Protein 3SAL (pdb70)

Organism: Influenza A virus (strain A/Duck/Alberta/60/1976 H12N5) (NCBI:txid385582)

B-factor: mean 17.44, std 9.56, range [6.61, 67.09]

Solvent-accessible surface area: 29224 Å² total; per-residue (Å²): 149,147,56,17,86,14,47,42,60,13,4,113,8,34,3,3,30,61,76,18,51,9,50,1,2,125,83,0,52,225,29,93,1,21,15,4,55,12,1,0,0,2,14,1,24,124,67,28,21,8,0,0,1,1,43,48,5,48,8,35,54,144,123,5,63,73,104,62,125,96,87,2,92,133,20,9,0,26,0,0,58,44,27,25,11,4,21,34,168,104,29,88,116,16,0,73,0,14,3,0,0,0,5,22,1,10,76,107,28,1,2,0,1,0,22,36,62,61,96,65,0,99,0,35,0,30,26,35,58,128,96,44,36,83,14,146,3,58,108,82,71,46,0,30,4,1,13,0,5,8,4,4,7,88,0,30,4,4,1,4,0,5,0,2,47,53,65,46,53,6,1,2,28,0,0,13,1,65,81,1,90,42,61,15,81,76,82,3,79,18,152,40,1,0,0,14,31,2,0,3,0,5,9,116,22,92,1,7,0,0,0,17,1,12,49,58,2,4,3,3,0,14,0,24,2,34,58,4,0,43,66,112,43,12,7,5,10,1,0,6,0,2,1,3,23,10,21,107,36,111,87,4,105,10,19,46,98,97,27,36,28,29,98,76,4,53,75,113,0,4,1,1,0,0,0,59,20,42,80,22,0,2,1,1,20,1,40,16,49,86,36,44,8,0,4,12,0,0,21,0,74,38,0,31,91,110,67,2,97,64,63,71,55,128,15,65,2,0,36,72,179,36,75,1,1,23,1,0,0,4,15,31,3,47,76,77,39,119,65,148,29,0,10,0,0,0,0,0,0,0,21,29,2,72,104,90,35,181,103,1,47,0,24,1,2,0,2,0,0,1,10,3,48,82,72,125,42,112,34,179,26,52,52,5,22,10,146,33,51,8,107,52,26,181,151,148,56,15,89,17,48,41,60,13,4,113,10,37,4,3,31,63,76,19,52,9,50,1,1,127,82,1,52,224,29,95,2,22,14,3,55,10,1,0,0,2,15,2,28,116,66,21,23,7,0,0,1,1,34,48,6,47,8,36,54,144,120,6,57,72,102,54,138,97,80,2,101,135,21,8,0,25,0,0,53,47,26,25,11,5,21,34,171,106,28,92,116,15,0,76,0,13,2,0,0,0,5,19,1,8,84,96,36,1,2,0,1,0,22,35,61,59,96,65,0,101,0,33,0,30,16,36,52,123,98,43,37,79,13,145,3,59,123,85,45,23,0,28,4,1,12,0,6,7,5,5,7,80,0,29,4,5,1,5,0,5,0,2,15,29,13,24,57,7,1,2,22,0,3,36,1,66,82,1,88,44,78,64,81,80,80,3,80,18,156,40,1,0,0,13,29,2,0,3,0,6,10,117,22,95,1,7,0,0,0,17,1,11,48,58,3,5,3,3,0,14,0,23,3,42,93,92,0,77,62,112,43,11,7,6,9,1,0,6,0,2,1,3,24,9,20,105,38,99,73,4,105,11,21,47,100,92,28,38,26,28,98,78,5,50,26,110,0,4,1,1,0,0,0,60,20,42,80,22,0,3,0,2,21,1,40,18,73,80,38,41,9,0,4,13,0,0,23,0,74,39,0,30,90,111,64,2,101,62,60,70,57,128,14,67,2,0,48,70,186,38,74,1,1,22,1,0,0,5,18,32,5,36,85,79,43,104,77,146,25,0,12,0,0,0,0,0,0,0,19,28,2,80,104,88,32,193,104,1,47,0,26,1,2,0,3,0,0,1,11,6,55,89,71,124,41,112,34,176,26,52,50,4,22,10,147,33,51,8,110,46,26,174

InterPro domains:
  IPR001860 Glycoside hydrolase, family 34 [MF_04071] (1-470)
  IPR001860 Glycoside hydrolase, family 34 [PF00064] (68-464)
  IPR033654 Sialidase, Influenza viruses A/B [cd15483] (80-468)
  IPR036278 Sialidase superfamily [SSF50939] (80-469)

Structure (mmCIF, N/CA/C/O backbone):
data_3SAL
#
_entry.id   3SAL
#
_cell.length_a   111.513
_cell.length_b   111.513
_cell.length_c   66.465
_cell.angle_alpha   90.00
_cell.angle_beta   90.00
_cell.angle_gamma   90.00
#
_symmetry.space_group_name_H-M   'P 4'
#
loop_
_entity.id
_entity.type
_entity.pdbx_description
1 polymer Neuraminidase
2 branched 2-acetamido-2-deoxy-beta-D-glucopyranose-(1-4)-2-acetamido-2-deoxy-beta-D-glucopyranose
3 branched beta-D-mannopyranose-(1-4)-2-acetamido-2-deoxy-beta-D-glucopyranose-(1-4)-2-acetamido-2-deoxy-beta-D-glucopyranose
4 non-polymer 'CALCIUM ION'
5 non-polymer GLYCEROL
6 water water
#
loop_
_atom_site.group_PDB
_atom_site.id
_atom_site.type_symbol
_atom_site.label_atom_id
_atom_site.label_alt_id
_atom_site.label_comp_id
_atom_site.label_asym_id
_atom_site.label_entity_id
_atom_site.label_seq_id
_atom_site.pdbx_PDB_ins_code
_atom_site.Cartn_x
_atom_site.Cartn_y
_atom_site.Cartn_z
_atom_site.occupancy
_atom_site.B_iso_or_equiv
_atom_site.auth_seq_id
_atom_site.auth_comp_id
_atom_site.auth_asym_id
_atom_site.auth_atom_id
_atom_site.pdbx_PDB_model_num
ATOM 1 N N . PRO A 1 1 ? -7.271 -7.440 45.887 1.00 39.93 82 PRO A N 1
ATOM 2 C CA . PRO A 1 1 ? -8.240 -8.007 44.942 1.00 37.73 82 PRO A CA 1
ATOM 3 C C . PRO A 1 1 ? -9.094 -9.089 45.591 1.00 32.79 82 PRO A C 1
ATOM 4 O O . PRO A 1 1 ? -8.570 -9.948 46.303 1.00 33.06 82 PRO A O 1
ATOM 8 N N . GLU A 1 2 ? -10.398 -9.043 45.344 1.00 27.41 83 GLU A N 1
ATOM 9 C CA . GLU A 1 2 ? -11.317 -10.019 45.913 1.00 25.11 83 GLU A CA 1
ATOM 10 C C . GLU A 1 2 ? -12.236 -10.588 44.842 1.00 19.99 83 GLU A C 1
ATOM 11 O O . GLU A 1 2 ? -12.415 -9.987 43.780 1.00 18.83 83 GLU A O 1
ATOM 17 N N . PHE A 1 3 ? -12.821 -11.748 45.118 1.00 16.63 84 PHE A N 1
ATOM 18 C CA . PHE A 1 3 ? -13.790 -12.323 44.194 1.00 14.99 84 PHE A CA 1
ATOM 19 C C . PHE A 1 3 ? -15.060 -11.488 44.186 1.00 13.81 84 PHE A C 1
ATOM 20 O O . PHE A 1 3 ? -15.493 -10.977 45.223 1.00 16.23 84 PHE A O 1
ATOM 28 N N . LEU A 1 4 ? -15.654 -11.352 43.009 1.00 13.05 85 LEU A N 1
ATOM 29 C CA . LEU A 1 4 ? -16.914 -10.639 42.877 1.00 15.27 85 LEU A CA 1
ATOM 30 C C . LEU A 1 4 ? -18.057 -11.525 43.370 1.00 14.78 85 LEU A C 1
ATOM 31 O O . LEU A 1 4 ? -18.195 -12.668 42.928 1.00 15.77 85 LEU A O 1
ATOM 36 N N . ASN A 1 5 ? -18.867 -11.011 44.293 1.00 14.62 86 ASN A N 1
ATOM 37 C CA . ASN A 1 5 ? -20.030 -11.757 44.762 1.00 16.12 86 ASN A CA 1
ATOM 38 C C . ASN A 1 5 ? -20.950 -12.114 43.602 1.00 15.47 86 ASN A C 1
ATOM 39 O O . ASN A 1 5 ? -21.189 -13.291 43.321 1.00 14.59 86 ASN A O 1
ATOM 44 N N . ASN A 1 6 ? -21.464 -11.086 42.932 1.00 15.01 87 ASN A N 1
ATOM 45 C CA . ASN A 1 6 ? -22.330 -11.276 41.775 1.00 13.55 87 ASN A CA 1
ATOM 46 C C . ASN A 1 6 ? -23.568 -12.102 42.101 1.00 14.61 87 ASN A C 1
ATOM 47 O O . ASN A 1 6 ? -24.062 -12.847 41.258 1.00 15.95 87 ASN A O 1
ATOM 52 N N . THR A 1 7 ? -24.065 -11.965 43.326 1.00 14.90 88 THR A N 1
ATOM 53 C CA . THR A 1 7 ? -25.232 -12.719 43.766 1.00 14.35 88 THR A CA 1
ATOM 54 C C . THR A 1 7 ? -26.464 -11.828 43.870 1.00 13.61 88 THR A C 1
ATOM 55 O O . THR A 1 7 ? -27.523 -12.262 44.325 1.00 13.95 88 THR A O 1
ATOM 59 N N . GLU A 1 8 ? -26.317 -10.581 43.437 1.00 14.12 89 GLU A N 1
ATOM 60 C CA . GLU A 1 8 ? -27.414 -9.623 43.456 1.00 15.52 89 GLU A CA 1
ATOM 61 C C . GLU A 1 8 ? -28.501 -9.996 42.451 1.00 14.70 89 GLU A C 1
ATOM 62 O O . GLU A 1 8 ? -28.259 -10.758 41.511 1.00 14.32 89 GLU A O 1
ATOM 68 N N . PRO A 1 9 ? -29.712 -9.457 42.644 1.00 14.33 90 PRO A N 1
ATOM 69 C CA . PRO A 1 9 ? -30.751 -9.647 41.628 1.00 13.23 90 PRO A CA 1
ATOM 70 C C . PRO A 1 9 ? -30.394 -8.903 40.348 1.00 14.18 90 PRO A C 1
ATOM 71 O O . PRO A 1 9 ? -29.686 -7.892 40.396 1.00 15.29 90 PRO A O 1
ATOM 75 N N . LEU A 1 10 ? -30.870 -9.401 39.213 1.00 12.47 91 LEU A N 1
ATOM 76 C CA . LEU A 1 10 ? -30.742 -8.666 37.965 1.00 12.80 91 LEU A CA 1
ATOM 77 C C . LEU A 1 10 ? -31.636 -7.431 38.032 1.00 12.67 91 LEU A C 1
ATOM 78 O O . LEU A 1 10 ? -32.756 -7.495 38.540 1.00 14.74 91 LEU A O 1
ATOM 83 N N . CYS A 1 11 ? -31.143 -6.305 37.527 1.00 12.79 92 CYS A N 1
ATOM 84 C CA . CYS A 1 11 ? -31.946 -5.088 37.487 1.00 13.48 92 CYS A CA 1
ATOM 85 C C . CYS A 1 11 ? -33.180 -5.255 36.610 1.00 14.73 92 CYS A C 1
ATOM 86 O O . CYS A 1 11 ? -33.131 -5.916 35.572 1.00 15.01 92 CYS A O 1
ATOM 89 N N . ASN A 1 12 ? -34.286 -4.649 37.029 1.00 14.12 93 ASN A N 1
ATOM 90 C CA . ASN A 1 12 ? -35.411 -4.446 36.129 1.00 15.41 93 ASN A CA 1
ATOM 91 C C . ASN A 1 12 ? -35.136 -3.196 35.313 1.00 15.12 93 ASN A C 1
ATOM 92 O O . ASN A 1 12 ? -34.845 -2.140 35.872 1.00 18.38 93 ASN A O 1
ATOM 97 N N . VAL A 1 13 ? -35.202 -3.319 33.992 1.00 13.12 94 VAL A N 1
ATOM 98 C CA . VAL A 1 13 ? -34.913 -2.190 33.115 1.00 12.98 94 VAL A CA 1
ATOM 99 C C . VAL A 1 13 ? -36.068 -1.912 32.162 1.00 14.17 94 VAL A C 1
ATOM 100 O O . VAL A 1 13 ? -36.812 -2.819 31.790 1.00 15.04 94 VAL A O 1
ATOM 104 N N . SER A 1 14 ? -36.216 -0.649 31.773 1.00 14.87 95 SER A N 1
ATOM 105 C CA . SER A 1 14 ? -37.318 -0.246 30.909 1.00 15.22 95 SER A CA 1
ATOM 106 C C . SER A 1 14 ? -36.860 0.108 29.501 1.00 14.11 95 SER A C 1
ATOM 107 O O . SER A 1 14 ? -37.678 0.395 28.630 1.00 15.89 95 SER A O 1
ATOM 110 N N . GLY A 1 15 ? -35.552 0.087 29.280 1.00 13.97 96 GLY A N 1
ATOM 111 C CA . GLY A 1 15 ? -35.008 0.385 27.970 1.00 13.38 96 GLY A CA 1
ATOM 112 C C . GLY A 1 15 ? -33.548 0.008 27.878 1.00 12.94 96 GLY A C 1
ATOM 113 O O . GLY A 1 15 ? -32.923 -0.331 28.880 1.00 13.55 96 GLY A O 1
ATOM 114 N N . PHE A 1 16 ? -33.007 0.058 26.668 1.00 12.97 97 PHE A N 1
ATOM 115 C CA . PHE A 1 16 ? -31.608 -0.267 26.443 1.00 12.08 97 PHE A CA 1
ATOM 116 C C . PHE A 1 16 ? -30.911 0.869 25.709 1.00 11.16 97 PHE A C 1
ATOM 117 O O . PHE A 1 16 ? -31.381 1.330 24.665 1.00 13.81 97 PHE A O 1
ATOM 125 N N . ALA A 1 17 ? -29.800 1.326 26.279 1.00 11.19 98 ALA A N 1
ATOM 126 C CA . ALA A 1 17 ? -29.036 2.444 25.735 1.00 10.13 98 ALA A CA 1
ATOM 127 C C . ALA A 1 17 ? -27.765 1.934 25.074 1.00 9.61 98 ALA A C 1
ATOM 128 O O . ALA A 1 17 ? -27.114 1.025 25.590 1.00 10.25 98 ALA A O 1
ATOM 130 N N . ILE A 1 18 ? -27.410 2.512 23.931 1.00 10.06 99 ILE A N 1
ATOM 131 C CA . ILE A 1 18 ? -26.181 2.111 23.249 1.00 8.70 99 ILE A CA 1
ATOM 132 C C . ILE A 1 18 ? -24.940 2.523 24.043 1.00 8.62 99 ILE A C 1
ATOM 133 O O . ILE A 1 18 ? -24.833 3.657 24.516 1.00 10.42 99 ILE A O 1
ATOM 138 N N . VAL A 1 19 ? -24.018 1.577 24.193 1.00 8.90 100 VAL A N 1
ATOM 139 C CA . VAL A 1 19 ? -22.817 1.763 24.999 1.00 9.82 100 VAL A CA 1
ATOM 140 C C . VAL A 1 19 ? -21.569 1.873 24.124 1.00 9.39 100 VAL A C 1
ATOM 141 O O . VAL A 1 19 ? -20.677 2.680 24.395 1.00 9.76 100 VAL A O 1
ATOM 145 N N . SER A 1 20 ? -21.503 1.059 23.075 1.00 8.97 101 SER A N 1
ATOM 146 C CA . SER A 1 20 ? -20.351 1.085 22.182 1.00 8.30 101 SER A CA 1
ATOM 147 C C . SER A 1 20 ? -20.671 0.590 20.780 1.00 7.67 101 SER A C 1
ATOM 148 O O . SER A 1 20 ? -21.682 -0.080 20.549 1.00 9.19 101 SER A O 1
ATOM 151 N N . LYS A 1 21 ? -19.787 0.933 19.853 1.00 8.47 102 LYS A N 1
ATOM 152 C CA . LYS A 1 21 ? -19.859 0.467 18.477 1.00 8.40 102 LYS A CA 1
ATOM 153 C C . LYS A 1 21 ? -18.433 0.473 17.955 1.00 9.99 102 LYS A C 1
ATOM 154 O O . LYS A 1 21 ? -17.777 1.513 17.967 1.00 12.19 102 LYS A O 1
ATOM 160 N N . ASP A 1 22 ? -17.940 -0.675 17.503 1.00 9.00 103 ASP A N 1
ATOM 161 C CA . ASP A 1 22 ? -16.513 -0.776 17.207 1.00 10.60 103 ASP A CA 1
ATOM 162 C C . ASP A 1 22 ? -16.108 -0.296 15.810 1.00 8.64 103 ASP A C 1
ATOM 163 O O . ASP A 1 22 ? -14.952 0.053 15.594 1.00 10.01 103 ASP A O 1
ATOM 168 N N . ASN A 1 23 ? -17.053 -0.270 14.872 1.00 8.49 104 ASN A N 1
ATOM 169 C CA . ASN A 1 23 ? -16.763 0.206 13.519 1.00 8.93 104 ASN A CA 1
ATOM 170 C C . ASN A 1 23 ? -15.582 -0.536 12.891 1.00 9.38 104 ASN A C 1
ATOM 171 O O . ASN A 1 23 ? -14.868 0.012 12.050 1.00 8.98 104 ASN A O 1
ATOM 176 N N . GLY A 1 24 ? -15.384 -1.787 13.291 1.00 7.76 105 GLY A N 1
ATOM 177 C CA . GLY A 1 24 ? -14.175 -2.513 12.940 1.00 7.92 105 GLY A CA 1
ATOM 178 C C . GLY A 1 24 ? -13.954 -2.713 11.454 1.00 8.78 105 GLY A C 1
ATOM 179 O O . GLY A 1 24 ? -12.821 -2.636 10.970 1.00 9.80 105 GLY A O 1
ATOM 180 N N . ILE A 1 25 ? -15.027 -2.981 10.720 1.00 8.90 106 ILE A N 1
ATOM 181 C CA . ILE A 1 25 ? -14.887 -3.258 9.295 1.00 9.83 106 ILE A CA 1
ATOM 182 C C . ILE A 1 25 ? -14.605 -1.974 8.510 1.00 9.35 106 ILE A C 1
ATOM 183 O O . ILE A 1 25 ? -13.772 -1.966 7.601 1.00 9.30 106 ILE A O 1
ATOM 188 N N . ARG A 1 26 ? -15.273 -0.885 8.881 1.00 9.30 107 ARG A N 1
ATOM 189 C CA . ARG A 1 26 ? -14.973 0.421 8.302 1.00 8.61 107 ARG A CA 1
ATOM 190 C C . ARG A 1 26 ? -13.502 0.772 8.509 1.00 8.23 107 ARG A C 1
ATOM 191 O O . ARG A 1 26 ? -12.810 1.181 7.571 1.00 9.38 107 ARG A O 1
ATOM 199 N N . ILE A 1 27 ? -13.028 0.611 9.740 1.00 7.99 108 ILE A N 1
ATOM 200 C CA . ILE A 1 27 ? -11.634 0.892 10.062 1.00 7.75 108 ILE A CA 1
ATOM 201 C C . ILE A 1 27 ? -10.693 -0.031 9.284 1.00 8.31 108 ILE A C 1
ATOM 202 O O . ILE A 1 27 ? -9.665 0.414 8.762 1.00 9.11 108 ILE A O 1
ATOM 207 N N . GLY A 1 28 ? -11.074 -1.302 9.178 1.00 9.05 109 GLY A N 1
ATOM 208 C CA . GLY A 1 28 ? -10.268 -2.313 8.511 1.00 9.88 109 GLY A CA 1
ATOM 209 C C . GLY A 1 28 ? -10.150 -2.181 7.002 1.00 9.52 109 GLY A C 1
ATOM 210 O O . GLY A 1 28 ? -9.426 -2.940 6.362 1.00 10.51 109 GLY A O 1
ATOM 211 N N . SER A 1 29 ? -10.871 -1.226 6.428 1.00 9.10 110 SER A N 1
ATOM 212 C CA . SER A 1 29 ? -10.709 -0.907 5.018 1.00 10.32 110 SER A CA 1
ATOM 213 C C . SER A 1 29 ? -9.271 -0.450 4.754 1.00 8.92 110 SER A C 1
ATOM 214 O O . SER A 1 29 ? -8.726 -0.671 3.672 1.00 10.95 110 SER A O 1
ATOM 217 N N . ARG A 1 30 ? -8.655 0.166 5.761 1.00 9.96 111 ARG A N 1
ATOM 218 C CA . ARG A 1 30 ? -7.289 0.669 5.641 1.00 9.79 111 ARG A CA 1
ATOM 219 C C . ARG A 1 30 ? -6.405 0.244 6.818 1.00 8.87 111 ARG A C 1
ATOM 220 O O . ARG A 1 30 ? -5.220 -0.049 6.644 1.00 9.40 111 ARG A O 1
ATOM 228 N N . GLY A 1 31 ? -6.981 0.223 8.016 1.00 8.67 112 GLY A N 1
ATOM 229 C CA . GLY A 1 31 ? -6.247 -0.194 9.197 1.00 9.28 112 GLY A CA 1
ATOM 230 C C . GLY A 1 31 ? -6.009 -1.693 9.222 1.00 8.64 112 GLY A C 1
ATOM 231 O O . GLY A 1 31 ? -6.505 -2.431 8.367 1.00 9.52 112 GLY A O 1
ATOM 232 N N . HIS A 1 32 ? -5.253 -2.152 10.211 1.00 8.54 113 HIS A N 1
ATOM 233 C CA . HIS A 1 32 ? -4.954 -3.574 10.335 1.00 7.90 113 HIS A CA 1
ATOM 234 C C . HIS A 1 32 ? -5.873 -4.216 11.360 1.00 6.94 113 HIS A C 1
ATOM 235 O O . HIS A 1 32 ? -5.626 -4.169 12.559 1.00 8.65 113 HIS A O 1
ATOM 242 N N . VAL A 1 33 ? -6.949 -4.805 10.855 1.00 7.92 114 VAL A N 1
ATOM 243 C CA . VAL A 1 33 ? -8.048 -5.269 11.683 1.00 7.53 114 VAL A CA 1
ATOM 244 C C . VAL A 1 33 ? -8.365 -6.709 11.321 1.00 7.96 114 VAL A C 1
ATOM 245 O O . VAL A 1 33 ? -8.459 -7.052 10.142 1.00 8.76 114 VAL A O 1
ATOM 249 N N . PHE A 1 34 ? -8.523 -7.556 12.332 1.00 7.35 115 PHE A N 1
ATOM 250 C CA . PHE A 1 34 ? -8.834 -8.960 12.098 1.00 8.60 115 PHE A CA 1
ATOM 251 C C . PHE A 1 34 ? -10.194 -9.163 11.460 1.00 8.30 115 PHE A C 1
ATOM 252 O O . PHE A 1 34 ? -11.142 -8.422 11.727 1.00 9.22 115 PHE A O 1
ATOM 260 N N . VAL A 1 35 ? -10.278 -10.185 10.618 1.00 8.28 116 VAL A N 1
ATOM 261 C CA . VAL A 1 35 ? -11.561 -10.724 10.203 1.00 9.56 116 VAL A CA 1
ATOM 262 C C . VAL A 1 35 ? -12.055 -11.583 11.364 1.00 8.90 116 VAL A C 1
ATOM 263 O O . VAL A 1 35 ? -11.330 -12.453 11.847 1.00 11.60 116 VAL A O 1
ATOM 267 N N . ILE A 1 36 ? -13.267 -11.314 11.840 1.00 8.03 117 ILE A N 1
ATOM 268 C CA . ILE A 1 36 ? -13.744 -11.945 13.069 1.00 7.73 117 ILE A CA 1
ATOM 269 C C . ILE A 1 36 ? -15.150 -12.519 12.974 1.00 9.13 117 ILE A C 1
ATOM 270 O O . ILE A 1 36 ? -15.875 -12.291 12.001 1.00 10.70 117 ILE A O 1
ATOM 275 N N . ARG A 1 37 ? -15.509 -13.282 14.001 1.00 9.38 118 ARG A N 1
ATOM 276 C CA . ARG A 1 37 ? -16.897 -13.608 14.305 1.00 9.91 118 ARG A CA 1
ATOM 277 C C . ARG A 1 37 ? -17.084 -13.506 15.811 1.00 10.07 118 ARG A C 1
ATOM 278 O O . ARG A 1 37 ? -16.104 -13.446 16.560 1.00 9.95 118 ARG A O 1
ATOM 286 N N . GLU A 1 38 ? -18.346 -13.496 16.233 1.00 10.51 119 GLU A N 1
ATOM 287 C CA . GLU A 1 38 ? -18.756 -13.495 17.644 1.00 10.84 119 GLU A CA 1
ATOM 288 C C . GLU A 1 38 ? -18.001 -12.533 18.567 1.00 9.89 119 GLU A C 1
ATOM 289 O O . GLU A 1 38 ? -17.296 -12.959 19.483 1.00 11.04 119 GLU A O 1
ATOM 295 N N . PRO A 1 39 ? -18.183 -11.226 18.343 1.00 10.83 120 PRO A N 1
ATOM 296 C CA . PRO A 1 39 ? -17.606 -10.181 19.195 1.00 10.58 120 PRO A CA 1
ATOM 297 C C . PRO A 1 39 ? -18.346 -10.076 20.526 1.00 10.93 120 PRO A C 1
ATOM 298 O O . PRO A 1 39 ? -18.998 -9.062 20.797 1.00 11.43 120 PRO A O 1
ATOM 302 N N . PHE A 1 40 ? -18.245 -11.111 21.353 1.00 9.24 121 PHE A N 1
ATOM 303 C CA . PHE A 1 40 ? -18.969 -11.119 22.621 1.00 8.09 121 PHE A CA 1
ATOM 304 C C . PHE A 1 40 ? -18.285 -10.267 23.681 1.00 9.67 121 PHE A C 1
ATOM 305 O O . PHE A 1 40 ? -17.099 -9.964 23.577 1.00 12.49 121 PHE A O 1
ATOM 313 N N . VAL A 1 41 ? -19.049 -9.855 24.684 1.00 9.57 122 VAL A N 1
ATOM 314 C CA . VAL A 1 41 ? -18.526 -8.968 25.710 1.00 9.26 122 VAL A CA 1
ATOM 315 C C . VAL A 1 41 ? -18.568 -9.646 27.071 1.00 8.80 122 VAL A C 1
ATOM 316 O O . VAL A 1 41 ? -19.507 -10.374 27.379 1.00 9.28 122 VAL A O 1
ATOM 320 N N . ALA A 1 42 ? -17.541 -9.409 27.879 1.00 8.64 123 ALA A N 1
ATOM 321 C CA . ALA A 1 42 ? -17.536 -9.858 29.266 1.00 9.87 123 ALA A CA 1
ATOM 322 C C . ALA A 1 42 ? -16.929 -8.767 30.128 1.00 11.08 123 ALA A C 1
ATOM 323 O O . ALA A 1 42 ? -16.043 -8.043 29.678 1.00 11.85 123 ALA A O 1
ATOM 325 N N . CYS A 1 43 ? -17.399 -8.649 31.365 1.00 12.06 124 CYS A N 1
ATOM 326 C CA . CYS A 1 43 ? -16.951 -7.575 32.243 1.00 14.46 124 CYS A CA 1
ATOM 327 C C . CYS A 1 43 ? -16.340 -8.076 33.539 1.00 16.64 124 CYS A C 1
ATOM 328 O O . CYS A 1 43 ? -16.870 -8.985 34.177 1.00 18.10 124 CYS A O 1
ATOM 331 N N . GLY A 1 44 ? -15.226 -7.463 33.923 1.00 18.66 125 GLY A N 1
ATOM 332 C CA . GLY A 1 44 ? -14.667 -7.642 35.247 1.00 21.30 125 GLY A CA 1
ATOM 333 C C . GLY A 1 44 ? -15.125 -6.490 36.117 1.00 24.73 125 GLY A C 1
ATOM 334 O O . GLY A 1 44 ? -15.981 -5.709 35.705 1.00 24.56 125 GLY A O 1
ATOM 335 N N . PRO A 1 45 ? -14.559 -6.375 37.326 1.00 28.04 126 PRO A N 1
ATOM 336 C CA . PRO A 1 45 ? -14.943 -5.325 38.276 1.00 30.41 126 PRO A CA 1
ATOM 337 C C . PRO A 1 45 ? -14.764 -3.913 37.722 1.00 31.68 126 PRO A C 1
ATOM 338 O O . PRO A 1 45 ? -15.579 -3.039 38.017 1.00 34.17 126 PRO A O 1
ATOM 342 N N . THR A 1 46 ? -13.719 -3.694 36.931 1.00 28.86 127 THR A N 1
ATOM 343 C CA . THR A 1 46 ? -13.371 -2.345 36.497 1.00 28.50 127 THR A CA 1
ATOM 344 C C . THR A 1 46 ? -13.233 -2.210 34.986 1.00 23.56 127 THR A C 1
ATOM 345 O O . THR A 1 46 ? -12.803 -1.167 34.494 1.00 23.11 127 THR A O 1
ATOM 349 N N . GLU A 1 47 ? -13.593 -3.255 34.248 1.00 19.43 128 GLU A N 1
ATOM 350 C CA . GLU A 1 47 ? -13.289 -3.289 32.824 1.00 19.39 128 GLU A CA 1
ATOM 351 C C . GLU A 1 47 ? -14.186 -4.242 32.042 1.00 15.87 128 GLU A C 1
ATOM 352 O O . GLU A 1 47 ? -14.379 -5.386 32.447 1.00 19.14 128 GLU A O 1
ATOM 358 N N . CYS A 1 48 ? -14.729 -3.769 30.922 1.00 12.25 129 CYS A N 1
ATOM 359 C CA . CYS A 1 48 ? -15.401 -4.652 29.972 1.00 11.60 129 CYS A CA 1
ATOM 360 C C . CYS A 1 48 ? -14.526 -4.834 28.741 1.00 10.22 129 CYS A C 1
ATOM 361 O O . CYS A 1 48 ? -13.857 -3.898 28.302 1.00 10.24 129 CYS A O 1
ATOM 364 N N . ARG A 1 49 ? -14.539 -6.038 28.180 1.00 9.39 130 ARG A N 1
ATOM 365 C CA . ARG A 1 49 ? -13.740 -6.333 26.999 1.00 8.94 130 ARG A CA 1
ATOM 366 C C . ARG A 1 49 ? -14.584 -7.021 25.936 1.00 8.27 130 ARG A C 1
ATOM 367 O O . ARG A 1 49 ? -15.513 -7.772 26.251 1.00 10.33 130 ARG A O 1
ATOM 375 N N . THR A 1 50 ? -14.268 -6.741 24.676 1.00 8.46 131 THR A N 1
ATOM 376 C CA . THR A 1 50 ? -14.837 -7.476 23.559 1.00 8.86 131 THR A CA 1
ATOM 377 C C . THR A 1 50 ? -13.908 -8.623 23.195 1.00 9.09 131 THR A C 1
ATOM 378 O O . THR A 1 50 ? -12.740 -8.412 22.851 1.00 11.15 131 THR A O 1
ATOM 382 N N . PHE A 1 51 ? -14.432 -9.839 23.289 1.00 9.09 132 PHE A N 1
ATOM 383 C CA . PHE A 1 51 ? -13.716 -11.026 22.853 1.00 8.77 132 PHE A CA 1
ATOM 384 C C . PHE A 1 51 ? -14.172 -11.354 21.445 1.00 8.03 132 PHE A C 1
ATOM 385 O O . PHE A 1 51 ? -15.252 -10.942 21.032 1.00 10.42 132 PHE A O 1
ATOM 393 N N . PHE A 1 52 ? -13.350 -12.084 20.701 1.00 8.41 133 PHE A N 1
ATOM 394 C CA . PHE A 1 52 ? -13.719 -12.461 19.344 1.00 8.15 133 PHE A CA 1
ATOM 395 C C . PHE A 1 52 ? -12.897 -13.643 18.857 1.00 8.14 133 PHE A C 1
ATOM 396 O O . PHE A 1 52 ? -11.807 -13.903 19.367 1.00 8.56 133 PHE A O 1
ATOM 404 N N . LEU A 1 53 ? -13.438 -14.372 17.885 1.00 8.14 134 LEU A N 1
ATOM 405 C CA . LEU A 1 53 ? -12.679 -15.418 17.209 1.00 8.64 134 LEU A CA 1
ATOM 406 C C . LEU A 1 53 ? -12.151 -14.902 15.881 1.00 9.86 134 LEU A C 1
ATOM 407 O O . LEU A 1 53 ? -12.858 -14.205 15.152 1.00 9.78 134 LEU A O 1
ATOM 412 N N . THR A 1 54 ? -10.912 -15.255 15.564 1.00 9.64 135 THR A N 1
ATOM 413 C CA . THR A 1 54 ? -10.336 -14.905 14.274 1.00 11.09 135 THR A CA 1
ATOM 414 C C . THR A 1 54 ? -9.519 -16.057 13.700 1.00 12.58 135 THR A C 1
ATOM 415 O O . THR A 1 54 ? -9.015 -16.901 14.444 1.00 14.49 135 THR A O 1
ATOM 419 N N . GLN A 1 55 ? -9.409 -16.094 12.374 1.00 12.56 136 GLN A N 1
ATOM 420 C CA . GLN A 1 55 ? -8.561 -17.063 11.690 1.00 13.79 136 GLN A CA 1
ATOM 421 C C . GLN A 1 55 ? -7.113 -16.572 11.629 1.00 13.47 136 GLN A C 1
ATOM 422 O O . GLN A 1 55 ? -6.258 -17.202 11.006 1.00 14.34 136 GLN A O 1
ATOM 428 N N . GLY A 1 56 ? -6.834 -15.443 12.269 1.00 12.70 137 GLY A N 1
ATOM 429 C CA . GLY A 1 56 ? -5.503 -14.866 12.207 1.00 13.83 137 GLY A CA 1
ATOM 430 C C . GLY A 1 56 ? -5.248 -14.245 10.849 1.00 15.78 137 GLY A C 1
ATOM 431 O O . GLY A 1 56 ? -4.120 -14.230 10.352 1.00 19.94 137 GLY A O 1
ATOM 432 N N . ALA A 1 57 ? -6.310 -13.734 10.241 1.00 12.67 138 ALA A N 1
ATOM 433 C CA . ALA A 1 57 ? -6.212 -13.061 8.957 1.00 11.46 138 ALA A CA 1
ATOM 434 C C . ALA A 1 57 ? -6.766 -11.655 9.104 1.00 9.01 138 ALA A C 1
ATOM 435 O O . ALA A 1 57 ? -7.700 -11.429 9.874 1.00 10.21 138 ALA A O 1
ATOM 437 N N . LEU A 1 58 ? -6.188 -10.715 8.364 1.00 8.48 139 LEU A N 1
ATOM 438 C CA . LEU A 1 58 ? -6.633 -9.330 8.414 1.00 8.56 139 LEU A CA 1
ATOM 439 C C . LEU A 1 58 ? -7.558 -8.972 7.253 1.00 8.88 139 LEU A C 1
ATOM 440 O O . LEU A 1 58 ? -7.458 -9.540 6.157 1.00 9.75 139 LEU A O 1
ATOM 445 N N . LEU A 1 59 ? -8.454 -8.021 7.499 1.00 8.93 140 LEU A N 1
ATOM 446 C CA . LEU A 1 59 ? -9.291 -7.464 6.439 1.00 8.30 140 LEU A CA 1
ATOM 447 C C . LEU A 1 59 ? -8.438 -6.940 5.288 1.00 9.07 140 LEU A C 1
ATOM 448 O O . LEU A 1 59 ? -7.375 -6.361 5.508 1.00 8.82 140 LEU A O 1
ATOM 453 N N . ASN A 1 60 ? -8.920 -7.147 4.064 1.00 10.01 141 ASN A N 1
ATOM 454 C CA . ASN A 1 60 ? -8.235 -6.704 2.850 1.00 9.65 141 ASN A CA 1
ATOM 455 C C . ASN A 1 60 ? -6.921 -7.428 2.568 1.00 9.95 141 ASN A C 1
ATOM 456 O O . ASN A 1 60 ? -6.125 -6.984 1.741 1.00 10.99 141 ASN A O 1
ATOM 461 N N . ASP A 1 61 ? -6.709 -8.551 3.244 1.00 9.65 142 ASP A N 1
ATOM 462 C CA . ASP A 1 61 ? -5.570 -9.412 2.941 1.00 10.24 142 ASP A CA 1
ATOM 463 C C . ASP A 1 61 ? -6.022 -10.737 2.342 1.00 9.22 142 ASP A C 1
ATOM 464 O O . ASP A 1 61 ? -7.115 -11.221 2.638 1.00 11.22 142 ASP A O 1
ATOM 469 N N . LYS A 1 62 ? -5.164 -11.335 1.520 1.00 10.06 143 LYS A N 1
ATOM 470 C CA . LYS A 1 62 ? -5.502 -12.580 0.842 1.00 11.59 143 LYS A CA 1
ATOM 471 C C . LYS A 1 62 ? -5.856 -13.719 1.801 1.00 11.16 143 LYS A C 1
ATOM 472 O O . LYS A 1 62 ? -6.618 -14.614 1.443 1.00 12.26 143 LYS A O 1
ATOM 478 N N . HIS A 1 63 ? -5.311 -13.692 3.016 1.00 10.76 144 HIS A N 1
ATOM 479 C CA . HIS A 1 63 ? -5.589 -14.756 3.978 1.00 9.76 144 HIS A CA 1
ATOM 480 C C . HIS A 1 63 ? -7.025 -14.715 4.502 1.00 11.22 144 HIS A C 1
ATOM 481 O O . HIS A 1 63 ? -7.481 -15.665 5.142 1.00 13.70 144 HIS A O 1
ATOM 488 N N . SER A 1 64 ? -7.738 -13.628 4.213 1.00 11.24 145 SER A N 1
ATOM 489 C CA . SER A 1 64 ? -9.143 -13.516 4.601 1.00 11.62 145 SER A CA 1
ATOM 490 C C . SER A 1 64 ? -10.054 -14.269 3.632 1.00 12.58 145 SER A C 1
ATOM 491 O O . SER A 1 64 ? -11.248 -14.408 3.884 1.00 13.88 145 SER A O 1
ATOM 494 N N . ASN A 1 65 ? -9.489 -14.746 2.524 1.00 12.09 146 ASN A N 1
ATOM 495 C CA . ASN A 1 65 ? -10.235 -15.558 1.567 1.00 13.60 146 ASN A CA 1
ATOM 496 C C . ASN A 1 65 ? -10.913 -16.708 2.312 1.00 16.79 146 ASN A C 1
ATOM 497 O O . ASN A 1 65 ? -10.271 -17.398 3.105 1.00 17.08 146 ASN A O 1
ATOM 502 N N . ASN A 1 66 ? -12.208 -16.902 2.073 1.00 18.82 147 ASN A N 1
ATOM 503 C CA . ASN A 1 66 ? -12.953 -17.981 2.723 1.00 21.94 147 ASN A CA 1
ATOM 504 C C . ASN A 1 66 ? -12.620 -19.342 2.128 1.00 22.77 147 ASN A C 1
ATOM 505 O O . ASN A 1 66 ? -13.448 -19.960 1.455 1.00 26.10 147 ASN A O 1
ATOM 510 N N . THR A 1 67 ? -11.404 -19.805 2.384 1.00 21.65 148 THR A N 1
ATOM 511 C CA . THR A 1 67 ? -10.919 -21.050 1.809 1.00 23.64 148 THR A CA 1
ATOM 512 C C . THR A 1 67 ? -10.513 -22.032 2.902 1.00 25.56 148 THR A C 1
ATOM 513 O O . THR A 1 67 ? -9.954 -23.095 2.622 1.00 27.74 148 THR A O 1
ATOM 517 N N . VAL A 1 68 ? -10.801 -21.663 4.146 1.00 24.53 149 VAL A N 1
ATOM 518 C CA . VAL A 1 68 ? -10.489 -22.494 5.301 1.00 25.70 149 VAL A CA 1
ATOM 519 C C . VAL A 1 68 ? -11.756 -22.724 6.113 1.00 25.76 149 VAL A C 1
ATOM 520 O O . VAL A 1 68 ? -12.569 -21.812 6.271 1.00 25.77 149 VAL A O 1
ATOM 524 N N . LYS A 1 69 ? -11.929 -23.939 6.626 1.00 24.29 150 LYS A N 1
ATOM 525 C CA . LYS A 1 69 ? -13.109 -24.246 7.426 1.00 24.06 150 LYS A CA 1
ATOM 526 C C . LYS A 1 69 ? -13.090 -23.453 8.727 1.00 20.44 150 LYS A C 1
ATOM 527 O O . LYS A 1 69 ? -12.030 -23.023 9.182 1.00 19.73 150 LYS A O 1
ATOM 533 N N . ASP A 1 70 ? -14.267 -23.255 9.315 1.00 18.25 151 ASP A N 1
ATOM 534 C CA . ASP A 1 70 ? -14.384 -22.505 10.562 1.00 19.37 151 ASP A CA 1
ATOM 535 C C . ASP A 1 70 ? -13.522 -23.109 11.657 1.00 17.07 151 ASP A C 1
ATOM 536 O O . ASP A 1 70 ? -12.801 -22.400 12.366 1.00 16.78 151 ASP A O 1
ATOM 541 N N . ARG A 1 71 ? -13.606 -24.426 11.800 1.00 14.80 152 ARG A N 1
ATOM 542 C CA . ARG A 1 71 ? -12.845 -25.109 12.834 1.00 12.73 152 ARG A CA 1
ATOM 543 C C . ARG A 1 71 ? -11.461 -25.468 12.312 1.00 16.03 152 ARG A C 1
ATOM 544 O O . ARG A 1 71 ? -11.188 -26.611 11.939 1.00 20.14 152 ARG A O 1
ATOM 552 N N . SER A 1 72 ? -10.594 -24.463 12.281 1.00 12.96 153 SER A N 1
ATOM 553 C CA . SER A 1 72 ? -9.261 -24.611 11.721 1.00 12.66 153 SER A CA 1
ATOM 554 C C . SER A 1 72 ? -8.228 -24.547 12.830 1.00 12.49 153 SER A C 1
ATOM 555 O O . SER A 1 72 ? -8.531 -24.112 13.945 1.00 13.75 153 SER A O 1
ATOM 558 N N . PRO A 1 73 ? -6.995 -24.972 12.526 1.00 13.11 154 PRO A N 1
ATOM 559 C CA . PRO A 1 73 ? -5.909 -24.850 13.502 1.00 13.52 154 PRO A CA 1
ATOM 560 C C . PRO A 1 73 ? -5.451 -23.405 13.688 1.00 12.94 154 PRO A C 1
ATOM 561 O O . PRO A 1 73 ? -4.654 -23.149 14.587 1.00 14.79 154 PRO A O 1
ATOM 565 N N . TYR A 1 74 ? -5.943 -22.481 12.865 1.00 10.78 155 TYR A N 1
ATOM 566 C CA . TYR A 1 74 ? -5.524 -21.079 12.971 1.00 10.91 155 TYR A CA 1
ATOM 567 C C . TYR A 1 74 ? -6.442 -20.269 13.873 1.00 11.33 155 TYR A C 1
ATOM 568 O O . TYR A 1 74 ? -6.079 -19.181 14.315 1.00 13.38 155 TYR A O 1
ATOM 577 N N . ARG A 1 75 ? -7.632 -20.798 14.142 1.00 9.64 156 ARG A N 1
ATOM 578 C CA . ARG A 1 75 ? -8.649 -20.043 14.868 1.00 9.88 156 ARG A CA 1
ATOM 579 C C . ARG A 1 75 ? -8.213 -19.736 16.297 1.00 9.09 156 ARG A C 1
ATOM 580 O O . ARG A 1 75 ? -7.780 -20.628 17.029 1.00 9.10 156 ARG A O 1
ATOM 588 N N . ALA A 1 76 ? -8.339 -18.471 16.691 1.00 9.50 157 ALA A N 1
ATOM 589 C CA . ALA A 1 76 ? -7.915 -18.033 18.015 1.00 10.28 157 ALA A CA 1
ATOM 590 C C . ALA A 1 76 ? -8.930 -17.099 18.657 1.00 8.43 157 ALA A C 1
ATOM 591 O O . ALA A 1 76 ? -9.640 -16.362 17.970 1.00 9.07 157 ALA A O 1
ATOM 593 N N . LEU A 1 77 ? -8.985 -17.140 19.983 1.00 8.26 158 LEU A N 1
ATOM 594 C CA . LEU A 1 77 ? -9.761 -16.193 20.767 1.00 8.16 158 LEU A CA 1
ATOM 595 C C . LEU A 1 77 ? -8.846 -15.054 21.199 1.00 8.58 158 LEU A C 1
ATOM 596 O O . LEU A 1 77 ? -7.765 -15.292 21.735 1.00 8.63 158 LEU A O 1
ATOM 601 N N . MET A 1 78 ? -9.278 -13.820 20.950 1.00 8.38 159 MET A N 1
ATOM 602 C CA . MET A 1 78 ? -8.545 -12.632 21.383 1.00 7.05 159 MET A CA 1
ATOM 603 C C . MET A 1 78 ? -9.520 -11.652 22.016 1.00 8.28 159 MET A C 1
ATOM 604 O O . MET A 1 78 ? -10.733 -11.870 21.979 1.00 8.40 159 MET A O 1
ATOM 609 N N . SER A 1 79 ? -8.996 -10.577 22.600 1.00 7.86 160 SER A N 1
ATOM 610 C CA . SER A 1 79 ? -9.855 -9.535 23.155 1.00 6.61 160 SER A CA 1
ATOM 611 C C . SER A 1 79 ? -9.254 -8.139 23.026 1.00 8.88 160 SER A C 1
ATOM 612 O O . SER A 1 79 ? -8.039 -7.975 22.907 1.00 9.08 160 SER A O 1
ATOM 615 N N . VAL A 1 80 ? -10.133 -7.141 23.024 1.00 8.18 161 VAL A N 1
ATOM 616 C CA . VAL A 1 80 ? -9.744 -5.739 23.086 1.00 7.41 161 VAL A CA 1
ATOM 617 C C . VAL A 1 80 ? -10.666 -5.042 24.076 1.00 8.20 161 VAL A C 1
ATOM 618 O O . VAL A 1 80 ? -11.702 -5.587 24.439 1.00 8.98 161 VAL A O 1
ATOM 622 N N . PRO A 1 81 ? -10.289 -3.839 24.531 1.00 9.84 162 PRO A N 1
ATOM 623 C CA . PRO A 1 81 ? -11.215 -3.077 25.378 1.00 10.65 162 PRO A CA 1
ATOM 624 C C . PRO A 1 81 ? -12.553 -2.851 24.671 1.00 10.23 162 PRO A C 1
ATOM 625 O O . PRO A 1 81 ? -12.591 -2.715 23.448 1.00 11.04 162 PRO A O 1
ATOM 629 N N . LEU A 1 82 ? -13.640 -2.810 25.433 1.00 9.76 163 LEU A N 1
ATOM 630 C CA . LEU A 1 82 ? -14.963 -2.626 24.847 1.00 10.24 163 LEU A CA 1
ATOM 631 C C . LEU A 1 82 ? -15.019 -1.359 23.999 1.00 10.08 163 LEU A C 1
ATOM 632 O O . LEU A 1 82 ? -14.679 -0.269 24.465 1.00 11.36 163 LEU A O 1
ATOM 637 N N . GLY A 1 83 ? -15.446 -1.506 22.750 1.00 8.94 164 GLY A N 1
ATOM 638 C CA . GLY A 1 83 ? -15.548 -0.371 21.851 1.00 8.72 164 GLY A CA 1
ATOM 639 C C . GLY A 1 83 ? -14.386 -0.259 20.882 1.00 8.52 164 GLY A C 1
ATOM 640 O O . GLY A 1 83 ? -14.490 0.416 19.857 1.00 10.03 164 GLY A O 1
ATOM 641 N N . SER A 1 84 A -13.273 -0.911 21.202 1.00 8.78 164 SER A N 1
ATOM 642 C CA . SER A 1 84 A -12.124 -0.922 20.303 1.00 8.13 164 SER A CA 1
ATOM 643 C C . SER A 1 84 A -12.374 -1.825 19.101 1.00 8.03 164 SER A C 1
ATOM 644 O O . SER A 1 84 A -13.125 -2.801 19.183 1.00 9.83 164 SER A O 1
ATOM 647 N N . SER A 1 85 ? -11.750 -1.487 17.978 1.00 8.72 165 SER A N 1
ATOM 648 C CA . SER A 1 85 ? -11.768 -2.370 16.824 1.00 8.23 165 SER A CA 1
ATOM 649 C C . SER A 1 85 ? -10.922 -3.593 17.159 1.00 9.04 165 SER A C 1
ATOM 650 O O . SER A 1 85 ? -10.002 -3.506 17.974 1.00 8.84 165 SER A O 1
ATOM 653 N N . PRO A 1 86 ? -11.238 -4.744 16.547 1.00 8.43 166 PRO A N 1
ATOM 654 C CA . PRO A 1 86 ? -10.457 -5.958 16.820 1.00 9.00 166 PRO A CA 1
ATOM 655 C C . PRO A 1 86 ? -9.175 -5.939 16.004 1.00 8.66 166 PRO A C 1
ATOM 656 O O . PRO A 1 86 ? -9.006 -6.732 15.074 1.00 8.89 166 PRO A O 1
ATOM 660 N N . ASN A 1 87 ? -8.277 -5.023 16.350 1.00 8.47 167 ASN A N 1
ATOM 661 C CA . ASN A 1 87 ? -7.115 -4.767 15.505 1.00 7.24 167 ASN A CA 1
ATOM 662 C C . ASN A 1 87 ? -5.845 -5.496 15.937 1.00 7.53 167 ASN A C 1
ATOM 663 O O . ASN A 1 87 ? -5.764 -6.047 17.034 1.00 9.22 167 ASN A O 1
ATOM 668 N N . ALA A 1 88 ? -4.853 -5.493 15.055 1.00 7.77 168 ALA A N 1
ATOM 669 C CA . ALA A 1 88 ? -3.673 -6.331 15.220 1.00 7.39 168 ALA A CA 1
ATOM 670 C C . ALA A 1 88 ? -2.759 -5.894 16.360 1.00 7.39 168 ALA A C 1
ATOM 671 O O . ALA A 1 88 ? -1.934 -6.677 16.820 1.00 9.68 168 ALA A O 1
ATOM 673 N N . TYR A 1 89 ? -2.905 -4.654 16.820 1.00 8.03 169 TYR A N 1
ATOM 674 C CA . TYR A 1 89 ? -1.922 -4.085 17.741 1.00 7.56 169 TYR A CA 1
ATOM 675 C C . TYR A 1 89 ? -2.468 -3.795 19.135 1.00 7.87 169 TYR A C 1
ATOM 676 O O . TYR A 1 89 ? -1.695 -3.606 20.069 1.00 11.64 169 TYR A O 1
ATOM 685 N N . GLN A 1 90 ? -3.792 -3.773 19.272 1.00 8.39 170 GLN A N 1
ATOM 686 C CA . GLN A 1 90 ? -4.423 -3.669 20.586 1.00 8.87 170 GLN A CA 1
ATOM 687 C C . GLN A 1 90 ? -4.913 -5.028 21.081 1.00 8.89 170 GLN A C 1
ATOM 688 O O . GLN A 1 90 ? -5.178 -5.201 22.270 1.00 11.42 170 GLN A O 1
ATOM 694 N N . ALA A 1 91 ? -5.039 -5.988 20.172 1.00 9.64 171 ALA A N 1
ATOM 695 C CA . ALA A 1 91 ? -5.574 -7.299 20.533 1.00 9.79 171 ALA A CA 1
ATOM 696 C C . ALA A 1 91 ? -4.700 -8.036 21.540 1.00 9.50 171 ALA A C 1
ATOM 697 O O . ALA A 1 91 ? -3.469 -8.026 21.447 1.00 11.16 171 ALA A O 1
ATOM 699 N N . LYS A 1 92 ? -5.361 -8.671 22.500 1.00 9.46 172 LYS A N 1
ATOM 700 C CA . LYS A 1 92 ? -4.711 -9.513 23.495 1.00 8.17 172 LYS A CA 1
ATOM 701 C C . LYS A 1 92 ? -5.047 -10.967 23.195 1.00 8.21 172 LYS A C 1
ATOM 702 O O . LYS A 1 92 ? -6.215 -11.314 23.042 1.00 9.51 172 LYS A O 1
ATOM 708 N N . PHE A 1 93 ? -4.029 -11.818 23.108 1.00 8.62 173 PHE A N 1
ATOM 709 C CA . PHE A 1 93 ? -4.266 -13.229 22.842 1.00 8.76 173 PHE A CA 1
ATOM 710 C C . PHE A 1 93 ? -4.834 -13.915 24.084 1.00 8.96 173 PHE A C 1
ATOM 711 O O . PHE A 1 93 ? -4.300 -13.762 25.184 1.00 10.47 173 PHE A O 1
ATOM 719 N N . GLU A 1 94 ? -5.913 -14.674 23.902 1.00 7.92 174 GLU A N 1
ATOM 720 C CA . GLU A 1 94 ? -6.588 -15.328 25.023 1.00 8.61 174 GLU A CA 1
ATOM 721 C C . GLU A 1 94 ? -6.453 -16.854 24.996 1.00 8.49 174 GLU A C 1
ATOM 722 O O . GLU A 1 94 ? -6.123 -17.472 26.010 1.00 9.86 174 GLU A O 1
ATOM 728 N N . SER A 1 95 ? -6.715 -17.467 23.844 1.00 8.26 175 SER A N 1
ATOM 729 C CA . SER A 1 95 ? -6.703 -18.926 23.749 1.00 8.50 175 SER A CA 1
ATOM 730 C C . SER A 1 95 ? -6.699 -19.357 22.292 1.00 8.52 175 SER A C 1
ATOM 731 O O . SER A 1 95 ? -7.186 -18.636 21.426 1.00 9.67 175 SER A O 1
ATOM 734 N N . VAL A 1 96 ? -6.143 -20.528 22.006 1.00 7.73 176 VAL A N 1
ATOM 735 C CA . VAL A 1 96 ? -6.439 -21.152 20.726 1.00 8.89 176 VAL A CA 1
ATOM 736 C C . VAL A 1 96 ? -7.902 -21.579 20.824 1.00 8.87 176 VAL A C 1
ATOM 737 O O . VAL A 1 96 ? -8.325 -22.096 21.858 1.00 10.71 176 VAL A O 1
ATOM 741 N N . ALA A 1 97 ? -8.695 -21.335 19.782 1.00 7.43 177 ALA A N 1
ATOM 742 C CA . ALA A 1 97 ? -10.132 -21.584 19.900 1.00 7.77 177 ALA A CA 1
ATOM 743 C C . ALA A 1 97 ? -10.909 -21.461 18.602 1.00 6.74 177 ALA A C 1
ATOM 744 O O . ALA A 1 97 ? -10.802 -20.453 17.908 1.00 9.05 177 ALA A O 1
ATOM 746 N N . TRP A 1 98 ? -11.716 -22.475 18.295 1.00 8.43 178 TRP A N 1
ATOM 747 C CA . TRP A 1 98 ? -12.771 -22.306 17.301 1.00 9.28 178 TRP A CA 1
ATOM 748 C C . TRP A 1 98 ? -14.164 -22.278 17.940 1.00 8.39 178 TRP A C 1
ATOM 749 O O . TRP A 1 98 ? -15.176 -22.174 17.248 1.00 9.30 178 TRP A O 1
ATOM 760 N N . SER A 1 99 ? -14.192 -22.356 19.268 1.00 9.00 179 SER A N 1
ATOM 761 C CA . SER A 1 99 ? -15.395 -22.126 20.068 1.00 8.18 179 SER A CA 1
ATOM 762 C C . SER A 1 99 ? -14.912 -21.682 21.444 1.00 7.98 179 SER A C 1
ATOM 763 O O . SER A 1 99 ? -13.879 -22.162 21.917 1.00 9.22 179 SER A O 1
ATOM 766 N N . ALA A 1 100 ? -15.629 -20.763 22.086 1.00 7.37 180 ALA A N 1
ATOM 767 C CA . ALA A 1 100 ? -15.100 -20.162 23.311 1.00 7.33 180 ALA A CA 1
ATOM 768 C C . ALA A 1 100 ? -16.130 -19.525 24.241 1.00 8.23 180 ALA A C 1
ATOM 769 O O . ALA A 1 100 ? -17.258 -19.221 23.853 1.00 9.53 180 ALA A O 1
ATOM 771 N N . THR A 1 101 ? -15.702 -19.323 25.481 1.00 8.46 181 THR A N 1
ATOM 772 C CA . THR A 1 101 ? -16.418 -18.504 26.443 1.00 8.14 181 THR A CA 1
ATOM 773 C C . THR A 1 101 ? -15.359 -17.852 27.332 1.00 8.80 181 THR A C 1
ATOM 774 O O . THR A 1 101 ? -14.233 -18.342 27.422 1.00 10.60 181 THR A O 1
ATOM 778 N N . ALA A 1 102 ? -15.701 -16.728 27.951 1.00 8.20 182 ALA A N 1
ATOM 779 C CA . ALA A 1 102 ? -14.771 -16.031 28.831 1.00 8.97 182 ALA A CA 1
ATOM 780 C C . ALA A 1 102 ? -15.537 -15.190 29.843 1.00 8.87 182 ALA A C 1
ATOM 781 O O . ALA A 1 102 ? -16.664 -14.774 29.584 1.00 8.91 182 ALA A O 1
ATOM 783 N N . CYS A 1 103 ? -14.923 -14.958 30.998 1.00 8.89 183 CYS A N 1
ATOM 784 C CA . CYS A 1 103 ? -15.525 -14.148 32.052 1.00 8.55 183 CYS A CA 1
ATOM 785 C C . CYS A 1 103 ? -14.463 -13.777 33.082 1.00 10.28 183 CYS A C 1
ATOM 786 O O . CYS A 1 103 ? -13.312 -14.191 32.965 1.00 13.57 183 CYS A O 1
ATOM 789 N N . HIS A 1 104 ? -14.850 -12.994 34.084 1.00 9.78 184 HIS A N 1
ATOM 790 C CA . HIS A 1 104 ? -13.909 -12.500 35.083 1.00 10.33 184 HIS A CA 1
ATOM 791 C C . HIS A 1 104 ? -14.487 -12.749 36.472 1.00 11.29 184 HIS A C 1
ATOM 792 O O . HIS A 1 104 ? -15.654 -12.455 36.719 1.00 13.26 184 HIS A O 1
ATOM 799 N N . ASP A 1 105 ? -13.684 -13.292 37.382 1.00 10.76 185 ASP A N 1
ATOM 800 C CA . ASP A 1 105 ? -14.214 -13.672 38.691 1.00 11.71 185 ASP A CA 1
ATOM 801 C C . ASP A 1 105 ? -14.001 -12.616 39.774 1.00 11.86 185 ASP A C 1
ATOM 802 O O . ASP A 1 105 ? -14.330 -12.840 40.938 1.00 12.36 185 ASP A O 1
ATOM 807 N N . GLY A 1 106 ? -13.464 -11.464 39.382 1.00 11.85 186 GLY A N 1
ATOM 808 C CA . GLY A 1 106 ? -13.153 -10.413 40.333 1.00 12.90 186 GLY A CA 1
ATOM 809 C C . GLY A 1 106 ? -11.657 -10.277 40.525 1.00 13.50 186 GLY A C 1
ATOM 810 O O . GLY A 1 106 ? -11.148 -9.183 40.777 1.00 15.48 186 GLY A O 1
ATOM 811 N N . LYS A 1 107 ? -10.946 -11.393 40.397 1.00 13.59 187 LYS A N 1
ATOM 812 C CA . LYS A 1 107 ? -9.491 -11.377 40.519 1.00 13.49 187 LYS A CA 1
ATOM 813 C C . LYS A 1 107 ? -8.789 -11.504 39.168 1.00 14.46 187 LYS A C 1
ATOM 814 O O . LYS A 1 107 ? -7.868 -10.741 38.873 1.00 16.55 187 LYS A O 1
ATOM 820 N N . LYS A 1 108 ? -9.222 -12.465 38.353 1.00 13.40 188 LYS A N 1
ATOM 821 C CA . LYS A 1 108 ? -8.562 -12.751 37.078 1.00 13.23 188 LYS A CA 1
ATOM 822 C C . LYS A 1 108 ? -9.546 -13.078 35.957 1.00 11.38 188 LYS A C 1
ATOM 823 O O . LYS A 1 108 ? -10.696 -13.452 36.210 1.00 12.81 188 LYS A O 1
ATOM 829 N N . TRP A 1 109 ? -9.074 -12.944 34.720 1.00 10.63 189 TRP A N 1
ATOM 830 C CA . TRP A 1 109 ? -9.815 -13.390 33.545 1.00 11.05 189 TRP A CA 1
ATOM 831 C C . TRP A 1 109 ? -9.768 -14.903 33.378 1.00 10.93 189 TRP A C 1
ATOM 832 O O . TRP A 1 109 ? -8.713 -15.525 33.513 1.00 12.16 189 TRP A O 1
ATOM 843 N N . LEU A 1 110 ? -10.924 -15.479 33.074 1.00 11.06 190 LEU A N 1
ATOM 844 C CA . LEU A 1 110 ? -11.032 -16.885 32.713 1.00 9.46 190 LEU A CA 1
ATOM 845 C C . LEU A 1 110 ? -11.370 -16.967 31.228 1.00 10.39 190 LEU A C 1
ATOM 846 O O . LEU A 1 110 ? -12.302 -16.316 30.763 1.00 11.47 190 LEU A O 1
ATOM 851 N N . ALA A 1 111 ? -10.599 -17.746 30.478 1.00 10.51 191 ALA A N 1
ATOM 852 C CA . ALA A 1 111 ? -10.912 -17.972 29.070 1.00 11.75 191 ALA A CA 1
ATOM 853 C C . ALA A 1 111 ? -10.930 -19.461 28.762 1.00 12.61 191 ALA A C 1
ATOM 854 O O . ALA A 1 111 ? -9.995 -20.183 29.102 1.00 14.64 191 ALA A O 1
ATOM 856 N N . VAL A 1 112 ? -12.006 -19.911 28.128 1.00 11.43 192 VAL A N 1
ATOM 857 C CA . VAL A 1 112 ? -12.163 -21.313 27.768 1.00 11.29 192 VAL A CA 1
ATOM 858 C C . VAL A 1 112 ? -12.218 -21.421 26.254 1.00 9.29 192 VAL A C 1
ATOM 859 O O . VAL A 1 112 ? -13.143 -20.909 25.628 1.00 10.98 192 VAL A O 1
ATOM 863 N N . GLY A 1 113 ? -11.218 -22.076 25.666 1.00 8.43 193 GLY A N 1
ATOM 864 C CA . GLY A 1 113 ? -11.116 -22.170 24.221 1.00 9.30 193 GLY A CA 1
ATOM 865 C C . GLY A 1 113 ? -10.984 -23.599 23.737 1.00 8.60 193 GLY A C 1
ATOM 866 O O . GLY A 1 113 ? -10.142 -24.356 24.221 1.00 8.64 193 GLY A O 1
ATOM 867 N N . ILE A 1 114 ? -11.818 -23.967 22.769 1.00 8.83 194 ILE A N 1
ATOM 868 C CA . ILE A 1 114 ? -11.838 -25.328 22.245 1.00 8.80 194 ILE A CA 1
ATOM 869 C C . ILE A 1 114 ? -11.107 -25.411 20.911 1.00 8.50 194 ILE A C 1
ATOM 870 O O . ILE A 1 114 ? -11.351 -24.608 20.013 1.00 9.44 194 ILE A O 1
ATOM 875 N N . SER A 1 115 ? -10.210 -26.383 20.787 1.00 8.89 195 SER A N 1
ATOM 876 C CA . SER A 1 115 ? -9.558 -26.650 19.511 1.00 9.22 195 SER A CA 1
ATOM 877 C C . SER A 1 115 ? -9.391 -28.159 19.320 1.00 9.92 195 SER A C 1
ATOM 878 O O . SER A 1 115 ? -9.896 -28.951 20.116 1.00 9.97 195 SER A O 1
ATOM 881 N N . GLY A 1 116 ? -8.693 -28.554 18.262 1.00 10.81 196 GLY A N 1
ATOM 882 C CA . GLY A 1 116 ? -8.531 -29.962 17.948 1.00 10.59 196 GLY A CA 1
ATOM 883 C C . GLY A 1 116 ? -9.494 -30.444 16.879 1.00 10.76 196 GLY A C 1
ATOM 884 O O . GLY A 1 116 ? -10.308 -29.671 16.358 1.00 11.53 196 GLY A O 1
ATOM 885 N N . ALA A 1 117 ? -9.400 -31.732 16.558 1.00 11.50 197 ALA A N 1
ATOM 886 C CA . ALA A 1 117 ? -10.243 -32.358 15.541 1.00 11.70 197 ALA A CA 1
ATOM 887 C C . ALA A 1 117 ? -11.698 -32.490 15.993 1.00 12.31 197 ALA A C 1
ATOM 888 O O . ALA A 1 117 ? -11.985 -32.548 17.187 1.00 12.46 197 ALA A O 1
ATOM 890 N N . ASP A 1 118 ? -12.613 -32.545 15.030 1.00 11.48 198 ASP A N 1
ATOM 891 C CA . ASP A 1 118 ? -14.038 -32.671 15.332 1.00 12.49 198 ASP A CA 1
ATOM 892 C C . ASP A 1 118 ? -14.347 -33.882 16.206 1.00 13.03 198 ASP A C 1
ATOM 893 O O . ASP A 1 118 ? -15.231 -33.827 17.060 1.00 13.95 198 ASP A O 1
ATOM 898 N N . ASP A 1 119 ? -13.621 -34.975 15.993 1.00 13.26 199 ASP A N 1
ATOM 899 C CA . ASP A 1 119 ? -13.907 -36.209 16.720 1.00 14.47 199 ASP A CA 1
ATOM 900 C C . ASP A 1 119 ? -13.086 -36.378 17.997 1.00 13.78 199 ASP A C 1
ATOM 901 O O . ASP A 1 119 ? -13.156 -37.418 18.644 1.00 14.87 199 ASP A O 1
ATOM 906 N N . ASP A 1 120 ? -12.320 -35.356 18.370 1.00 12.65 200 ASP A N 1
ATOM 907 C CA . ASP A 1 120 ? -11.524 -35.432 19.592 1.00 14.05 200 ASP A CA 1
ATOM 908 C C . ASP A 1 120 ? -11.049 -34.053 20.021 1.00 12.12 200 ASP A C 1
ATOM 909 O O . ASP A 1 120 ? -9.864 -33.836 20.276 1.00 13.62 200 ASP A O 1
ATOM 914 N N . ALA A 1 121 ? -11.993 -33.124 20.106 1.00 10.84 201 ALA A N 1
ATOM 915 C CA . ALA A 1 121 ? -11.684 -31.759 20.501 1.00 10.02 201 ALA A CA 1
ATOM 916 C C . ALA A 1 121 ? -11.486 -31.662 22.004 1.00 10.28 201 ALA A C 1
ATOM 917 O O . ALA A 1 121 ? -11.897 -32.545 22.765 1.00 10.72 201 ALA A O 1
ATOM 919 N N . TYR A 1 122 ? -10.852 -30.582 22.436 1.00 9.89 202 TYR A N 1
ATOM 920 C CA . TYR A 1 122 ? -10.726 -30.328 23.861 1.00 8.39 202 TYR A CA 1
ATOM 921 C C . TYR A 1 122 ? -10.669 -28.844 24.173 1.00 9.57 202 TYR A C 1
ATOM 922 O O . TYR A 1 122 ? -10.146 -28.050 23.391 1.00 10.15 202 TYR A O 1
ATOM 931 N N . ALA A 1 123 ? -11.247 -28.477 25.310 1.00 10.17 203 ALA A N 1
ATOM 932 C CA . ALA A 1 123 ? -11.184 -27.108 25.785 1.00 10.06 203 ALA A CA 1
ATOM 933 C C . ALA A 1 123 ? -9.947 -26.943 26.646 1.00 8.44 203 ALA A C 1
ATOM 934 O O . ALA A 1 123 ? -9.621 -27.811 27.462 1.00 9.76 203 ALA A O 1
ATOM 936 N N . VAL A 1 124 ? -9.246 -25.837 26.445 1.00 8.36 204 VAL A N 1
ATOM 937 C CA . VAL A 1 124 ? -8.174 -25.450 27.346 1.00 7.78 204 VAL A CA 1
ATOM 938 C C . VAL A 1 124 ? -8.670 -24.275 28.172 1.00 8.32 204 VAL A C 1
ATOM 939 O O . VAL A 1 124 ? -9.170 -23.282 27.630 1.00 8.84 204 VAL A O 1
ATOM 943 N N . ILE A 1 125 ? -8.564 -24.411 29.487 1.00 8.29 205 ILE A N 1
ATOM 944 C CA . ILE A 1 125 ? -8.981 -23.365 30.401 1.00 9.32 205 ILE A CA 1
ATOM 945 C C . ILE A 1 125 ? -7.781 -22.511 30.774 1.00 9.81 205 ILE A C 1
ATOM 946 O O . ILE A 1 125 ? -6.760 -23.020 31.234 1.00 11.84 205 ILE A O 1
ATOM 951 N N . HIS A 1 126 ? -7.911 -21.212 30.534 1.00 9.54 206 HIS A N 1
ATOM 952 C CA . HIS A 1 126 ? -6.869 -20.241 30.827 1.00 9.06 206 HIS A CA 1
ATOM 953 C C . HIS A 1 126 ? -7.345 -19.375 31.982 1.00 10.57 206 HIS A C 1
ATOM 954 O O . HIS A 1 126 ? -8.456 -18.840 31.944 1.00 12.31 206 HIS A O 1
ATOM 961 N N . TYR A 1 127 ? -6.510 -19.229 33.005 1.00 9.61 207 TYR A N 1
ATOM 962 C CA . TYR A 1 127 ? -6.864 -18.405 34.151 1.00 10.67 207 TYR A CA 1
ATOM 963 C C . TYR A 1 127 ? -5.713 -17.468 34.479 1.00 12.42 207 TYR A C 1
ATOM 964 O O . TYR A 1 127 ? -4.602 -17.914 34.762 1.00 13.41 207 TYR A O 1
ATOM 973 N N . GLY A 1 128 ? -5.978 -16.166 34.428 1.00 11.59 208 GLY A N 1
ATOM 974 C CA . GLY A 1 128 ? -4.928 -15.179 34.600 1.00 13.45 208 GLY A CA 1
ATOM 975 C C . GLY A 1 128 ? -3.848 -15.329 33.547 1.00 14.67 208 GLY A C 1
ATOM 976 O O . GLY A 1 128 ? -2.691 -14.981 33.778 1.00 16.88 208 GLY A O 1
ATOM 977 N N . GLY A 1 129 ? -4.227 -15.858 32.387 1.00 14.07 209 GLY A N 1
ATOM 978 C CA . GLY A 1 129 ? -3.298 -16.014 31.283 1.00 14.88 209 GLY A CA 1
ATOM 979 C C . GLY A 1 129 ? -2.502 -17.306 31.310 1.00 15.88 209 GLY A C 1
ATOM 980 O O . GLY A 1 129 ? -1.693 -17.555 30.419 1.00 17.68 209 GLY A O 1
ATOM 981 N N . MET A 1 130 ? -2.727 -18.130 32.329 1.00 15.78 210 MET A N 1
ATOM 982 C CA . MET A 1 130 ? -2.023 -19.404 32.440 1.00 16.47 210 MET A CA 1
ATOM 983 C C . MET A 1 130 ? -2.955 -20.582 32.172 1.00 15.91 210 MET A C 1
ATOM 984 O O . MET A 1 130 ? -4.100 -20.588 32.619 1.00 15.04 210 MET A O 1
ATOM 989 N N . PRO A 1 131 ? -2.463 -21.588 31.437 1.00 15.23 211 PRO A N 1
ATOM 990 C CA . PRO A 1 131 ? -3.266 -22.792 31.210 1.00 14.53 211 PRO A CA 1
ATOM 991 C C . PRO A 1 131 ? -3.401 -23.544 32.526 1.00 14.20 211 PRO A C 1
ATOM 992 O O . PRO A 1 131 ? -2.387 -23.812 33.170 1.00 18.31 211 PRO A O 1
ATOM 996 N N . THR A 1 132 ? -4.627 -23.865 32.924 1.00 12.11 212 THR A N 1
ATOM 997 C CA . THR A 1 132 ? -4.866 -24.474 34.229 1.00 12.27 212 THR A CA 1
ATOM 998 C C . THR A 1 132 ? -5.531 -25.849 34.171 1.00 11.42 212 THR A C 1
ATOM 999 O O . THR A 1 132 ? -5.279 -26.695 35.027 1.00 13.56 212 THR A O 1
ATOM 1003 N N . ASP A 1 133 ? -6.371 -26.081 33.169 1.00 10.73 213 ASP A N 1
ATOM 1004 C CA . ASP A 1 133 ? -7.123 -27.331 33.109 1.00 11.07 213 ASP A CA 1
ATOM 1005 C C . ASP A 1 133 ? -7.607 -27.588 31.687 1.00 10.27 213 ASP A C 1
ATOM 1006 O O . ASP A 1 133 ? -7.500 -26.722 30.813 1.00 10.75 213 ASP A O 1
ATOM 1011 N N . VAL A 1 134 ? -8.130 -28.788 31.458 1.00 11.76 214 VAL A N 1
ATOM 1012 C CA . VAL A 1 134 ? -8.698 -29.144 30.165 1.00 12.53 214 VAL A CA 1
ATOM 1013 C C . VAL A 1 134 ? -10.027 -29.859 30.346 1.00 13.10 214 VAL A C 1
ATOM 1014 O O . VAL A 1 134 ? -10.259 -30.508 31.365 1.00 15.46 214 VAL A O 1
ATOM 1018 N N . VAL A 1 135 ? -10.899 -29.731 29.352 1.00 11.33 215 VAL A N 1
ATOM 1019 C CA . VAL A 1 135 ? -12.111 -30.537 29.285 1.00 11.76 215 VAL A CA 1
ATOM 1020 C C . VAL A 1 135 ? -12.140 -31.259 27.946 1.00 10.97 215 VAL A C 1
ATOM 1021 O O . VAL A 1 135 ? -12.125 -30.628 26.891 1.00 11.73 215 VAL A O 1
ATOM 1025 N N . ARG A 1 136 ? -12.163 -32.584 27.982 1.00 11.53 216 ARG A N 1
ATOM 1026 C CA . ARG A 1 136 ? -12.185 -33.350 26.746 1.00 12.17 216 ARG A CA 1
ATOM 1027 C C . ARG A 1 136 ? -13.602 -33.566 26.230 1.00 12.19 216 ARG A C 1
ATOM 1028 O O . ARG A 1 136 ? -14.560 -33.609 26.999 1.00 13.88 216 ARG A O 1
ATOM 1036 N N . SER A 1 137 ? -13.720 -33.686 24.913 1.00 12.10 217 SER A N 1
ATOM 1037 C CA . SER A 1 137 ? -14.965 -34.080 24.280 1.00 9.94 217 SER A CA 1
ATOM 1038 C C . SER A 1 137 ? -15.415 -35.425 24.844 1.00 12.46 217 SER A C 1
ATOM 1039 O O . SER A 1 137 ? -14.624 -36.367 24.910 1.00 14.93 217 SER A O 1
ATOM 1042 N N . TRP A 1 138 ? -16.678 -35.516 25.254 1.00 12.07 218 TRP A N 1
ATOM 1043 C CA . TRP A 1 138 ? -17.197 -36.751 25.836 1.00 12.16 218 TRP A CA 1
ATOM 1044 C C . TRP A 1 138 ? -18.099 -37.539 24.877 1.00 12.78 218 TRP A C 1
ATOM 1045 O O . TRP A 1 138 ? -18.401 -38.712 25.126 1.00 15.73 218 TRP A O 1
ATOM 1056 N N . ARG A 1 139 ? -18.520 -36.899 23.787 1.00 13.03 219 ARG A N 1
ATOM 1057 C CA . ARG A 1 139 ? -19.300 -37.569 22.745 1.00 13.79 219 ARG A CA 1
ATOM 1058 C C . ARG A 1 139 ? -18.539 -37.631 21.422 1.00 13.55 219 ARG A C 1
ATOM 1059 O O . ARG A 1 139 ? -19.009 -38.230 20.452 1.00 14.30 219 ARG A O 1
ATOM 1067 N N . LYS A 1 140 ? -17.370 -37.001 21.388 1.00 12.44 220 LYS A N 1
ATOM 1068 C CA . LYS A 1 140 ? -16.502 -37.020 20.212 1.00 12.43 220 LYS A CA 1
ATOM 1069 C C . LYS A 1 140 ? -17.197 -36.467 18.971 1.00 13.16 220 LYS A C 1
ATOM 1070 O O . LYS A 1 140 ? -17.026 -36.983 17.863 1.00 13.81 220 LYS A O 1
ATOM 1076 N N . GLN A 1 141 ? -17.971 -35.405 19.160 1.00 11.97 221 GLN A N 1
ATOM 1077 C CA . GLN A 1 141 ? -18.731 -34.813 18.067 1.00 13.03 221 GLN A CA 1
ATOM 1078 C C . GLN A 1 141 ? -18.815 -33.300 18.201 1.00 11.68 221 GLN A C 1
ATOM 1079 O O . GLN A 1 141 ? -19.869 -32.756 18.537 1.00 12.04 221 GLN A O 1
ATOM 1085 N N . ILE A 1 142 ? -17.699 -32.632 17.924 1.00 10.75 222 ILE A N 1
ATOM 1086 C CA . ILE A 1 142 ? -17.625 -31.173 17.929 1.00 10.34 222 ILE A CA 1
ATOM 1087 C C . ILE A 1 142 ? -18.012 -30.571 19.279 1.00 10.83 222 ILE A C 1
ATOM 1088 O O . ILE A 1 142 ? -19.010 -29.857 19.404 1.00 11.40 222 ILE A O 1
ATOM 1093 N N . LEU A 1 143 ? -17.211 -30.873 20.293 1.00 9.80 223 LEU A N 1
ATOM 1094 C CA . LEU A 1 143 ? -17.326 -30.197 21.574 1.00 9.00 223 LEU A CA 1
ATOM 1095 C C . LEU A 1 143 ? -17.407 -28.691 21.315 1.00 9.47 223 LEU A C 1
ATOM 1096 O O . LEU A 1 143 ? -16.617 -28.140 20.548 1.00 9.40 223 LEU A O 1
ATOM 1101 N N . ARG A 1 144 ? -18.371 -28.025 21.942 1.00 9.52 224 ARG A N 1
ATOM 1102 C CA . ARG A 1 144 ? -18.603 -26.615 21.654 1.00 9.06 224 ARG A CA 1
ATOM 1103 C C . ARG A 1 144 ? -19.254 -25.902 22.831 1.00 9.09 224 ARG A C 1
ATOM 1104 O O . ARG A 1 144 ? -19.792 -26.543 23.733 1.00 10.00 224 ARG A O 1
ATOM 1112 N N . THR A 1 145 ? -19.193 -24.576 22.834 1.00 9.10 225 THR A N 1
ATOM 1113 C CA . THR A 1 145 ? -19.676 -23.829 23.987 1.00 8.97 225 THR A CA 1
ATOM 1114 C C . THR A 1 145 ? -20.390 -22.527 23.601 1.00 9.21 225 THR A C 1
ATOM 1115 O O . THR A 1 145 ? -20.913 -22.406 22.492 1.00 10.93 225 THR A O 1
ATOM 1119 N N . GLN A 1 146 ? -20.424 -21.566 24.517 1.00 9.45 226 GLN A N 1
ATOM 1120 C CA . GLN A 1 146 ? -21.411 -20.484 24.455 1.00 9.23 226 GLN A CA 1
ATOM 1121 C C . GLN A 1 146 ? -21.233 -19.438 23.361 1.00 8.44 226 GLN A C 1
ATOM 1122 O O . GLN A 1 146 ? -22.218 -18.946 22.815 1.00 9.22 226 GLN A O 1
ATOM 1128 N N . GLU A 1 147 ? -19.985 -19.098 23.053 1.00 9.35 227 GLU A N 1
ATOM 1129 C CA . GLU A 1 147 ? -19.678 -17.948 22.201 1.00 9.01 227 GLU A CA 1
ATOM 1130 C C . GLU A 1 147 ? -20.191 -16.655 22.850 1.00 8.56 227 GLU A C 1
ATOM 1131 O O . GLU A 1 147 ? -20.538 -15.689 22.166 1.00 9.62 227 GLU A O 1
ATOM 1137 N N . SER A 1 148 ? -20.243 -16.649 24.177 1.00 8.91 228 SER A N 1
ATOM 1138 C CA . SER A 1 148 ? -20.518 -15.435 24.933 1.00 8.78 228 SER A CA 1
ATOM 1139 C C . SER A 1 148 ? -19.969 -15.580 26.346 1.00 9.38 228 SER A C 1
ATOM 1140 O O . SER A 1 148 ? -19.381 -16.610 26.694 1.00 10.28 228 SER A O 1
ATOM 1143 N N A SER A 1 149 ? -20.155 -14.547 27.160 0.46 8.14 229 SER A N 1
ATOM 1144 N N B SER A 1 149 ? -20.170 -14.548 27.157 0.54 8.65 229 SER A N 1
ATOM 1145 C CA A SER A 1 149 ? -19.573 -14.520 28.496 0.46 7.38 229 SER A CA 1
ATOM 1146 C CA B SER A 1 149 ? -19.636 -14.507 28.514 0.54 8.58 229 SER A CA 1
ATOM 1147 C C A SER A 1 149 ? -20.108 -15.621 29.406 0.46 9.27 229 SER A C 1
ATOM 1148 C C B SER A 1 149 ? -20.119 -15.664 29.384 0.54 10.02 229 SER A C 1
ATOM 1149 O O A SER A 1 149 ? -21.306 -15.911 29.422 0.46 10.63 229 SER A O 1
ATOM 1150 O O B SER A 1 149 ? -21.293 -16.036 29.350 0.54 11.55 229 SER A O 1
ATOM 1155 N N . CYS A 1 150 ? -19.206 -16.231 30.165 1.00 8.92 230 CYS A N 1
ATOM 1156 C CA . CYS A 1 150 ? -19.598 -17.178 31.193 1.00 9.00 230 CYS A CA 1
ATOM 1157 C C . CYS A 1 150 ? -20.011 -16.371 32.422 1.00 10.05 230 CYS A C 1
ATOM 1158 O O . CYS A 1 150 ? -20.099 -15.140 32.364 1.00 11.00 230 CYS A O 1
ATOM 1161 N N . VAL A 1 151 ? -20.294 -17.051 33.524 1.00 9.35 231 VAL A N 1
ATOM 1162 C CA . VAL A 1 151 ? -20.801 -16.369 34.708 1.00 9.65 231 VAL A CA 1
ATOM 1163 C C . VAL A 1 151 ? -19.987 -16.748 35.933 1.00 10.59 231 VAL A C 1
ATOM 1164 O O . VAL A 1 151 ? -19.784 -17.931 36.207 1.00 12.48 231 VAL A O 1
ATOM 1168 N N . CYS A 1 152 ? -19.522 -15.744 36.672 1.00 11.08 232 CYS A N 1
ATOM 1169 C CA . CYS A 1 152 ? -18.799 -15.986 37.917 1.00 11.60 232 CYS A CA 1
ATOM 1170 C C . CYS A 1 152 ? -19.579 -15.441 39.107 1.00 11.53 232 CYS A C 1
ATOM 1171 O O . CYS A 1 152 ? -20.083 -14.318 39.067 1.00 14.01 232 CYS A O 1
ATOM 1174 N N . MET A 1 153 ? -19.683 -16.246 40.159 1.00 11.23 233 MET A N 1
ATOM 1175 C CA . MET A 1 153 ? -20.305 -15.822 41.409 1.00 12.60 233 MET A CA 1
ATOM 1176 C C . MET A 1 153 ? -19.512 -16.398 42.574 1.00 12.99 233 MET A C 1
ATOM 1177 O O . MET A 1 153 ? -19.214 -17.590 42.594 1.00 14.23 233 MET A O 1
ATOM 1182 N N . ASN A 1 154 ? -19.167 -15.548 43.538 1.00 13.71 234 ASN A N 1
ATOM 1183 C CA . ASN A 1 154 ? -18.461 -15.989 44.741 1.00 14.60 234 ASN A CA 1
ATOM 1184 C C . ASN A 1 154 ? -17.183 -16.775 44.453 1.00 14.91 234 ASN A C 1
ATOM 1185 O O . ASN A 1 154 ? -16.808 -17.662 45.222 1.00 17.44 234 ASN A O 1
ATOM 1190 N N . GLY A 1 155 ? -16.520 -16.455 43.345 1.00 14.10 235 GLY A N 1
ATOM 1191 C CA . GLY A 1 155 ? -15.241 -17.066 43.030 1.00 13.69 235 GLY A CA 1
ATOM 1192 C C . GLY A 1 155 ? -15.336 -18.341 42.215 1.00 13.22 235 GLY A C 1
ATOM 1193 O O . GLY A 1 155 ? -14.319 -18.957 41.893 1.00 14.85 235 GLY A O 1
ATOM 1194 N N . ASN A 1 156 ? -16.557 -18.743 41.888 1.00 13.00 236 ASN A N 1
ATOM 1195 C CA . ASN A 1 156 ? -16.780 -19.893 41.022 1.00 13.11 236 ASN A CA 1
ATOM 1196 C C . ASN A 1 156 ? -17.296 -19.405 39.681 1.00 12.42 236 ASN A C 1
ATOM 1197 O O . ASN A 1 156 ? -18.129 -18.499 39.628 1.00 13.80 236 ASN A O 1
ATOM 1202 N N . CYS A 1 157 ? -16.802 -19.992 38.598 1.00 11.94 237 CYS A N 1
ATOM 1203 C CA . CYS A 1 157 ? -17.253 -19.609 37.264 1.00 11.26 237 CYS A CA 1
ATOM 1204 C C . CYS A 1 157 ? -17.913 -20.789 36.561 1.00 10.83 237 CYS A C 1
ATOM 1205 O O . CYS A 1 157 ? -17.466 -21.932 36.693 1.00 12.49 237 CYS A O 1
ATOM 1208 N N . TYR A 1 158 ? -18.975 -20.503 35.812 1.00 9.51 238 TYR A N 1
ATOM 1209 C CA . TYR A 1 158 ? -19.830 -21.543 35.249 1.00 8.86 238 TYR A CA 1
ATOM 1210 C C . TYR A 1 158 ? -20.041 -21.334 33.762 1.00 9.59 238 TYR A C 1
ATOM 1211 O O . TYR A 1 158 ? -20.156 -20.201 33.305 1.00 10.70 238 TYR A O 1
ATOM 1220 N N . TRP A 1 159 ? -20.136 -22.429 33.013 1.00 9.69 239 TRP A N 1
ATOM 1221 C CA . TRP A 1 159 ? -20.462 -22.338 31.590 1.00 9.44 239 TRP A CA 1
ATOM 1222 C C . TRP A 1 159 ? -21.124 -23.613 31.081 1.00 9.23 239 TRP A C 1
ATOM 1223 O O . TRP A 1 159 ? -21.087 -24.655 31.744 1.00 9.98 239 TRP A O 1
ATOM 1234 N N . VAL A 1 160 ? -21.734 -23.516 29.905 1.00 9.34 240 VAL A N 1
ATOM 1235 C CA . VAL A 1 160 ? -22.477 -24.622 29.318 1.00 9.27 240 VAL A CA 1
ATOM 1236 C C . VAL A 1 160 ? -21.798 -25.106 28.043 1.00 9.25 240 VAL A C 1
ATOM 1237 O O . VAL A 1 160 ? -21.389 -24.297 27.206 1.00 10.79 240 VAL A O 1
ATOM 1241 N N . MET A 1 161 ? -21.683 -26.423 27.894 1.00 9.13 241 MET A N 1
ATOM 1242 C CA . MET A 1 161 ? -21.107 -27.013 26.686 1.00 9.81 241 MET A CA 1
ATOM 1243 C C . MET A 1 161 ? -22.026 -28.049 26.055 1.00 9.32 241 MET A C 1
ATOM 1244 O O . MET A 1 161 ? -22.869 -28.651 26.725 1.00 10.12 241 MET A O 1
ATOM 1249 N N . THR A 1 162 ? -21.833 -28.266 24.758 1.00 8.98 242 THR A N 1
ATOM 1250 C CA . THR A 1 162 ? -22.601 -29.243 24.004 1.00 8.92 242 THR A CA 1
ATOM 1251 C C . THR A 1 162 ? -21.643 -30.147 23.240 1.00 8.65 242 THR A C 1
ATOM 1252 O O . THR A 1 162 ? -20.574 -29.713 22.816 1.00 9.47 242 THR A O 1
ATOM 1256 N N . ASP A 1 163 ? -22.025 -31.408 23.082 1.00 8.64 243 ASP A N 1
ATOM 1257 C CA . ASP A 1 163 ? -21.237 -32.363 22.322 1.00 9.71 243 ASP A CA 1
ATOM 1258 C C . ASP A 1 163 ? -22.243 -33.307 21.674 1.00 10.31 243 ASP A C 1
ATOM 1259 O O . ASP A 1 163 ? -23.116 -33.845 22.354 1.00 11.28 243 ASP A O 1
ATOM 1264 N N . GLY A 1 164 ? -22.149 -33.480 20.359 1.00 10.47 244 GLY A N 1
ATOM 1265 C CA . GLY A 1 164 ? -23.100 -34.312 19.640 1.00 9.64 244 GLY A CA 1
ATOM 1266 C C . GLY A 1 164 ? -23.624 -33.656 18.374 1.00 9.90 244 GLY A C 1
ATOM 1267 O O . GLY A 1 164 ? -23.118 -32.616 17.957 1.00 11.66 244 GLY A O 1
ATOM 1268 N N . PRO A 1 165 ? -24.642 -34.268 17.752 1.00 12.11 245 PRO A N 1
ATOM 1269 C CA . PRO A 1 165 ? -25.202 -33.804 16.476 1.00 12.95 245 PRO A CA 1
ATOM 1270 C C . PRO A 1 165 ? -25.718 -32.368 16.500 1.00 11.99 245 PRO A C 1
ATOM 1271 O O . PRO A 1 165 ? -26.143 -31.857 17.542 1.00 12.74 245 PRO A O 1
ATOM 1275 N N . ALA A 1 166 ? -25.680 -31.735 15.333 1.00 12.57 246 ALA A N 1
ATOM 1276 C CA . ALA A 1 166 ? -26.149 -30.369 15.164 1.00 12.38 246 ALA A CA 1
ATOM 1277 C C . ALA A 1 166 ? -27.663 -30.296 15.008 1.00 12.44 246 ALA A C 1
ATOM 1278 O O . ALA A 1 166 ? -28.281 -29.305 15.402 1.00 12.94 246 ALA A O 1
ATOM 1280 N N . ASN A 1 167 ? -28.254 -31.339 14.429 1.00 12.05 247 ASN A N 1
ATOM 1281 C CA . ASN A 1 167 ? -29.672 -31.320 14.064 1.00 12.86 247 ASN A CA 1
ATOM 1282 C C . ASN A 1 167 ? -30.472 -32.496 14.624 1.00 13.87 247 ASN A C 1
ATOM 1283 O O . ASN A 1 167 ? -31.482 -32.904 14.043 1.00 15.42 247 ASN A O 1
ATOM 1288 N N . SER A 1 168 ? -30.011 -33.052 15.737 1.00 12.97 248 SER A N 1
ATOM 1289 C CA . SER A 1 168 ? -30.759 -34.090 16.441 1.00 13.88 248 SER A CA 1
ATOM 1290 C C . SER A 1 168 ? -30.274 -34.151 17.884 1.00 13.47 248 SER A C 1
ATOM 1291 O O . SER A 1 168 ? -29.467 -33.324 18.298 1.00 12.67 248 SER A O 1
ATOM 1294 N N . GLN A 1 169 ? -30.768 -35.116 18.652 1.00 12.70 249 GLN A N 1
ATOM 1295 C CA . GLN A 1 169 ? -30.436 -35.181 20.070 1.00 13.15 249 GLN A CA 1
ATOM 1296 C C . GLN A 1 169 ? -28.932 -35.139 20.298 1.00 13.01 249 GLN A C 1
ATOM 1297 O O . GLN A 1 169 ? -28.183 -35.938 19.732 1.00 13.47 249 GLN A O 1
ATOM 1303 N N . ALA A 1 170 ? -28.494 -34.201 21.130 1.00 11.68 250 ALA A N 1
ATOM 1304 C CA . ALA A 1 170 ? -27.095 -34.130 21.522 1.00 11.00 250 ALA A CA 1
ATOM 1305 C C . ALA A 1 170 ? -27.000 -34.211 23.040 1.00 12.02 250 ALA A C 1
ATOM 1306 O O . ALA A 1 170 ? -27.988 -34.512 23.714 1.00 11.66 250 ALA A O 1
ATOM 1308 N N . SER A 1 171 ? -25.808 -33.950 23.565 1.00 12.36 251 SER A N 1
ATOM 1309 C CA . SER A 1 171 ? -25.542 -34.021 24.996 1.00 12.23 251 SER A CA 1
ATOM 1310 C C . SER A 1 171 ? -25.121 -32.646 25.509 1.00 10.76 251 SER A C 1
ATOM 1311 O O . SER A 1 171 ? -24.344 -31.948 24.860 1.00 11.32 251 SER A O 1
ATOM 1314 N N . TYR A 1 172 ? -25.639 -32.259 26.671 1.00 10.15 252 TYR A N 1
ATOM 1315 C CA . TYR A 1 172 ? -25.432 -30.911 27.198 1.00 11.46 252 TYR A CA 1
ATOM 1316 C C . TYR A 1 172 ? -24.916 -30.994 28.629 1.00 11.09 252 TYR A C 1
ATOM 1317 O O . TYR A 1 172 ? -25.466 -31.736 29.440 1.00 12.04 252 TYR A O 1
ATOM 1326 N N . LYS A 1 173 ? -23.852 -30.252 28.931 1.00 10.95 253 LYS A N 1
ATOM 1327 C CA . LYS A 1 173 ? -23.264 -30.267 30.268 1.00 11.27 253 LYS A CA 1
ATOM 1328 C C . LYS A 1 173 ? -23.035 -28.870 30.825 1.00 10.64 253 LYS A C 1
ATOM 1329 O O . LYS A 1 173 ? -22.734 -27.927 30.085 1.00 11.44 253 LYS A O 1
ATOM 1335 N N . ILE A 1 174 ? -23.170 -28.755 32.142 1.00 10.69 254 ILE A N 1
ATOM 1336 C CA . ILE A 1 174 ? -22.842 -27.535 32.862 1.00 11.39 254 ILE A CA 1
ATOM 1337 C C . ILE A 1 174 ? -21.548 -27.764 33.629 1.00 10.55 254 ILE A C 1
ATOM 1338 O O . ILE A 1 174 ? -21.336 -28.846 34.191 1.00 11.77 254 ILE A O 1
ATOM 1343 N N . PHE A 1 175 ? -20.692 -26.747 33.657 1.00 9.99 255 PHE A N 1
ATOM 1344 C CA . PHE A 1 175 ? -19.404 -26.837 34.336 1.00 10.83 255 PHE A CA 1
ATOM 1345 C C . PHE A 1 175 ? -19.253 -25.766 35.399 1.00 10.84 255 PHE A C 1
ATOM 1346 O O . PHE A 1 175 ? -19.721 -24.640 35.232 1.00 12.79 255 PHE A O 1
ATOM 1354 N N . LYS A 1 176 ? -18.596 -26.143 36.492 1.00 11.01 256 LYS A N 1
ATOM 1355 C CA . LYS A 1 176 ? -18.239 -25.237 37.574 1.00 12.19 256 LYS A CA 1
ATOM 1356 C C . LYS A 1 176 ? -16.725 -25.252 37.718 1.00 12.39 256 LYS A C 1
ATOM 1357 O O . LYS A 1 176 ? -16.100 -26.310 37.647 1.00 12.94 256 LYS A O 1
ATOM 1363 N N . SER A 1 177 ? -16.137 -24.079 37.918 1.00 11.87 257 SER A N 1
ATOM 1364 C CA . SER A 1 177 ? -14.690 -23.966 38.057 1.00 11.52 257 SER A CA 1
ATOM 1365 C C . SER A 1 177 ? -14.310 -22.994 39.165 1.00 11.38 257 SER A C 1
ATOM 1366 O O . SER A 1 177 ? -15.080 -22.096 39.516 1.00 13.26 257 SER A O 1
ATOM 1369 N N . HIS A 1 178 ? -13.115 -23.184 39.714 1.00 12.01 258 HIS A N 1
ATOM 1370 C CA . HIS A 1 178 ? -12.545 -22.239 40.663 1.00 11.61 258 HIS A CA 1
ATOM 1371 C C . HIS A 1 178 ? -11.082 -22.023 40.304 1.00 12.85 258 HIS A C 1
ATOM 1372 O O . HIS A 1 178 ? -10.306 -22.978 40.238 1.00 12.68 258 HIS A O 1
ATOM 1379 N N . GLU A 1 179 ? -10.722 -20.768 40.051 1.00 12.69 259 GLU A N 1
ATOM 1380 C CA . GLU A 1 179 ? -9.367 -20.411 39.641 1.00 12.61 259 GLU A CA 1
ATOM 1381 C C . GLU A 1 179 ? -8.875 -21.274 38.480 1.00 11.95 259 GLU A C 1
ATOM 1382 O O . GLU A 1 179 ? -7.725 -21.711 38.449 1.00 13.34 259 GLU A O 1
ATOM 1388 N N . GLY A 1 180 ? -9.762 -21.514 37.520 1.00 11.17 260 GLY A N 1
ATOM 1389 C CA . GLY A 1 180 ? -9.388 -22.202 36.299 1.00 11.55 260 GLY A CA 1
ATOM 1390 C C . GLY A 1 180 ? -9.377 -23.716 36.392 1.00 12.37 260 GLY A C 1
ATOM 1391 O O . GLY A 1 180 ? -9.037 -24.392 35.424 1.00 12.78 260 GLY A O 1
ATOM 1392 N N . MET A 1 181 ? -9.743 -24.253 37.553 1.00 12.16 261 MET A N 1
ATOM 1393 C CA . MET A 1 181 ? -9.840 -25.701 37.720 1.00 11.77 261 MET A CA 1
ATOM 1394 C C . MET A 1 181 ? -11.302 -26.131 37.705 1.00 11.67 261 MET A C 1
ATOM 1395 O O . MET A 1 181 ? -12.126 -25.566 38.423 1.00 12.14 261 MET A O 1
ATOM 1400 N N . VAL A 1 182 ? -11.629 -27.131 36.893 1.00 11.36 262 VAL A N 1
ATOM 1401 C CA . VAL A 1 182 ? -12.986 -27.657 36.901 1.00 11.35 262 VAL A CA 1
ATOM 1402 C C . VAL A 1 182 ? -13.216 -28.377 38.224 1.00 12.34 262 VAL A C 1
ATOM 1403 O O . VAL A 1 182 ? -12.474 -29.297 38.576 1.00 14.71 262 VAL A O 1
ATOM 1407 N N . THR A 1 183 ? -14.233 -27.945 38.962 1.00 11.97 263 THR A N 1
ATOM 1408 C CA . THR A 1 183 ? -14.502 -28.508 40.281 1.00 11.81 263 THR A CA 1
ATOM 1409 C C . THR A 1 183 ? -15.789 -29.324 40.328 1.00 12.08 263 THR A C 1
ATOM 1410 O O . THR A 1 183 ? -16.036 -30.042 41.296 1.00 14.23 263 THR A O 1
ATOM 1414 N N . ASN A 1 184 ? -16.615 -29.201 39.296 1.00 12.22 264 ASN A N 1
ATOM 1415 C CA . ASN A 1 184 ? -17.860 -29.953 39.224 1.00 12.93 264 ASN A CA 1
ATOM 1416 C C . ASN A 1 184 ? -18.399 -29.909 37.799 1.00 11.39 264 ASN A C 1
ATOM 1417 O O . ASN A 1 184 ? -18.082 -28.995 37.036 1.00 11.50 264 ASN A O 1
ATOM 1422 N N . GLU A 1 185 ? -19.193 -30.910 37.438 1.00 11.44 265 GLU A N 1
ATOM 1423 C CA . GLU A 1 185 ? -19.882 -30.917 36.156 1.00 13.33 265 GLU A CA 1
ATOM 1424 C C . GLU A 1 185 ? -21.155 -31.741 36.276 1.00 14.13 265 GLU A C 1
ATOM 1425 O O . GLU A 1 185 ? -21.270 -32.598 37.156 1.00 15.42 265 GLU A O 1
ATOM 1431 N N . ARG A 1 186 ? -22.110 -31.475 35.395 1.00 13.80 266 ARG A N 1
ATOM 1432 C CA . ARG A 1 186 ? -23.390 -32.167 35.426 1.00 14.62 266 ARG A CA 1
ATOM 1433 C C . ARG A 1 186 ? -23.957 -32.250 34.020 1.00 12.67 266 ARG A C 1
ATOM 1434 O O . ARG A 1 186 ? -23.983 -31.254 33.296 1.00 13.92 266 ARG A O 1
ATOM 1442 N N . GLU A 1 187 ? -24.412 -33.431 33.625 1.00 12.90 267 GLU A N 1
ATOM 1443 C CA . GLU A 1 187 ? -25.130 -33.547 32.367 1.00 14.53 267 GLU A CA 1
ATOM 1444 C C . GLU A 1 187 ? -26.589 -33.148 32.556 1.00 13.71 267 GLU A C 1
ATOM 1445 O O . GLU A 1 187 ? -27.248 -33.572 33.508 1.00 16.05 267 GLU A O 1
ATOM 1451 N N . VAL A 1 188 ? -27.076 -32.316 31.644 1.00 12.25 268 VAL A N 1
ATOM 1452 C CA . VAL A 1 188 ? -28.451 -31.842 31.673 1.00 14.19 268 VAL A CA 1
ATOM 1453 C C . VAL A 1 188 ? -29.337 -32.763 30.847 1.00 14.66 268 VAL A C 1
ATOM 1454 O O . VAL A 1 188 ? -29.133 -32.912 29.642 1.00 15.75 268 VAL A O 1
ATOM 1458 N N . SER A 1 189 ? -30.316 -33.387 31.494 1.00 14.78 269 SER A N 1
ATOM 1459 C CA . SER A 1 189 ? -31.250 -34.264 30.791 1.00 16.88 269 SER A CA 1
ATOM 1460 C C . SER A 1 189 ? -32.316 -33.440 30.075 1.00 15.06 269 SER A C 1
ATOM 1461 O O . SER A 1 189 ? -33.065 -32.694 30.705 1.00 16.08 269 SER A O 1
ATOM 1464 N N . PHE A 1 190 ? -32.385 -33.580 28.756 1.00 14.47 270 PHE A N 1
ATOM 1465 C CA . PHE A 1 190 ? -33.237 -32.720 27.944 1.00 13.28 270 PHE A CA 1
ATOM 1466 C C . PHE A 1 190 ? -33.645 -33.480 26.688 1.00 14.44 270 PHE A C 1
ATOM 1467 O O . PHE A 1 190 ? -33.316 -33.082 25.572 1.00 15.31 270 PHE A O 1
ATOM 1475 N N . GLN A 1 191 ? -34.351 -34.589 26.880 1.00 16.33 271 GLN A N 1
ATOM 1476 C CA . GLN A 1 191 ? -34.776 -35.428 25.764 1.00 17.13 271 GLN A CA 1
ATOM 1477 C C . GLN A 1 191 ? -35.788 -34.704 24.880 1.00 16.70 271 GLN A C 1
ATOM 1478 O O . GLN A 1 191 ? -36.820 -34.230 25.355 1.00 18.22 271 GLN A O 1
ATOM 1484 N N . GLY A 1 192 ? -35.477 -34.615 23.592 1.00 15.09 272 GLY A N 1
ATOM 1485 C CA . GLY A 1 192 ? -36.319 -33.898 22.652 1.00 15.23 272 GLY A CA 1
ATOM 1486 C C . GLY A 1 192 ? -35.957 -32.427 22.569 1.00 13.91 272 GLY A C 1
ATOM 1487 O O . GLY A 1 192 ? -36.496 -31.693 21.744 1.00 14.96 272 GLY A O 1
ATOM 1488 N N . GLY A 1 193 ? -35.048 -31.994 23.438 1.00 13.25 273 GLY A N 1
ATOM 1489 C CA . GLY A 1 193 ? -34.586 -30.617 23.433 1.00 11.81 273 GLY A CA 1
ATOM 1490 C C . GLY A 1 193 ? -33.185 -30.504 22.867 1.00 11.94 273 GLY A C 1
ATOM 1491 O O . GLY A 1 193 ? -32.447 -31.490 22.797 1.00 12.84 273 GLY A O 1
ATOM 1492 N N . HIS A 1 194 ? -32.815 -29.296 22.458 1.00 11.99 274 HIS A N 1
ATOM 1493 C CA . HIS A 1 194 ? -31.505 -29.061 21.870 1.00 11.25 274 HIS A CA 1
ATOM 1494 C C . HIS A 1 194 ? -30.950 -27.741 22.383 1.00 11.65 274 HIS A C 1
ATOM 1495 O O . HIS A 1 194 ? -31.639 -26.722 22.346 1.00 13.11 274 HIS A O 1
ATOM 1502 N N . ILE A 1 195 ? -29.710 -27.768 22.865 1.00 10.87 275 ILE A N 1
ATOM 1503 C CA . ILE A 1 195 ? -29.074 -26.588 23.444 1.00 10.99 275 ILE A CA 1
ATOM 1504 C C . ILE A 1 195 ? -27.752 -26.267 22.759 1.00 11.96 275 ILE A C 1
ATOM 1505 O O . ILE A 1 195 ? -26.856 -27.112 22.693 1.00 13.37 275 ILE A O 1
ATOM 1510 N N . GLU A 1 196 ? -27.648 -25.040 22.252 1.00 12.01 276 GLU A N 1
ATOM 1511 C CA . GLU A 1 196 ? -26.433 -24.530 21.626 1.00 13.51 276 GLU A CA 1
ATOM 1512 C C . GLU A 1 196 ? -26.234 -23.089 22.052 1.00 11.02 276 GLU A C 1
ATOM 1513 O O . GLU A 1 196 ? -27.203 -22.381 22.308 1.00 10.99 276 GLU A O 1
ATOM 1519 N N . GLU A 1 197 ? -24.980 -22.655 22.115 1.00 10.11 277 GLU A N 1
ATOM 1520 C CA . GLU A 1 197 ? -24.661 -21.230 22.179 1.00 9.01 277 GLU A CA 1
ATOM 1521 C C . GLU A 1 197 ? -25.448 -20.463 23.241 1.00 9.50 277 GLU A C 1
ATOM 1522 O O . GLU A 1 197 ? -26.058 -19.431 22.957 1.00 9.71 277 GLU A O 1
ATOM 1528 N N . CYS A 1 198 ? -25.412 -20.957 24.473 1.00 9.11 278 CYS A N 1
ATOM 1529 C CA . CYS A 1 198 ? -26.174 -20.332 25.548 1.00 9.85 278 CYS A CA 1
ATOM 1530 C C . CYS A 1 198 ? -25.705 -18.922 25.880 1.00 9.65 278 CYS A C 1
ATOM 1531 O O . CYS A 1 198 ? -24.505 -18.652 25.971 1.00 10.51 278 CYS A O 1
ATOM 1534 N N . SER A 1 199 ? -26.670 -18.028 26.062 1.00 9.37 279 SER A N 1
ATOM 1535 C CA . SER A 1 199 ? -26.404 -16.696 26.584 1.00 9.28 279 SER A CA 1
ATOM 1536 C C . SER A 1 199 ? -26.834 -16.679 28.041 1.00 9.30 279 SER A C 1
ATOM 1537 O O . SER A 1 199 ? -28.019 -16.796 28.341 1.00 10.43 279 SER A O 1
ATOM 1540 N N . CYS A 1 200 ? -25.866 -16.560 28.946 1.00 9.76 280 CYS A N 1
ATOM 1541 C CA . CYS A 1 200 ? -26.129 -16.734 30.373 1.00 10.55 280 CYS A CA 1
ATOM 1542 C C . CYS A 1 200 ? -25.782 -15.488 31.172 1.00 8.90 280 CYS A C 1
ATOM 1543 O O . CYS A 1 200 ? -24.894 -14.723 30.791 1.00 11.77 280 CYS A O 1
ATOM 1546 N N . TYR A 1 201 ? -26.477 -15.298 32.289 1.00 9.51 281 TYR A N 1
ATOM 1547 C CA . TYR A 1 201 ? -26.224 -14.166 33.169 1.00 10.04 281 TYR A CA 1
ATOM 1548 C C . TYR A 1 201 ? -26.584 -14.562 34.593 1.00 10.77 281 TYR A C 1
ATOM 1549 O O . TYR A 1 201 ? -27.382 -15.474 34.809 1.00 10.36 281 TYR A O 1
ATOM 1558 N N . PRO A 1 202 ? -25.983 -13.889 35.577 1.00 11.00 282 PRO A N 1
ATOM 1559 C CA . PRO A 1 202 ? -26.326 -14.133 36.982 1.00 11.76 282 PRO A CA 1
ATOM 1560 C C . PRO A 1 202 ? -27.612 -13.416 37.381 1.00 11.82 282 PRO A C 1
ATOM 1561 O O . PRO A 1 202 ? -27.863 -12.296 36.932 1.00 13.29 282 PRO A O 1
ATOM 1565 N N . ASN A 1 203 ? -28.420 -14.064 38.213 1.00 11.32 283 ASN A N 1
ATOM 1566 C CA . ASN A 1 203 ? -29.642 -13.455 38.722 1.00 12.16 283 ASN A CA 1
ATOM 1567 C C . ASN A 1 203 ? -29.975 -14.047 40.086 1.00 12.69 283 ASN A C 1
ATOM 1568 O O . ASN A 1 203 ? -30.374 -15.206 40.187 1.00 14.77 283 ASN A O 1
ATOM 1573 N N . LEU A 1 204 ? -29.781 -13.249 41.133 1.00 13.66 284 LEU A N 1
ATOM 1574 C CA . LEU A 1 204 ? -30.034 -13.676 42.507 1.00 15.50 284 LEU A CA 1
ATOM 1575 C C . LEU A 1 204 ? -29.306 -14.976 42.854 1.00 15.01 284 LEU A C 1
ATOM 1576 O O . LEU A 1 204 ? -29.864 -15.865 43.499 1.00 16.26 284 LEU A O 1
ATOM 1581 N N . GLY A 1 205 ? -28.057 -15.083 42.413 1.00 14.76 285 GLY A N 1
ATOM 1582 C CA . GLY A 1 205 ? -27.207 -16.190 42.811 1.00 16.94 285 GLY A CA 1
ATOM 1583 C C . GLY A 1 205 ? -27.396 -17.465 42.012 1.00 16.86 285 GLY A C 1
ATOM 1584 O O . GLY A 1 205 ? -26.797 -18.492 42.327 1.00 18.00 285 GLY A O 1
ATOM 1585 N N . LYS A 1 206 ? -28.235 -17.405 40.984 1.00 15.10 286 LYS A N 1
ATOM 1586 C CA . LYS A 1 206 ? -28.382 -18.519 40.057 1.00 14.72 286 LYS A CA 1
ATOM 1587 C C . LYS A 1 206 ? -27.936 -18.084 38.670 1.00 14.10 286 LYS A C 1
ATOM 1588 O O . LYS A 1 206 ? -27.884 -16.890 38.378 1.00 14.75 286 LYS A O 1
ATOM 1594 N N . VAL A 1 207 ? -27.603 -19.051 37.821 1.00 11.59 287 VAL A N 1
ATOM 1595 C CA . VAL A 1 207 ? -27.273 -18.747 36.437 1.00 11.47 287 VAL A CA 1
ATOM 1596 C C . VAL A 1 207 ? -28.499 -19.008 35.573 1.00 10.74 287 VAL A C 1
ATOM 1597 O O . VAL A 1 207 ? -29.077 -20.096 35.611 1.00 11.05 287 VAL A O 1
ATOM 1601 N N . GLU A 1 208 ? -28.905 -17.999 34.810 1.00 11.13 288 GLU A N 1
ATOM 1602 C CA . GLU A 1 208 ? -30.028 -18.140 33.895 1.00 11.25 288 GLU A CA 1
ATOM 1603 C C . GLU A 1 208 ? -29.519 -18.047 32.464 1.00 10.53 288 GLU A C 1
ATOM 1604 O O . GLU A 1 208 ? -28.782 -17.124 32.122 1.00 10.31 288 GLU A O 1
ATOM 1610 N N . CYS A 1 209 ? -29.895 -19.024 31.642 1.00 10.67 289 CYS A N 1
ATOM 1611 C CA . CYS A 1 209 ? -29.416 -19.103 30.268 1.00 11.03 289 CYS A CA 1
ATOM 1612 C C . CYS A 1 209 ? -30.564 -19.156 29.276 1.00 10.71 289 CYS A C 1
ATOM 1613 O O . CYS A 1 209 ? -31.555 -19.861 29.489 1.00 12.00 289 CYS A O 1
ATOM 1616 N N . VAL A 1 210 ? -30.410 -18.409 28.188 1.00 10.36 290 VAL A N 1
ATOM 1617 C CA . VAL A 1 210 ? -31.317 -18.473 27.051 1.00 10.62 290 VAL A CA 1
ATOM 1618 C C . VAL A 1 210 ? -30.488 -18.932 25.859 1.00 10.33 290 VAL A C 1
ATOM 1619 O O . VAL A 1 210 ? -29.491 -18.293 25.504 1.00 10.57 290 VAL A O 1
ATOM 1623 N N . CYS A 1 211 ? -30.890 -20.036 25.238 1.00 10.05 291 CYS A N 1
ATOM 1624 C CA . CYS A 1 211 ? -30.016 -20.695 24.274 1.00 10.08 291 CYS A CA 1
ATOM 1625 C C . CYS A 1 211 ? -30.617 -20.806 22.876 1.00 10.03 291 CYS A C 1
ATOM 1626 O O . CYS A 1 211 ? -31.621 -20.166 22.559 1.00 10.68 291 CYS A O 1
ATOM 1629 N N . ARG A 1 212 ? -29.972 -21.617 22.045 1.00 10.25 292 ARG A N 1
ATOM 1630 C CA . ARG A 1 212 ? -30.395 -21.845 20.672 1.00 10.67 292 ARG A CA 1
ATOM 1631 C C . ARG A 1 212 ? -30.705 -23.323 20.479 1.00 11.22 292 ARG A C 1
ATOM 1632 O O . ARG A 1 212 ? -29.878 -24.182 20.781 1.00 12.09 292 ARG A O 1
ATOM 1640 N N . ASP A 1 213 ? -31.912 -23.614 20.006 1.00 11.72 293 ASP A N 1
ATOM 1641 C CA . ASP A 1 213 ? -32.293 -24.970 19.641 1.00 11.88 293 ASP A CA 1
ATOM 1642 C C . ASP A 1 213 ? -32.066 -25.099 18.146 1.00 11.32 293 ASP A C 1
ATOM 1643 O O . ASP A 1 213 ? -32.679 -24.381 17.372 1.00 11.21 293 ASP A O 1
ATOM 1648 N N . ASN A 1 214 ? -31.170 -25.991 17.740 1.00 11.75 294 ASN A N 1
ATOM 1649 C CA . ASN A 1 214 ? -30.830 -26.142 16.327 1.00 12.25 294 ASN A CA 1
ATOM 1650 C C . ASN A 1 214 ? -31.503 -27.365 15.713 1.00 12.03 294 ASN A C 1
ATOM 1651 O O . ASN A 1 214 ? -31.103 -27.842 14.647 1.00 12.54 294 ASN A O 1
ATOM 1656 N N . TRP A 1 215 ? -32.536 -27.851 16.395 1.00 11.95 295 TRP A N 1
ATOM 1657 C CA . TRP A 1 215 ? -33.217 -29.088 16.040 1.00 12.28 295 TRP A CA 1
ATOM 1658 C C . TRP A 1 215 ? -34.687 -28.798 15.718 1.00 12.75 295 TRP A C 1
ATOM 1659 O O . TRP A 1 215 ? -34.998 -28.319 14.626 1.00 15.02 295 TRP A O 1
ATOM 1670 N N . ASN A 1 216 ? -35.581 -29.055 16.670 1.00 13.22 296 ASN A N 1
ATOM 1671 C CA . ASN A 1 216 ? -37.022 -28.916 16.430 1.00 14.03 296 ASN A CA 1
ATOM 1672 C C . ASN A 1 216 ? -37.683 -27.644 16.973 1.00 13.52 296 ASN A C 1
ATOM 1673 O O . ASN A 1 216 ? -38.905 -27.514 16.915 1.00 15.59 296 ASN A O 1
ATOM 1678 N N . GLY A 1 217 ? -36.902 -26.707 17.502 1.00 12.43 297 GLY A N 1
ATOM 1679 C CA . GLY A 1 217 ? -37.497 -25.551 18.154 1.00 12.23 297 GLY A CA 1
ATOM 1680 C C . GLY A 1 217 ? -37.178 -24.195 17.557 1.00 12.65 297 GLY A C 1
ATOM 1681 O O . GLY A 1 217 ? -36.012 -23.872 17.344 1.00 12.16 297 GLY A O 1
ATOM 1682 N N . MET A 1 218 ? -38.215 -23.398 17.299 1.00 12.65 298 MET A N 1
ATOM 1683 C CA . MET A 1 218 ? -38.037 -21.994 16.927 1.00 12.56 298 MET A CA 1
ATOM 1684 C C . MET A 1 218 ? -38.201 -21.117 18.168 1.00 13.03 298 MET A C 1
ATOM 1685 O O . MET A 1 218 ? -37.986 -19.901 18.122 1.00 13.15 298 MET A O 1
ATOM 1690 N N . ASN A 1 219 ? -38.615 -21.739 19.269 1.00 12.44 299 ASN A N 1
ATOM 1691 C CA . ASN A 1 219 ? -38.527 -21.105 20.577 1.00 12.20 299 ASN A CA 1
ATOM 1692 C C . ASN A 1 219 ? -37.176 -21.427 21.214 1.00 11.90 299 ASN A C 1
ATOM 1693 O O . ASN A 1 219 ? -36.527 -22.414 20.854 1.00 12.59 299 ASN A O 1
ATOM 1698 N N . ARG A 1 220 ? -36.739 -20.579 22.137 1.00 11.43 300 ARG A N 1
ATOM 1699 C CA . ARG A 1 220 ? -35.416 -20.733 22.739 1.00 11.14 300 ARG A CA 1
ATOM 1700 C C . ARG A 1 220 ? -35.449 -21.548 24.022 1.00 11.64 300 ARG A C 1
ATOM 1701 O O . ARG A 1 220 ? -36.295 -21.322 24.884 1.00 12.52 300 ARG A O 1
ATOM 1709 N N . PRO A 1 221 ? -34.516 -22.499 24.155 1.00 10.70 301 PRO A N 1
ATOM 1710 C CA . PRO A 1 221 ? -34.392 -23.232 25.417 1.00 11.34 301 PRO A CA 1
ATOM 1711 C C . PRO A 1 221 ? -34.006 -22.292 26.552 1.00 11.76 301 PRO A C 1
ATOM 1712 O O . PRO A 1 221 ? -33.284 -21.314 26.333 1.00 12.67 301 PRO A O 1
ATOM 1716 N N . ILE A 1 222 ? -34.503 -22.587 27.746 1.00 11.70 302 ILE A N 1
ATOM 1717 C CA . ILE A 1 222 ? -34.094 -21.901 28.959 1.00 11.68 302 ILE A CA 1
ATOM 1718 C C . ILE A 1 222 ? -33.470 -22.919 29.898 1.00 12.72 302 ILE A C 1
ATOM 1719 O O . ILE A 1 222 ? -34.038 -23.985 30.145 1.00 15.71 302 ILE A O 1
ATOM 1724 N N . LEU A 1 223 ? -32.295 -22.588 30.414 1.00 11.65 303 LEU A N 1
ATOM 1725 C CA . LEU A 1 223 ? -31.606 -23.441 31.370 1.00 12.40 303 LEU A CA 1
ATOM 1726 C C . LEU A 1 223 ? -31.225 -22.599 32.573 1.00 11.54 303 LEU A C 1
ATOM 1727 O O . LEU A 1 223 ? -30.554 -21.581 32.431 1.00 12.65 303 LEU A O 1
ATOM 1732 N N . ILE A 1 224 ? -31.672 -23.013 33.753 1.00 11.26 304 ILE A N 1
ATOM 1733 C CA . ILE A 1 224 ? -31.364 -22.298 34.983 1.00 11.26 304 ILE A CA 1
ATOM 1734 C C . ILE A 1 224 ? -30.681 -23.257 35.945 1.00 11.97 304 ILE A C 1
ATOM 1735 O O . ILE A 1 224 ? -31.172 -24.361 36.175 1.00 13.95 304 ILE A O 1
ATOM 1740 N N . PHE A 1 225 ? -29.545 -22.857 36.504 1.00 11.91 305 PHE A N 1
ATOM 1741 C CA . PHE A 1 225 ? -28.861 -23.736 37.447 1.00 12.19 305 PHE A CA 1
ATOM 1742 C C . PHE A 1 225 ? -28.242 -22.990 38.625 1.00 12.99 305 PHE A C 1
ATOM 1743 O O . PHE A 1 225 ? -28.091 -21.769 38.592 1.00 14.00 305 PHE A O 1
ATOM 1751 N N . ASP A 1 226 ? -27.906 -23.735 39.674 1.00 13.15 306 ASP A N 1
ATOM 1752 C CA . ASP A 1 226 ? -27.326 -23.145 40.876 1.00 14.47 306 ASP A CA 1
ATOM 1753 C C . ASP A 1 226 ? -25.912 -23.659 41.137 1.00 14.16 306 ASP A C 1
ATOM 1754 O O . ASP A 1 226 ? -25.345 -24.384 40.319 1.00 13.87 306 ASP A O 1
ATOM 1759 N N . GLU A 1 227 ? -25.346 -23.279 42.278 1.00 14.37 308 GLU A N 1
ATOM 1760 C CA . GLU A 1 227 ? -23.955 -23.595 42.587 1.00 15.26 308 GLU A CA 1
ATOM 1761 C C . GLU A 1 227 ? -23.681 -25.096 42.671 1.00 15.13 308 GLU A C 1
ATOM 1762 O O . GLU A 1 227 ? -22.544 -25.525 42.499 1.00 16.39 308 GLU A O 1
ATOM 1768 N N . ASP A 1 228 ? -24.719 -25.885 42.945 1.00 14.80 309 ASP A N 1
ATOM 1769 C CA . ASP A 1 228 ? -24.598 -27.343 43.010 1.00 16.23 309 ASP A CA 1
ATOM 1770 C C . ASP A 1 228 ? -24.727 -27.980 41.636 1.00 15.45 309 ASP A C 1
ATOM 1771 O O . ASP A 1 228 ? -24.578 -29.196 41.489 1.00 15.95 309 ASP A O 1
ATOM 1776 N N . LEU A 1 229 ? -25.015 -27.149 40.640 1.00 13.88 310 LEU A N 1
ATOM 1777 C CA . LEU A 1 229 ? -25.325 -27.606 39.289 1.00 14.56 310 LEU A CA 1
ATOM 1778 C C . LEU A 1 229 ? -26.658 -28.355 39.219 1.00 15.61 310 LEU A C 1
ATOM 1779 O O . LEU A 1 229 ? -26.917 -29.085 38.262 1.00 16.76 310 LEU A O 1
ATOM 1784 N N . ASP A 1 230 ? -27.498 -28.175 40.237 1.00 15.10 311 ASP A N 1
ATOM 1785 C CA . ASP A 1 230 ? -28.901 -28.554 40.128 1.00 15.71 311 ASP A CA 1
ATOM 1786 C C . ASP A 1 230 ? -29.507 -27.615 39.097 1.00 14.24 311 ASP A C 1
ATOM 1787 O O . ASP A 1 230 ? -29.131 -26.445 39.032 1.00 15.98 311 ASP A O 1
ATOM 1792 N N . TYR A 1 231 ? -30.434 -28.110 38.286 1.00 13.39 312 TYR A N 1
ATOM 1793 C CA . TYR A 1 231 ? -30.924 -27.310 37.167 1.00 13.62 312 TYR A CA 1
ATOM 1794 C C . TYR A 1 231 ? -32.411 -27.481 36.869 1.00 14.65 312 TYR A C 1
ATOM 1795 O O . TYR A 1 231 ? -33.049 -28.450 37.296 1.00 15.19 312 TYR A O 1
ATOM 1804 N N . GLU A 1 232 ? -32.949 -26.504 36.145 1.00 15.49 313 GLU A N 1
ATOM 1805 C CA . GLU A 1 232 ? -34.256 -26.599 35.514 1.00 16.67 313 GLU A CA 1
ATOM 1806 C C . GLU A 1 232 ? -34.034 -26.326 34.032 1.00 15.11 313 GLU A C 1
ATOM 1807 O O . GLU A 1 232 ? -33.293 -25.409 33.669 1.00 15.22 313 GLU A O 1
ATOM 1813 N N . VAL A 1 233 ? -34.659 -27.120 33.174 1.00 14.75 314 VAL A N 1
ATOM 1814 C CA . VAL A 1 233 ? -34.512 -26.926 31.738 1.00 13.53 314 VAL A CA 1
ATOM 1815 C C . VAL A 1 233 ? -35.870 -27.001 31.045 1.00 13.83 314 VAL A C 1
ATOM 1816 O O . VAL A 1 233 ? -36.754 -27.753 31.466 1.00 15.48 314 VAL A O 1
ATOM 1820 N N . GLY A 1 234 ? -36.031 -26.197 29.999 1.00 13.57 315 GLY A N 1
ATOM 1821 C CA . GLY A 1 234 ? -37.292 -26.097 29.285 1.00 12.52 315 GLY A CA 1
ATOM 1822 C C . GLY A 1 234 ? -37.175 -25.089 28.161 1.00 12.86 315 GLY A C 1
ATOM 1823 O O . GLY A 1 234 ? -36.093 -24.900 27.614 1.00 11.95 315 GLY A O 1
ATOM 1824 N N . TYR A 1 235 ? -38.285 -24.439 27.822 1.00 12.37 316 TYR A N 1
ATOM 1825 C CA . TYR A 1 235 ? -38.298 -23.438 26.760 1.00 12.26 316 TYR A CA 1
ATOM 1826 C C . TYR A 1 235 ? -38.891 -22.126 27.246 1.00 12.44 316 TYR A C 1
ATOM 1827 O O . TYR A 1 235 ? -39.690 -22.107 28.182 1.00 12.98 316 TYR A O 1
ATOM 1836 N N . LEU A 1 236 ? -38.490 -21.028 26.617 1.00 12.30 317 LEU A N 1
ATOM 1837 C CA . LEU A 1 236 ? -39.055 -19.732 26.955 1.00 13.67 317 LEU A CA 1
ATOM 1838 C C . LEU A 1 236 ? -40.557 -19.801 26.722 1.00 14.89 317 LEU A C 1
ATOM 1839 O O . LEU A 1 236 ? -41.005 -20.065 25.608 1.00 16.28 317 LEU A O 1
ATOM 1844 N N . CYS A 1 237 ? -41.332 -19.576 27.779 1.00 14.58 318 CYS A N 1
ATOM 1845 C CA . CYS A 1 237 ? -42.778 -19.785 27.734 1.00 16.78 318 CYS A CA 1
ATOM 1846 C C . CYS A 1 237 ? -43.488 -18.928 26.696 1.00 15.89 318 CYS A C 1
ATOM 1847 O O . CYS A 1 237 ? -44.477 -19.358 26.105 1.00 17.13 318 CYS A O 1
ATOM 1850 N N . ALA A 1 238 ? -42.979 -17.718 26.486 1.00 15.42 319 ALA A N 1
ATOM 1851 C CA . ALA A 1 238 ? -43.654 -16.716 25.663 1.00 15.08 319 ALA A CA 1
ATOM 1852 C C . ALA A 1 238 ? -44.246 -17.262 24.364 1.00 15.24 319 ALA A C 1
ATOM 1853 O O . ALA A 1 238 ? -43.612 -18.052 23.662 1.00 15.73 319 ALA A O 1
ATOM 1855 N N . GLY A 1 239 ? -45.464 -16.824 24.054 1.00 15.67 320 GLY A N 1
ATOM 1856 C CA . GLY A 1 239 ? -46.112 -17.145 22.795 1.00 16.71 320 GLY A CA 1
ATOM 1857 C C . GLY A 1 239 ? -45.592 -16.286 21.657 1.00 16.05 320 GLY A C 1
ATOM 1858 O O . GLY A 1 239 ? -46.280 -16.064 20.660 1.00 17.46 320 GLY A O 1
ATOM 1859 N N . ILE A 1 240 ? -44.369 -15.797 21.822 1.00 15.65 321 ILE A N 1
ATOM 1860 C CA . ILE A 1 240 ? -43.667 -15.036 20.798 1.00 16.26 321 ILE A CA 1
ATOM 1861 C C . ILE A 1 240 ? -42.350 -15.758 20.531 1.00 14.80 321 ILE A C 1
ATOM 1862 O O . ILE A 1 240 ? -41.516 -15.866 21.426 1.00 15.71 321 ILE A O 1
ATOM 1867 N N . PRO A 1 241 ? -42.163 -16.275 19.306 1.00 13.11 322 PRO A N 1
ATOM 1868 C CA . PRO A 1 241 ? -40.926 -17.009 19.013 1.00 12.58 322 PRO A CA 1
ATOM 1869 C C . PRO A 1 241 ? -39.772 -16.040 18.783 1.00 12.47 322 PRO A C 1
ATOM 1870 O O . PRO A 1 241 ? -39.990 -14.974 18.209 1.00 13.95 322 PRO A O 1
ATOM 1874 N N . THR A 1 242 ? -38.568 -16.385 19.227 1.00 12.47 323 THR A N 1
ATOM 1875 C CA . THR A 1 242 ? -37.456 -15.440 19.117 1.00 11.99 323 THR A CA 1
ATOM 1876 C C . THR A 1 242 ? -36.191 -15.990 18.458 1.00 12.85 323 THR A C 1
ATOM 1877 O O . THR A 1 242 ? -35.177 -15.297 18.396 1.00 12.71 323 THR A O 1
ATOM 1881 N N . ASP A 1 243 ? -36.249 -17.222 17.958 1.00 12.59 324 ASP A N 1
ATOM 1882 C CA . ASP A 1 243 ? -35.144 -17.762 17.169 1.00 11.80 324 ASP A CA 1
ATOM 1883 C C . ASP A 1 243 ? -35.290 -17.273 15.729 1.00 11.31 324 ASP A C 1
ATOM 1884 O O . ASP A 1 243 ? -36.292 -16.650 15.374 1.00 12.40 324 ASP A O 1
ATOM 1889 N N . THR A 1 244 ? -34.280 -17.545 14.910 1.00 11.61 325 THR A N 1
ATOM 1890 C CA . THR A 1 244 ? -34.370 -17.344 13.471 1.00 12.18 325 THR A CA 1
ATOM 1891 C C . THR A 1 244 ? -33.708 -18.540 12.806 1.00 12.26 325 THR A C 1
ATOM 1892 O O . THR A 1 244 ? -32.553 -18.835 13.091 1.00 12.97 325 THR A O 1
ATOM 1896 N N . PRO A 1 245 ? -34.424 -19.227 11.901 1.00 12.61 326 PRO A N 1
ATOM 1897 C CA . PRO A 1 245 ? -35.753 -18.896 11.369 1.00 12.31 326 PRO A CA 1
ATOM 1898 C C . PRO A 1 245 ? -36.914 -19.195 12.314 1.00 12.88 326 PRO A C 1
ATOM 1899 O O . PRO A 1 245 ? -36.809 -20.025 13.218 1.00 12.37 326 PRO A O 1
ATOM 1903 N N . ARG A 1 246 ? -38.029 -18.514 12.072 1.00 12.30 327 ARG A N 1
ATOM 1904 C CA . ARG A 1 246 ? -39.257 -18.711 12.829 1.00 11.41 327 ARG A CA 1
ATOM 1905 C C . ARG A 1 246 ? -40.440 -18.356 11.935 1.00 13.45 327 ARG A C 1
ATOM 1906 O O . ARG A 1 246 ? -40.259 -17.945 10.785 1.00 14.51 327 ARG A O 1
ATOM 1914 N N . VAL A 1 247 ? -41.648 -18.518 12.459 1.00 13.78 328 VAL A N 1
ATOM 1915 C CA . VAL A 1 247 ? -42.845 -18.083 11.749 1.00 14.44 328 VAL A CA 1
ATOM 1916 C C . VAL A 1 247 ? -43.317 -16.766 12.347 1.00 14.87 328 VAL A C 1
ATOM 1917 O O . VAL A 1 247 ? -42.813 -16.342 13.390 1.00 16.03 328 VAL A O 1
ATOM 1921 N N . GLN A 1 248 ? -44.268 -16.116 11.681 1.00 16.31 329 GLN A N 1
ATOM 1922 C CA . GLN A 1 248 ? -44.866 -14.896 12.205 1.00 17.89 329 GLN A CA 1
ATOM 1923 C C . GLN A 1 248 ? -45.530 -15.195 13.544 1.00 17.92 329 GLN A C 1
ATOM 1924 O O . GLN A 1 248 ? -46.015 -16.306 13.771 1.00 19.34 329 GLN A O 1
ATOM 1930 N N . ASP A 1 249 ? -45.554 -14.201 14.425 1.00 17.30 330 ASP A N 1
ATOM 1931 C CA . ASP A 1 249 ? -46.104 -14.373 15.766 1.00 17.90 330 ASP A CA 1
ATOM 1932 C C . ASP A 1 249 ? -47.493 -15.012 15.775 1.00 18.37 330 ASP A C 1
ATOM 1933 O O . ASP A 1 249 ? -47.768 -15.895 16.584 1.00 18.73 330 ASP A O 1
ATOM 1938 N N . SER A 1 250 ? -48.362 -14.569 14.871 1.00 19.00 331 SER A N 1
ATOM 1939 C CA . SER A 1 250 ? -49.749 -15.032 14.858 1.00 21.26 331 SER A CA 1
ATOM 1940 C C . SER A 1 250 ? -49.885 -16.512 14.501 1.00 21.98 331 SER A C 1
ATOM 1941 O O . SER A 1 250 ? -50.939 -17.113 14.713 1.00 23.52 331 SER A O 1
ATOM 1944 N N . SER A 1 251 ? -48.819 -17.093 13.959 1.00 20.69 332 SER A N 1
ATOM 1945 C CA . SER A 1 251 ? -48.824 -18.500 13.567 1.00 19.67 332 SER A CA 1
ATOM 1946 C C . SER A 1 251 ? -48.141 -19.384 14.605 1.00 19.36 332 SER A C 1
ATOM 1947 O O . SER A 1 251 ? -47.932 -20.578 14.375 1.00 20.48 332 SER A O 1
ATOM 1950 N N . PHE A 1 252 ? -47.804 -18.796 15.747 1.00 17.90 333 PHE A N 1
ATOM 1951 C CA . PHE A 1 252 ? -47.032 -19.488 16.769 1.00 17.67 333 PHE A CA 1
ATOM 1952 C C . PHE A 1 252 ? -47.816 -19.628 18.068 1.00 19.12 333 PHE A C 1
ATOM 1953 O O . PHE A 1 252 ? -48.489 -18.695 18.509 1.00 20.43 333 PHE A O 1
ATOM 1961 N N . THR A 1 253 ? -47.732 -20.809 18.668 1.00 19.09 334 THR A N 1
ATOM 1962 C CA . THR A 1 253 ? -48.292 -21.045 19.989 1.00 19.41 334 THR A CA 1
ATOM 1963 C C . THR A 1 253 ? -47.164 -21.480 20.908 1.00 19.05 334 THR A C 1
ATOM 1964 O O . THR A 1 253 ? -46.452 -22.442 20.615 1.00 20.32 334 THR A O 1
ATOM 1968 N N . GLY A 1 254 ? -46.997 -20.768 22.017 1.00 18.10 335 GLY A N 1
ATOM 1969 C CA . GLY A 1 254 ? -45.868 -21.002 22.897 1.00 18.10 335 GLY A CA 1
ATOM 1970 C C . GLY A 1 254 ? -45.938 -22.295 23.686 1.00 17.94 335 GLY A C 1
ATOM 1971 O O . GLY A 1 254 ? -46.978 -22.957 23.736 1.00 19.23 335 GLY A O 1
ATOM 1972 N N . SER A 1 255 ? -44.811 -22.650 24.297 1.00 17.57 336 SER A N 1
ATOM 1973 C CA . SER A 1 255 ? -44.727 -23.779 25.219 1.00 16.22 336 SER A CA 1
ATOM 1974 C C . SER A 1 255 ? -43.567 -23.582 26.184 1.00 17.64 336 SER A C 1
ATOM 1975 O O . SER A 1 255 ? -42.473 -23.178 25.775 1.00 18.34 336 SER A O 1
ATOM 1978 N N . CYS A 1 256 ? -43.810 -23.876 27.459 1.00 18.00 337 CYS A N 1
ATOM 1979 C CA . CYS A 1 256 ? -42.783 -23.800 28.493 1.00 19.82 337 CYS A CA 1
ATOM 1980 C C . CYS A 1 256 ? -41.920 -25.053 28.506 1.00 19.64 337 CYS A C 1
ATOM 1981 O O . CYS A 1 256 ? -40.822 -25.054 29.059 1.00 19.57 337 CYS A O 1
ATOM 1984 N N . THR A 1 257 ? -42.424 -26.124 27.904 1.00 19.93 338 THR A N 1
ATOM 1985 C CA . THR A 1 257 ? -41.820 -27.439 28.087 1.00 19.12 338 THR A CA 1
ATOM 1986 C C . THR A 1 257 ? -41.298 -28.074 26.805 1.00 19.27 338 THR A C 1
ATOM 1987 O O . THR A 1 257 ? -40.339 -28.845 26.837 1.00 20.43 338 THR A O 1
ATOM 1991 N N . ASN A 1 258 ? -41.931 -27.757 25.681 1.00 18.46 339 ASN A N 1
ATOM 1992 C CA . ASN A 1 258 ? -41.626 -28.436 24.425 1.00 18.70 339 ASN A CA 1
ATOM 1993 C C . ASN A 1 258 ? -41.086 -27.522 23.336 1.00 16.13 339 ASN A C 1
ATOM 1994 O O . ASN A 1 258 ? -41.478 -26.359 23.234 1.00 17.34 339 ASN A O 1
ATOM 1999 N N . ALA A 1 259 ? -40.188 -28.062 22.521 1.00 13.76 340 ALA A N 1
ATOM 2000 C CA . ALA A 1 259 ? -39.749 -27.377 21.317 1.00 14.20 340 ALA A CA 1
ATOM 2001 C C . ALA A 1 259 ? -40.931 -27.217 20.369 1.00 14.76 340 ALA A C 1
ATOM 2002 O O . ALA A 1 259 ? -41.669 -28.170 20.113 1.00 17.77 340 ALA A O 1
ATOM 2004 N N . VAL A 1 260 ? -41.113 -26.004 19.862 1.00 13.81 341 VAL A N 1
ATOM 2005 C CA . VAL A 1 260 ? -42.160 -25.723 18.892 1.00 14.35 341 VAL A CA 1
ATOM 2006 C C . VAL A 1 260 ? -41.489 -25.324 17.588 1.00 13.83 341 VAL A C 1
ATOM 2007 O O . VAL A 1 260 ? -40.734 -24.355 17.545 1.00 15.27 341 VAL A O 1
ATOM 2011 N N . GLY A 1 261 ? -41.753 -26.078 16.526 1.00 13.72 342 GLY A N 1
ATOM 2012 C CA . GLY A 1 261 ? -41.049 -25.867 15.277 1.00 15.08 342 GLY A CA 1
ATOM 2013 C C . GLY A 1 261 ? -41.875 -26.165 14.046 1.00 16.23 342 GLY A C 1
ATOM 2014 O O . GLY A 1 261 ? -43.062 -25.846 13.992 1.00 17.81 342 GLY A O 1
ATOM 2015 N N . GLY A 1 262 ? -41.238 -26.776 13.052 1.00 15.75 343 GLY A N 1
ATOM 2016 C CA . GLY A 1 262 ? -41.890 -27.064 11.788 1.00 16.18 343 GLY A CA 1
ATOM 2017 C C . GLY A 1 262 ? -41.998 -25.826 10.921 1.00 16.81 343 GLY A C 1
ATOM 2018 O O . GLY A 1 262 ? -41.330 -24.821 11.173 1.00 17.12 343 GLY A O 1
ATOM 2019 N N . SER A 1 263 ? -42.845 -25.897 9.899 1.00 17.84 344 SER A N 1
ATOM 2020 C CA . SER A 1 263 ? -43.075 -24.767 9.006 1.00 19.63 344 SER A CA 1
ATOM 2021 C C . SER A 1 263 ? -41.776 -24.204 8.440 1.00 18.91 344 SER A C 1
ATOM 2022 O O . SER A 1 263 ? -41.632 -22.991 8.279 1.00 20.02 344 SER A O 1
ATOM 2025 N N . GLY A 1 264 ? -40.834 -25.097 8.146 1.00 17.60 345 GLY A N 1
ATOM 2026 C CA . GLY A 1 264 ? -39.578 -24.724 7.523 1.00 17.93 345 GLY A CA 1
ATOM 2027 C C . GLY A 1 264 ? -38.552 -24.102 8.453 1.00 17.00 345 GLY A C 1
ATOM 2028 O O . GLY A 1 264 ? -37.570 -23.520 7.988 1.00 17.73 345 GLY A O 1
ATOM 2029 N N . THR A 1 265 ? -38.765 -24.220 9.760 1.00 15.56 346 THR A N 1
ATOM 2030 C CA . THR A 1 265 ? -37.864 -23.602 10.729 1.00 14.12 346 THR A CA 1
ATOM 2031 C C . THR A 1 265 ? -36.895 -24.587 11.383 1.00 13.49 346 THR A C 1
ATOM 2032 O O . THR A 1 265 ? -35.968 -24.174 12.080 1.00 13.28 346 THR A O 1
ATOM 2036 N N . ASN A 1 266 A -37.108 -25.882 11.167 1.00 13.85 346 ASN A N 1
ATOM 2037 C CA . ASN A 1 266 A -36.278 -26.900 11.808 1.00 12.80 346 ASN A CA 1
ATOM 2038 C C . ASN A 1 266 A -34.830 -26.889 11.319 1.00 12.35 346 ASN A C 1
ATOM 2039 O O . ASN A 1 266 A -34.543 -26.471 10.196 1.00 14.35 346 ASN A O 1
ATOM 2044 N N . ASN A 1 267 B -33.926 -27.348 12.181 1.00 10.91 346 ASN A N 1
ATOM 2045 C CA . ASN A 1 267 B -32.535 -27.612 11.813 1.00 11.31 346 ASN A CA 1
ATOM 2046 C C . ASN A 1 267 B -31.656 -26.384 11.603 1.00 11.33 346 ASN A C 1
ATOM 2047 O O . ASN A 1 267 B -30.581 -26.473 11.011 1.00 13.69 346 ASN A O 1
ATOM 2052 N N . TYR A 1 268 ? -32.109 -25.237 12.088 1.00 12.08 347 TYR A N 1
ATOM 2053 C CA . TYR A 1 268 ? -31.247 -24.064 12.110 1.00 12.55 347 TYR A CA 1
ATOM 2054 C C . TYR A 1 268 ? -31.637 -23.162 13.262 1.00 11.54 347 TYR A C 1
ATOM 2055 O O . TYR A 1 268 ? -32.497 -23.510 14.064 1.00 11.97 347 TYR A O 1
ATOM 2064 N N . GLY A 1 269 ? -30.987 -22.011 13.349 1.00 11.39 348 GLY A N 1
ATOM 2065 C CA . GLY A 1 269 ? -31.225 -21.091 14.439 1.00 10.85 348 GLY A CA 1
ATOM 2066 C C . GLY A 1 269 ? -30.161 -20.020 14.420 1.00 9.93 348 GLY A C 1
ATOM 2067 O O . GLY A 1 269 ? -29.346 -19.954 13.496 1.00 11.09 348 GLY A O 1
ATOM 2068 N N . VAL A 1 270 ? -30.169 -19.173 15.440 1.00 9.32 349 VAL A N 1
ATOM 2069 C CA . VAL A 1 270 ? -29.127 -18.173 15.601 1.00 10.02 349 VAL A CA 1
ATOM 2070 C C . VAL A 1 270 ? -28.926 -17.970 17.092 1.00 10.06 349 VAL A C 1
ATOM 2071 O O . VAL A 1 270 ? -29.869 -18.116 17.869 1.00 10.70 349 VAL A O 1
ATOM 2075 N N . LYS A 1 271 ? -27.699 -17.669 17.502 1.00 10.22 350 LYS A N 1
ATOM 2076 C CA . LYS A 1 271 ? -27.457 -17.366 18.904 1.00 9.41 350 LYS A CA 1
ATOM 2077 C C . LYS A 1 271 ? -28.209 -16.099 19.266 1.00 9.53 350 LYS A C 1
ATOM 2078 O O . LYS A 1 271 ? -28.177 -15.122 18.518 1.00 10.24 350 LYS A O 1
ATOM 2084 N N . GLY A 1 272 ? -28.893 -16.127 20.407 1.00 9.28 351 GLY A N 1
ATOM 2085 C CA . GLY A 1 272 ? -29.621 -14.972 20.899 1.00 9.61 351 GLY A CA 1
ATOM 2086 C C . GLY A 1 272 ? -29.683 -14.970 22.415 1.00 10.09 351 GLY A C 1
ATOM 2087 O O . GLY A 1 272 ? -29.005 -15.761 23.077 1.00 11.17 351 GLY A O 1
ATOM 2088 N N . PHE A 1 273 ? -30.500 -14.087 22.976 1.00 9.96 352 PHE A N 1
ATOM 2089 C CA . PHE A 1 273 ? -30.509 -13.900 24.419 1.00 10.51 352 PHE A CA 1
ATOM 2090 C C . PHE A 1 273 ? -31.877 -13.469 24.926 1.00 9.78 352 PHE A C 1
ATOM 2091 O O . PHE A 1 273 ? -32.755 -13.073 24.153 1.00 10.54 352 PHE A O 1
ATOM 2099 N N . GLY A 1 274 ? -32.033 -13.523 26.243 1.00 10.08 353 GLY A N 1
ATOM 2100 C CA . GLY A 1 274 ? -33.188 -12.958 26.911 1.00 10.64 353 GLY A CA 1
ATOM 2101 C C . GLY A 1 274 ? -32.827 -12.658 28.354 1.00 10.84 353 GLY A C 1
ATOM 2102 O O . GLY A 1 274 ? -31.856 -13.203 28.880 1.00 13.04 353 GLY A O 1
ATOM 2103 N N . PHE A 1 275 ? -33.595 -11.780 28.989 1.00 11.32 354 PHE A N 1
ATOM 2104 C CA . PHE A 1 275 ? -33.397 -11.466 30.401 1.00 11.59 354 PHE A CA 1
ATOM 2105 C C . PHE A 1 275 ? -34.709 -11.593 31.159 1.00 11.38 354 PHE A C 1
ATOM 2106 O O . PHE A 1 275 ? -35.689 -10.917 30.834 1.00 12.15 354 PHE A O 1
ATOM 2114 N N . ARG A 1 276 ? -34.731 -12.448 32.176 1.00 11.50 355 ARG A N 1
ATOM 2115 C CA . ARG A 1 276 ? -35.889 -12.525 33.053 1.00 11.71 355 ARG A CA 1
ATOM 2116 C C . ARG A 1 276 ? -36.095 -11.184 33.752 1.00 12.94 355 ARG A C 1
ATOM 2117 O O . ARG A 1 276 ? -35.134 -10.542 34.175 1.00 11.94 355 ARG A O 1
ATOM 2125 N N . GLN A 1 277 ? -37.352 -10.761 33.854 1.00 13.09 356 GLN A N 1
ATOM 2126 C CA . GLN A 1 277 ? -37.713 -9.547 34.570 1.00 14.02 356 GLN A CA 1
ATOM 2127 C C . GLN A 1 277 ? -38.874 -9.892 35.490 1.00 14.95 356 GLN A C 1
ATOM 2128 O O . GLN A 1 277 ? -40.030 -9.595 35.185 1.00 15.57 356 GLN A O 1
ATOM 2134 N N . GLY A 1 278 ? -38.563 -10.533 36.612 1.00 13.92 357 GLY A N 1
ATOM 2135 C CA . GLY A 1 278 ? -39.598 -11.075 37.472 1.00 15.15 357 GLY A CA 1
ATOM 2136 C C . GLY A 1 278 ? -40.283 -12.218 36.747 1.00 15.47 357 GLY A C 1
ATOM 2137 O O . GLY A 1 278 ? -39.680 -13.269 36.527 1.00 16.04 357 GLY A O 1
ATOM 2138 N N . ASN A 1 279 ? -41.537 -12.006 36.356 1.00 15.70 358 ASN A N 1
ATOM 2139 C CA . ASN A 1 279 ? -42.281 -12.995 35.583 1.00 14.40 358 ASN A CA 1
ATOM 2140 C C . ASN A 1 279 ? -42.226 -12.715 34.086 1.00 14.27 358 ASN A C 1
ATOM 2141 O O . ASN A 1 279 ? -42.584 -13.569 33.274 1.00 14.19 358 ASN A O 1
ATOM 2146 N N . SER A 1 280 ? -41.776 -11.515 33.734 1.00 15.29 359 SER A N 1
ATOM 2147 C CA . SER A 1 280 ? -41.690 -11.098 32.338 1.00 14.69 359 SER A CA 1
ATOM 2148 C C . SER A 1 280 ? -40.305 -11.375 31.766 1.00 13.58 359 SER A C 1
ATOM 2149 O O . SER A 1 280 ? -39.442 -11.920 32.449 1.00 14.50 359 SER A O 1
ATOM 2152 N N . VAL A 1 281 ? -40.096 -10.997 30.509 1.00 12.89 360 VAL A N 1
ATOM 2153 C CA . VAL A 1 281 ? -38.825 -11.256 29.846 1.00 13.31 360 VAL A CA 1
ATOM 2154 C C . VAL A 1 281 ? -38.537 -10.225 28.756 1.00 13.94 360 VAL A C 1
ATOM 2155 O O . VAL A 1 281 ? -39.433 -9.855 27.993 1.00 13.55 360 VAL A O 1
ATOM 2159 N N . TRP A 1 282 ? -37.298 -9.737 28.719 1.00 12.51 361 TRP A N 1
ATOM 2160 C CA . TRP A 1 282 ? -36.784 -9.003 27.568 1.00 11.11 361 TRP A CA 1
ATOM 2161 C C . TRP A 1 282 ? -36.157 -10.040 26.649 1.00 11.15 361 TRP A C 1
ATOM 2162 O O . TRP A 1 282 ? -35.290 -10.799 27.078 1.00 14.37 361 TRP A O 1
ATOM 2173 N N . ALA A 1 283 ? -36.586 -10.083 25.392 1.00 12.27 362 ALA A N 1
ATOM 2174 C CA . ALA A 1 283 ? -36.014 -11.029 24.437 1.00 12.05 362 ALA A CA 1
ATOM 2175 C C . ALA A 1 283 ? -35.611 -10.335 23.146 1.00 12.71 362 ALA A C 1
ATOM 2176 O O . ALA A 1 283 ? -36.372 -9.545 22.592 1.00 12.98 362 ALA A O 1
ATOM 2178 N N . GLY A 1 28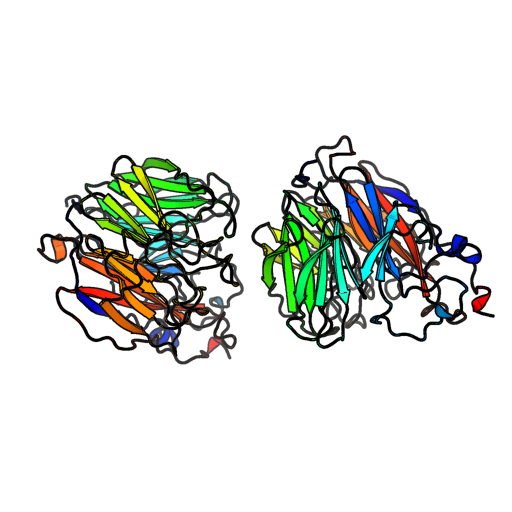4 ? -34.411 -10.635 22.665 1.00 11.64 363 GLY A N 1
ATOM 2179 C CA . GLY A 1 284 ? -33.961 -10.095 21.398 1.00 10.98 363 GLY A CA 1
ATOM 2180 C C . GLY A 1 284 ? -34.347 -10.997 20.242 1.00 11.55 363 GLY A C 1
ATOM 2181 O O . GLY A 1 284 ? -34.549 -12.199 20.412 1.00 13.15 363 GLY A O 1
ATOM 2182 N N . ARG A 1 285 ? -34.469 -10.417 19.057 1.00 10.62 364 ARG A N 1
ATOM 2183 C CA . ARG A 1 285 ? -34.624 -11.224 17.854 1.00 9.83 364 ARG A CA 1
ATOM 2184 C C . ARG A 1 285 ? -34.335 -10.407 16.612 1.00 9.98 364 ARG A C 1
ATOM 2185 O O . ARG A 1 285 ? -34.412 -9.180 16.633 1.00 11.33 364 ARG A O 1
ATOM 2193 N N . THR A 1 286 ? -33.987 -11.091 15.530 1.00 10.84 365 THR A N 1
ATOM 2194 C CA . THR A 1 286 ? -33.863 -10.431 14.242 1.00 11.16 365 THR A CA 1
ATOM 2195 C C . THR A 1 286 ? -35.231 -9.878 13.862 1.00 11.75 365 THR A C 1
ATOM 2196 O O . THR A 1 286 ? -36.257 -10.392 14.303 1.00 12.24 365 THR A O 1
ATOM 2200 N N . VAL A 1 287 ? -35.257 -8.822 13.061 1.00 11.83 366 VAL A N 1
ATOM 2201 C CA . VAL A 1 287 ? -36.537 -8.290 12.601 1.00 12.87 366 VAL A CA 1
ATOM 2202 C C . VAL A 1 287 ? -37.179 -9.250 11.600 1.00 14.27 366 VAL A C 1
ATOM 2203 O O . VAL A 1 287 ? -38.376 -9.532 11.672 1.00 15.83 366 VAL A O 1
ATOM 2207 N N . SER A 1 288 ? -36.370 -9.762 10.679 1.00 14.17 367 SER A N 1
ATOM 2208 C CA . SER A 1 288 ? -36.827 -10.750 9.707 1.00 14.79 367 SER A CA 1
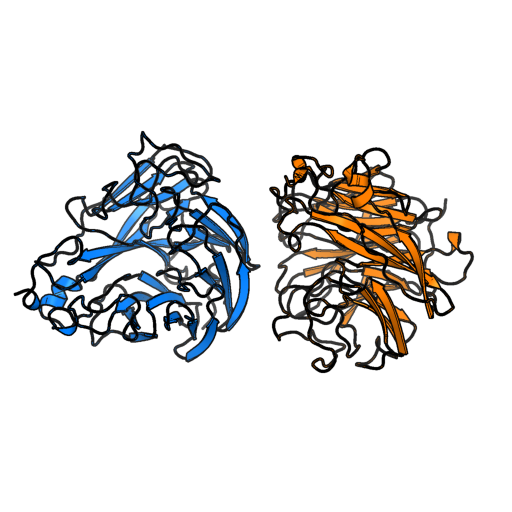ATOM 2209 C C . SER A 1 288 ? -37.085 -12.092 10.381 1.00 15.10 367 SER A C 1
ATOM 2210 O O . SER A 1 288 ? -36.342 -12.494 11.274 1.00 15.47 367 SER A O 1
ATOM 2213 N N . ILE A 1 289 ? -38.130 -12.793 9.951 1.00 16.27 368 ILE A N 1
ATOM 2214 C CA . ILE A 1 289 ? -38.417 -14.110 10.510 1.00 16.25 368 ILE A CA 1
ATOM 2215 C C . ILE A 1 289 ? -37.567 -15.193 9.853 1.00 16.38 368 ILE A C 1
ATOM 2216 O O . ILE A 1 289 ? -37.420 -16.288 10.394 1.00 16.26 368 ILE A O 1
ATOM 2221 N N . SER A 1 290 ? -37.000 -14.885 8.691 1.00 17.92 369 SER A N 1
ATOM 2222 C CA . SER A 1 290 ? -36.293 -15.897 7.911 1.00 19.60 369 SER A CA 1
ATOM 2223 C C . SER A 1 290 ? -34.788 -15.662 7.831 1.00 20.50 369 SER A C 1
ATOM 2224 O O . SER A 1 290 ? -34.009 -16.611 7.740 1.00 22.53 369 SER A O 1
ATOM 2227 N N . SER A 1 291 ? -34.376 -14.401 7.866 1.00 18.36 370 SER A N 1
ATOM 2228 C CA . SER A 1 291 ? -32.970 -14.072 7.673 1.00 17.92 370 SER A CA 1
ATOM 2229 C C . SER A 1 291 ? -32.379 -13.306 8.848 1.00 14.93 370 SER A C 1
ATOM 2230 O O . SER A 1 291 ? -33.100 -12.721 9.659 1.00 14.69 370 SER A O 1
ATOM 2233 N N . ARG A 1 292 ? -31.055 -13.309 8.926 1.00 15.59 371 ARG A N 1
ATOM 2234 C CA . ARG A 1 292 ? -30.357 -12.586 9.975 1.00 14.04 371 ARG A CA 1
ATOM 2235 C C . ARG A 1 292 ? -30.204 -11.124 9.573 1.00 15.23 371 ARG A C 1
ATOM 2236 O O . ARG A 1 292 ? -29.106 -10.654 9.261 1.00 15.65 371 ARG A O 1
ATOM 2244 N N . SER A 1 293 ? -31.330 -10.419 9.567 1.00 14.62 372 SER A N 1
ATOM 2245 C CA . SER A 1 293 ? -31.364 -8.999 9.244 1.00 14.60 372 SER A CA 1
ATOM 2246 C C . SER A 1 293 ? -32.199 -8.251 10.275 1.00 13.22 372 SER A C 1
ATOM 2247 O O . SER A 1 293 ? -33.219 -8.757 10.756 1.00 12.95 372 SER A O 1
ATOM 2250 N N . GLY A 1 294 ? -31.750 -7.050 10.620 1.00 11.45 373 GLY A N 1
ATOM 2251 C CA . GLY A 1 294 ? -32.419 -6.237 11.615 1.00 10.57 373 GLY A CA 1
ATOM 2252 C C . GLY A 1 294 ? -32.260 -6.787 13.018 1.00 10.76 373 GLY A C 1
ATOM 2253 O O . GLY A 1 294 ? -31.823 -7.924 13.215 1.00 11.00 373 GLY A O 1
ATOM 2254 N N . PHE A 1 295 ? -32.600 -5.972 14.008 1.00 9.60 374 PHE A N 1
ATOM 2255 C CA . PHE A 1 295 ? -32.612 -6.448 15.383 1.00 10.83 374 PHE A CA 1
ATOM 2256 C C . PHE A 1 295 ? -33.518 -5.609 16.265 1.00 10.89 374 PHE A C 1
ATOM 2257 O O . PHE A 1 295 ? -33.504 -4.379 16.206 1.00 10.79 374 PHE A O 1
ATOM 2265 N N . GLU A 1 296 ? -34.308 -6.293 17.082 1.00 10.85 375 GLU A N 1
ATOM 2266 C CA . GLU A 1 296 ? -35.231 -5.639 17.990 1.00 11.04 375 GLU A CA 1
ATOM 2267 C C . GLU A 1 296 ? -35.239 -6.380 19.321 1.00 11.09 375 GLU A C 1
ATOM 2268 O O . GLU A 1 296 ? -34.848 -7.548 19.398 1.00 11.28 375 GLU A O 1
ATOM 2274 N N . ILE A 1 297 ? -35.664 -5.695 20.375 1.00 11.34 376 ILE A N 1
ATOM 2275 C CA . ILE A 1 297 ? -35.798 -6.334 21.674 1.00 12.42 376 ILE A CA 1
ATOM 2276 C C . ILE A 1 297 ? -37.202 -6.079 22.203 1.00 13.90 376 ILE A C 1
ATOM 2277 O O . ILE A 1 297 ? -37.713 -4.959 22.129 1.00 15.61 376 ILE A O 1
ATOM 2282 N N . LEU A 1 298 ? -37.826 -7.132 22.718 1.00 13.35 377 LEU A N 1
ATOM 2283 C CA . LEU A 1 298 ? -39.222 -7.081 23.128 1.00 13.44 377 LEU A CA 1
ATOM 2284 C C . LEU A 1 298 ? -39.357 -7.363 24.616 1.00 12.60 377 LEU A C 1
ATOM 2285 O O . LEU A 1 298 ? -38.728 -8.283 25.135 1.00 14.17 377 LEU A O 1
ATOM 2290 N N . LEU A 1 299 ? -40.174 -6.572 25.303 1.00 12.97 378 LEU A N 1
ATOM 2291 C CA . LEU A 1 299 ? -40.551 -6.895 26.673 1.00 13.44 378 LEU A CA 1
ATOM 2292 C C . LEU A 1 299 ? -41.903 -7.592 26.627 1.00 14.61 378 LEU A C 1
ATOM 2293 O O . LEU A 1 299 ? -42.910 -6.987 26.250 1.00 15.38 378 LEU A O 1
ATOM 2298 N N . ILE A 1 300 ? -41.916 -8.872 26.983 1.00 13.86 379 ILE A N 1
ATOM 2299 C CA . ILE A 1 300 ? -43.131 -9.677 26.920 1.00 14.75 379 ILE A CA 1
ATOM 2300 C C . ILE A 1 300 ? -43.689 -9.904 28.318 1.00 15.27 379 ILE A C 1
ATOM 2301 O O . ILE A 1 300 ? -43.047 -10.535 29.162 1.00 15.03 379 ILE A O 1
ATOM 2306 N N . GLU A 1 301 ? -44.888 -9.383 28.556 1.00 16.85 380 GLU A N 1
ATOM 2307 C CA . GLU A 1 301 ? -45.516 -9.452 29.869 1.00 17.54 380 GLU A CA 1
ATOM 2308 C C . GLU A 1 301 ? -45.752 -10.893 30.303 1.00 17.62 380 GLU A C 1
ATOM 2309 O O . GLU A 1 301 ? -46.424 -11.654 29.609 1.00 17.17 380 GLU A O 1
ATOM 2315 N N . ASP A 1 302 ? -45.193 -11.257 31.454 1.00 16.73 381 ASP A N 1
ATOM 2316 C CA . ASP A 1 302 ? -45.309 -12.612 31.989 1.00 17.33 381 ASP A CA 1
ATOM 2317 C C . ASP A 1 302 ? -44.714 -13.676 31.061 1.00 16.43 381 ASP A C 1
ATOM 2318 O O . ASP A 1 302 ? -45.026 -14.860 31.189 1.00 16.60 381 ASP A O 1
ATOM 2323 N N . GLY A 1 303 ? -43.846 -13.254 30.146 1.00 14.89 382 GLY A N 1
ATOM 2324 C CA . GLY A 1 303 ? -43.301 -14.145 29.135 1.00 15.69 382 GLY A CA 1
ATOM 2325 C C . GLY A 1 303 ? -42.365 -15.223 29.651 1.00 15.31 382 GLY A C 1
ATOM 2326 O O . GLY A 1 303 ? -42.031 -16.164 28.926 1.00 15.25 382 GLY A O 1
ATOM 2327 N N . TRP A 1 304 ? -41.932 -15.094 30.901 1.00 15.62 383 TRP A N 1
ATOM 2328 C CA . TRP A 1 304 ? -41.046 -16.095 31.485 1.00 15.26 383 TRP A CA 1
ATOM 2329 C C . TRP A 1 304 ? -41.838 -17.259 32.084 1.00 15.93 383 TRP A C 1
ATOM 2330 O O . TRP A 1 304 ? -41.308 -18.358 32.241 1.00 17.06 383 TRP A O 1
ATOM 2341 N N . ILE A 1 305 ? -43.108 -17.022 32.401 1.00 16.19 384 ILE A N 1
ATOM 2342 C CA . ILE A 1 305 ? -43.898 -18.014 33.133 1.00 16.76 384 ILE A CA 1
ATOM 2343 C C . ILE A 1 305 ? -45.133 -18.546 32.401 1.00 17.31 384 ILE A C 1
ATOM 2344 O O . ILE A 1 305 ? -45.687 -19.574 32.790 1.00 19.69 384 ILE A O 1
ATOM 2349 N N . ARG A 1 306 ? -45.576 -17.852 31.358 1.00 16.95 385 ARG A N 1
ATOM 2350 C CA . ARG A 1 306 ? -46.714 -18.334 30.581 1.00 18.85 385 ARG A CA 1
ATOM 2351 C C . ARG A 1 306 ? -46.609 -17.966 29.104 1.00 18.66 385 ARG A C 1
ATOM 2352 O O . ARG A 1 306 ? -45.776 -17.147 28.713 1.00 19.29 385 ARG A O 1
ATOM 2360 N N . THR A 1 307 ? -47.465 -18.581 28.295 1.00 17.39 387 THR A N 1
ATOM 2361 C CA . THR A 1 307 ? -47.403 -18.445 26.842 1.00 17.42 387 THR A CA 1
ATOM 2362 C C . THR A 1 307 ? -47.981 -17.119 26.355 1.00 17.85 387 THR A C 1
ATOM 2363 O O . THR A 1 307 ? -48.751 -17.075 25.395 1.00 19.65 387 THR A O 1
ATOM 2367 N N . SER A 1 308 ? -47.578 -16.039 27.015 1.00 17.59 388 SER A N 1
ATOM 2368 C CA . SER A 1 308 ? -48.084 -14.703 26.723 1.00 16.69 388 SER A CA 1
ATOM 2369 C C . SER A 1 308 ? -47.696 -14.188 25.339 1.00 17.08 388 SER A C 1
ATOM 2370 O O . SER A 1 308 ? -46.602 -14.457 24.842 1.00 17.67 388 SER A O 1
ATOM 2373 N N . LYS A 1 309 ? -48.604 -13.433 24.729 1.00 17.83 389 LYS A N 1
ATOM 2374 C CA . LYS A 1 309 ? -48.324 -12.760 23.467 1.00 18.14 389 LYS A CA 1
ATOM 2375 C C . LYS A 1 309 ? -48.382 -11.250 23.658 1.00 17.96 389 LYS A C 1
ATOM 2376 O O . LYS A 1 309 ? -48.378 -10.488 22.693 1.00 19.98 389 LYS A O 1
ATOM 2382 N N . THR A 1 310 ? -48.433 -10.822 24.914 1.00 16.90 390 THR A N 1
ATOM 2383 C CA . THR A 1 310 ? -48.539 -9.405 25.232 1.00 18.41 390 THR A CA 1
ATOM 2384 C C . THR A 1 310 ? -47.174 -8.728 25.209 1.00 17.97 390 THR A C 1
ATOM 2385 O O . THR A 1 310 ? -46.359 -8.916 26.114 1.00 18.77 390 THR A O 1
ATOM 2389 N N . ILE A 1 311 ? -46.932 -7.941 24.167 1.00 18.29 391 ILE A N 1
ATOM 2390 C CA . ILE A 1 311 ? -45.694 -7.184 24.048 1.00 18.31 391 ILE A CA 1
ATOM 2391 C C . ILE A 1 311 ? -45.922 -5.775 24.581 1.00 19.04 391 ILE A C 1
ATOM 2392 O O . ILE A 1 311 ? -46.675 -4.994 23.998 1.00 21.66 391 ILE A O 1
ATOM 2397 N N . VAL A 1 312 ? -45.283 -5.459 25.701 1.00 16.95 392 VAL A N 1
ATOM 2398 C CA . VAL A 1 312 ? -45.512 -4.181 26.363 1.00 18.88 392 VAL A CA 1
ATOM 2399 C C . VAL A 1 312 ? -44.533 -3.098 25.918 1.00 18.96 392 VAL A C 1
ATOM 2400 O O . VAL A 1 312 ? -44.855 -1.912 25.964 1.00 20.84 392 VAL A O 1
ATOM 2404 N N . LYS A 1 313 ? -43.344 -3.514 25.493 1.00 17.29 393 LYS A N 1
ATOM 2405 C CA . LYS A 1 313 ? -42.361 -2.599 24.919 1.00 17.07 393 LYS A CA 1
ATOM 2406 C C . LYS A 1 313 ? -41.633 -3.283 23.774 1.00 16.10 393 LYS A C 1
ATOM 2407 O O . LYS A 1 313 ? -41.411 -4.492 23.803 1.00 16.37 393 LYS A O 1
ATOM 2413 N N . LYS A 1 314 ? -41.256 -2.502 22.770 1.00 17.11 394 LYS A N 1
ATOM 2414 C CA . LYS A 1 314 ? -40.415 -3.005 21.695 1.00 19.50 394 LYS A CA 1
ATOM 2415 C C . LYS A 1 314 ? -39.478 -1.902 21.236 1.00 19.56 394 LYS A C 1
ATOM 2416 O O . LYS A 1 314 ? -39.908 -0.776 20.995 1.00 23.14 394 LYS A O 1
ATOM 2422 N N . VAL A 1 315 ? -38.195 -2.222 21.127 1.00 16.41 395 VAL A N 1
ATOM 2423 C CA . VAL A 1 315 ? -37.223 -1.254 20.638 1.00 15.37 395 VAL A CA 1
ATOM 2424 C C . VAL A 1 315 ? -36.394 -1.861 19.511 1.00 13.92 395 VAL A C 1
ATOM 2425 O O . VAL A 1 315 ? -35.909 -2.990 19.620 1.00 15.26 395 VAL A O 1
ATOM 2429 N N . GLU A 1 316 ? -36.258 -1.118 18.418 1.00 13.10 396 GLU A N 1
ATOM 2430 C CA . GLU A 1 316 ? -35.447 -1.562 17.294 1.00 12.95 396 GLU A CA 1
ATOM 2431 C C . GLU A 1 316 ? -34.102 -0.853 17.342 1.00 13.10 396 GLU A C 1
ATOM 2432 O O . GLU A 1 316 ? -34.049 0.368 17.490 1.00 13.29 396 GLU A O 1
ATOM 2438 N N . VAL A 1 317 ? -33.020 -1.618 17.232 1.00 12.24 397 VAL A N 1
ATOM 2439 C CA . VAL A 1 317 ? -31.679 -1.037 17.258 1.00 11.93 397 VAL A CA 1
ATOM 2440 C C . VAL A 1 317 ? -30.945 -1.224 15.932 1.00 10.86 397 VAL A C 1
ATOM 2441 O O . VAL A 1 317 ? -29.836 -0.726 15.751 1.00 11.18 397 VAL A O 1
ATOM 2445 N N . LEU A 1 318 ? -31.575 -1.942 15.009 1.00 9.89 398 LEU A N 1
ATOM 2446 C CA . LEU A 1 318 ? -31.040 -2.127 13.665 1.00 10.14 398 LEU A CA 1
ATOM 2447 C C . LEU A 1 318 ? -32.203 -2.445 12.745 1.00 10.98 398 LEU A C 1
ATOM 2448 O O . LEU A 1 318 ? -32.945 -3.397 12.988 1.00 11.45 398 LEU A O 1
ATOM 2453 N N . ASN A 1 319 ? -32.379 -1.650 11.695 1.00 11.98 399 ASN A N 1
ATOM 2454 C CA . ASN A 1 319 ? -33.507 -1.883 10.805 1.00 13.56 399 ASN A CA 1
ATOM 2455 C C . ASN A 1 319 ? -33.282 -3.081 9.887 1.00 12.62 399 ASN A C 1
ATOM 2456 O O . ASN A 1 319 ? -32.161 -3.593 9.768 1.00 12.21 399 ASN A O 1
ATOM 2461 N N . ASN A 1 320 ? -34.358 -3.531 9.253 1.00 13.70 400 ASN A N 1
ATOM 2462 C CA . ASN A 1 320 ? -34.345 -4.778 8.500 1.00 14.16 400 ASN A CA 1
ATOM 2463 C C . ASN A 1 320 ? -33.625 -4.687 7.157 1.00 16.57 400 ASN A C 1
ATOM 2464 O O . ASN A 1 320 ? -33.536 -5.678 6.430 1.00 20.33 400 ASN A O 1
ATOM 2469 N N . LYS A 1 321 ? -33.113 -3.504 6.829 1.00 16.63 401 LYS A N 1
ATOM 2470 C CA . LYS A 1 321 ? -32.343 -3.323 5.602 1.00 18.22 401 LYS A CA 1
ATOM 2471 C C . LYS A 1 321 ? -30.875 -3.644 5.850 1.00 16.46 401 LYS A C 1
ATOM 2472 O O . LYS A 1 321 ? -30.049 -3.583 4.939 1.00 19.59 401 LYS A O 1
ATOM 2478 N N . ASN A 1 322 ? -30.553 -3.984 7.092 1.00 14.47 402 ASN A N 1
ATOM 2479 C CA . ASN A 1 322 ? -29.167 -4.206 7.477 1.00 13.61 402 ASN A CA 1
ATOM 2480 C C . ASN A 1 322 ? -28.933 -5.571 8.105 1.00 13.76 402 ASN A C 1
ATOM 2481 O O . ASN A 1 322 ? -29.791 -6.100 8.809 1.00 14.44 402 ASN A O 1
ATOM 2486 N N . TRP A 1 323 ? -27.758 -6.133 7.849 1.00 15.80 403 TRP A N 1
ATOM 2487 C CA . TRP A 1 323 ? -27.423 -7.462 8.338 1.00 15.83 403 TRP A CA 1
ATOM 2488 C C . TRP A 1 323 ? -27.130 -7.472 9.830 1.00 15.45 403 TRP A C 1
ATOM 2489 O O . TRP A 1 323 ? -26.383 -6.631 10.338 1.00 16.19 403 TRP A O 1
ATOM 2500 N N . SER A 1 324 ? -27.732 -8.427 10.531 1.00 13.31 404 SER A N 1
ATOM 2501 C CA . SER A 1 324 ? -27.390 -8.666 11.924 1.00 12.04 404 SER A CA 1
ATOM 2502 C C . SER A 1 324 ? -26.581 -9.952 12.041 1.00 11.34 404 SER A C 1
ATOM 2503 O O . SER A 1 324 ? -25.678 -10.194 11.237 1.00 12.19 404 SER A O 1
ATOM 2506 N N . GLY A 1 325 ? -26.895 -10.771 13.038 1.00 12.53 405 GLY A N 1
ATOM 2507 C CA . GLY A 1 325 ? -26.107 -11.957 13.320 1.00 11.25 405 GLY A CA 1
ATOM 2508 C C . GLY A 1 325 ? -26.356 -12.438 14.733 1.00 9.99 405 GLY A C 1
ATOM 2509 O O . GLY A 1 325 ? -27.470 -12.323 15.239 1.00 11.82 405 GLY A O 1
ATOM 2510 N N . TYR A 1 326 ? -25.317 -12.970 15.372 1.00 8.96 406 TYR A N 1
ATOM 2511 C CA . TYR A 1 326 ? -25.421 -13.442 16.748 1.00 8.89 406 TYR A CA 1
ATOM 2512 C C . TYR A 1 326 ? -25.675 -12.287 17.711 1.00 8.53 406 TYR A C 1
ATOM 2513 O O . TYR A 1 326 ? -25.332 -11.143 17.431 1.00 10.73 406 TYR A O 1
ATOM 2522 N N . SER A 1 327 ? -26.284 -12.598 18.847 1.00 8.56 407 SER A N 1
ATOM 2523 C CA . SER A 1 327 ? -26.393 -11.649 19.943 1.00 8.32 407 SER A CA 1
ATOM 2524 C C . SER A 1 327 ? -26.230 -12.423 21.246 1.00 8.60 407 SER A C 1
ATOM 2525 O O . SER A 1 327 ? -26.502 -13.629 21.300 1.00 10.28 407 SER A O 1
ATOM 2528 N N . GLY A 1 328 ? -25.760 -11.747 22.288 1.00 8.58 408 GLY A N 1
ATOM 2529 C CA . GLY A 1 328 ? -25.486 -12.424 23.541 1.00 8.48 408 GLY A CA 1
ATOM 2530 C C . GLY A 1 328 ? -25.631 -11.531 24.751 1.00 9.08 408 GLY A C 1
ATOM 2531 O O . GLY A 1 328 ? -25.612 -10.307 24.640 1.00 10.35 408 GLY A O 1
ATOM 2532 N N . ALA A 1 329 ? -25.755 -12.157 25.915 1.00 10.06 409 ALA A N 1
ATOM 2533 C CA . ALA A 1 329 ? -25.994 -11.447 27.164 1.00 9.58 409 ALA A CA 1
ATOM 2534 C C . ALA A 1 329 ? -24.738 -11.336 28.019 1.00 9.77 409 ALA A C 1
ATOM 2535 O O . ALA A 1 329 ? -23.863 -12.203 27.981 1.00 11.15 409 ALA A O 1
ATOM 2537 N N . PHE A 1 330 ? -24.664 -10.257 28.789 1.00 9.53 410 PHE A N 1
ATOM 2538 C CA . PHE A 1 330 ? -23.684 -10.122 29.861 1.00 9.13 410 PHE A CA 1
ATOM 2539 C C . PHE A 1 330 ? -24.234 -9.151 30.892 1.00 10.61 410 PHE A C 1
ATOM 2540 O O . PHE A 1 330 ? -25.303 -8.579 30.692 1.00 11.41 410 PHE A O 1
ATOM 2548 N N . THR A 1 331 ? -23.522 -8.985 32.003 1.00 10.75 411 THR A N 1
ATOM 2549 C CA . THR A 1 331 ? -23.952 -8.053 33.037 1.00 11.30 411 THR A CA 1
ATOM 2550 C C . THR A 1 331 ? -22.807 -7.171 33.509 1.00 12.56 411 THR A C 1
ATOM 2551 O O . THR A 1 331 ? -21.638 -7.541 33.394 1.00 13.83 411 THR A O 1
ATOM 2555 N N . ILE A 1 332 ? -23.156 -6.000 34.034 1.00 12.58 412 ILE A N 1
ATOM 2556 C CA . ILE A 1 332 ? -22.185 -5.109 34.650 1.00 13.07 412 ILE A CA 1
ATOM 2557 C C . ILE A 1 332 ? -22.257 -5.269 36.158 1.00 14.06 412 ILE A C 1
ATOM 2558 O O . ILE A 1 332 ? -23.330 -5.138 36.745 1.00 15.78 412 ILE A O 1
ATOM 2563 N N . PRO A 1 333 ? -21.115 -5.563 36.789 1.00 16.60 413 PRO A N 1
ATOM 2564 C CA . PRO A 1 333 ? -21.034 -5.749 38.242 1.00 18.87 413 PRO A CA 1
ATOM 2565 C C . PRO A 1 333 ? -21.340 -4.474 39.024 1.00 21.53 413 PRO A C 1
ATOM 2566 O O . PRO A 1 333 ? -21.291 -3.372 38.479 1.00 21.44 413 PRO A O 1
ATOM 2570 N N . ILE A 1 334 A -21.650 -4.645 40.303 1.00 22.28 413 ILE A N 1
ATOM 2571 C CA . ILE A 1 334 A -21.958 -3.543 41.201 1.00 26.65 413 ILE A CA 1
ATOM 2572 C C . ILE A 1 334 A -20.760 -2.619 41.411 1.00 30.03 413 ILE A C 1
ATOM 2573 O O . ILE A 1 334 A -20.924 -1.437 41.729 1.00 30.40 413 ILE A O 1
ATOM 2578 N N . THR A 1 335 B -19.562 -3.164 41.222 1.00 33.14 413 THR A N 1
ATOM 2579 C CA . THR A 1 335 B -18.322 -2.471 41.565 1.00 38.51 413 THR A CA 1
ATOM 2580 C C . THR A 1 335 B -17.967 -1.301 40.650 1.00 43.19 413 THR A C 1
ATOM 2581 O O . THR A 1 335 B -16.882 -0.731 40.760 1.00 44.07 413 THR A O 1
ATOM 2585 N N . MET A 1 336 C -18.877 -0.943 39.752 1.00 46.32 413 MET A N 1
ATOM 2586 C CA . MET A 1 336 C -18.661 0.199 38.870 1.00 49.65 413 MET A CA 1
ATOM 2587 C C . MET A 1 336 C -19.918 1.049 38.777 1.00 45.48 413 MET A C 1
ATOM 2588 O O . MET A 1 336 C -19.860 2.228 38.428 1.00 46.26 413 MET A O 1
ATOM 2593 N N . THR A 1 337 D -21.056 0.440 39.085 1.00 39.59 413 THR A N 1
ATOM 2594 C CA . THR A 1 337 D -22.324 1.147 39.049 1.00 34.62 413 THR A CA 1
ATOM 2595 C C . THR A 1 337 D -22.732 1.549 40.461 1.00 34.68 413 THR A C 1
ATOM 2596 O O . THR A 1 337 D -22.197 1.036 41.444 1.00 37.45 413 THR A O 1
ATOM 2600 N N . SER A 1 338 ? -23.679 2.474 40.550 1.00 31.08 414 SER A N 1
ATOM 2601 C CA . SER A 1 338 ? -24.227 2.918 41.824 1.00 29.90 414 SER A CA 1
ATOM 2602 C C . SER A 1 338 ? -25.517 2.167 42.113 1.00 31.03 414 SER A C 1
ATOM 2603 O O . SER A 1 338 ? -26.487 2.745 42.607 1.00 32.58 414 SER A O 1
ATOM 2606 N N . LYS A 1 339 ? -25.529 0.876 41.796 1.00 30.59 415 LYS A N 1
ATOM 2607 C CA . LYS A 1 339 ? -26.740 0.077 41.938 1.00 30.50 415 LYS A CA 1
ATOM 2608 C C . LYS A 1 339 ? -26.566 -1.098 42.892 1.00 28.63 415 LYS A C 1
ATOM 2609 O O . LYS A 1 339 ? -25.446 -1.475 43.233 1.00 28.30 415 LYS A O 1
ATOM 2615 N N . GLN A 1 340 ? -27.690 -1.662 43.324 1.00 26.79 416 GLN A N 1
ATOM 2616 C CA . GLN A 1 340 ? -27.692 -2.827 44.195 1.00 26.14 416 GLN A CA 1
ATOM 2617 C C . GLN A 1 340 ? -28.158 -4.041 43.408 1.00 22.28 416 GLN A C 1
ATOM 2618 O O . GLN A 1 340 ? -28.521 -5.066 43.981 1.00 22.61 416 GLN A O 1
ATOM 2624 N N . CYS A 1 341 ? -28.150 -3.910 42.087 1.00 19.70 417 CYS A N 1
ATOM 2625 C CA . CYS A 1 341 ? -28.583 -4.979 41.201 1.00 16.97 417 CYS A CA 1
ATOM 2626 C C . CYS A 1 341 ? -27.652 -5.044 39.998 1.00 14.86 417 CYS A C 1
ATOM 2627 O O . CYS A 1 341 ? -26.933 -4.083 39.711 1.00 15.89 417 CYS A O 1
ATOM 2630 N N . LEU A 1 342 ? -27.669 -6.173 39.297 1.00 13.02 418 LEU A N 1
ATOM 2631 C CA . LEU A 1 342 ? -26.776 -6.389 38.164 1.00 12.55 418 LEU A CA 1
ATOM 2632 C C . LEU A 1 342 ? -27.405 -5.874 36.874 1.00 13.07 418 LEU A C 1
ATOM 2633 O O . LEU A 1 342 ? -28.522 -6.247 36.530 1.00 13.80 418 LEU A O 1
ATOM 2638 N N . VAL A 1 343 ? -26.681 -5.019 36.159 1.00 11.91 419 VAL A N 1
ATOM 2639 C CA . VAL A 1 343 ? -27.220 -4.401 34.950 1.00 11.69 419 VAL A CA 1
ATOM 2640 C C . VAL A 1 343 ? -27.144 -5.351 33.757 1.00 11.82 419 VAL A C 1
ATOM 2641 O O . VAL A 1 343 ? -26.063 -5.812 33.399 1.00 12.54 419 VAL A O 1
ATOM 2645 N N . PRO A 1 344 ? -28.300 -5.655 33.142 1.00 10.74 420 PRO A N 1
ATOM 2646 C CA . PRO A 1 344 ? -28.320 -6.524 31.961 1.00 10.65 420 PRO A CA 1
ATOM 2647 C C . PRO A 1 344 ? -27.888 -5.783 30.696 1.00 10.54 420 PRO A C 1
ATOM 2648 O O . PRO A 1 344 ? -28.379 -4.686 30.412 1.00 12.10 420 PRO A O 1
ATOM 2652 N N . CYS A 1 345 ? -26.973 -6.386 29.948 1.00 10.48 421 CYS A N 1
ATOM 2653 C CA . CYS A 1 345 ? -26.495 -5.811 28.693 1.00 10.76 421 CYS A CA 1
ATOM 2654 C C . CYS A 1 345 ? -26.474 -6.878 27.615 1.00 9.58 421 CYS A C 1
ATOM 2655 O O . CYS A 1 345 ? -26.412 -8.070 27.912 1.00 10.52 421 CYS A O 1
ATOM 2658 N N . PHE A 1 346 ? -26.514 -6.447 26.360 1.00 8.97 422 PHE A N 1
ATOM 2659 C CA . PHE A 1 346 ? -26.331 -7.371 25.252 1.00 9.00 422 PHE A CA 1
ATOM 2660 C C . PHE A 1 346 ? -25.428 -6.788 24.175 1.00 9.77 422 PHE A C 1
ATOM 2661 O O . PHE A 1 346 ? -25.297 -5.568 24.037 1.00 10.04 422 PHE A O 1
ATOM 2669 N N . TRP A 1 347 ? -24.787 -7.677 23.428 1.00 9.54 423 TRP A N 1
ATOM 2670 C CA . TRP A 1 347 ? -24.045 -7.279 22.247 1.00 9.07 423 TRP A CA 1
ATOM 2671 C C . TRP A 1 347 ? -24.760 -7.813 21.018 1.00 8.96 423 TRP A C 1
ATOM 2672 O O . TRP A 1 347 ? -25.450 -8.835 21.079 1.00 9.18 423 TRP A O 1
ATOM 2683 N N . LEU A 1 348 ? -24.594 -7.102 19.909 1.00 9.27 424 LEU A N 1
ATOM 2684 C CA . LEU A 1 348 ? -25.182 -7.479 18.636 1.00 9.58 424 LEU A CA 1
ATOM 2685 C C . LEU A 1 348 ? -24.086 -7.564 17.588 1.00 8.66 424 LEU A C 1
ATOM 2686 O O . LEU A 1 348 ? -23.305 -6.621 17.407 1.00 10.88 424 LEU A O 1
ATOM 2691 N N . GLU A 1 349 ? -24.027 -8.704 16.910 1.00 8.38 425 GLU A N 1
ATOM 2692 C CA . GLU A 1 349 ? -23.080 -8.922 15.829 1.00 9.38 425 GLU A CA 1
ATOM 2693 C C . GLU A 1 349 ? -23.731 -8.570 14.497 1.00 10.63 425 GLU A C 1
ATOM 2694 O O . GLU A 1 349 ? -24.873 -8.942 14.237 1.00 10.99 425 GLU A O 1
ATOM 2700 N N . MET A 1 350 ? -23.002 -7.847 13.658 1.00 9.13 426 MET A N 1
ATOM 2701 C CA . MET A 1 350 ? -23.500 -7.480 12.342 1.00 9.02 426 MET A CA 1
ATOM 2702 C C . MET A 1 350 ? -22.546 -8.027 11.289 1.00 8.57 426 MET A C 1
ATOM 2703 O O . MET A 1 350 ? -21.435 -7.524 11.116 1.00 10.46 426 MET A O 1
ATOM 2708 N N . ILE A 1 351 ? -22.986 -9.081 10.609 1.00 9.62 427 ILE A N 1
ATOM 2709 C CA . ILE A 1 351 ? -22.125 -9.837 9.709 1.00 10.03 427 ILE A CA 1
ATOM 2710 C C . ILE A 1 351 ? -22.082 -9.209 8.320 1.00 10.84 427 ILE A C 1
ATOM 2711 O O . ILE A 1 351 ? -23.119 -8.849 7.764 1.00 13.20 427 ILE A O 1
ATOM 2716 N N . ARG A 1 352 ? -20.877 -9.077 7.769 1.00 10.74 428 ARG A N 1
ATOM 2717 C CA . ARG A 1 352 ? -20.694 -8.572 6.410 1.00 10.83 428 ARG A CA 1
ATOM 2718 C C . ARG A 1 352 ? -19.926 -9.587 5.572 1.00 11.76 428 ARG A C 1
ATOM 2719 O O . ARG A 1 352 ? -19.118 -10.358 6.100 1.00 12.75 428 ARG A O 1
ATOM 2727 N N . GLY A 1 353 ? -20.173 -9.583 4.267 1.00 12.96 429 GLY A N 1
ATOM 2728 C CA . GLY A 1 353 ? -19.510 -10.508 3.367 1.00 14.15 429 GLY A CA 1
ATOM 2729 C C . GLY A 1 353 ? -20.348 -11.750 3.124 1.00 17.87 429 GLY A C 1
ATOM 2730 O O . GLY A 1 353 ? -21.578 -11.687 3.112 1.00 20.38 429 GLY A O 1
ATOM 2731 N N . LYS A 1 354 ? -19.687 -12.885 2.929 1.00 19.57 430 LYS A N 1
ATOM 2732 C CA . LYS A 1 354 ? -20.400 -14.144 2.731 1.00 21.79 430 LYS A CA 1
ATOM 2733 C C . LYS A 1 354 ? -21.139 -14.533 4.007 1.00 21.74 430 LYS A C 1
ATOM 2734 O O . LYS A 1 354 ? -20.688 -14.212 5.103 1.00 23.06 430 LYS A O 1
ATOM 2740 N N . PRO A 1 355 ? -22.269 -15.248 3.877 1.00 22.86 431 PRO A N 1
ATOM 2741 C CA . PRO A 1 355 ? -22.860 -15.775 2.643 1.00 24.15 431 PRO A CA 1
ATOM 2742 C C . PRO A 1 355 ? -23.788 -14.797 1.925 1.00 24.99 431 PRO A C 1
ATOM 2743 O O . PRO A 1 355 ? -24.070 -15.000 0.747 1.00 26.15 431 PRO A O 1
ATOM 2747 N N . GLU A 1 356 ? -24.266 -13.767 2.619 1.00 23.76 432 GLU A N 1
ATOM 2748 C CA . GLU A 1 356 ? -25.276 -12.872 2.050 1.00 23.87 432 GLU A CA 1
ATOM 2749 C C . GLU A 1 356 ? -24.734 -11.952 0.957 1.00 22.75 432 GLU A C 1
ATOM 2750 O O . GLU A 1 356 ? -25.447 -11.605 0.016 1.00 25.12 432 GLU A O 1
ATOM 2756 N N . GLU A 1 357 ? -23.477 -11.548 1.088 1.00 21.45 433 GLU A N 1
ATOM 2757 C CA . GLU A 1 357 ? -22.867 -10.651 0.116 1.00 19.67 433 GLU A CA 1
ATOM 2758 C C . GLU A 1 357 ? -21.786 -11.397 -0.662 1.00 24.28 433 GLU A C 1
ATOM 2759 O O . GLU A 1 357 ? -20.612 -11.389 -0.290 1.00 25.65 433 GLU A O 1
ATOM 2765 N N . ARG A 1 358 ? -22.205 -12.040 -1.750 1.00 25.66 434 ARG A N 1
ATOM 2766 C CA . ARG A 1 358 ? -21.373 -13.010 -2.463 1.00 29.14 434 ARG A CA 1
ATOM 2767 C C . ARG A 1 358 ? -20.275 -12.398 -3.332 1.00 27.89 434 ARG A C 1
ATOM 2768 O O . ARG A 1 358 ? -19.423 -13.119 -3.854 1.00 28.96 434 ARG A O 1
ATOM 2776 N N . THR A 1 359 ? -20.298 -11.081 -3.501 1.00 26.21 435 THR A N 1
ATOM 2777 C CA . THR A 1 359 ? -19.254 -10.409 -4.268 1.00 25.07 435 THR A CA 1
ATOM 2778 C C . THR A 1 359 ? -18.000 -10.171 -3.421 1.00 22.38 435 THR A C 1
ATOM 2779 O O . THR A 1 359 ? -16.999 -9.642 -3.905 1.00 25.34 435 THR A O 1
ATOM 2783 N N . SER A 1 360 ? -18.059 -10.571 -2.156 1.00 18.32 436 SER A N 1
ATOM 2784 C CA . SER A 1 360 ? -16.886 -10.515 -1.290 1.00 15.26 436 SER A CA 1
ATOM 2785 C C . SER A 1 360 ? -16.359 -11.920 -1.039 1.00 15.94 436 SER A C 1
ATOM 2786 O O . SER A 1 360 ? -17.127 -12.880 -1.019 1.00 17.60 436 SER A O 1
ATOM 2789 N N . ILE A 1 361 ? -15.048 -12.036 -0.852 1.00 14.79 437 ILE A N 1
ATOM 2790 C CA . ILE A 1 361 ? -14.409 -13.337 -0.684 1.00 13.84 437 ILE A CA 1
ATOM 2791 C C . ILE A 1 361 ? -14.276 -13.709 0.790 1.00 13.99 437 ILE A C 1
ATOM 2792 O O . ILE A 1 361 ? -13.865 -14.819 1.126 1.00 14.02 437 ILE A O 1
ATOM 2797 N N . TRP A 1 362 ? -14.649 -12.775 1.658 1.00 12.63 438 TRP A N 1
ATOM 2798 C CA . TRP A 1 362 ? -14.419 -12.893 3.091 1.00 11.47 438 TRP A CA 1
ATOM 2799 C C . TRP A 1 362 ? -15.707 -12.713 3.882 1.00 12.60 438 TRP A C 1
ATOM 2800 O O . TRP A 1 362 ? -16.736 -12.300 3.342 1.00 13.35 438 TRP A O 1
ATOM 2811 N N . THR A 1 363 ? -15.636 -13.023 5.171 1.00 11.11 439 THR A N 1
ATOM 2812 C CA . THR A 1 363 ? -16.740 -12.772 6.089 1.00 12.54 439 THR A CA 1
ATOM 2813 C C . THR A 1 363 ? -16.183 -12.205 7.382 1.00 11.64 439 THR A C 1
ATOM 2814 O O . THR A 1 363 ? -15.263 -12.775 7.959 1.00 14.45 439 THR A O 1
ATOM 2818 N N . SER A 1 364 ? -16.729 -11.083 7.836 1.00 10.03 440 SER A N 1
ATOM 2819 C CA . SER A 1 364 ? -16.392 -10.582 9.162 1.00 9.64 440 SER A CA 1
ATOM 2820 C C . SER A 1 364 ? -17.637 -10.011 9.819 1.00 9.88 440 SER A C 1
ATOM 2821 O O . SER A 1 364 ? -18.730 -10.087 9.263 1.00 11.30 440 SER A O 1
ATOM 2824 N N . SER A 1 365 ? -17.481 -9.455 11.012 1.00 9.72 441 SER A N 1
ATOM 2825 C CA . SER A 1 365 ? -18.594 -8.786 11.659 1.00 9.06 441 SER A CA 1
ATOM 2826 C C . SER A 1 365 ? -18.086 -7.653 12.527 1.00 10.16 441 SER A C 1
ATOM 2827 O O . SER A 1 365 ? -16.909 -7.616 12.888 1.00 10.96 441 SER A O 1
ATOM 2830 N N . SER A 1 366 ? -18.971 -6.713 12.831 1.00 10.28 442 SER A N 1
ATOM 2831 C CA . SER A 1 366 ? -18.677 -5.686 13.820 1.00 9.59 442 SER A CA 1
ATOM 2832 C C . SER A 1 366 ? -19.802 -5.716 14.840 1.00 9.63 442 SER A C 1
ATOM 2833 O O . SER A 1 366 ? -20.749 -6.486 14.695 1.00 11.92 442 SER A O 1
ATOM 2836 N N . SER A 1 367 ? -19.704 -4.895 15.877 1.00 9.14 443 SER A N 1
ATOM 2837 C CA . SER A 1 367 ? -20.676 -4.976 16.957 1.00 10.28 443 SER A CA 1
ATOM 2838 C C . SER A 1 367 ? -21.249 -3.636 17.389 1.00 10.09 443 SER A C 1
ATOM 2839 O O . SER A 1 367 ? -20.647 -2.575 17.190 1.00 10.93 443 SER A O 1
ATOM 2842 N N . THR A 1 368 ? -22.443 -3.709 17.958 1.00 8.40 444 THR A N 1
ATOM 2843 C CA . THR A 1 368 ? -22.974 -2.652 18.798 1.00 8.17 444 THR A CA 1
ATOM 2844 C C . THR A 1 368 ? -23.308 -3.297 20.132 1.00 8.68 444 THR A C 1
ATOM 2845 O O . THR A 1 368 ? -23.592 -4.495 20.205 1.00 9.59 444 THR A O 1
ATOM 2849 N N . VAL A 1 369 ? -23.255 -2.509 21.193 1.00 7.64 445 VAL A N 1
ATOM 2850 C CA . VAL A 1 369 ? -23.446 -3.043 22.531 1.00 8.51 445 VAL A CA 1
ATOM 2851 C C . VAL A 1 369 ? -24.377 -2.116 23.291 1.00 8.28 445 VAL A C 1
ATOM 2852 O O . VAL A 1 369 ? -24.268 -0.897 23.177 1.00 9.78 445 VAL A O 1
ATOM 2856 N N . PHE A 1 370 ? -25.303 -2.702 24.046 1.00 8.86 446 PHE A N 1
ATOM 2857 C CA . PHE A 1 370 ? -26.361 -1.954 24.711 1.00 10.08 446 PHE A CA 1
ATOM 2858 C C . PHE A 1 370 ? -26.523 -2.412 26.150 1.00 10.54 446 PHE A C 1
ATOM 2859 O O . PHE A 1 370 ? -26.376 -3.596 26.454 1.00 11.33 446 PHE A O 1
ATOM 2867 N N . CYS A 1 371 ? -26.844 -1.478 27.037 1.00 9.51 447 CYS A N 1
ATOM 2868 C CA . CYS A 1 371 ? -27.121 -1.833 28.423 1.00 8.76 447 CYS A CA 1
ATOM 2869 C C . CYS A 1 371 ? -28.474 -1.316 28.883 1.00 10.31 447 CYS A C 1
ATOM 2870 O O . CYS A 1 371 ? -28.918 -0.243 28.470 1.00 11.63 447 CYS A O 1
ATOM 2873 N N . GLY A 1 372 ? -29.121 -2.088 29.748 1.00 10.33 448 GLY A N 1
ATOM 2874 C CA . GLY A 1 372 ? -30.422 -1.718 30.273 1.00 12.13 448 GLY A CA 1
ATOM 2875 C C . GLY A 1 372 ? -30.359 -0.548 31.232 1.00 12.29 448 GLY A C 1
ATOM 2876 O O . GLY A 1 372 ? -29.431 -0.438 32.035 1.00 14.36 448 GLY A O 1
ATOM 2877 N N . VAL A 1 373 ? -31.352 0.331 31.141 1.00 11.50 449 VAL A N 1
ATOM 2878 C CA . VAL A 1 373 ? -31.468 1.468 32.047 1.00 12.37 449 VAL A CA 1
ATOM 2879 C C . VAL A 1 373 ? -32.884 1.542 32.614 1.00 14.49 449 VAL A C 1
ATOM 2880 O O . VAL A 1 373 ? -33.798 0.885 32.113 1.00 14.70 449 VAL A O 1
ATOM 2884 N N A SER A 1 374 ? -33.064 2.340 33.659 0.41 16.59 450 SER A N 1
ATOM 2885 N N B SER A 1 374 ? -33.058 2.365 33.643 0.59 16.99 450 SER A N 1
ATOM 2886 C CA A SER A 1 374 ? -34.331 2.358 34.382 0.41 18.11 450 SER A CA 1
ATOM 2887 C CA B SER A 1 374 ? -34.304 2.403 34.407 0.59 19.00 450 SER A CA 1
ATOM 2888 C C A SER A 1 374 ? -35.480 2.978 33.591 0.41 20.19 450 SER A C 1
ATOM 2889 C C B SER A 1 374 ? -35.452 3.124 33.702 0.59 20.74 450 SER A C 1
ATOM 2890 O O A SER A 1 374 ? -36.648 2.712 33.874 0.41 23.21 450 SER A O 1
ATOM 2891 O O B SER A 1 374 ? -36.594 3.076 34.160 0.59 23.67 450 SER A O 1
ATOM 2896 N N . SER A 1 375 ? -35.152 3.800 32.600 1.00 19.90 451 SER A N 1
ATOM 2897 C CA . SER A 1 375 ? -36.183 4.500 31.840 1.00 21.45 451 SER A CA 1
ATOM 2898 C C . SER A 1 375 ? -36.251 4.003 30.404 1.00 18.00 451 SER A C 1
ATOM 2899 O O . SER A 1 375 ? -35.360 3.292 29.944 1.00 17.87 451 SER A O 1
ATOM 2902 N N . GLU A 1 376 ? -37.316 4.368 29.699 1.00 16.85 452 GLU A N 1
ATOM 2903 C CA . GLU A 1 376 ? -37.426 4.026 28.288 1.00 17.10 452 GLU A CA 1
ATOM 2904 C C . GLU A 1 376 ? -36.387 4.795 27.482 1.00 16.27 452 GLU A C 1
ATOM 2905 O O . GLU A 1 376 ? -36.047 5.934 27.810 1.00 17.51 452 GLU A O 1
ATOM 2911 N N . VAL A 1 377 ? -35.872 4.149 26.442 1.00 14.65 453 VAL A N 1
ATOM 2912 C CA . VAL A 1 377 ? -34.875 4.744 25.565 1.00 15.17 453 VAL A CA 1
ATOM 2913 C C . VAL A 1 377 ? -35.317 4.534 24.124 1.00 14.42 453 VAL A C 1
ATOM 2914 O O . VAL A 1 377 ? -35.731 3.433 23.762 1.00 15.72 453 VAL A O 1
ATOM 2918 N N . PRO A 1 378 ? -35.232 5.587 23.294 1.00 14.06 454 PRO A N 1
ATOM 2919 C CA . PRO A 1 378 ? -35.613 5.445 21.886 1.00 14.39 454 PRO A CA 1
ATOM 2920 C C . PRO A 1 378 ? -34.661 4.507 21.160 1.00 14.35 454 PRO A C 1
ATOM 2921 O O . PRO A 1 378 ? -33.507 4.357 21.568 1.00 13.25 454 PRO A O 1
ATOM 2925 N N . GLY A 1 379 ? -35.144 3.881 20.095 1.00 14.07 455 GLY A N 1
ATOM 2926 C CA . GLY A 1 379 ? -34.288 3.092 19.234 1.00 13.52 455 GLY A CA 1
ATOM 2927 C C . GLY A 1 379 ? -33.707 3.929 18.109 1.00 13.42 455 GLY A C 1
ATOM 2928 O O . GLY A 1 379 ? -33.920 5.139 18.040 1.00 14.83 455 GLY A O 1
ATOM 2929 N N . TRP A 1 380 ? -32.948 3.271 17.242 1.00 12.73 456 TRP A N 1
ATOM 2930 C CA . TRP A 1 380 ? -32.438 3.866 16.016 1.00 13.10 456 TRP A CA 1
ATOM 2931 C C . TRP A 1 380 ? -31.930 2.696 15.195 1.00 13.02 456 TRP A C 1
ATOM 2932 O O . TRP A 1 380 ? -32.315 1.553 15.438 1.00 14.96 456 TRP A O 1
ATOM 2943 N N . SER A 1 381 ? -31.072 2.966 14.222 1.00 12.52 457 SER A N 1
ATOM 2944 C CA . SER A 1 381 ? -30.453 1.889 13.470 1.00 12.38 457 SER A CA 1
ATOM 2945 C C . SER A 1 381 ? -28.958 2.138 13.364 1.00 11.12 457 SER A C 1
ATOM 2946 O O . SER A 1 381 ? -28.507 2.948 12.560 1.00 12.87 457 SER A O 1
ATOM 2949 N N . TRP A 1 382 ? -28.193 1.443 14.197 1.00 10.02 458 TRP A N 1
ATOM 2950 C CA . TRP A 1 382 ? -26.746 1.574 14.191 1.00 8.59 458 TRP A CA 1
ATOM 2951 C C . TRP A 1 382 ? -26.129 0.422 13.402 1.00 8.83 458 TRP A C 1
ATOM 2952 O O . TRP A 1 382 ? -25.744 -0.597 13.973 1.00 10.55 458 TRP A O 1
ATOM 2963 N N . ASP A 1 383 ? -26.039 0.588 12.085 1.00 9.21 459 ASP A N 1
ATOM 2964 C CA . ASP A 1 383 ? -25.563 -0.47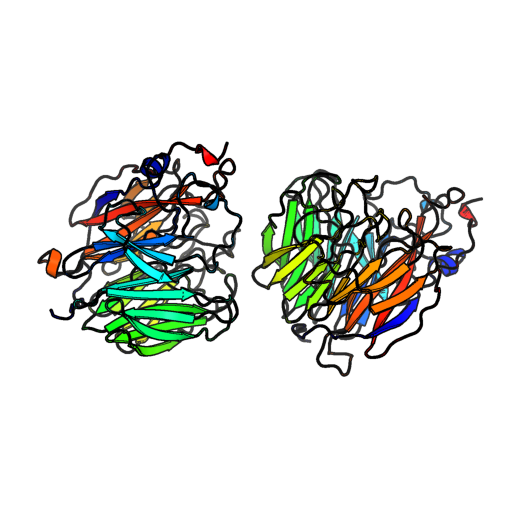9 11.211 1.00 9.48 459 ASP A CA 1
ATOM 2965 C C . ASP A 1 383 ? -24.040 -0.530 11.120 1.00 9.61 459 ASP A C 1
ATOM 2966 O O . ASP A 1 383 ? -23.348 0.405 11.520 1.00 10.38 459 ASP A O 1
ATOM 2971 N N . ASP A 1 384 ? -23.524 -1.632 10.586 1.00 10.17 460 ASP A N 1
ATOM 2972 C CA . ASP A 1 384 ? -22.082 -1.823 10.469 1.00 10.49 460 ASP A CA 1
ATOM 2973 C C . ASP A 1 384 ? -21.395 -0.658 9.763 1.00 10.36 460 ASP A C 1
ATOM 2974 O O . ASP A 1 384 ? -20.436 -0.084 10.285 1.00 11.23 460 ASP A O 1
ATOM 2979 N N . GLY A 1 385 ? -21.869 -0.330 8.565 1.00 11.03 461 GLY A N 1
ATOM 2980 C CA . GLY A 1 385 ? -21.421 0.871 7.881 1.00 10.66 461 GLY A CA 1
ATOM 2981 C C . GLY A 1 385 ? -20.301 0.722 6.866 1.00 10.97 461 GLY A C 1
ATOM 2982 O O . GLY A 1 385 ? -19.944 1.694 6.202 1.00 11.51 461 GLY A O 1
ATOM 2983 N N . ALA A 1 386 ? -19.735 -0.474 6.739 1.00 10.72 462 ALA A N 1
ATOM 2984 C CA . ALA A 1 386 ? -18.684 -0.680 5.751 1.00 10.30 462 ALA A CA 1
ATOM 2985 C C . ALA A 1 386 ? -19.251 -0.647 4.336 1.00 11.63 462 ALA A C 1
ATOM 2986 O O . ALA A 1 386 ? -20.382 -1.076 4.090 1.00 12.17 462 ALA A O 1
ATOM 2988 N N . ILE A 1 387 ? -18.454 -0.131 3.409 1.00 11.17 463 ILE A N 1
ATOM 2989 C CA . ILE A 1 387 ? -18.851 -0.047 2.015 1.00 12.51 463 ILE A CA 1
ATOM 2990 C C . ILE A 1 387 ? -18.186 -1.179 1.247 1.00 12.29 463 ILE A C 1
ATOM 2991 O O . ILE A 1 387 ? -16.976 -1.168 1.034 1.00 12.85 463 ILE A O 1
ATOM 2996 N N . LEU A 1 388 ? -18.985 -2.165 0.852 1.00 11.96 464 LEU A N 1
ATOM 2997 C CA . LEU A 1 388 ? -18.485 -3.331 0.138 1.00 13.21 464 LEU A CA 1
ATOM 2998 C C . LEU A 1 388 ? -18.820 -3.209 -1.343 1.00 13.71 464 LEU A C 1
ATOM 2999 O O . LEU A 1 388 ? -19.735 -2.475 -1.711 1.00 17.09 464 LEU A O 1
ATOM 3004 N N . PRO A 1 389 ? -18.075 -3.922 -2.202 1.00 15.26 465 PRO A N 1
ATOM 3005 C CA . PRO A 1 389 ? -16.947 -4.801 -1.8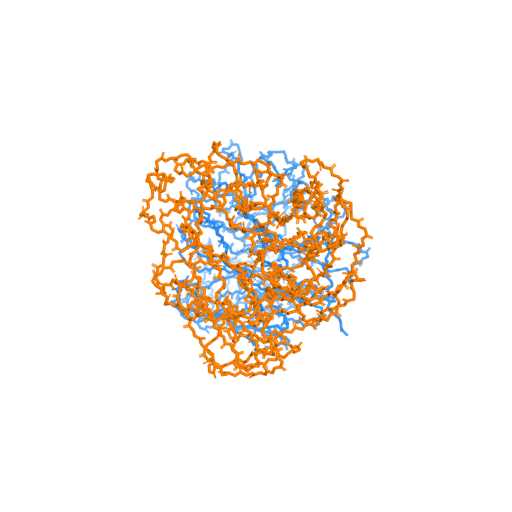70 1.00 14.84 465 PRO A CA 1
ATOM 3006 C C . PRO A 1 389 ? -15.696 -4.027 -1.459 1.00 14.45 465 PRO A C 1
ATOM 3007 O O . PRO A 1 389 ? -15.636 -2.807 -1.630 1.00 14.68 465 PRO A O 1
ATOM 3011 N N . PHE A 1 390 ? -14.713 -4.744 -0.920 1.00 13.48 466 PHE A N 1
ATOM 3012 C CA . PHE A 1 390 ? -13.443 -4.162 -0.504 1.00 11.82 466 PHE A CA 1
ATOM 3013 C C . PHE A 1 390 ? -12.377 -4.346 -1.586 1.00 12.54 466 PHE A C 1
ATOM 3014 O O . PHE A 1 390 ? -12.597 -5.051 -2.575 1.00 13.05 466 PHE A O 1
ATOM 3022 N N . ASP A 1 391 ? -11.223 -3.710 -1.394 1.00 13.21 467 ASP A N 1
ATOM 3023 C CA . ASP A 1 391 ? -10.125 -3.798 -2.359 1.00 14.24 467 ASP A CA 1
ATOM 3024 C C . ASP A 1 391 ? -9.780 -5.244 -2.716 1.00 13.94 467 ASP A C 1
ATOM 3025 O O . ASP A 1 391 ? -9.570 -5.577 -3.884 1.00 14.94 467 ASP A O 1
ATOM 3030 N N . ILE A 1 392 ? -9.713 -6.102 -1.703 1.00 12.72 468 ILE A N 1
ATOM 3031 C CA . ILE A 1 392 ? -9.273 -7.478 -1.903 1.00 12.68 468 ILE A CA 1
ATOM 3032 C C . ILE A 1 392 ? -10.262 -8.275 -2.754 1.00 13.57 468 ILE A C 1
ATOM 3033 O O . ILE A 1 392 ? -9.897 -9.277 -3.372 1.00 15.32 468 ILE A O 1
ATOM 3038 N N . ASP A 1 393 ? -11.506 -7.806 -2.800 1.00 14.13 469 ASP A N 1
ATOM 3039 C CA . ASP A 1 393 ? -12.566 -8.472 -3.552 1.00 14.79 469 ASP A CA 1
ATOM 3040 C C . ASP A 1 393 ? -12.466 -8.207 -5.053 1.00 19.19 469 ASP A C 1
ATOM 3041 O O . ASP A 1 393 ? -13.169 -8.830 -5.853 1.00 20.75 469 ASP A O 1
ATOM 3046 N N . LYS A 1 394 ? -11.597 -7.275 -5.430 1.00 20.65 470 LYS A N 1
ATOM 3047 C CA . LYS A 1 394 ? -11.396 -6.937 -6.833 1.00 27.45 470 LYS A CA 1
ATOM 3048 C C . LYS A 1 394 ? -10.041 -7.438 -7.322 1.00 30.61 470 LYS A C 1
ATOM 3049 O O . LYS A 1 394 ? -9.960 -8.165 -8.311 1.00 35.83 470 LYS A O 1
ATOM 3055 N N . PRO B 1 1 ? -46.936 -49.037 79.091 1.00 44.22 82 PRO B N 1
ATOM 3056 C CA . PRO B 1 1 ? -45.782 -48.843 78.206 1.00 42.08 82 PRO B CA 1
ATOM 3057 C C . PRO B 1 1 ? -44.713 -47.971 78.855 1.00 37.13 82 PRO B C 1
ATOM 3058 O O . PRO B 1 1 ? -45.039 -47.004 79.542 1.00 37.86 82 PRO B O 1
ATOM 3062 N N . GLU B 1 2 ? -43.450 -48.319 78.637 1.00 31.40 83 GLU B N 1
ATOM 3063 C CA . GLU B 1 2 ? -42.336 -47.553 79.180 1.00 27.52 83 GLU B CA 1
ATOM 3064 C C . GLU B 1 2 ? -41.385 -47.142 78.068 1.00 20.44 83 GLU B C 1
ATOM 3065 O O . GLU B 1 2 ? -41.349 -47.773 77.008 1.00 20.22 83 GLU B O 1
ATOM 3071 N N . PHE B 1 3 ? -40.614 -46.085 78.305 1.00 16.89 84 PHE B N 1
ATOM 3072 C CA . PHE B 1 3 ? -39.571 -45.705 77.362 1.00 16.21 84 PHE B CA 1
ATOM 3073 C C . PHE B 1 3 ? -38.475 -46.762 77.369 1.00 16.89 84 PHE B C 1
ATOM 3074 O O . PHE B 1 3 ? -38.143 -47.316 78.419 1.00 18.72 84 PHE B O 1
ATOM 3082 N N . LEU B 1 4 ? -37.921 -47.043 76.195 1.00 16.40 85 LEU B N 1
ATOM 3083 C CA . LEU B 1 4 ? -36.772 -47.930 76.081 1.00 16.18 85 LEU B CA 1
ATOM 3084 C C . LEU B 1 4 ? -35.518 -47.220 76.577 1.00 15.26 85 LEU B C 1
ATOM 3085 O O . LEU B 1 4 ? -35.233 -46.098 76.161 1.00 16.55 85 LEU B O 1
ATOM 3090 N N . ASN B 1 5 ? -34.766 -47.865 77.464 1.00 15.42 86 ASN B N 1
ATOM 3091 C CA . ASN B 1 5 ? -33.485 -47.310 77.888 1.00 15.82 86 ASN B CA 1
ATOM 3092 C C . ASN B 1 5 ? -32.554 -47.159 76.692 1.00 14.69 86 ASN B C 1
ATOM 3093 O O . ASN B 1 5 ? -32.108 -46.055 76.372 1.00 14.50 86 ASN B O 1
ATOM 3098 N N . ASN B 1 6 ? -32.273 -48.277 76.029 1.00 14.02 87 ASN B N 1
ATOM 3099 C CA . ASN B 1 6 ? -31.396 -48.273 74.863 1.00 14.50 87 ASN B CA 1
ATOM 3100 C C . ASN B 1 6 ? -30.029 -47.687 75.180 1.00 15.12 87 ASN B C 1
ATOM 3101 O O . ASN B 1 6 ? -29.398 -47.072 74.324 1.00 15.03 87 ASN B O 1
ATOM 3106 N N . THR B 1 7 ? -29.578 -47.882 76.415 1.00 15.41 88 THR B N 1
ATOM 3107 C CA . THR B 1 7 ? -28.288 -47.362 76.850 1.00 15.60 88 THR B CA 1
ATOM 3108 C C . THR B 1 7 ? -27.240 -48.470 76.945 1.00 14.98 88 THR B C 1
ATOM 3109 O O . THR B 1 7 ? -26.119 -48.244 77.401 1.00 15.37 88 THR B O 1
ATOM 3113 N N . GLU B 1 8 ? -27.614 -49.666 76.502 1.00 14.76 89 GLU B N 1
ATOM 3114 C CA . GLU B 1 8 ? -26.720 -50.818 76.542 1.00 15.33 89 GLU B CA 1
ATOM 3115 C C . GLU B 1 8 ? -25.602 -50.695 75.509 1.00 14.64 89 GLU B C 1
ATOM 3116 O O . GLU B 1 8 ? -25.713 -49.931 74.550 1.00 14.34 89 GLU B O 1
ATOM 3122 N N . PRO B 1 9 ? -24.512 -51.450 75.700 1.00 13.70 90 PRO B N 1
ATOM 3123 C CA . PRO B 1 9 ? -23.460 -51.484 74.679 1.00 13.74 90 PRO B CA 1
ATOM 3124 C C . PRO B 1 9 ? -23.962 -52.160 73.413 1.00 14.45 90 PRO B C 1
ATOM 3125 O O . PRO B 1 9 ? -24.842 -53.013 73.488 1.00 15.23 90 PRO B O 1
ATOM 3129 N N . LEU B 1 10 ? -23.417 -51.769 72.265 1.00 12.49 91 LEU B N 1
ATOM 3130 C CA . LEU B 1 10 ? -23.695 -52.472 71.023 1.00 12.79 91 LEU B CA 1
ATOM 3131 C C . LEU B 1 10 ? -23.026 -53.841 71.090 1.00 13.09 91 LEU B C 1
ATOM 3132 O O . LEU B 1 10 ? -21.896 -53.963 71.563 1.00 14.60 91 LEU B O 1
ATOM 3137 N N . CYS B 1 11 ? -23.724 -54.873 70.628 1.00 13.21 92 CYS B N 1
ATOM 3138 C CA . CYS B 1 11 ? -23.148 -56.211 70.592 1.00 14.48 92 CYS B CA 1
ATOM 3139 C C . CYS B 1 11 ? -21.935 -56.265 69.678 1.00 14.50 92 CYS B C 1
ATOM 3140 O O . CYS B 1 11 ? -21.910 -55.622 68.628 1.00 14.04 92 CYS B O 1
ATOM 3143 N N . ASN B 1 12 ? -20.933 -57.042 70.076 1.00 14.70 93 ASN B N 1
ATOM 3144 C CA . ASN B 1 12 ? -19.887 -57.446 69.150 1.00 15.65 93 ASN B CA 1
ATOM 3145 C C . ASN B 1 12 ? -20.384 -58.645 68.362 1.00 15.75 93 ASN B C 1
ATOM 3146 O O . ASN B 1 12 ? -20.849 -59.629 68.940 1.00 17.30 93 ASN B O 1
ATOM 3151 N N . VAL B 1 13 ? -20.298 -58.558 67.042 1.00 14.14 94 VAL B N 1
ATOM 3152 C CA . VAL B 1 13 ? -20.811 -59.615 66.182 1.00 14.73 94 VAL B CA 1
ATOM 3153 C C . VAL B 1 13 ? -19.736 -60.093 65.214 1.00 15.70 94 VAL B C 1
ATOM 3154 O O . VAL B 1 13 ? -18.846 -59.331 64.838 1.00 16.08 94 VAL B O 1
ATOM 3158 N N . SER B 1 14 ? -19.818 -61.362 64.826 1.00 15.36 95 SER B N 1
ATOM 3159 C CA . SER B 1 14 ? -18.816 -61.968 63.951 1.00 15.21 95 SER B CA 1
ATOM 3160 C C . SER B 1 14 ? -19.352 -62.260 62.556 1.00 14.87 95 SER B C 1
ATOM 3161 O O . SER B 1 14 ? -18.622 -62.740 61.688 1.00 16.03 95 SER B O 1
ATOM 3164 N N . GLY B 1 15 ? -20.628 -61.968 62.342 1.00 14.07 96 GLY B N 1
ATOM 3165 C CA . GLY B 1 15 ? -21.251 -62.225 61.061 1.00 15.12 96 GLY B CA 1
ATOM 3166 C C . GLY B 1 15 ? -22.631 -61.615 60.981 1.00 13.72 96 GLY B C 1
ATOM 3167 O O . GLY B 1 15 ? -23.169 -61.130 61.978 1.00 14.77 96 GLY B O 1
ATOM 3168 N N . PHE B 1 16 ? -23.207 -61.641 59.786 1.00 13.15 97 PHE B N 1
ATOM 3169 C CA . PHE B 1 16 ? -24.521 -61.062 59.559 1.00 11.79 97 PHE B CA 1
ATOM 3170 C C . PHE B 1 16 ? -25.427 -62.057 58.855 1.00 12.01 97 PHE B C 1
ATOM 3171 O O . PHE B 1 16 ? -25.071 -62.605 57.811 1.00 12.95 97 PHE B O 1
ATOM 3179 N N . ALA B 1 17 ? -26.592 -62.290 59.452 1.00 11.61 98 ALA B N 1
ATOM 3180 C CA . ALA B 1 17 ? -27.559 -63.254 58.946 1.00 11.23 98 ALA B CA 1
ATOM 3181 C C . ALA B 1 17 ? -28.714 -62.527 58.281 1.00 10.15 98 ALA B C 1
ATOM 3182 O O . ALA B 1 17 ? -29.184 -61.507 58.784 1.00 10.84 98 ALA B O 1
ATOM 3184 N N . ILE B 1 18 ? -29.192 -63.057 57.162 1.00 9.61 99 ILE B N 1
ATOM 3185 C CA . ILE B 1 18 ? -30.315 -62.425 56.480 1.00 9.69 99 ILE B CA 1
ATOM 3186 C C . ILE B 1 18 ? -31.607 -62.600 57.282 1.00 9.03 99 ILE B C 1
ATOM 3187 O O . ILE B 1 18 ? -31.910 -63.688 57.773 1.00 9.98 99 ILE B O 1
ATOM 3192 N N . VAL B 1 19 ? -32.347 -61.506 57.426 1.00 9.39 100 VAL B N 1
ATOM 3193 C CA . VAL B 1 19 ? -33.560 -61.475 58.236 1.00 9.82 100 VAL B CA 1
ATOM 3194 C C . VAL B 1 19 ? -34.806 -61.384 57.367 1.00 9.20 100 VAL B C 1
ATOM 3195 O O . VAL B 1 19 ? -35.815 -62.035 57.641 1.00 11.69 100 VAL B O 1
ATOM 3199 N N . SER B 1 20 ? -34.740 -60.573 56.318 1.00 8.92 101 SER B N 1
ATOM 3200 C CA . SER B 1 20 ? -35.890 -60.411 55.442 1.00 8.76 101 SER B CA 1
ATOM 3201 C C . SER B 1 20 ? -35.498 -59.987 54.037 1.00 8.07 101 SER B C 1
ATOM 3202 O O . SER B 1 20 ? -34.371 -59.540 53.792 1.00 9.64 101 SER B O 1
ATOM 3205 N N . LYS B 1 21 ? -36.447 -60.143 53.121 1.00 8.73 102 LYS B N 1
ATOM 3206 C CA . LYS B 1 21 ? -36.303 -59.709 51.737 1.00 9.82 102 LYS B CA 1
ATOM 3207 C C . LYS B 1 21 ? -37.713 -59.466 51.219 1.00 10.13 102 LYS B C 1
ATOM 3208 O O . LYS B 1 21 ? -38.545 -60.377 51.246 1.00 12.35 102 LYS B O 1
ATOM 3214 N N . ASP B 1 22 ? -38.003 -58.251 50.759 1.00 9.41 103 ASP B N 1
ATOM 3215 C CA . ASP B 1 22 ? -39.395 -57.910 50.462 1.00 10.66 103 ASP B CA 1
ATOM 3216 C C . ASP B 1 22 ? -39.877 -58.304 49.064 1.00 8.68 103 ASP B C 1
ATOM 3217 O O . ASP B 1 22 ? -41.081 -58.439 48.846 1.00 10.24 103 ASP B O 1
ATOM 3222 N N . ASN B 1 23 ? -38.947 -58.501 48.131 1.00 8.21 104 ASN B N 1
ATOM 3223 C CA . ASN B 1 23 ? -39.308 -58.890 46.769 1.00 9.28 104 ASN B CA 1
ATOM 3224 C C . ASN B 1 23 ? -40.347 -57.957 46.153 1.00 9.52 104 ASN B C 1
ATOM 3225 O O . ASN B 1 23 ? -41.153 -58.379 45.324 1.00 9.07 104 ASN B O 1
ATOM 3230 N N . GLY B 1 24 ? -40.316 -56.689 46.547 1.00 9.83 105 GLY B N 1
ATOM 3231 C CA . GLY B 1 24 ? -41.381 -55.761 46.215 1.00 9.53 105 GLY B CA 1
ATOM 3232 C C . GLY B 1 24 ? -41.579 -55.523 44.731 1.00 10.00 105 GLY B C 1
ATOM 3233 O O . GLY B 1 24 ? -42.711 -55.390 44.254 1.00 9.77 105 GLY B O 1
ATOM 3234 N N . ILE B 1 25 ? -40.480 -55.455 43.991 1.00 10.37 106 ILE B N 1
ATOM 3235 C CA . ILE B 1 25 ? -40.567 -55.161 42.564 1.00 9.43 106 ILE B CA 1
ATOM 3236 C C . ILE B 1 25 ? -41.071 -56.377 41.779 1.00 9.70 106 ILE B C 1
ATOM 3237 O O . ILE B 1 25 ? -41.897 -56.244 40.877 1.00 10.40 106 ILE B O 1
ATOM 3242 N N . ARG B 1 26 ? -40.593 -57.564 42.137 1.00 8.70 107 ARG B N 1
ATOM 3243 C CA . ARG B 1 26 ? -41.132 -58.797 41.566 1.00 9.77 107 ARG B CA 1
ATOM 3244 C C . ARG B 1 26 ? -42.644 -58.879 41.784 1.00 8.70 107 ARG B C 1
ATOM 3245 O O . ARG B 1 26 ? -43.407 -59.184 40.862 1.00 10.16 107 ARG B O 1
ATOM 3253 N N . ILE B 1 27 ? -43.076 -58.604 43.008 1.00 8.29 108 ILE B N 1
ATOM 3254 C CA . ILE B 1 27 ? -44.494 -58.665 43.332 1.00 9.43 108 ILE B CA 1
ATOM 3255 C C . ILE B 1 27 ? -45.254 -57.578 42.571 1.00 10.36 108 ILE B C 1
ATOM 3256 O O . ILE B 1 27 ? -46.350 -57.815 42.055 1.00 11.04 108 ILE B O 1
ATOM 3261 N N . GLY B 1 28 ? -44.643 -56.399 42.475 1.00 9.15 109 GLY B N 1
ATOM 3262 C CA . GLY B 1 28 ? -45.253 -55.255 41.819 1.00 9.94 109 GLY B CA 1
ATOM 3263 C C . GLY B 1 28 ? -45.405 -55.370 40.312 1.00 9.82 109 GLY B C 1
ATOM 3264 O O . GLY B 1 28 ? -46.007 -54.506 39.682 1.00 10.67 109 GLY B O 1
ATOM 3265 N N . SER B 1 29 ? -44.860 -56.430 39.726 1.00 9.62 110 SER B N 1
ATOM 3266 C CA . SER B 1 29 ? -45.071 -56.688 38.309 1.00 10.20 110 SER B CA 1
ATOM 3267 C C . SER B 1 29 ? -46.563 -56.914 38.043 1.00 10.91 110 SER B C 1
ATOM 3268 O O . SER B 1 29 ? -47.061 -56.608 36.959 1.00 11.16 110 SER B O 1
ATOM 3271 N N . ARG B 1 30 ? -47.273 -57.427 39.048 1.00 10.51 111 ARG B N 1
ATOM 3272 C CA . ARG B 1 30 ? -48.712 -57.681 38.930 1.00 9.21 111 ARG B CA 1
ATOM 3273 C C . ARG B 1 30 ? -49.508 -57.118 40.109 1.00 9.79 111 ARG B C 1
ATOM 3274 O O . ARG B 1 30 ? -50.624 -56.626 39.935 1.00 11.06 111 ARG B O 1
ATOM 3282 N N . GLY B 1 31 ? -48.941 -57.200 41.309 1.00 10.15 112 GLY B N 1
ATOM 3283 C CA . GLY B 1 31 ? -49.605 -56.677 42.489 1.00 10.63 112 GLY B CA 1
ATOM 3284 C C . GLY B 1 31 ? -49.557 -55.163 42.538 1.00 9.57 112 GLY B C 1
ATOM 3285 O O . GLY B 1 31 ? -48.935 -54.518 41.693 1.00 10.61 112 GLY B O 1
ATOM 3286 N N . HIS B 1 32 ? -50.216 -54.589 43.536 1.00 8.18 113 HIS B N 1
ATOM 3287 C CA . HIS B 1 32 ? -50.279 -53.140 43.662 1.00 9.39 113 HIS B CA 1
ATOM 3288 C C . HIS B 1 32 ? -49.260 -52.656 44.677 1.00 9.35 113 HIS B C 1
ATOM 3289 O O . HIS B 1 32 ? -49.500 -52.668 45.886 1.00 10.21 113 HIS B O 1
ATOM 3296 N N . VAL B 1 33 ? -48.109 -52.244 44.160 1.00 8.61 114 VAL B N 1
ATOM 3297 C CA . VAL B 1 33 ? -46.949 -51.959 44.986 1.00 9.06 114 VAL B CA 1
ATOM 3298 C C . VAL B 1 33 ? -46.396 -50.591 44.633 1.00 8.59 114 VAL B C 1
ATOM 3299 O O . VAL B 1 33 ? -46.251 -50.255 43.460 1.00 9.75 114 VAL B O 1
ATOM 3303 N N . PHE B 1 34 ? -46.098 -49.792 45.648 1.00 8.52 115 PHE B N 1
ATOM 3304 C CA . PHE B 1 34 ? -45.537 -48.472 45.409 1.00 9.07 115 PHE B CA 1
ATOM 3305 C C . PHE B 1 34 ? -44.167 -48.527 44.758 1.00 9.58 115 PHE B C 1
ATOM 3306 O O . PHE B 1 34 ? -43.362 -49.423 45.025 1.00 10.23 115 PHE B O 1
ATOM 3314 N N . VAL B 1 35 ? -43.917 -47.553 43.893 1.00 10.47 116 VAL B N 1
ATOM 3315 C CA . VAL B 1 35 ? -42.566 -47.231 43.480 1.00 11.54 116 VAL B CA 1
ATOM 3316 C C . VAL B 1 35 ? -41.936 -46.483 44.651 1.00 10.45 116 VAL B C 1
ATOM 3317 O O . VAL B 1 35 ? -42.505 -45.503 45.145 1.00 12.89 116 VAL B O 1
ATOM 3321 N N . ILE B 1 36 ? -40.780 -46.952 45.113 1.00 9.63 117 ILE B N 1
ATOM 3322 C CA . ILE B 1 36 ? -40.194 -46.415 46.339 1.00 9.77 117 ILE B CA 1
ATOM 3323 C C . ILE B 1 36 ? -38.708 -46.088 46.223 1.00 10.56 117 ILE B C 1
ATOM 3324 O O . ILE B 1 36 ? -38.050 -46.428 45.238 1.00 12.60 117 ILE B O 1
ATOM 3329 N N . ARG B 1 37 ? -38.201 -45.405 47.244 1.00 10.33 118 ARG B N 1
ATOM 3330 C CA . ARG B 1 37 ? -36.771 -45.334 47.516 1.00 11.39 118 ARG B CA 1
ATOM 3331 C C . ARG B 1 37 ? -36.573 -45.454 49.021 1.00 10.71 118 ARG B C 1
ATOM 3332 O O . ARG B 1 37 ? -37.535 -45.339 49.788 1.00 11.06 118 ARG B O 1
ATOM 3340 N N . GLU B 1 38 ? -35.325 -45.679 49.426 1.00 11.62 119 GLU B N 1
ATOM 3341 C CA . GLU B 1 38 ? -34.908 -45.749 50.835 1.00 12.96 119 GLU B CA 1
ATOM 3342 C C . GLU B 1 38 ? -35.815 -46.549 51.777 1.00 12.37 119 GLU B C 1
ATOM 3343 O O . GLU B 1 38 ? -36.436 -45.993 52.686 1.00 13.27 119 GLU B O 1
ATOM 3349 N N . PRO B 1 39 ? -35.867 -47.871 51.575 1.00 12.09 120 PRO B N 1
ATOM 3350 C CA . PRO B 1 39 ? -36.639 -48.773 52.435 1.00 12.14 120 PRO B CA 1
ATOM 3351 C C . PRO B 1 39 ? -35.929 -49.019 53.767 1.00 13.35 120 PRO B C 1
ATOM 3352 O O . PRO B 1 39 ? -35.472 -50.138 54.018 1.00 14.14 120 PRO B O 1
ATOM 3356 N N . PHE B 1 40 ? -35.836 -47.992 54.609 1.00 10.24 121 PHE B N 1
ATOM 3357 C CA . PHE B 1 40 ? -35.109 -48.127 55.870 1.00 9.32 121 PHE B CA 1
ATOM 3358 C C . PHE B 1 40 ? -35.922 -48.829 56.947 1.00 9.22 121 PHE B C 1
ATOM 3359 O O . PHE B 1 40 ? -37.144 -48.879 56.881 1.00 12.23 121 PHE B O 1
ATOM 3367 N N . VAL B 1 41 ? -35.228 -49.393 57.926 1.00 8.65 122 VAL B N 1
ATOM 3368 C CA . VAL B 1 41 ? -35.881 -50.168 58.969 1.00 8.61 122 VAL B CA 1
ATOM 3369 C C . VAL B 1 41 ? -35.692 -49.490 60.320 1.00 9.12 122 VAL B C 1
ATOM 3370 O O . VAL B 1 41 ? -34.625 -48.938 60.605 1.00 10.55 122 VAL B O 1
ATOM 3374 N N . ALA B 1 42 ? -36.736 -49.512 61.141 1.00 9.85 123 ALA B N 1
ATOM 3375 C CA . ALA B 1 42 ? -36.632 -49.066 62.527 1.00 10.42 123 ALA B CA 1
ATOM 3376 C C . ALA B 1 42 ? -37.413 -50.032 63.399 1.00 11.68 123 ALA B C 1
ATOM 3377 O O . ALA B 1 42 ? -38.422 -50.580 62.964 1.00 10.97 123 ALA B O 1
ATOM 3379 N N . CYS B 1 43 ? -36.944 -50.239 64.626 1.00 12.40 124 CYS B N 1
ATOM 3380 C CA . CYS B 1 43 ? -37.570 -51.201 65.524 1.00 14.58 124 CYS B CA 1
ATOM 3381 C C . CYS B 1 43 ? -38.131 -50.562 66.781 1.00 16.34 124 CYS B C 1
ATOM 3382 O O . CYS B 1 43 ? -37.490 -49.716 67.407 1.00 18.40 124 CYS B O 1
ATOM 3385 N N . GLY B 1 44 ? -39.332 -50.992 67.148 1.00 16.89 125 GLY B N 1
ATOM 3386 C CA . GLY B 1 44 ? -39.928 -50.615 68.412 1.00 19.80 125 GLY B CA 1
ATOM 3387 C C . GLY B 1 44 ? -39.760 -51.761 69.387 1.00 21.56 125 GLY B C 1
ATOM 3388 O O . GLY B 1 44 ? -39.021 -52.708 69.116 1.00 22.68 125 GLY B O 1
ATOM 3389 N N . PRO B 1 45 ? -40.448 -51.685 70.530 1.00 23.28 126 PRO B N 1
ATOM 3390 C CA . PRO B 1 45 ? -40.348 -52.712 71.570 1.00 25.93 126 PRO B CA 1
ATOM 3391 C C . PRO B 1 45 ? -40.856 -54.076 71.109 1.00 27.90 126 PRO B C 1
ATOM 3392 O O . PRO B 1 45 ? -40.373 -55.093 71.609 1.00 30.71 126 PRO B O 1
ATOM 3396 N N . THR B 1 46 ? -41.807 -54.102 70.179 1.00 26.46 127 THR B N 1
ATOM 3397 C CA . THR B 1 46 ? -42.468 -55.355 69.814 1.00 28.43 127 THR B CA 1
ATOM 3398 C C . THR B 1 46 ? -42.379 -55.732 68.333 1.00 24.92 127 THR B C 1
ATOM 3399 O O . THR B 1 46 ? -42.685 -56.867 67.963 1.00 26.57 127 THR B O 1
ATOM 3403 N N . GLU B 1 47 ? -41.967 -54.797 67.483 1.00 22.17 128 GLU B N 1
ATOM 3404 C CA . GLU B 1 47 ? -41.855 -55.111 66.062 1.00 19.99 128 GLU B CA 1
ATOM 3405 C C . GLU B 1 47 ? -40.927 -54.164 65.322 1.00 17.77 128 GLU B C 1
ATOM 3406 O O . GLU B 1 47 ? -40.706 -53.029 65.746 1.00 18.92 128 GLU B O 1
ATOM 3412 N N . CYS B 1 48 ? -40.379 -54.652 64.216 1.00 13.97 129 CYS B N 1
ATOM 3413 C CA . CYS B 1 48 ? -39.604 -53.821 63.311 1.00 12.09 129 CYS B CA 1
ATOM 3414 C C . CYS B 1 48 ? -40.450 -53.521 62.083 1.00 9.70 129 CYS B C 1
ATOM 3415 O O . CYS B 1 48 ? -41.250 -54.356 61.652 1.00 11.06 129 CYS B O 1
ATOM 3418 N N . ARG B 1 49 ? -40.282 -52.327 61.528 1.00 9.93 130 ARG B N 1
ATOM 3419 C CA . ARG B 1 49 ? -41.028 -51.929 60.346 1.00 8.52 130 ARG B CA 1
ATOM 3420 C C . ARG B 1 49 ? -40.092 -51.393 59.273 1.00 9.43 130 ARG B C 1
ATOM 3421 O O . ARG B 1 49 ? -39.057 -50.794 59.582 1.00 10.41 130 ARG B O 1
ATOM 3429 N N . THR B 1 50 ? -40.458 -51.627 58.015 1.00 9.53 131 THR B N 1
ATOM 3430 C CA . THR B 1 50 ? -39.780 -51.002 56.889 1.00 9.30 131 THR B CA 1
ATOM 3431 C C . THR B 1 50 ? -40.495 -49.702 56.542 1.00 9.81 131 THR B C 1
ATOM 3432 O O . THR B 1 50 ? -41.687 -49.704 56.232 1.00 11.51 131 THR B O 1
ATOM 3436 N N . PHE B 1 51 ? -39.764 -48.596 56.615 1.00 8.74 132 PHE B N 1
ATOM 3437 C CA . PHE B 1 51 ? -40.262 -47.304 56.175 1.00 9.40 132 PHE B CA 1
ATOM 3438 C C . PHE B 1 51 ? -39.775 -47.077 54.753 1.00 8.62 132 PHE B C 1
ATOM 3439 O O . PHE B 1 51 ? -38.815 -47.708 54.319 1.00 11.46 132 PHE B O 1
ATOM 3447 N N . PHE B 1 52 ? -40.442 -46.196 54.020 1.00 8.61 133 PHE B N 1
ATOM 3448 C CA . PHE B 1 52 ? -40.029 -45.905 52.653 1.00 8.36 133 PHE B CA 1
ATOM 3449 C C . PHE B 1 52 ? -40.644 -44.606 52.156 1.00 9.47 133 PHE B C 1
ATOM 3450 O O . PHE B 1 52 ? -41.671 -44.161 52.668 1.00 8.76 133 PHE B O 1
ATOM 3458 N N . LEU B 1 53 ? -39.997 -43.992 51.170 1.00 9.08 134 LEU B N 1
ATOM 3459 C CA . LEU B 1 53 ? -40.560 -42.826 50.497 1.00 9.37 134 LEU B CA 1
ATOM 3460 C C . LEU B 1 53 ? -41.183 -43.237 49.169 1.00 9.68 134 LEU B C 1
ATOM 3461 O O . LEU B 1 53 ? -40.605 -44.022 48.417 1.00 10.60 134 LEU B O 1
ATOM 3466 N N . THR B 1 54 ? -42.355 -42.694 48.872 1.00 11.25 135 THR B N 1
ATOM 3467 C CA . THR B 1 54 ? -42.981 -42.949 47.582 1.00 13.33 135 THR B CA 1
ATOM 3468 C C . THR B 1 54 ? -43.563 -41.680 46.974 1.00 15.76 135 THR B C 1
ATOM 3469 O O . THR B 1 54 ? -43.932 -40.750 47.695 1.00 15.96 135 THR B O 1
ATOM 3473 N N . GLN B 1 55 ? -43.633 -41.648 45.645 1.00 15.68 136 GLN B N 1
ATOM 3474 C CA . GLN B 1 55 ? -44.278 -40.553 44.931 1.00 18.86 136 GLN B CA 1
ATOM 3475 C C . GLN B 1 55 ? -45.790 -40.759 44.860 1.00 17.52 136 GLN B C 1
ATOM 3476 O O . GLN B 1 55 ? -46.495 -40.024 44.168 1.00 19.56 136 GLN B O 1
ATOM 3482 N N . GLY B 1 56 ? -46.291 -41.762 45.570 1.00 14.78 137 GLY B N 1
ATOM 3483 C CA . GLY B 1 56 ? -47.710 -42.065 45.526 1.00 16.10 137 GLY B CA 1
ATOM 3484 C C . GLY B 1 56 ? -48.105 -42.588 44.161 1.00 16.57 137 GLY B C 1
ATOM 3485 O O . GLY B 1 56 ? -49.176 -42.275 43.641 1.00 20.69 137 GLY B O 1
ATOM 3486 N N . ALA B 1 57 ? -47.218 -43.379 43.572 1.00 12.78 138 ALA B N 1
ATOM 3487 C CA . ALA B 1 57 ? -47.468 -44.005 42.284 1.00 11.38 138 ALA B CA 1
ATOM 3488 C C . ALA B 1 57 ? -47.143 -45.483 42.412 1.00 9.78 138 ALA B C 1
ATOM 3489 O O . ALA B 1 57 ? -46.267 -45.864 43.191 1.00 11.80 138 ALA B O 1
ATOM 3491 N N . LEU B 1 58 ? -47.850 -46.313 41.652 1.00 10.45 139 LEU B N 1
ATOM 3492 C CA . LEU B 1 58 ? -47.632 -47.753 41.702 1.00 9.59 139 LEU B CA 1
ATOM 3493 C C . LEU B 1 58 ? -46.790 -48.262 40.539 1.00 8.95 139 LEU B C 1
ATOM 3494 O O . LEU B 1 58 ? -46.788 -47.683 39.444 1.00 9.93 139 LEU B O 1
ATOM 3499 N N . LEU B 1 59 ? -46.079 -49.355 40.785 1.00 9.00 140 LEU B N 1
ATOM 3500 C CA . LEU B 1 59 ? -45.342 -50.041 39.734 1.00 10.01 140 LEU B CA 1
ATOM 3501 C C . LEU B 1 59 ? -46.266 -50.419 38.583 1.00 10.43 140 LEU B C 1
ATOM 3502 O O . LEU B 1 59 ? -47.416 -50.817 38.794 1.00 9.87 140 LEU B O 1
ATOM 3507 N N . ASN B 1 60 ? -45.746 -50.287 37.367 1.00 9.56 141 ASN B N 1
ATOM 3508 C CA . ASN B 1 60 ? -46.487 -50.614 36.151 1.00 9.67 141 ASN B CA 1
ATOM 3509 C C . ASN B 1 60 ? -47.656 -49.676 35.849 1.00 9.99 141 ASN B C 1
ATOM 3510 O O . ASN B 1 60 ? -48.498 -49.978 35.009 1.00 12.19 141 ASN B O 1
ATOM 3515 N N . ASP B 1 61 ? -47.690 -48.532 36.526 1.00 8.87 142 ASP B N 1
ATOM 3516 C CA . ASP B 1 61 ? -48.669 -47.495 36.218 1.00 9.29 142 ASP B CA 1
ATOM 3517 C C . ASP B 1 61 ? -47.992 -46.281 35.597 1.00 9.56 142 ASP B C 1
ATOM 3518 O O . ASP B 1 61 ? -46.828 -46.007 35.872 1.00 11.43 142 ASP B O 1
ATOM 3523 N N . LYS B 1 62 ? -48.728 -45.544 34.772 1.00 9.63 143 LYS B N 1
ATOM 3524 C CA . LYS B 1 62 ? -48.167 -44.374 34.103 1.00 10.73 143 LYS B CA 1
ATOM 3525 C C . LYS B 1 62 ? -47.628 -43.313 35.066 1.00 11.30 143 LYS B C 1
ATOM 3526 O O . LYS B 1 62 ? -46.738 -42.546 34.704 1.00 12.80 143 LYS B O 1
ATOM 3532 N N . HIS B 1 63 ? -48.154 -43.264 36.288 1.00 10.68 144 HIS B N 1
ATOM 3533 C CA . HIS B 1 63 ? -47.695 -42.262 37.252 1.00 9.54 144 HIS B CA 1
ATOM 3534 C C . HIS B 1 63 ? -46.295 -42.555 37.792 1.00 11.04 144 HIS B C 1
ATOM 3535 O O . HIS B 1 63 ? -45.701 -41.712 38.471 1.00 12.42 144 HIS B O 1
ATOM 3542 N N . SER B 1 64 ? -45.771 -43.741 37.485 1.00 9.98 145 SER B N 1
ATOM 3543 C CA . SER B 1 64 ? -44.409 -44.107 37.876 1.00 12.28 145 SER B CA 1
ATOM 3544 C C . SER B 1 64 ? -43.370 -43.515 36.922 1.00 12.80 145 SER B C 1
ATOM 3545 O O . SER B 1 64 ? -42.169 -43.628 37.155 1.00 13.00 145 SER B O 1
ATOM 3548 N N . ASN B 1 65 ? -43.840 -42.895 35.844 1.00 13.02 146 ASN B N 1
ATOM 3549 C CA . ASN B 1 65 ? -42.960 -42.226 34.889 1.00 13.06 146 ASN B CA 1
ATOM 3550 C C . ASN B 1 65 ? -42.095 -41.203 35.622 1.00 15.36 146 ASN B C 1
ATOM 3551 O O . ASN B 1 65 ? -42.610 -40.397 36.398 1.00 17.00 146 ASN B O 1
ATOM 3556 N N . ASN B 1 66 ? -40.784 -41.247 35.391 1.00 16.76 147 ASN B N 1
ATOM 3557 C CA . ASN B 1 66 ? -39.862 -40.309 36.030 1.00 21.90 147 ASN B CA 1
ATOM 3558 C C . ASN B 1 66 ? -39.954 -38.917 35.418 1.00 24.95 147 ASN B C 1
ATOM 3559 O O . ASN B 1 66 ? -38.990 -38.413 34.839 1.00 28.49 147 ASN B O 1
ATOM 3564 N N . THR B 1 67 ? -41.121 -38.302 35.553 1.00 26.47 148 THR B N 1
ATOM 3565 C CA . THR B 1 67 ? -41.376 -36.994 34.974 1.00 28.84 148 THR B CA 1
ATOM 3566 C C . THR B 1 67 ? -41.570 -35.960 36.073 1.00 30.26 148 THR B C 1
ATOM 3567 O O . THR B 1 67 ? -41.892 -34.803 35.804 1.00 31.33 148 THR B O 1
ATOM 3571 N N . VAL B 1 68 ? -41.377 -36.389 37.316 1.00 30.69 149 VAL B N 1
ATOM 3572 C CA . VAL B 1 68 ? -41.481 -35.497 38.462 1.00 31.93 149 VAL B CA 1
ATOM 3573 C C . VAL B 1 68 ? -40.190 -35.519 39.272 1.00 30.36 149 VAL B C 1
ATOM 3574 O O . VAL B 1 68 ? -39.596 -36.576 39.485 1.00 30.06 149 VAL B O 1
ATOM 3578 N N . LYS B 1 69 ? -39.757 -34.344 39.717 1.00 29.02 150 LYS B N 1
ATOM 3579 C CA . LYS B 1 69 ? -38.550 -34.235 40.527 1.00 28.13 150 LYS B CA 1
ATOM 3580 C C . LYS B 1 69 ? -38.711 -35.021 41.825 1.00 25.46 150 LYS B C 1
ATOM 3581 O O . LYS B 1 69 ? -39.832 -35.264 42.275 1.00 24.27 150 LYS B O 1
ATOM 3587 N N . ASP B 1 70 ? -37.591 -35.421 42.422 1.00 22.87 151 ASP B N 1
ATOM 3588 C CA . ASP B 1 70 ? -37.620 -36.193 43.659 1.00 23.83 151 ASP B CA 1
ATOM 3589 C C . ASP B 1 70 ? -38.364 -35.445 44.754 1.00 20.38 151 ASP B C 1
ATOM 3590 O O . ASP B 1 70 ? -39.214 -36.012 45.443 1.00 21.11 151 ASP B O 1
ATOM 3595 N N . ARG B 1 71 ? -38.046 -34.166 44.913 1.00 16.93 152 ARG B N 1
ATOM 3596 C CA . ARG B 1 71 ? -38.674 -33.370 45.958 1.00 15.70 152 ARG B CA 1
ATOM 3597 C C . ARG B 1 71 ? -39.990 -32.772 45.472 1.00 17.54 152 ARG B C 1
ATOM 3598 O O . ARG B 1 71 ? -40.084 -31.580 45.173 1.00 22.32 152 ARG B O 1
ATOM 3606 N N . SER B 1 72 ? -41.004 -33.627 45.395 1.00 14.29 153 SER B N 1
ATOM 3607 C CA . SER B 1 72 ? -42.303 -33.253 44.859 1.00 13.54 153 SER B CA 1
ATOM 3608 C C . SER B 1 72 ? -43.327 -33.160 45.978 1.00 12.89 153 SER B C 1
ATOM 3609 O O . SER B 1 72 ? -43.099 -33.665 47.076 1.00 13.94 153 SER B O 1
ATOM 3612 N N . PRO B 1 73 ? -44.468 -32.515 45.700 1.00 13.54 154 PRO B N 1
ATOM 3613 C CA . PRO B 1 73 ? -45.550 -32.451 46.689 1.00 13.32 154 PRO B CA 1
ATOM 3614 C C . PRO B 1 73 ? -46.266 -33.787 46.882 1.00 13.28 154 PRO B C 1
ATOM 3615 O O . PRO B 1 73 ? -47.099 -33.892 47.779 1.00 15.61 154 PRO B O 1
ATOM 3619 N N . TYR B 1 74 ? -45.955 -34.790 46.065 1.00 12.65 155 TYR B N 1
ATOM 3620 C CA . TYR B 1 74 ? -46.627 -36.085 46.185 1.00 11.99 155 TYR B CA 1
ATOM 3621 C C . TYR B 1 74 ? -45.868 -37.049 47.085 1.00 12.99 155 TYR B C 1
ATOM 3622 O O . TYR B 1 74 ? -46.409 -38.066 47.505 1.00 14.73 155 TYR B O 1
ATOM 3631 N N . ARG B 1 75 ? -44.614 -36.725 47.380 1.00 12.42 156 ARG B N 1
ATOM 3632 C CA . ARG B 1 75 ? -43.749 -37.646 48.109 1.00 12.66 156 ARG B CA 1
ATOM 3633 C C . ARG B 1 75 ? -44.213 -37.824 49.554 1.00 10.84 156 ARG B C 1
ATOM 3634 O O . ARG B 1 75 ? -44.483 -36.845 50.258 1.00 10.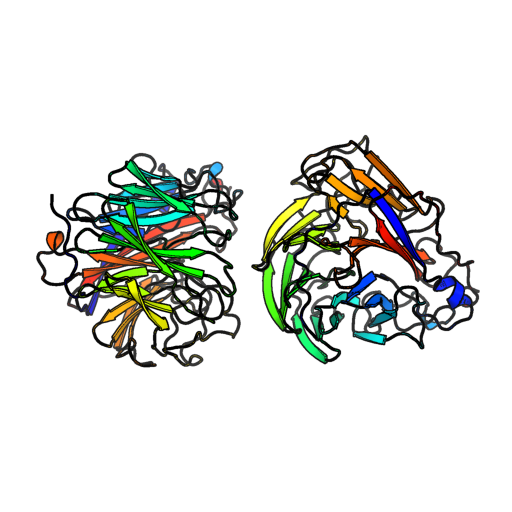46 156 ARG B O 1
ATOM 3642 N N . ALA B 1 76 ? -44.306 -39.078 49.984 1.00 10.60 157 ALA B N 1
ATOM 3643 C CA . ALA B 1 76 ? -44.798 -39.405 51.317 1.00 11.29 157 ALA B CA 1
ATOM 3644 C C . ALA B 1 76 ? -43.968 -40.505 51.964 1.00 11.30 157 ALA B C 1
ATOM 3645 O O . ALA B 1 76 ? -43.411 -41.365 51.278 1.00 11.48 157 ALA B O 1
ATOM 3647 N N . LEU B 1 77 ? -43.895 -40.466 53.291 1.00 9.60 158 LEU B N 1
ATOM 3648 C CA . LEU B 1 77 ? -43.283 -41.527 54.079 1.00 8.18 158 LEU B CA 1
ATOM 3649 C C . LEU B 1 77 ? -44.377 -42.485 54.525 1.00 8.86 158 LEU B C 1
ATOM 3650 O O . LEU B 1 77 ? -45.392 -42.056 55.073 1.00 9.37 158 LEU B O 1
ATOM 3655 N N . MET B 1 78 ? -44.175 -43.776 54.273 1.00 7.61 159 MET B N 1
ATOM 3656 C CA . MET B 1 78 ? -45.103 -44.816 54.712 1.00 7.34 159 MET B CA 1
ATOM 3657 C C . MET B 1 78 ? -44.317 -45.962 55.340 1.00 8.04 159 MET B C 1
ATOM 3658 O O . MET B 1 78 ? -43.092 -45.982 55.273 1.00 9.46 159 MET B O 1
ATOM 3663 N N . SER B 1 79 ? -45.015 -46.920 55.941 1.00 7.90 160 SER B N 1
ATOM 3664 C CA . SER B 1 79 ? -44.339 -48.093 56.488 1.00 8.95 160 SER B CA 1
ATOM 3665 C C . SER B 1 79 ? -45.166 -49.372 56.359 1.00 9.55 160 SER B C 1
ATOM 3666 O O . SER B 1 79 ? -46.392 -49.328 56.232 1.00 9.54 160 SER B O 1
ATOM 3669 N N . VAL B 1 80 ? -44.470 -50.505 56.388 1.00 9.50 161 VAL B N 1
ATOM 3670 C CA . VAL B 1 80 ? -45.094 -51.823 56.456 1.00 8.83 161 VAL B CA 1
ATOM 3671 C C . VAL B 1 80 ? -44.305 -52.670 57.451 1.00 9.36 161 VAL B C 1
ATOM 3672 O O . VAL B 1 80 ? -43.186 -52.322 57.813 1.00 9.69 161 VAL B O 1
ATOM 3676 N N . PRO B 1 81 ? -44.885 -53.787 57.905 1.00 9.69 162 PRO B N 1
ATOM 3677 C CA . PRO B 1 81 ? -44.103 -54.693 58.752 1.00 10.19 162 PRO B CA 1
ATOM 3678 C C . PRO B 1 81 ? -42.842 -55.157 58.030 1.00 10.43 162 PRO B C 1
ATOM 3679 O O . PRO B 1 81 ? -42.853 -55.299 56.807 1.00 11.26 162 PRO B O 1
ATOM 3683 N N . LEU B 1 82 ? -41.770 -55.391 58.779 1.00 10.40 163 LEU B N 1
ATOM 3684 C CA . LEU B 1 82 ? -40.513 -55.830 58.183 1.00 9.87 163 LEU B CA 1
ATOM 3685 C C . LEU B 1 82 ? -40.701 -57.082 57.331 1.00 9.70 163 LEU B C 1
ATOM 3686 O O . LEU B 1 82 ? -41.229 -58.093 57.795 1.00 11.81 163 LEU B O 1
ATOM 3691 N N . GLY B 1 83 ? -40.259 -57.008 56.082 1.00 10.12 164 GLY B N 1
ATOM 3692 C CA . GLY B 1 83 ? -40.366 -58.134 55.178 1.00 9.50 164 GLY B CA 1
ATOM 3693 C C . GLY B 1 83 ? -41.534 -58.022 54.215 1.00 9.91 164 GLY B C 1
ATOM 3694 O O . GLY B 1 83 ? -41.560 -58.695 53.191 1.00 11.27 164 GLY B O 1
ATOM 3695 N N . SER B 1 84 A -42.507 -57.180 54.540 1.00 9.44 164 SER B N 1
ATOM 3696 C CA . SER B 1 84 A -43.640 -56.985 53.645 1.00 8.77 164 SER B CA 1
ATOM 3697 C C . SER B 1 84 A -43.252 -56.136 52.446 1.00 9.21 164 SER B C 1
ATOM 3698 O O . SER B 1 84 A -42.349 -55.298 52.527 1.00 10.87 164 SER B O 1
ATOM 3701 N N . SER B 1 85 ? -43.934 -56.361 51.329 1.00 9.27 165 SER B N 1
ATOM 3702 C CA . SER B 1 85 ? -43.771 -55.495 50.173 1.00 9.33 165 SER B CA 1
ATOM 3703 C C . SER B 1 85 ? -44.377 -54.138 50.505 1.00 10.17 165 SER B C 1
ATOM 3704 O O . SER B 1 85 ? -45.287 -54.046 51.337 1.00 9.39 165 SER B O 1
ATOM 3707 N N . PRO B 1 86 ? -43.869 -53.073 49.869 1.00 8.72 166 PRO B N 1
ATOM 3708 C CA . PRO B 1 86 ? -44.413 -51.739 50.137 1.00 9.13 166 PRO B CA 1
ATOM 3709 C C . PRO B 1 86 ? -45.676 -51.527 49.315 1.00 8.70 166 PRO B C 1
ATOM 3710 O O . PRO B 1 86 ? -45.695 -50.721 48.381 1.00 10.14 166 PRO B O 1
ATOM 3714 N N . ASN B 1 87 ? -46.728 -52.259 49.671 1.00 8.37 167 ASN B N 1
ATOM 3715 C CA . ASN B 1 87 ? -47.918 -52.310 48.835 1.00 8.80 167 ASN B CA 1
ATOM 3716 C C . ASN B 1 87 ? -49.036 -51.364 49.261 1.00 7.93 167 ASN B C 1
ATOM 3717 O O . ASN B 1 87 ? -49.027 -50.812 50.362 1.00 8.90 167 ASN B O 1
ATOM 3722 N N . ALA B 1 88 ? -50.001 -51.185 48.369 1.00 8.66 168 ALA B N 1
ATOM 3723 C CA . ALA B 1 88 ? -51.038 -50.176 48.539 1.00 9.06 168 ALA B CA 1
ATOM 3724 C C . ALA B 1 88 ? -51.993 -50.444 49.693 1.00 8.22 168 ALA B C 1
ATOM 3725 O O . ALA B 1 88 ? -52.667 -49.527 50.156 1.00 10.63 168 ALA B O 1
ATOM 3727 N N . TYR B 1 89 ? -52.064 -51.689 50.153 1.00 8.95 169 TYR B N 1
ATOM 3728 C CA . TYR B 1 89 ? -53.133 -52.073 51.071 1.00 8.99 169 TYR B CA 1
ATOM 3729 C C . TYR B 1 89 ? -52.649 -52.433 52.475 1.00 10.21 169 TYR B C 1
ATOM 3730 O O . TYR B 1 89 ? -53.437 -52.441 53.420 1.00 13.17 169 TYR B O 1
ATOM 3739 N N . GLN B 1 90 ? -51.357 -52.720 52.609 1.00 9.47 170 GLN B N 1
ATOM 3740 C CA . GLN B 1 90 ? -50.754 -52.938 53.922 1.00 9.67 170 GLN B CA 1
ATOM 3741 C C . GLN B 1 90 ? -50.030 -51.689 54.420 1.00 9.98 170 GLN B C 1
ATOM 3742 O O . GLN B 1 90 ? -49.741 -51.571 55.605 1.00 12.49 170 GLN B O 1
ATOM 3748 N N . ALA B 1 91 ? -49.727 -50.763 53.511 1.00 10.31 171 ALA B N 1
ATOM 3749 C CA . ALA B 1 91 ? -48.983 -49.556 53.869 1.00 10.05 171 ALA B CA 1
ATOM 3750 C C . ALA B 1 91 ? -49.705 -48.683 54.888 1.00 9.44 171 ALA B C 1
ATOM 3751 O O . ALA B 1 91 ? -50.912 -48.449 54.787 1.00 11.13 171 ALA B O 1
ATOM 3753 N N . LYS B 1 92 ? -48.942 -48.197 55.861 1.00 9.26 172 LYS B N 1
ATOM 3754 C CA . LYS B 1 92 ? -49.420 -47.221 56.830 1.00 9.19 172 LYS B CA 1
ATOM 3755 C C . LYS B 1 92 ? -48.836 -45.846 56.513 1.00 9.51 172 LYS B C 1
ATOM 3756 O O . LYS B 1 92 ? -47.623 -45.704 56.371 1.00 10.05 172 LYS B O 1
ATOM 3762 N N . PHE B 1 93 ? -49.692 -44.834 56.406 1.00 8.78 173 PHE B N 1
ATOM 3763 C CA . PHE B 1 93 ? -49.214 -43.480 56.150 1.00 8.97 173 PHE B CA 1
ATOM 3764 C C . PHE B 1 93 ? -48.509 -42.906 57.379 1.00 8.79 173 PHE B C 1
ATOM 3765 O O . PHE B 1 93 ? -49.041 -42.966 58.491 1.00 11.08 173 PHE B O 1
ATOM 3773 N N . GLU B 1 94 ? -47.323 -42.337 57.175 1.00 8.51 174 GLU B N 1
ATOM 3774 C CA . GLU B 1 94 ? -46.540 -41.790 58.285 1.00 8.69 174 GLU B CA 1
ATOM 3775 C C . GLU B 1 94 ? -46.404 -40.263 58.255 1.00 8.88 174 GLU B C 1
ATOM 3776 O O . GLU B 1 94 ? -46.617 -39.596 59.269 1.00 10.35 174 GLU B O 1
ATOM 3782 N N . SER B 1 95 ? -46.035 -39.712 57.104 1.00 9.13 175 SER B N 1
ATOM 3783 C CA . SER B 1 95 ? -45.808 -38.276 56.983 1.00 9.88 175 SER B CA 1
ATOM 3784 C C . SER B 1 95 ? -45.745 -37.866 55.521 1.00 9.29 175 SER B C 1
ATOM 3785 O O . SER B 1 95 ? -45.395 -38.674 54.663 1.00 9.77 175 SER B O 1
ATOM 3788 N N . VAL B 1 96 ? -46.087 -36.616 55.227 1.00 9.55 176 VAL B N 1
ATOM 3789 C CA . VAL B 1 96 ? -45.708 -36.057 53.940 1.00 8.76 176 VAL B CA 1
ATOM 3790 C C . VAL B 1 96 ? -44.196 -35.886 54.038 1.00 9.76 176 VAL B C 1
ATOM 3791 O O . VAL B 1 96 ? -43.689 -35.461 55.078 1.00 10.85 176 VAL B O 1
ATOM 3795 N N . ALA B 1 97 ? -43.461 -36.246 52.990 1.00 9.23 177 ALA B N 1
ATOM 3796 C CA . ALA B 1 97 ? -42.005 -36.270 53.110 1.00 9.24 177 ALA B CA 1
ATOM 3797 C C . ALA B 1 97 ? -41.278 -36.551 51.809 1.00 9.35 177 ALA B C 1
ATOM 3798 O O . ALA B 1 97 ? -41.580 -37.533 51.135 1.00 10.00 177 ALA B O 1
ATOM 3800 N N . TRP B 1 98 ? -40.312 -35.699 51.470 1.00 9.79 178 TRP B N 1
ATOM 3801 C CA . TRP B 1 98 ? -39.313 -36.067 50.468 1.00 9.52 178 TRP B CA 1
ATOM 3802 C C . TRP B 1 98 ? -37.930 -36.341 51.080 1.00 9.42 178 TRP B C 1
ATOM 3803 O O . TRP B 1 98 ? -36.970 -36.652 50.370 1.00 10.32 178 TRP B O 1
ATOM 3814 N N . SER B 1 99 ? -37.857 -36.237 52.405 1.00 9.08 179 SER B N 1
ATOM 3815 C CA . SER B 1 99 ? -36.701 -36.674 53.190 1.00 8.67 179 SER B CA 1
ATOM 3816 C C . SER B 1 99 ? -37.239 -37.017 54.575 1.00 9.66 179 SER B C 1
ATOM 3817 O O . SER B 1 99 ? -38.159 -36.357 55.058 1.00 9.88 179 SER B O 1
ATOM 3820 N N . ALA B 1 100 ? -36.689 -38.043 55.217 1.00 8.28 180 ALA B N 1
ATOM 3821 C CA . ALA B 1 100 ? -37.306 -38.535 56.446 1.00 9.15 180 ALA B CA 1
ATOM 3822 C C . ALA B 1 100 ? -36.388 -39.319 57.371 1.00 8.38 180 ALA B C 1
ATOM 3823 O O . ALA B 1 100 ? -35.324 -39.798 56.973 1.00 10.02 180 ALA B O 1
ATOM 3825 N N . THR B 1 101 ? -36.826 -39.428 58.620 1.00 8.10 181 THR B N 1
ATOM 3826 C CA . THR B 1 101 ? -36.247 -40.346 59.590 1.00 7.67 181 THR B CA 1
ATOM 3827 C C . THR B 1 101 ? -37.387 -40.798 60.504 1.00 8.72 181 THR B C 1
ATOM 3828 O O . THR B 1 101 ? -38.408 -40.117 60.612 1.00 10.61 181 THR B O 1
ATOM 3832 N N . ALA B 1 102 ? -37.229 -41.954 61.138 1.00 8.91 182 ALA B N 1
ATOM 3833 C CA . ALA B 1 102 ? -38.256 -42.470 62.036 1.00 7.94 182 ALA B CA 1
ATOM 3834 C C . ALA B 1 102 ? -37.632 -43.410 63.055 1.00 8.78 182 ALA B C 1
ATOM 3835 O O . ALA B 1 102 ? -36.588 -44.003 62.800 1.00 9.61 182 ALA B O 1
ATOM 3837 N N . CYS B 1 103 ? -38.281 -43.537 64.206 1.00 9.65 183 CYS B N 1
ATOM 3838 C CA . CYS B 1 103 ? -37.805 -44.404 65.275 1.00 10.20 183 CYS B CA 1
ATOM 3839 C C . CYS B 1 103 ? -38.889 -44.536 66.337 1.00 11.33 183 CYS B C 1
ATOM 3840 O O . CYS B 1 103 ? -39.924 -43.876 66.256 1.00 13.75 183 CYS B O 1
ATOM 3843 N N . HIS B 1 104 ? -38.655 -45.391 67.325 1.00 10.93 184 HIS B N 1
ATOM 3844 C CA . HIS B 1 104 ? -39.659 -45.672 68.343 1.00 11.22 184 HIS B CA 1
ATOM 3845 C C . HIS B 1 104 ? -39.026 -45.485 69.713 1.00 10.78 184 HIS B C 1
ATOM 3846 O O . HIS B 1 104 ? -37.940 -46.006 69.969 1.00 13.17 184 HIS B O 1
ATOM 3853 N N . ASP B 1 105 ? -39.691 -44.746 70.598 1.00 11.38 185 ASP B N 1
ATOM 3854 C CA . ASP B 1 105 ? -39.094 -44.458 71.905 1.00 11.90 185 ASP B CA 1
ATOM 3855 C C . ASP B 1 105 ? -39.478 -45.448 73.003 1.00 13.29 185 ASP B C 1
ATOM 3856 O O . ASP B 1 105 ? -39.052 -45.302 74.149 1.00 12.96 185 ASP B O 1
ATOM 3861 N N . GLY B 1 106 ? -40.269 -46.456 72.646 1.00 12.97 186 GLY B N 1
ATOM 3862 C CA . GLY B 1 106 ? -40.748 -47.427 73.613 1.00 12.44 186 GLY B CA 1
ATOM 3863 C C . GLY B 1 106 ? -42.235 -47.287 73.862 1.00 13.78 186 GLY B C 1
ATOM 3864 O O . GLY B 1 106 ? -42.916 -48.262 74.200 1.00 15.50 186 GLY B O 1
ATOM 3865 N N . LYS B 1 107 ? -42.740 -46.068 73.698 1.00 13.77 187 LYS B N 1
ATOM 3866 C CA . LYS B 1 107 ? -44.164 -45.800 73.876 1.00 12.66 187 LYS B CA 1
ATOM 3867 C C . LYS B 1 107 ? -44.863 -45.557 72.543 1.00 13.00 187 LYS B C 1
ATOM 3868 O O . LYS B 1 107 ? -45.934 -46.110 72.290 1.00 15.54 187 LYS B O 1
ATOM 3874 N N . LYS B 1 108 ? -44.254 -44.732 71.693 1.00 13.27 188 LYS B N 1
ATOM 3875 C CA . LYS B 1 108 ? -44.867 -44.363 70.419 1.00 13.43 188 LYS B CA 1
ATOM 3876 C C . LYS B 1 108 ? -43.858 -44.256 69.281 1.00 12.95 188 LYS B C 1
ATOM 3877 O O . LYS B 1 108 ? -42.655 -44.097 69.507 1.00 13.64 188 LYS B O 1
ATOM 3883 N N . TRP B 1 109 ? -44.365 -44.335 68.055 1.00 11.96 189 TRP B N 1
ATOM 3884 C CA . TRP B 1 109 ? -43.560 -44.069 66.870 1.00 11.77 189 TRP B CA 1
ATOM 3885 C C . TRP B 1 109 ? -43.336 -42.582 66.679 1.00 11.78 189 TRP B C 1
ATOM 3886 O O . TRP B 1 109 ? -44.260 -41.775 66.828 1.00 12.27 189 TRP B O 1
ATOM 3897 N N . LEU B 1 110 ? -42.101 -42.233 66.341 1.00 10.95 190 LEU B N 1
ATOM 3898 C CA . LEU B 1 110 ? -41.739 -40.882 65.956 1.00 10.29 190 LEU B CA 1
ATOM 3899 C C . LEU B 1 110 ? -41.388 -40.897 64.479 1.00 10.85 190 LEU B C 1
ATOM 3900 O O . LEU B 1 110 ? -40.573 -41.703 64.041 1.00 11.80 190 LEU B O 1
ATOM 3905 N N . ALA B 1 111 ? -42.023 -40.025 63.706 1.00 11.05 191 ALA B N 1
ATOM 3906 C CA . ALA B 1 111 ? -41.694 -39.903 62.293 1.00 11.98 191 ALA B CA 1
ATOM 3907 C C . ALA B 1 111 ? -41.432 -38.446 61.954 1.00 12.65 191 ALA B C 1
ATOM 3908 O O . ALA B 1 111 ? -42.248 -37.577 62.257 1.00 14.84 191 ALA B O 1
ATOM 3910 N N . VAL B 1 112 ? -40.285 -38.183 61.334 1.00 11.24 192 VAL B N 1
ATOM 3911 C CA . VAL B 1 112 ? -39.915 -36.832 60.936 1.00 11.03 192 VAL B CA 1
ATOM 3912 C C . VAL B 1 112 ? -39.890 -36.756 59.416 1.00 10.15 192 VAL B C 1
ATOM 3913 O O . VAL B 1 112 ? -39.096 -37.440 58.772 1.00 11.27 192 VAL B O 1
ATOM 3917 N N . GLY B 1 113 ? -40.771 -35.936 58.850 1.00 9.83 193 GLY B N 1
ATOM 3918 C CA . GLY B 1 113 ? -40.902 -35.830 57.407 1.00 9.97 193 GLY B CA 1
ATOM 3919 C C . GLY B 1 113 ? -40.770 -34.403 56.912 1.00 9.18 193 GLY B C 1
ATOM 3920 O O . GLY B 1 113 ? -41.472 -33.503 57.382 1.00 10.92 193 GLY B O 1
ATOM 3921 N N . ILE B 1 114 ? -39.865 -34.199 55.961 1.00 8.43 194 ILE B N 1
ATOM 3922 C CA . ILE B 1 114 ? -39.612 -32.878 55.402 1.00 9.97 194 ILE B CA 1
ATOM 3923 C C . ILE B 1 114 ? -40.315 -32.705 54.063 1.00 9.95 194 ILE B C 1
ATOM 3924 O O . ILE B 1 114 ? -40.209 -33.558 53.179 1.00 11.02 194 ILE B O 1
ATOM 3929 N N . SER B 1 115 ? -41.038 -31.600 53.919 1.00 8.98 195 SER B N 1
ATOM 3930 C CA . SER B 1 115 ? -41.646 -31.259 52.639 1.00 10.70 195 SER B CA 1
ATOM 3931 C C . SER B 1 115 ? -41.563 -29.749 52.427 1.00 10.82 195 SER B C 1
ATOM 3932 O O . SER B 1 115 ? -40.936 -29.041 53.216 1.00 10.96 195 SER B O 1
ATOM 3935 N N . GLY B 1 116 ? -42.177 -29.258 51.356 1.00 10.72 196 GLY B N 1
ATOM 3936 C CA . GLY B 1 116 ? -42.117 -27.844 51.034 1.00 12.32 196 GLY B CA 1
ATOM 3937 C C . GLY B 1 116 ? -41.096 -27.543 49.953 1.00 11.23 196 GLY B C 1
ATOM 3938 O O . GLY B 1 116 ? -40.459 -28.451 49.416 1.00 11.90 196 GLY B O 1
ATOM 3939 N N . ALA B 1 117 ? -40.941 -26.260 49.642 1.00 11.60 197 ALA B N 1
ATOM 3940 C CA . ALA B 1 117 ? -40.026 -25.802 48.599 1.00 12.53 197 ALA B CA 1
ATOM 3941 C C . ALA B 1 117 ? -38.563 -25.928 49.024 1.00 13.09 197 ALA B C 1
ATOM 3942 O O . ALA B 1 117 ? -38.250 -25.912 50.216 1.00 12.89 197 ALA B O 1
ATOM 3944 N N . ASP B 1 118 ? -37.669 -26.047 48.044 1.00 13.81 198 ASP B N 1
ATOM 3945 C CA . ASP B 1 118 ? -36.243 -26.180 48.324 1.00 13.43 198 ASP B CA 1
ATOM 3946 C C . ASP B 1 118 ? -35.715 -25.031 49.181 1.00 13.88 198 ASP B C 1
ATOM 3947 O O . ASP B 1 118 ? -34.846 -25.233 50.029 1.00 14.99 198 ASP B O 1
ATOM 3952 N N . ASP B 1 119 ? -36.236 -23.827 48.957 1.00 14.84 199 ASP B N 1
ATOM 3953 C CA . ASP B 1 119 ? -35.737 -22.649 49.663 1.00 16.53 199 ASP B CA 1
ATOM 3954 C C . ASP B 1 119 ? -36.524 -22.301 50.929 1.00 15.31 199 ASP B C 1
ATOM 3955 O O . ASP B 1 119 ? -36.300 -21.254 51.532 1.00 16.95 199 ASP B O 1
ATOM 3960 N N . ASP B 1 120 ? -37.429 -23.182 51.343 1.00 13.31 200 ASP B N 1
ATOM 3961 C CA . ASP B 1 120 ? -38.214 -22.936 52.550 1.00 13.95 200 ASP B CA 1
ATOM 3962 C C . ASP B 1 120 ? -38.920 -24.205 53.019 1.00 13.54 200 ASP B C 1
ATOM 3963 O O . ASP B 1 120 ? -40.119 -24.198 53.317 1.00 15.18 200 ASP B O 1
ATOM 3968 N N . ALA B 1 121 ? -38.164 -25.294 53.081 1.00 12.17 201 ALA B N 1
ATOM 3969 C CA . ALA B 1 121 ? -38.706 -26.577 53.502 1.00 10.94 201 ALA B CA 1
ATOM 3970 C C . ALA B 1 121 ? -38.890 -26.611 55.010 1.00 11.56 201 ALA B C 1
ATOM 3971 O O . ALA B 1 121 ? -38.308 -25.808 55.737 1.00 12.23 201 ALA B O 1
ATOM 3973 N N . TYR B 1 122 ? -39.714 -27.535 55.484 1.00 10.36 202 TYR B N 1
ATOM 3974 C CA . TYR B 1 122 ? -39.838 -27.733 56.917 1.00 9.49 202 TYR B CA 1
ATOM 3975 C C . TYR B 1 122 ? -40.139 -29.178 57.254 1.00 10.25 202 TYR B C 1
ATOM 3976 O O . TYR B 1 122 ? -40.794 -29.886 56.489 1.00 10.49 202 TYR B O 1
ATOM 3985 N N . ALA B 1 123 ? -39.623 -29.612 58.397 1.00 10.32 203 ALA B N 1
ATOM 3986 C CA . ALA B 1 123 ? -39.905 -30.935 58.910 1.00 10.83 203 ALA B CA 1
ATOM 3987 C C . ALA B 1 123 ? -41.155 -30.878 59.769 1.00 10.02 203 ALA B C 1
ATOM 3988 O O . ALA B 1 123 ? -41.326 -29.960 60.571 1.00 11.53 203 ALA B O 1
ATOM 3990 N N . VAL B 1 124 ? -42.044 -31.845 59.582 1.00 9.49 204 VAL B N 1
ATOM 3991 C CA . VAL B 1 124 ? -43.153 -32.031 60.506 1.00 8.54 204 VAL B CA 1
ATOM 3992 C C . VAL B 1 124 ? -42.855 -33.265 61.343 1.00 9.71 204 VAL B C 1
ATOM 3993 O O . VAL B 1 124 ? -42.523 -34.330 60.811 1.00 10.63 204 VAL B O 1
ATOM 3997 N N . ILE B 1 125 ? -42.948 -33.106 62.656 1.00 10.07 205 ILE B N 1
ATOM 3998 C CA . ILE B 1 125 ? -42.690 -34.198 63.573 1.00 10.10 205 ILE B CA 1
ATOM 3999 C C . ILE B 1 125 ? -44.012 -34.841 63.951 1.00 10.31 205 ILE B C 1
ATOM 4000 O O . ILE B 1 125 ? -44.921 -34.177 64.449 1.00 12.47 205 ILE B O 1
ATOM 4005 N N . HIS B 1 126 ? -44.118 -36.134 63.676 1.00 10.48 206 HIS B N 1
ATOM 4006 C CA . HIS B 1 126 ? -45.302 -36.915 64.002 1.00 10.61 206 HIS B CA 1
ATOM 4007 C C . HIS B 1 126 ? -44.966 -37.826 65.168 1.00 10.35 206 HIS B C 1
ATOM 4008 O O . HIS B 1 126 ? -43.974 -38.550 65.124 1.00 12.82 206 HIS B O 1
ATOM 4015 N N . TYR B 1 127 ? -45.789 -37.801 66.210 1.00 9.71 207 TYR B N 1
ATOM 4016 C CA . TYR B 1 127 ? -45.545 -38.646 67.368 1.00 10.06 207 TYR B CA 1
ATOM 4017 C C . TYR B 1 127 ? -46.838 -39.346 67.750 1.00 12.73 207 TYR B C 1
ATOM 4018 O O . TYR B 1 127 ? -47.829 -38.700 68.092 1.00 14.21 207 TYR B O 1
ATOM 4027 N N . GLY B 1 128 ? -46.831 -40.672 67.679 1.00 13.25 208 GLY B N 1
ATOM 4028 C CA . GLY B 1 128 ? -48.050 -41.432 67.888 1.00 14.26 208 GLY B CA 1
ATOM 4029 C C . GLY B 1 128 ? -49.103 -41.065 66.859 1.00 15.60 208 GLY B C 1
ATOM 4030 O O . GLY B 1 128 ? -50.302 -41.168 67.117 1.00 16.62 208 GLY B O 1
ATOM 4031 N N . GLY B 1 129 ? -48.650 -40.625 65.688 1.00 15.10 209 GLY B N 1
ATOM 4032 C CA . GLY B 1 129 ? -49.546 -40.283 64.597 1.00 17.27 209 GLY B CA 1
ATOM 4033 C C . GLY B 1 129 ? -50.079 -38.861 64.633 1.00 19.19 209 GLY B C 1
ATOM 4034 O O . GLY B 1 129 ? -50.826 -38.452 63.745 1.00 21.27 209 GLY B O 1
ATOM 4035 N N . MET B 1 130 ? -49.705 -38.102 65.656 1.00 18.22 210 MET B N 1
ATOM 4036 C CA . MET B 1 130 ? -50.150 -36.717 65.757 1.00 19.72 210 MET B CA 1
ATOM 4037 C C . MET B 1 130 ? -49.015 -35.748 65.434 1.00 16.43 210 MET B C 1
ATOM 4038 O O . MET B 1 130 ? -47.874 -35.956 65.852 1.00 15.64 210 MET B O 1
ATOM 4043 N N . PRO B 1 131 ? -49.324 -34.685 64.679 1.00 14.87 211 PRO B N 1
ATOM 4044 C CA . PRO B 1 131 ? -48.325 -33.654 64.388 1.00 14.59 211 PRO B CA 1
ATOM 4045 C C . PRO B 1 131 ? -48.050 -32.855 65.655 1.00 15.88 211 PRO B C 1
ATOM 4046 O O . PRO B 1 131 ? -48.946 -32.190 66.172 1.00 21.11 211 PRO B O 1
ATOM 4050 N N . THR B 1 132 ? -46.824 -32.931 66.154 1.00 11.96 212 THR B N 1
ATOM 4051 C CA . THR B 1 132 ? -46.497 -32.340 67.444 1.00 11.90 212 THR B CA 1
ATOM 4052 C C . THR B 1 132 ? -45.623 -31.094 67.335 1.00 11.98 212 THR B C 1
ATOM 4053 O O . THR B 1 132 ? -45.704 -30.203 68.175 1.00 13.58 212 THR B O 1
ATOM 4057 N N . ASP B 1 133 ? -44.782 -31.024 66.310 1.00 11.60 213 ASP B N 1
ATOM 4058 C CA . ASP B 1 133 ? -43.835 -29.917 66.222 1.00 11.64 213 ASP B CA 1
ATOM 4059 C C . ASP B 1 133 ? -43.315 -29.790 64.797 1.00 11.48 213 ASP B C 1
ATOM 4060 O O . ASP B 1 133 ? -43.582 -30.645 63.951 1.00 11.45 213 ASP B O 1
ATOM 4065 N N . VAL B 1 134 ? -42.581 -28.715 64.538 1.00 11.38 214 VAL B N 1
ATOM 4066 C CA . VAL B 1 134 ? -41.994 -28.484 63.228 1.00 11.95 214 VAL B CA 1
ATOM 4067 C C . VAL B 1 134 ? -40.567 -27.978 63.382 1.00 13.48 214 VAL B C 1
ATOM 4068 O O . VAL B 1 134 ? -40.230 -27.346 64.382 1.00 15.82 214 VAL B O 1
ATOM 4072 N N . VAL B 1 135 ? -39.731 -28.269 62.392 1.00 11.71 215 VAL B N 1
ATOM 4073 C CA . VAL B 1 135 ? -38.394 -27.697 62.323 1.00 12.08 215 VAL B CA 1
ATOM 4074 C C . VAL B 1 135 ? -38.259 -26.994 60.985 1.00 12.05 215 VAL B C 1
ATOM 4075 O O . VAL B 1 135 ? -38.410 -27.615 59.935 1.00 12.39 215 VAL B O 1
ATOM 4079 N N . ARG B 1 136 ? -37.987 -25.698 61.013 1.00 13.10 216 ARG B N 1
ATOM 4080 C CA . ARG B 1 136 ? -37.833 -24.961 59.770 1.00 13.58 216 ARG B CA 1
ATOM 4081 C C . ARG B 1 136 ? -36.409 -25.025 59.237 1.00 11.97 216 ARG B C 1
ATOM 4082 O O . ARG B 1 136 ? -35.454 -25.214 59.988 1.00 14.07 216 ARG B O 1
ATOM 4090 N N . SER B 1 137 ? -36.284 -24.883 57.925 1.00 12.15 217 SER B N 1
ATOM 4091 C CA . SER B 1 137 ? -34.988 -24.765 57.280 1.00 12.20 217 SER B CA 1
ATOM 4092 C C . SER B 1 137 ? -34.265 -23.526 57.804 1.00 12.87 217 SER B C 1
ATOM 4093 O O . SER B 1 137 ? -34.839 -22.437 57.854 1.00 15.99 217 SER B O 1
ATOM 4096 N N . TRP B 1 138 ? -33.009 -23.691 58.202 1.00 12.25 218 TRP B N 1
ATOM 4097 C CA . TRP B 1 138 ? -32.249 -22.575 58.760 1.00 13.42 218 TRP B CA 1
ATOM 4098 C C . TRP B 1 138 ? -31.260 -21.961 57.763 1.00 15.20 218 TRP B C 1
ATOM 4099 O O . TRP B 1 138 ? -30.729 -20.873 58.002 1.00 16.87 218 TRP B O 1
ATOM 4110 N N . ARG B 1 139 ? -31.022 -22.653 56.649 1.00 13.21 219 ARG B N 1
ATOM 4111 C CA . ARG B 1 139 ? -30.154 -22.141 55.583 1.00 14.78 219 ARG B CA 1
ATOM 4112 C C . ARG B 1 139 ? -30.910 -21.945 54.269 1.00 14.55 219 ARG B C 1
ATOM 4113 O O . ARG B 1 139 ? -30.350 -21.441 53.293 1.00 15.95 219 ARG B O 1
ATOM 4121 N N . LYS B 1 140 ? -32.175 -22.357 54.246 1.00 14.77 220 LYS B N 1
ATOM 4122 C CA . LYS B 1 140 ? -33.026 -22.192 53.069 1.00 14.28 220 LYS B CA 1
ATOM 4123 C C . LYS B 1 140 ? -32.447 -22.886 51.838 1.00 13.70 220 LYS B C 1
ATOM 4124 O O . LYS B 1 140 ? -32.527 -22.368 50.722 1.00 14.30 220 LYS B O 1
ATOM 4130 N N . GLN B 1 141 ? -31.871 -24.065 52.044 1.00 12.94 221 GLN B N 1
ATOM 4131 C CA . GLN B 1 141 ? -31.245 -24.800 50.952 1.00 13.57 221 GLN B CA 1
ATOM 4132 C C . GLN B 1 141 ? -31.394 -26.310 51.127 1.00 11.71 221 GLN B C 1
ATOM 4133 O O . GLN B 1 141 ? -30.439 -27.012 51.474 1.00 12.62 221 GLN B O 1
ATOM 4139 N N . ILE B 1 142 ? -32.608 -26.792 50.881 1.00 12.33 222 ILE B N 1
ATOM 4140 C CA . ILE B 1 142 ? -32.939 -28.215 50.946 1.00 12.08 222 ILE B CA 1
ATOM 4141 C C . ILE B 1 142 ? -32.647 -28.854 52.306 1.00 11.05 222 ILE B C 1
ATOM 4142 O O . ILE B 1 142 ? -31.797 -29.742 52.432 1.00 12.05 222 ILE B O 1
ATOM 4147 N N . LEU B 1 143 ? -33.366 -28.399 53.326 1.00 9.87 223 LEU B N 1
ATOM 4148 C CA . LEU B 1 143 ? -33.361 -29.074 54.617 1.00 9.21 223 LEU B CA 1
ATOM 4149 C C . LEU B 1 143 ? -33.575 -30.565 54.384 1.00 9.50 223 LEU B C 1
ATOM 4150 O O . LEU B 1 143 ? -34.505 -30.959 53.683 1.00 10.58 223 LEU B O 1
ATOM 4155 N N . ARG B 1 144 ? -32.724 -31.397 54.973 1.00 9.86 224 ARG B N 1
ATOM 4156 C CA . ARG B 1 144 ? -32.781 -32.828 54.701 1.00 9.15 224 ARG B CA 1
ATOM 4157 C C . ARG B 1 144 ? -32.228 -33.640 55.862 1.00 9.38 224 ARG B C 1
ATOM 4158 O O . ARG B 1 144 ? -31.527 -33.110 56.720 1.00 10.90 224 ARG B O 1
ATOM 4166 N N . THR B 1 145 ? -32.550 -34.928 55.898 1.00 9.46 225 THR B N 1
ATOM 4167 C CA . THR B 1 145 ? -32.169 -35.736 57.049 1.00 10.63 225 THR B CA 1
ATOM 4168 C C . THR B 1 145 ? -31.683 -37.142 56.666 1.00 10.52 225 THR B C 1
ATOM 4169 O O . THR B 1 145 ? -31.224 -37.360 55.544 1.00 10.89 225 THR B O 1
ATOM 4173 N N . GLN B 1 146 ? -31.781 -38.083 57.599 1.00 9.76 226 GLN B N 1
ATOM 4174 C CA . GLN B 1 146 ? -31.002 -39.321 57.534 1.00 8.62 226 GLN B CA 1
ATOM 4175 C C . GLN B 1 146 ? -31.380 -40.326 56.447 1.00 9.31 226 GLN B C 1
ATOM 4176 O O . GLN B 1 146 ? -30.504 -40.979 55.880 1.00 9.67 226 GLN B O 1
ATOM 4182 N N . GLU B 1 147 ? -32.675 -40.455 56.171 1.00 9.43 227 GLU B N 1
ATOM 4183 C CA . GLU B 1 147 ? -33.197 -41.536 55.328 1.00 9.66 227 GLU B CA 1
ATOM 4184 C C . GLU B 1 147 ? -32.924 -42.896 55.982 1.00 8.37 227 GLU B C 1
ATOM 4185 O O . GLU B 1 147 ? -32.762 -43.912 55.303 1.00 9.26 227 GLU B O 1
ATOM 4191 N N . SER B 1 148 ? -32.862 -42.895 57.309 1.00 9.37 228 SER B N 1
ATOM 4192 C CA . SER B 1 148 ? -32.784 -44.126 58.089 1.00 9.90 228 SER B CA 1
ATOM 4193 C C . SER B 1 148 ? -33.267 -43.869 59.511 1.00 9.14 228 SER B C 1
ATOM 4194 O O . SER B 1 148 ? -33.655 -42.751 59.854 1.00 11.46 228 SER B O 1
ATOM 4197 N N A SER B 1 149 ? -33.246 -44.907 60.337 0.61 8.08 229 SER B N 1
ATOM 4198 N N B SER B 1 149 ? -33.243 -44.910 60.334 0.39 8.46 229 SER B N 1
ATOM 4199 C CA A SER B 1 149 ? -33.796 -44.809 61.682 0.61 8.71 229 SER B CA 1
ATOM 4200 C CA B SER B 1 149 ? -33.766 -44.826 61.691 0.39 8.83 229 SER B CA 1
ATOM 4201 C C A SER B 1 149 ? -33.067 -43.785 62.544 0.61 9.41 229 SER B C 1
ATOM 4202 C C B SER B 1 149 ? -33.059 -43.767 62.532 0.39 9.38 229 SER B C 1
ATOM 4203 O O A SER B 1 149 ? -31.834 -43.701 62.529 0.61 11.10 229 SER B O 1
ATOM 4204 O O B SER B 1 149 ? -31.833 -43.639 62.486 0.39 10.64 229 SER B O 1
ATOM 4209 N N . CYS B 1 150 ? -33.838 -43.009 63.299 1.00 9.43 230 CYS B N 1
ATOM 4210 C CA . CYS B 1 150 ? -33.267 -42.129 64.307 1.00 10.04 230 CYS B CA 1
ATOM 4211 C C . CYS B 1 150 ? -32.974 -42.983 65.544 1.00 11.24 230 CYS B C 1
ATOM 4212 O O . CYS B 1 150 ? -33.141 -44.203 65.510 1.00 11.51 230 CYS B O 1
ATOM 4215 N N . VAL B 1 151 ? -32.520 -42.361 66.624 1.00 10.11 231 VAL B N 1
ATOM 4216 C CA . VAL B 1 151 ? -32.129 -43.115 67.812 1.00 10.15 231 VAL B CA 1
ATOM 4217 C C . VAL B 1 151 ? -32.841 -42.579 69.043 1.00 10.17 231 VAL B C 1
ATOM 4218 O O . VAL B 1 151 ? -32.826 -41.377 69.295 1.00 11.80 231 VAL B O 1
ATOM 4222 N N . CYS B 1 152 ? -33.470 -43.472 69.803 1.00 10.60 232 CYS B N 1
ATOM 4223 C CA . CYS B 1 152 ? -34.141 -43.087 71.038 1.00 12.85 232 CYS B CA 1
ATOM 4224 C C . CYS B 1 152 ? -33.457 -43.738 72.231 1.00 13.75 232 CYS B C 1
ATOM 4225 O O . CYS B 1 152 ? -33.204 -44.942 72.229 1.00 15.17 232 CYS B O 1
ATOM 4228 N N . MET B 1 153 ? -33.154 -42.933 73.243 1.00 12.00 233 MET B N 1
ATOM 4229 C CA . MET B 1 153 ? -32.615 -43.439 74.501 1.00 13.15 233 MET B CA 1
ATOM 4230 C C . MET B 1 153 ? -33.284 -42.707 75.653 1.00 12.76 233 MET B C 1
ATOM 4231 O O . MET B 1 153 ? -33.380 -41.480 75.640 1.00 13.90 233 MET B O 1
ATOM 4236 N N . ASN B 1 154 ? -33.755 -43.462 76.640 1.00 14.05 234 ASN B N 1
ATOM 4237 C CA . ASN B 1 154 ? -34.329 -42.875 77.847 1.00 16.46 234 ASN B CA 1
ATOM 4238 C C . ASN B 1 154 ? -35.461 -41.884 77.578 1.00 16.17 234 ASN B C 1
ATOM 4239 O O . ASN B 1 154 ? -35.634 -40.921 78.323 1.00 17.94 234 ASN B O 1
ATOM 4244 N N . GLY B 1 155 ? -36.222 -42.116 76.512 1.00 14.00 235 GLY B N 1
ATOM 4245 C CA . GLY B 1 155 ? -37.375 -41.282 76.213 1.00 13.96 235 GLY B CA 1
ATOM 4246 C C . GLY B 1 155 ? -37.076 -40.058 75.363 1.00 13.81 235 GLY B C 1
ATOM 4247 O O . GLY B 1 155 ? -37.977 -39.280 75.056 1.00 15.07 235 GLY B O 1
ATOM 4248 N N . ASN B 1 156 ? -35.810 -39.877 75.001 1.00 12.93 236 ASN B N 1
ATOM 4249 C CA . ASN B 1 156 ? -35.408 -38.805 74.096 1.00 13.27 236 ASN B CA 1
ATOM 4250 C C . ASN B 1 156 ? -34.985 -39.396 72.762 1.00 11.71 236 ASN B C 1
ATOM 4251 O O . ASN B 1 156 ? -34.317 -40.428 72.728 1.00 13.73 236 ASN B O 1
ATOM 4256 N N . CYS B 1 157 ? -35.364 -38.748 71.665 1.00 12.11 237 CYS B N 1
ATOM 4257 C CA . CYS B 1 157 ? -34.988 -39.236 70.343 1.00 11.72 237 CYS B CA 1
ATOM 4258 C C . CYS B 1 157 ? -34.147 -38.200 69.606 1.00 11.71 237 CYS B C 1
ATOM 4259 O O . CYS B 1 157 ? -34.399 -36.998 69.701 1.00 13.76 237 CYS B O 1
ATOM 4262 N N . TYR B 1 158 ? -33.151 -38.678 68.867 1.00 9.02 238 TYR B N 1
ATOM 4263 C CA . TYR B 1 158 ? -32.143 -37.815 68.269 1.00 9.10 238 TYR B CA 1
ATOM 4264 C C . TYR B 1 158 ? -32.018 -38.098 66.786 1.00 9.41 238 TYR B C 1
ATOM 4265 O O . TYR B 1 158 ? -32.120 -39.247 66.362 1.00 10.92 238 TYR B O 1
ATOM 4274 N N . TRP B 1 159 ? -31.770 -37.056 66.000 1.00 10.37 239 TRP B N 1
ATOM 4275 C CA . TRP B 1 159 ? -31.466 -37.237 64.586 1.00 9.83 239 TRP B CA 1
ATOM 4276 C C . TRP B 1 159 ? -30.581 -36.110 64.064 1.00 9.60 239 TRP B C 1
ATOM 4277 O O . TRP B 1 159 ? -30.416 -35.078 64.719 1.00 11.00 239 TRP B O 1
ATOM 4288 N N . VAL B 1 160 ? -30.009 -36.322 62.885 1.00 9.55 240 VAL B N 1
ATOM 4289 C CA . VAL B 1 160 ? -29.102 -35.358 62.279 1.00 9.37 240 VAL B CA 1
ATOM 4290 C C . VAL B 1 160 ? -29.716 -34.773 61.010 1.00 9.21 240 VAL B C 1
ATOM 4291 O O . VAL B 1 160 ? -30.275 -35.505 60.191 1.00 9.70 240 VAL B O 1
ATOM 4295 N N . MET B 1 161 ? -29.618 -33.456 60.853 1.00 9.35 241 MET B N 1
ATOM 4296 C CA . MET B 1 161 ? -30.107 -32.796 59.645 1.00 10.30 241 MET B CA 1
ATOM 4297 C C . MET B 1 161 ? -29.026 -31.950 58.990 1.00 10.18 241 MET B C 1
ATOM 4298 O O . MET B 1 161 ? -28.080 -31.502 59.645 1.00 10.95 241 MET B O 1
ATOM 4303 N N . THR B 1 162 ? -29.192 -31.721 57.692 1.00 9.30 242 THR B N 1
ATOM 4304 C CA . THR B 1 162 ? -28.279 -30.892 56.924 1.00 8.89 242 THR B CA 1
ATOM 4305 C C . THR B 1 162 ? -29.082 -29.839 56.178 1.00 9.34 242 THR B C 1
ATOM 4306 O O . THR B 1 162 ? -30.226 -30.080 55.792 1.00 10.34 242 THR B O 1
ATOM 4310 N N . ASP B 1 163 ? -28.484 -28.667 55.994 1.00 8.84 243 ASP B N 1
ATOM 4311 C CA . ASP B 1 163 ? -29.110 -27.588 55.244 1.00 10.17 243 ASP B CA 1
ATOM 4312 C C . ASP B 1 163 ? -27.970 -26.828 54.582 1.00 10.71 243 ASP B C 1
ATOM 4313 O O . ASP B 1 163 ? -26.990 -26.482 55.238 1.00 11.17 243 ASP B O 1
ATOM 4318 N N . GLY B 1 164 ? -28.081 -26.601 53.278 1.00 11.10 244 GLY B N 1
ATOM 4319 C CA . GLY B 1 164 ? -27.005 -25.992 52.514 1.00 10.04 244 GLY B CA 1
ATOM 4320 C C . GLY B 1 164 ? -26.621 -26.813 51.296 1.00 11.53 244 GLY B C 1
ATOM 4321 O O . GLY B 1 164 ? -27.271 -27.805 50.980 1.00 12.26 244 GLY B O 1
ATOM 4322 N N . PRO B 1 165 ? -25.553 -26.401 50.598 1.00 11.62 245 PRO B N 1
ATOM 4323 C CA . PRO B 1 165 ? -25.146 -27.041 49.340 1.00 12.20 245 PRO B CA 1
ATOM 4324 C C . PRO B 1 165 ? -24.889 -28.544 49.447 1.00 13.11 245 PRO B C 1
ATOM 4325 O O . PRO B 1 165 ? -24.433 -29.030 50.484 1.00 13.64 245 PRO B O 1
ATOM 4329 N N . ALA B 1 166 ? -25.169 -29.257 48.358 1.00 14.52 246 ALA B N 1
ATOM 4330 C CA . ALA B 1 166 ? -24.926 -30.691 48.272 1.00 15.14 246 ALA B CA 1
ATOM 4331 C C . ALA B 1 166 ? -23.484 -31.007 47.894 1.00 14.43 246 ALA B C 1
ATOM 4332 O O . ALA B 1 166 ? -23.003 -32.111 48.152 1.00 16.58 246 ALA B O 1
ATOM 4334 N N . ASN B 1 167 ? -22.805 -30.044 47.273 1.00 13.74 247 ASN B N 1
ATOM 4335 C CA . ASN B 1 167 ? -21.464 -30.269 46.731 1.00 15.41 247 ASN B CA 1
ATOM 4336 C C . ASN B 1 167 ? -20.420 -29.274 47.221 1.00 14.04 247 ASN B C 1
ATOM 4337 O O . ASN B 1 167 ? -19.396 -29.081 46.571 1.00 13.66 247 ASN B O 1
ATOM 4342 N N . SER B 1 168 ? -20.690 -28.621 48.344 1.00 13.63 248 SER B N 1
ATOM 4343 C CA . SER B 1 168 ? -19.705 -27.750 48.978 1.00 12.98 248 SER B CA 1
ATOM 4344 C C . SER B 1 168 ? -20.090 -27.560 50.441 1.00 13.23 248 SER B C 1
ATOM 4345 O O . SER B 1 168 ? -21.024 -28.204 50.922 1.00 13.67 248 SER B O 1
ATOM 4348 N N . GLN B 1 169 ? -19.372 -26.699 51.154 1.00 13.48 249 GLN B N 1
ATOM 4349 C CA . GLN B 1 169 ? -19.624 -26.516 52.581 1.00 13.05 249 GLN B CA 1
ATOM 4350 C C . GLN B 1 169 ? -21.100 -26.278 52.886 1.00 12.28 249 GLN B C 1
ATOM 4351 O O . GLN B 1 169 ? -21.722 -25.376 52.331 1.00 13.45 249 GLN B O 1
ATOM 4357 N N . ALA B 1 170 ? -21.654 -27.090 53.780 1.00 10.62 250 ALA B N 1
ATOM 4358 C CA . ALA B 1 170 ? -23.022 -26.891 54.236 1.00 11.14 250 ALA B CA 1
ATOM 4359 C C . ALA B 1 170 ? -23.053 -26.776 55.757 1.00 11.77 250 ALA B C 1
ATOM 4360 O O . ALA B 1 170 ? -22.010 -26.629 56.394 1.00 12.06 250 ALA B O 1
ATOM 4362 N N . SER B 1 171 ? -24.253 -26.837 56.327 1.00 12.12 251 SER B N 1
ATOM 4363 C CA . SER B 1 171 ? -24.449 -26.726 57.768 1.00 11.99 251 SER B CA 1
ATOM 4364 C C . SER B 1 171 ? -25.101 -28.000 58.303 1.00 11.18 251 SER B C 1
ATOM 4365 O O . SER B 1 171 ? -26.012 -28.548 57.676 1.00 11.22 251 SER B O 1
ATOM 4368 N N . TYR B 1 172 ? -24.626 -28.473 59.453 1.00 10.79 252 TYR B N 1
ATOM 4369 C CA . TYR B 1 172 ? -25.046 -29.765 59.995 1.00 11.46 252 TYR B CA 1
ATOM 4370 C C . TYR B 1 172 ? -25.486 -29.597 61.442 1.00 11.55 252 TYR B C 1
ATOM 4371 O O . TYR B 1 172 ? -24.787 -28.969 62.238 1.00 12.92 252 TYR B O 1
ATOM 4380 N N . LYS B 1 173 ? -26.650 -30.146 61.779 1.00 10.96 253 LYS B N 1
ATOM 4381 C CA . LYS B 1 173 ? -27.198 -30.000 63.127 1.00 10.95 253 LYS B CA 1
ATOM 4382 C C . LYS B 1 173 ? -27.693 -31.313 63.707 1.00 10.57 253 LYS B C 1
ATOM 4383 O O . LYS B 1 173 ? -28.246 -32.151 62.991 1.00 10.82 253 LYS B O 1
ATOM 4389 N N . ILE B 1 174 ? -27.503 -31.473 65.014 1.00 10.56 254 ILE B N 1
ATOM 4390 C CA . ILE B 1 174 ? -28.090 -32.574 65.763 1.00 10.76 254 ILE B CA 1
ATOM 4391 C C . ILE B 1 174 ? -29.332 -32.056 66.468 1.00 10.93 254 ILE B C 1
ATOM 4392 O O . ILE B 1 174 ? -29.322 -30.949 67.013 1.00 10.39 254 ILE B O 1
ATOM 4397 N N . PHE B 1 175 ? -30.396 -32.853 66.455 1.00 11.18 255 PHE B N 1
ATOM 4398 C CA . PHE B 1 175 ? -31.641 -32.494 67.118 1.00 10.98 255 PHE B CA 1
ATOM 4399 C C . PHE B 1 175 ? -32.007 -33.498 68.200 1.00 11.06 255 PHE B C 1
ATOM 4400 O O . PHE B 1 175 ? -31.756 -34.695 68.062 1.00 12.34 255 PHE B O 1
ATOM 4408 N N . LYS B 1 176 ? -32.605 -32.991 69.272 1.00 11.07 256 LYS B N 1
ATOM 4409 C CA . LYS B 1 176 ? -33.105 -33.817 70.363 1.00 12.13 256 LYS B CA 1
ATOM 4410 C C . LYS B 1 176 ? -34.591 -33.547 70.526 1.00 12.17 256 LYS B C 1
ATOM 4411 O O . LYS B 1 176 ? -35.035 -32.403 70.406 1.00 13.34 256 LYS B O 1
ATOM 4417 N N . SER B 1 177 ? -35.359 -34.596 70.801 1.00 11.01 257 SER B N 1
ATOM 4418 C CA . SER B 1 177 ? -36.797 -34.456 70.988 1.00 10.51 257 SER B CA 1
ATOM 4419 C C . SER B 1 177 ? -37.279 -35.311 72.150 1.00 11.29 257 SER B C 1
ATOM 4420 O O . SER B 1 177 ? -36.643 -36.297 72.514 1.00 12.94 257 SER B O 1
ATOM 4423 N N . HIS B 1 178 ? -38.406 -34.918 72.729 1.00 10.86 258 HIS B N 1
ATOM 4424 C CA . HIS B 1 178 ? -39.077 -35.720 73.745 1.00 11.40 258 HIS B CA 1
ATOM 4425 C C . HIS B 1 178 ? -40.574 -35.662 73.481 1.00 13.50 258 HIS B C 1
ATOM 4426 O O . HIS B 1 178 ? -41.158 -34.578 73.417 1.00 13.84 258 HIS B O 1
ATOM 4433 N N . GLU B 1 179 ? -41.183 -36.831 73.313 1.00 13.79 259 GLU B N 1
ATOM 4434 C CA . GLU B 1 179 ? -42.598 -36.931 72.969 1.00 14.93 259 GLU B CA 1
ATOM 4435 C C . GLU B 1 179 ? -42.974 -36.029 71.792 1.00 13.81 259 GLU B C 1
ATOM 4436 O O . GLU B 1 179 ? -44.012 -35.364 71.803 1.00 14.84 259 GLU B O 1
ATOM 4442 N N . GLY B 1 180 ? -42.115 -36.010 70.779 1.00 12.18 260 GLY B N 1
ATOM 4443 C CA . GLY B 1 180 ? -42.406 -35.303 69.544 1.00 12.71 260 GLY B CA 1
ATOM 4444 C C . GLY B 1 180 ? -42.136 -33.810 69.557 1.00 12.24 260 GLY B C 1
ATOM 4445 O O . GLY B 1 180 ? -42.371 -33.126 68.558 1.00 12.64 260 GLY B O 1
ATOM 4446 N N . MET B 1 181 ? -41.647 -33.295 70.680 1.00 13.11 261 MET B N 1
ATOM 4447 C CA . MET B 1 181 ? -41.291 -31.884 70.767 1.00 13.08 261 MET B CA 1
ATOM 4448 C C . MET B 1 181 ? -39.783 -31.737 70.649 1.00 12.96 261 MET B C 1
ATOM 4449 O O . MET B 1 181 ? -39.036 -32.431 71.339 1.00 13.04 261 MET B O 1
ATOM 4454 N N . VAL B 1 182 ? -39.331 -30.841 69.779 1.00 12.30 262 VAL B N 1
ATOM 4455 C CA . VAL B 1 182 ? -37.906 -30.545 69.700 1.00 13.78 262 VAL B CA 1
ATOM 4456 C C . VAL B 1 182 ? -37.475 -29.807 70.963 1.00 14.81 262 VAL B C 1
ATOM 4457 O O . VAL B 1 182 ? -38.026 -28.755 71.300 1.00 15.68 262 VAL B O 1
ATOM 4461 N N . THR B 1 183 ? -36.493 -30.363 71.663 1.00 14.08 263 THR B N 1
ATOM 4462 C CA . THR B 1 183 ? -36.098 -29.830 72.962 1.00 14.01 263 THR B CA 1
ATOM 4463 C C . THR B 1 183 ? -34.665 -29.310 73.004 1.00 13.52 263 THR B C 1
ATOM 4464 O O . THR B 1 183 ? -34.258 -28.684 73.982 1.00 15.93 263 THR B O 1
ATOM 4468 N N . ASN B 1 184 ? -33.899 -29.572 71.951 1.00 14.10 264 ASN B N 1
ATOM 4469 C CA . ASN B 1 184 ? -32.536 -29.055 71.870 1.00 13.34 264 ASN B CA 1
ATOM 4470 C C . ASN B 1 184 ? -31.973 -29.249 70.471 1.00 12.89 264 ASN B C 1
ATOM 4471 O O . ASN B 1 184 ? -32.441 -30.099 69.715 1.00 12.82 264 ASN B O 1
ATOM 4476 N N . GLU B 1 185 ? -30.980 -28.441 70.125 1.00 12.54 265 GLU B N 1
ATOM 4477 C CA . GLU B 1 185 ? -30.274 -28.595 68.863 1.00 13.76 265 GLU B CA 1
ATOM 4478 C C . GLU B 1 185 ? -28.836 -28.149 69.059 1.00 13.44 265 GLU B C 1
ATOM 4479 O O . GLU B 1 185 ? -28.541 -27.347 69.945 1.00 14.40 265 GLU B O 1
ATOM 4485 N N . ARG B 1 186 ? -27.939 -28.677 68.237 1.00 12.43 266 ARG B N 1
ATOM 4486 C CA . ARG B 1 186 ? -26.543 -28.271 68.282 1.00 12.76 266 ARG B CA 1
ATOM 4487 C C . ARG B 1 186 ? -25.983 -28.265 66.875 1.00 12.59 266 ARG B C 1
ATOM 4488 O O . ARG B 1 186 ? -26.086 -29.263 66.161 1.00 13.27 266 ARG B O 1
ATOM 4496 N N . GLU B 1 187 ? -25.394 -27.148 66.464 1.00 11.91 267 GLU B N 1
ATOM 4497 C CA . GLU B 1 187 ? -24.708 -27.137 65.183 1.00 12.21 267 GLU B CA 1
ATOM 4498 C C . GLU B 1 187 ? -23.337 -27.790 65.310 1.00 12.97 267 GLU B C 1
ATOM 4499 O O . GLU B 1 187 ? -22.589 -27.524 66.253 1.00 14.18 267 GLU B O 1
ATOM 4505 N N . VAL B 1 188 ? -23.027 -28.652 64.350 1.00 12.60 268 VAL B N 1
ATOM 4506 C CA . VAL B 1 188 ? -21.763 -29.363 64.319 1.00 12.74 268 VAL B CA 1
ATOM 4507 C C . VAL B 1 188 ? -20.770 -28.596 63.455 1.00 14.52 268 VAL B C 1
ATOM 4508 O O . VAL B 1 188 ? -20.989 -28.414 62.256 1.00 16.24 268 VAL B O 1
ATOM 4512 N N . SER B 1 189 ? -19.688 -28.129 64.070 1.00 14.51 269 SER B N 1
ATOM 4513 C CA . SER B 1 189 ? -18.642 -27.423 63.339 1.00 14.65 269 SER B CA 1
ATOM 4514 C C . SER B 1 189 ? -17.754 -28.416 62.598 1.00 13.80 269 SER B C 1
ATOM 4515 O O . SER B 1 189 ? -17.108 -29.265 63.214 1.00 15.96 269 SER B O 1
ATOM 4518 N N . PHE B 1 190 ? -17.713 -28.295 61.276 1.00 13.65 270 PHE B N 1
ATOM 4519 C CA . PHE B 1 190 ? -17.060 -29.290 60.436 1.00 12.97 270 PHE B CA 1
ATOM 4520 C C . PHE B 1 190 ? -16.562 -28.622 59.158 1.00 14.87 27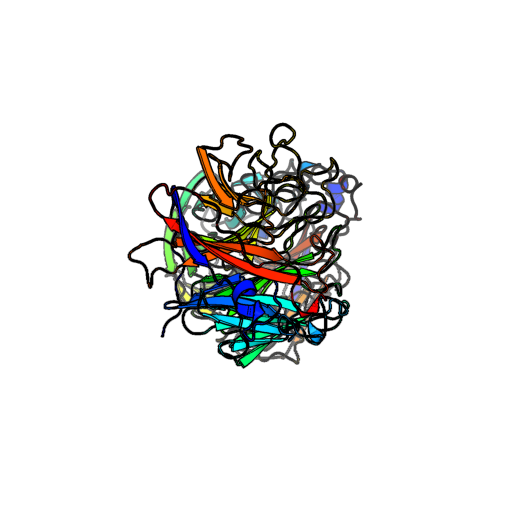0 PHE B C 1
ATOM 4521 O O . PHE B 1 190 ? -16.995 -28.955 58.055 1.00 14.30 270 PHE B O 1
ATOM 4529 N N . GLN B 1 191 ? -15.654 -27.663 59.317 1.00 15.87 271 GLN B N 1
ATOM 4530 C CA . GLN B 1 191 ? -15.120 -26.920 58.180 1.00 16.17 271 GLN B CA 1
ATOM 4531 C C . GLN B 1 191 ? -14.312 -27.829 57.266 1.00 15.06 271 GLN B C 1
ATOM 4532 O O . GLN B 1 191 ? -13.377 -28.496 57.709 1.00 17.86 271 GLN B O 1
ATOM 4538 N N . GLY B 1 192 ? -14.683 -27.857 55.990 1.00 13.17 272 GLY B N 1
ATOM 4539 C CA . GLY B 1 192 ? -14.020 -28.707 55.019 1.00 13.66 272 GLY B CA 1
ATOM 4540 C C . GLY B 1 192 ? -14.641 -30.089 54.957 1.00 13.94 272 GLY B C 1
ATOM 4541 O O . GLY B 1 192 ? -14.298 -30.894 54.089 1.00 15.47 272 GLY B O 1
ATOM 4542 N N . GLY B 1 193 ? -15.550 -30.364 55.888 1.00 13.81 273 GLY B N 1
ATOM 4543 C CA . GLY B 1 193 ? -16.254 -31.632 55.923 1.00 13.39 273 GLY B CA 1
ATOM 4544 C C . GLY B 1 193 ? -17.673 -31.502 55.404 1.00 11.94 273 GLY B C 1
ATOM 4545 O O . GLY B 1 193 ? -18.201 -30.394 55.285 1.00 13.42 273 GLY B O 1
ATOM 4546 N N . HIS B 1 194 ? -18.295 -32.636 55.099 1.00 11.43 274 HIS B N 1
ATOM 4547 C CA . HIS B 1 194 ? -19.647 -32.645 54.563 1.00 11.02 274 HIS B CA 1
ATOM 4548 C C . HIS B 1 194 ? -20.401 -33.844 55.117 1.00 10.99 274 HIS B C 1
ATOM 4549 O O . HIS B 1 194 ? -19.891 -34.966 55.091 1.00 11.62 274 HIS B O 1
ATOM 4556 N N . ILE B 1 195 ? -21.608 -33.601 55.626 1.00 9.91 275 ILE B N 1
ATOM 4557 C CA . ILE B 1 195 ? -22.415 -34.649 56.245 1.00 10.97 275 ILE B CA 1
ATOM 4558 C C . ILE B 1 195 ? -23.800 -34.725 55.614 1.00 10.67 275 ILE B C 1
ATOM 4559 O O . ILE B 1 195 ? -24.522 -33.724 55.558 1.00 11.49 275 ILE B O 1
ATOM 4564 N N . GLU B 1 196 ? -24.150 -35.919 55.142 1.00 10.82 276 GLU B N 1
ATOM 4565 C CA . GLU B 1 196 ? -25.458 -36.217 54.569 1.00 10.37 276 GLU B CA 1
ATOM 4566 C C . GLU B 1 196 ? -25.884 -37.608 55.008 1.00 9.60 276 GLU B C 1
ATOM 4567 O O . GLU B 1 196 ? -25.039 -38.469 55.252 1.00 10.65 276 GLU B O 1
ATOM 4573 N N . GLU B 1 197 ? -27.191 -37.826 55.101 1.00 9.56 277 GLU B N 1
ATOM 4574 C CA . GLU B 1 197 ? -27.741 -39.178 55.184 1.00 8.54 277 GLU B CA 1
ATOM 4575 C C . GLU B 1 197 ? -27.062 -40.058 56.230 1.00 9.43 277 GLU B C 1
ATOM 4576 O O . GLU B 1 197 ? -26.631 -41.171 55.931 1.00 10.75 277 GLU B O 1
ATOM 4582 N N . CYS B 1 198 ? -26.994 -39.570 57.463 1.00 8.90 278 CYS B N 1
ATOM 4583 C CA . CYS B 1 198 ? -26.316 -40.307 58.524 1.00 8.97 278 CYS B CA 1
ATOM 4584 C C . CYS B 1 198 ? -27.022 -41.602 58.892 1.00 10.23 278 CYS B C 1
ATOM 4585 O O . CYS B 1 198 ? -28.245 -41.646 59.007 1.00 11.41 278 CYS B O 1
ATOM 4588 N N . SER B 1 199 ? -26.232 -42.653 59.071 1.00 10.25 279 SER B N 1
ATOM 4589 C CA . SER B 1 199 ? -26.718 -43.903 59.633 1.00 9.86 279 SER B CA 1
ATOM 4590 C C . SER B 1 199 ? -26.267 -43.954 61.085 1.00 10.33 279 SER B C 1
ATOM 4591 O O . SER B 1 199 ? -25.071 -44.052 61.365 1.00 10.54 279 SER B O 1
ATOM 4594 N N . CYS B 1 200 ? -27.220 -43.871 62.008 1.00 10.40 280 CYS B N 1
ATOM 4595 C CA . CYS B 1 200 ? -26.893 -43.725 63.423 1.00 9.77 280 CYS B CA 1
ATOM 4596 C C . CYS B 1 200 ? -27.435 -44.881 64.245 1.00 9.47 280 CYS B C 1
ATOM 4597 O O . CYS B 1 200 ? -28.428 -45.506 63.874 1.00 11.41 280 CYS B O 1
ATOM 4600 N N . TYR B 1 201 ? -26.787 -45.147 65.373 1.00 9.69 281 TYR B N 1
ATOM 4601 C CA . TYR B 1 201 ? -27.214 -46.215 66.267 1.00 9.41 281 TYR B CA 1
ATOM 4602 C C . TYR B 1 201 ? -26.760 -45.899 67.685 1.00 11.30 281 TYR B C 1
ATOM 4603 O O . TYR B 1 201 ? -25.788 -45.173 67.884 1.00 11.42 281 TYR B O 1
ATOM 4612 N N . PRO B 1 202 ? -27.471 -46.439 68.678 1.00 10.46 282 PRO B N 1
ATOM 4613 C CA . PRO B 1 202 ? -27.054 -46.264 70.073 1.00 11.25 282 PRO B CA 1
ATOM 4614 C C . PRO B 1 202 ? -25.918 -47.211 70.440 1.00 11.13 282 PRO B C 1
ATOM 4615 O O . PRO B 1 202 ? -25.891 -48.354 69.988 1.00 12.36 282 PRO B O 1
ATOM 4619 N N . ASN B 1 203 ? -24.987 -46.727 71.254 1.00 10.64 283 ASN B N 1
ATOM 4620 C CA . ASN B 1 203 ? -23.899 -47.550 71.749 1.00 11.49 283 ASN B CA 1
ATOM 4621 C C . ASN B 1 203 ? -23.440 -47.018 73.099 1.00 13.08 283 ASN B C 1
ATOM 4622 O O . ASN B 1 203 ? -22.849 -45.944 73.179 1.00 12.77 283 ASN B O 1
ATOM 4627 N N . LEU B 1 204 ? -23.739 -47.764 74.158 1.00 13.67 284 LEU B N 1
ATOM 4628 C CA . LEU B 1 204 ? -23.370 -47.371 75.515 1.00 15.65 284 LEU B CA 1
ATOM 4629 C C . LEU B 1 204 ? -23.851 -45.962 75.868 1.00 15.31 284 LEU B C 1
ATOM 4630 O O . LEU B 1 204 ? -23.143 -45.198 76.527 1.00 16.64 284 LEU B O 1
ATOM 4635 N N . GLY B 1 205 ? -25.055 -45.620 75.421 1.00 12.96 285 GLY B N 1
ATOM 4636 C CA . GLY B 1 205 ? -25.681 -44.373 75.826 1.00 14.09 285 GLY B CA 1
ATOM 4637 C C . GLY B 1 205 ? -25.281 -43.164 75.004 1.00 12.99 285 GLY B C 1
ATOM 4638 O O . GLY B 1 205 ? -25.735 -42.049 75.267 1.00 14.73 285 GLY B O 1
ATOM 4639 N N . LYS B 1 206 ? -24.419 -43.377 74.016 1.00 13.45 286 LYS B N 1
ATOM 4640 C CA . LYS B 1 206 ? -24.098 -42.337 73.048 1.00 13.69 286 LYS B CA 1
ATOM 4641 C C . LYS B 1 206 ? -24.677 -42.700 71.691 1.00 13.74 286 LYS B C 1
ATOM 4642 O O . LYS B 1 206 ? -24.981 -43.864 71.430 1.00 14.96 286 LYS B O 1
ATOM 4648 N N . VAL B 1 207 ? -24.839 -41.701 70.829 1.00 11.08 287 VAL B N 1
ATOM 4649 C CA . VAL B 1 207 ? -25.255 -41.954 69.460 1.00 10.18 287 VAL B CA 1
ATOM 4650 C C . VAL B 1 207 ? -24.026 -41.917 68.565 1.00 10.66 287 VAL B C 1
ATOM 4651 O O . VAL B 1 207 ? -23.255 -40.950 68.586 1.00 11.58 287 VAL B O 1
ATOM 4655 N N . GLU B 1 208 ? -23.838 -42.981 67.793 1.00 10.19 288 GLU B N 1
ATOM 4656 C CA . GLU B 1 208 ? -22.739 -43.053 66.838 1.00 10.12 288 GLU B CA 1
ATOM 4657 C C . GLU B 1 208 ? -23.297 -43.073 65.419 1.00 9.55 288 GLU B C 1
ATOM 4658 O O . GLU B 1 208 ? -24.211 -43.843 65.119 1.00 11.32 288 GLU B O 1
ATOM 4664 N N . CYS B 1 209 ? -22.756 -42.209 64.560 1.00 10.10 289 CYS B N 1
ATOM 4665 C CA . CYS B 1 209 ? -23.260 -42.042 63.201 1.00 10.18 289 CYS B CA 1
ATOM 4666 C C . CYS B 1 209 ? -22.151 -42.196 62.172 1.00 11.09 289 CYS B C 1
ATOM 4667 O O . CYS B 1 209 ? -21.048 -41.671 62.343 1.00 12.09 289 CYS B O 1
ATOM 4670 N N . VAL B 1 210 ? -22.461 -42.908 61.094 1.00 11.19 290 VAL B N 1
ATOM 4671 C CA . VAL B 1 210 ? -21.572 -43.018 59.947 1.00 11.19 290 VAL B CA 1
ATOM 4672 C C . VAL B 1 210 ? -22.324 -42.425 58.766 1.00 10.89 290 VAL B C 1
ATOM 4673 O O . VAL B 1 210 ? -23.442 -42.842 58.462 1.00 10.82 290 VAL B O 1
ATOM 4677 N N . CYS B 1 211 ? -21.727 -41.440 58.107 1.00 10.24 291 CYS B N 1
ATOM 4678 C CA . CYS B 1 211 ? -22.493 -40.626 57.175 1.00 10.91 291 CYS B CA 1
ATOM 4679 C C . CYS B 1 211 ? -21.937 -40.626 55.753 1.00 10.85 291 CYS B C 1
ATOM 4680 O O . CYS B 1 211 ? -21.076 -41.436 55.400 1.00 11.09 291 CYS B O 1
ATOM 4683 N N . ARG B 1 212 ? -22.460 -39.718 54.937 1.00 10.25 292 ARG B N 1
ATOM 4684 C CA . ARG B 1 212 ? -22.041 -39.578 53.552 1.00 10.84 292 ARG B CA 1
ATOM 4685 C C . ARG B 1 212 ? -21.488 -38.178 53.328 1.00 10.54 292 ARG B C 1
ATOM 4686 O O . ARG B 1 212 ? -22.149 -37.183 53.624 1.00 11.32 292 ARG B O 1
ATOM 4694 N N . ASP B 1 213 ? -20.261 -38.106 52.825 1.00 10.52 293 ASP B N 1
ATOM 4695 C CA . ASP B 1 213 ? -19.664 -36.839 52.434 1.00 10.61 293 ASP B CA 1
ATOM 4696 C C . ASP B 1 213 ? -19.910 -36.690 50.941 1.00 10.65 293 ASP B C 1
ATOM 4697 O O . ASP B 1 213 ? -19.426 -37.498 50.165 1.00 11.40 293 ASP B O 1
ATOM 4702 N N . ASN B 1 214 ? -20.686 -35.685 50.541 1.00 10.68 294 ASN B N 1
ATOM 4703 C CA . ASN B 1 214 ? -21.044 -35.514 49.134 1.00 12.25 294 ASN B CA 1
ATOM 4704 C C . ASN B 1 214 ? -20.215 -34.420 48.468 1.00 11.80 294 ASN B C 1
ATOM 4705 O O . ASN B 1 214 ? -20.575 -33.906 47.406 1.00 11.81 294 ASN B O 1
ATOM 4710 N N . TRP B 1 215 ? -19.092 -34.085 49.097 1.00 10.70 295 TRP B N 1
ATOM 4711 C CA . TRP B 1 215 ? -18.249 -32.976 48.670 1.00 11.40 295 TRP B CA 1
ATOM 4712 C C . TRP B 1 215 ? -16.857 -33.503 48.313 1.00 12.21 295 TRP B C 1
ATOM 4713 O O . TRP B 1 215 ? -16.661 -34.017 47.215 1.00 14.25 295 TRP B O 1
ATOM 4724 N N . ASN B 1 216 ? -15.907 -33.422 49.244 1.00 12.81 296 ASN B N 1
ATOM 4725 C CA . ASN B 1 216 ? -14.519 -33.793 48.954 1.00 14.20 296 ASN B CA 1
ATOM 4726 C C . ASN B 1 216 ? -14.044 -35.132 49.529 1.00 14.03 296 ASN B C 1
ATOM 4727 O O . ASN B 1 216 ? -12.849 -35.430 49.489 1.00 15.65 296 ASN B O 1
ATOM 4732 N N . GLY B 1 217 ? -14.957 -35.937 50.064 1.00 12.34 297 GLY B N 1
ATOM 4733 C CA . GLY B 1 217 ? -14.549 -37.156 50.742 1.00 12.08 297 GLY B CA 1
ATOM 4734 C C . GLY B 1 217 ? -15.079 -38.463 50.182 1.00 12.52 297 GLY B C 1
ATOM 4735 O O . GLY B 1 217 ? -16.280 -38.616 49.990 1.00 11.86 297 GLY B O 1
ATOM 4736 N N . MET B 1 218 ? -14.182 -39.414 49.937 1.00 13.22 298 MET B N 1
ATOM 4737 C CA . MET B 1 218 ? -14.586 -40.776 49.594 1.00 13.52 298 MET B CA 1
ATOM 4738 C C . MET B 1 218 ? -14.519 -41.653 50.843 1.00 14.15 298 MET B C 1
ATOM 4739 O O . MET B 1 218 ? -14.913 -42.822 50.820 1.00 14.94 298 MET B O 1
ATOM 4744 N N . ASN B 1 219 ? -13.997 -41.086 51.927 1.00 12.55 299 ASN B N 1
ATOM 4745 C CA . ASN B 1 219 ? -14.151 -41.695 53.242 1.00 12.42 299 ASN B CA 1
ATOM 4746 C C . ASN B 1 219 ? -15.407 -41.145 53.915 1.00 12.34 299 ASN B C 1
ATOM 4747 O O . ASN B 1 219 ? -15.889 -40.072 53.548 1.00 14.01 299 ASN B O 1
ATOM 4752 N N . ARG B 1 220 ? -15.954 -41.892 54.869 1.00 12.26 300 ARG B N 1
ATOM 4753 C CA . ARG B 1 220 ? -17.212 -41.510 55.507 1.00 11.31 300 ARG B CA 1
ATOM 4754 C C . ARG B 1 220 ? -17.009 -40.703 56.780 1.00 11.58 300 ARG B C 1
ATOM 4755 O O . ARG B 1 220 ? -16.199 -41.070 57.627 1.00 13.43 300 ARG B O 1
ATOM 4763 N N . PRO B 1 221 ? -17.760 -39.600 56.923 1.00 11.17 301 PRO B N 1
ATOM 4764 C CA . PRO B 1 221 ? -17.739 -38.856 58.186 1.00 11.51 301 PRO B CA 1
ATOM 4765 C C . PRO B 1 221 ? -18.249 -39.710 59.341 1.00 12.12 301 PRO B C 1
ATOM 4766 O O . PRO B 1 221 ? -19.135 -40.554 59.155 1.00 12.21 301 PRO B O 1
ATOM 4770 N N . ILE B 1 222 ? -17.676 -39.494 60.519 1.00 12.29 302 ILE B N 1
ATOM 4771 C CA . ILE B 1 222 ? -18.158 -40.108 61.745 1.00 12.71 302 ILE B CA 1
ATOM 4772 C C . ILE B 1 222 ? -18.567 -38.993 62.694 1.00 13.11 302 ILE B C 1
ATOM 4773 O O . ILE B 1 222 ? -17.831 -38.023 62.880 1.00 15.38 302 ILE B O 1
ATOM 4778 N N . LEU B 1 223 ? -19.749 -39.130 63.280 1.00 12.27 303 LEU B N 1
ATOM 4779 C CA . LEU B 1 223 ? -20.259 -38.157 64.230 1.00 11.99 303 LEU B CA 1
ATOM 4780 C C . LEU B 1 223 ? -20.756 -38.905 65.456 1.00 11.45 303 LEU B C 1
ATOM 4781 O O . LEU B 1 223 ? -21.572 -39.817 65.341 1.00 13.22 303 LEU B O 1
ATOM 4786 N N . ILE B 1 224 ? -20.248 -38.531 66.625 1.00 11.44 304 ILE B N 1
ATOM 4787 C CA . ILE B 1 224 ? -20.638 -39.176 67.868 1.00 12.13 304 ILE B CA 1
ATOM 4788 C C . ILE B 1 224 ? -21.093 -38.106 68.843 1.00 12.07 304 ILE B C 1
ATOM 4789 O O . ILE B 1 224 ? -20.406 -37.106 69.030 1.00 13.89 304 ILE B O 1
ATOM 4794 N N . PHE B 1 225 ? -22.250 -38.302 69.465 1.00 10.97 305 PHE B N 1
ATOM 4795 C CA . PHE B 1 225 ? -22.732 -37.305 70.414 1.00 11.00 305 PHE B CA 1
ATOM 4796 C C . PHE B 1 225 ? -23.434 -37.913 71.623 1.00 12.13 305 PHE B C 1
ATOM 4797 O O . PHE B 1 225 ? -23.848 -39.075 71.598 1.00 13.93 305 PHE B O 1
ATOM 4805 N N . ASP B 1 226 ? -23.547 -37.123 72.688 1.00 11.99 306 ASP B N 1
ATOM 4806 C CA . ASP B 1 226 ? -24.197 -37.580 73.911 1.00 12.52 306 ASP B CA 1
ATOM 4807 C C . ASP B 1 226 ? -25.529 -36.870 74.133 1.00 12.80 306 ASP B C 1
ATOM 4808 O O . ASP B 1 226 ? -25.957 -36.066 73.300 1.00 11.88 306 ASP B O 1
ATOM 4813 N N . GLU B 1 227 ? -26.179 -37.174 75.253 1.00 12.73 308 GLU B N 1
ATOM 4814 C CA . GLU B 1 227 ? -27.511 -36.646 75.546 1.00 13.66 308 GLU B CA 1
ATOM 4815 C C . GLU B 1 227 ? -27.537 -35.124 75.696 1.00 12.75 308 GLU B C 1
ATOM 4816 O O . GLU B 1 227 ? -28.591 -34.506 75.551 1.00 14.56 308 GLU B O 1
ATOM 4822 N N . ASP B 1 228 ? -26.386 -34.526 75.998 1.00 11.58 309 ASP B N 1
ATOM 4823 C CA . ASP B 1 228 ? -26.281 -33.072 76.110 1.00 12.83 309 ASP B CA 1
ATOM 4824 C C . ASP B 1 228 ? -25.922 -32.433 74.763 1.00 12.94 309 ASP B C 1
ATOM 4825 O O . ASP B 1 228 ? -25.730 -31.217 74.668 1.00 14.12 309 ASP B O 1
ATOM 4830 N N . LEU B 1 229 ? -25.835 -33.273 73.735 1.00 13.22 310 LEU B N 1
ATOM 4831 C CA . LEU B 1 229 ? -25.490 -32.870 72.367 1.00 12.47 310 LEU B CA 1
ATOM 4832 C C . LEU B 1 229 ? -24.046 -32.394 72.192 1.00 12.90 310 LEU B C 1
ATOM 4833 O O . LEU B 1 229 ? -23.708 -31.768 71.186 1.00 13.66 310 LEU B O 1
ATOM 4838 N N . ASP B 1 230 ? -23.193 -32.698 73.165 1.00 13.24 311 ASP B N 1
ATOM 4839 C CA . ASP B 1 230 ? -21.763 -32.535 72.956 1.00 14.81 311 ASP B CA 1
ATOM 4840 C C . ASP B 1 230 ? -21.329 -33.616 71.973 1.00 13.98 311 ASP B C 1
ATOM 4841 O O . ASP B 1 230 ? -21.853 -34.729 71.999 1.00 14.44 311 ASP B O 1
ATOM 4846 N N . TYR B 1 231 ? -20.388 -33.294 71.094 1.00 13.78 312 TYR B N 1
ATOM 4847 C CA . TYR B 1 231 ? -20.088 -34.195 69.986 1.00 13.27 312 TYR B CA 1
ATOM 4848 C C . TYR B 1 231 ? -18.607 -34.257 69.636 1.00 14.06 312 TYR B C 1
ATOM 4849 O O . TYR B 1 231 ? -17.821 -33.379 70.007 1.00 14.55 312 TYR B O 1
ATOM 4858 N N . GLU B 1 232 ? -18.249 -35.319 68.920 1.00 13.73 313 GLU B N 1
ATOM 4859 C CA . GLU B 1 232 ? -16.968 -35.436 68.236 1.00 14.84 313 GLU B CA 1
ATOM 4860 C C . GLU B 1 232 ? -17.282 -35.688 66.770 1.00 13.88 313 GLU B C 1
ATOM 4861 O O . GLU B 1 232 ? -18.178 -36.471 66.451 1.00 13.82 313 GLU B O 1
ATOM 4867 N N . VAL B 1 233 ? -16.552 -35.033 65.875 1.00 12.25 314 VAL B N 1
ATOM 4868 C CA . VAL B 1 233 ? -16.775 -35.229 64.450 1.00 12.77 314 VAL B CA 1
ATOM 4869 C C . VAL B 1 233 ? -15.446 -35.412 63.728 1.00 13.27 314 VAL B C 1
ATOM 4870 O O . VAL B 1 233 ? -14.436 -34.809 64.094 1.00 15.21 314 VAL B O 1
ATOM 4874 N N . GLY B 1 234 ? -15.450 -36.270 62.718 1.00 12.13 315 GLY B N 1
ATOM 4875 C CA . GLY B 1 234 ? -14.252 -36.572 61.961 1.00 12.14 315 GLY B CA 1
ATOM 4876 C C . GLY B 1 234 ? -14.580 -37.524 60.831 1.00 11.11 315 GLY B C 1
ATOM 4877 O O . GLY B 1 234 ? -15.698 -37.523 60.316 1.00 12.07 315 GLY B O 1
ATOM 4878 N N . TYR B 1 235 ? -13.602 -38.333 60.443 1.00 11.44 316 TYR B N 1
ATOM 4879 C CA . TYR B 1 235 ? -13.800 -39.330 59.400 1.00 12.92 316 TYR B CA 1
ATOM 4880 C C . TYR B 1 235 ? -13.445 -40.718 59.906 1.00 12.84 316 TYR B C 1
ATOM 4881 O O . TYR B 1 235 ? -12.645 -40.862 60.830 1.00 14.89 316 TYR B O 1
ATOM 4890 N N . LEU B 1 236 ? -14.061 -41.735 59.316 1.00 12.90 317 LEU B N 1
ATOM 4891 C CA . LEU B 1 236 ? -13.724 -43.110 59.658 1.00 13.44 317 LEU B CA 1
ATOM 4892 C C . LEU B 1 236 ? -12.239 -43.316 59.388 1.00 14.68 317 LEU B C 1
ATOM 4893 O O . LEU B 1 236 ? -11.782 -43.180 58.253 1.00 15.76 317 LEU B O 1
ATOM 4898 N N . CYS B 1 237 ? -11.489 -43.631 60.439 1.00 14.92 318 CYS B N 1
ATOM 4899 C CA . CYS B 1 237 ? -10.029 -43.695 60.361 1.00 17.00 318 CYS B CA 1
ATOM 4900 C C . CYS B 1 237 ? -9.517 -44.684 59.320 1.00 16.51 318 CYS B C 1
ATOM 4901 O O . CYS B 1 237 ? -8.487 -44.446 58.686 1.00 17.16 318 CYS B O 1
ATOM 4904 N N . ALA B 1 238 ? -10.236 -45.790 59.158 1.00 16.25 319 ALA B N 1
ATOM 4905 C CA . ALA B 1 238 ? -9.779 -46.909 58.338 1.00 17.15 319 ALA B CA 1
ATOM 4906 C C . ALA B 1 238 ? -9.141 -46.481 57.020 1.00 17.00 319 ALA B C 1
ATOM 4907 O O . ALA B 1 238 ? -9.643 -45.590 56.330 1.00 17.34 319 ALA B O 1
ATOM 4909 N N . GLY B 1 239 ? -8.031 -47.133 56.681 1.00 16.41 320 GLY B N 1
ATOM 4910 C CA . GLY B 1 239 ? -7.358 -46.910 55.414 1.00 16.31 320 GLY B CA 1
ATOM 4911 C C . GLY B 1 239 ? -8.043 -47.660 54.289 1.00 17.62 320 GLY B C 1
ATOM 4912 O O . GLY B 1 239 ? -7.429 -47.985 53.273 1.00 19.77 320 GLY B O 1
ATOM 4913 N N . ILE B 1 240 ? -9.325 -47.947 54.492 1.00 16.84 321 ILE B N 1
ATOM 4914 C CA . ILE B 1 240 ? -10.170 -48.557 53.479 1.00 16.85 321 ILE B CA 1
ATOM 4915 C C . ILE B 1 240 ? -11.338 -47.608 53.239 1.00 15.26 321 ILE B C 1
ATOM 4916 O O . ILE B 1 240 ? -12.111 -47.336 54.157 1.00 16.30 321 ILE B O 1
ATOM 4921 N N . PRO B 1 241 ? -11.468 -47.087 52.007 1.00 13.76 322 PRO B N 1
ATOM 4922 C CA . PRO B 1 241 ? -12.564 -46.152 51.726 1.00 14.15 322 PRO B CA 1
ATOM 4923 C C . PRO B 1 241 ? -13.870 -46.904 51.502 1.00 13.12 322 PRO B C 1
ATOM 4924 O O . PRO B 1 241 ? -13.856 -47.974 50.894 1.00 13.99 322 PRO B O 1
ATOM 4928 N N . THR B 1 242 ? -14.983 -46.366 51.987 1.00 12.63 323 THR B N 1
ATOM 4929 C CA . THR B 1 242 ? -16.242 -47.104 51.900 1.00 11.93 323 THR B CA 1
ATOM 4930 C C . THR B 1 242 ? -17.402 -46.342 51.260 1.00 11.48 323 THR B C 1
ATOM 4931 O O . THR B 1 242 ? -18.523 -46.843 51.220 1.00 13.03 323 THR B O 1
ATOM 4935 N N . ASP B 1 243 ? -17.140 -45.139 50.761 1.00 11.77 324 ASP B N 1
ATOM 4936 C CA . ASP B 1 243 ? -18.146 -44.426 49.980 1.00 10.69 324 ASP B CA 1
ATOM 4937 C C . ASP B 1 243 ? -18.116 -44.939 48.538 1.00 10.89 324 ASP B C 1
ATOM 4938 O O . ASP B 1 243 ? -17.246 -45.725 48.167 1.00 13.25 324 ASP B O 1
ATOM 4943 N N . THR B 1 244 ? -19.077 -44.499 47.735 1.00 10.67 325 THR B N 1
ATOM 4944 C CA . THR B 1 244 ? -19.061 -44.746 46.297 1.00 11.13 325 THR B CA 1
ATOM 4945 C C . THR B 1 244 ? -19.533 -43.469 45.622 1.00 12.09 325 THR B C 1
ATOM 4946 O O . THR B 1 244 ? -20.602 -42.962 45.953 1.00 12.90 325 THR B O 1
ATOM 4950 N N . PRO B 1 245 ? -18.745 -42.936 44.674 1.00 12.81 326 PRO B N 1
ATOM 4951 C CA . PRO B 1 245 ? -17.500 -43.492 44.132 1.00 12.43 326 PRO B CA 1
ATOM 4952 C C . PRO B 1 245 ? -16.291 -43.349 45.056 1.00 12.43 326 PRO B C 1
ATOM 4953 O O . PRO B 1 245 ? -16.266 -42.510 45.961 1.00 13.73 326 PRO B O 1
ATOM 4957 N N . ARG B 1 246 ? -15.293 -44.188 44.809 1.00 13.15 327 ARG B N 1
ATOM 4958 C CA . ARG B 1 246 ? -14.039 -44.171 45.545 1.00 13.48 327 ARG B CA 1
ATOM 4959 C C . ARG B 1 246 ? -12.956 -44.719 44.625 1.00 15.28 327 ARG B C 1
ATOM 4960 O O . ARG B 1 246 ? -13.235 -45.099 43.489 1.00 16.71 327 ARG B O 1
ATOM 4968 N N . VAL B 1 247 ? -11.720 -44.760 45.111 1.00 14.66 328 VAL B N 1
ATOM 4969 C CA . VAL B 1 247 ? -10.648 -45.420 44.372 1.00 16.19 328 VAL B CA 1
ATOM 4970 C C . VAL B 1 247 ? -10.395 -46.800 44.967 1.00 16.95 328 VAL B C 1
ATOM 4971 O O . VAL B 1 247 ? -10.951 -47.143 46.008 1.00 17.60 328 VAL B O 1
ATOM 4975 N N . GLN B 1 248 ? -9.560 -47.594 44.305 1.00 17.74 329 GLN B N 1
ATOM 4976 C CA . GLN B 1 248 ? -9.193 -48.901 44.836 1.00 19.04 329 GLN B CA 1
ATOM 4977 C C . GLN B 1 248 ? -8.441 -48.723 46.150 1.00 18.18 329 GLN B C 1
ATOM 4978 O O . GLN B 1 248 ? -7.785 -47.704 46.367 1.00 18.31 329 GLN B O 1
ATOM 4984 N N . ASP B 1 249 ? -8.544 -49.716 47.027 1.00 17.94 330 ASP B N 1
ATOM 4985 C CA . ASP B 1 249 ? -7.955 -49.625 48.359 1.00 18.69 330 ASP B CA 1
ATOM 4986 C C . ASP B 1 249 ? -6.476 -49.238 48.331 1.00 19.73 330 ASP B C 1
ATOM 4987 O O . ASP B 1 249 ? -6.023 -48.434 49.146 1.00 20.02 330 ASP B O 1
ATOM 4992 N N . SER B 1 250 ? -5.728 -49.803 47.388 1.00 19.87 331 SER B N 1
ATOM 4993 C CA . SER B 1 250 ? -4.285 -49.589 47.330 1.00 21.62 331 SER B CA 1
ATOM 4994 C C . SER B 1 250 ? -3.910 -48.155 46.947 1.00 22.06 331 SER B C 1
ATOM 4995 O O . SER B 1 250 ? -2.758 -47.747 47.099 1.00 24.31 331 SER B O 1
ATOM 4998 N N . SER B 1 251 ? -4.883 -47.396 46.452 1.00 20.51 332 SER B N 1
ATOM 4999 C CA . SER B 1 251 ? -4.642 -46.014 46.046 1.00 20.04 332 SER B CA 1
ATOM 5000 C C . SER B 1 251 ? -5.136 -45.028 47.099 1.00 19.67 332 SER B C 1
ATOM 5001 O O . SER B 1 251 ? -5.154 -43.817 46.870 1.00 22.04 332 SER B O 1
ATOM 5004 N N . PHE B 1 252 ? -5.528 -45.554 48.254 1.00 18.16 333 PHE B N 1
ATOM 5005 C CA . PHE B 1 252 ? -6.157 -44.753 49.295 1.00 17.84 333 PHE B CA 1
ATOM 5006 C C . PHE B 1 252 ? -5.333 -44.760 50.576 1.00 19.23 333 PHE B C 1
ATOM 5007 O O . PHE B 1 252 ? -4.853 -45.806 51.010 1.00 19.70 333 PHE B O 1
ATOM 5015 N N . THR B 1 253 ? -5.167 -43.584 51.173 1.00 20.00 334 THR B N 1
ATOM 5016 C CA . THR B 1 253 ? -4.559 -43.465 52.493 1.00 20.31 334 THR B CA 1
ATOM 5017 C C . THR B 1 253 ? -5.579 -42.855 53.449 1.00 19.77 334 THR B C 1
ATOM 5018 O O . THR B 1 253 ? -6.135 -41.789 53.181 1.00 20.65 334 THR B O 1
ATOM 5022 N N . GLY B 1 254 ? -5.829 -43.537 54.561 1.00 18.37 335 GLY B N 1
ATOM 5023 C CA . GLY B 1 254 ? -6.856 -43.114 55.494 1.00 17.47 335 GLY B CA 1
ATOM 5024 C C . GLY B 1 254 ? -6.551 -41.833 56.246 1.00 17.62 335 GLY B C 1
ATOM 5025 O O . GLY B 1 254 ? -5.413 -41.352 56.265 1.00 18.74 335 GLY B O 1
ATOM 5026 N N . SER B 1 255 ? -7.590 -41.278 56.862 1.00 16.56 336 SER B N 1
ATOM 5027 C CA . SER B 1 255 ? -7.462 -40.120 57.738 1.00 16.84 336 SER B CA 1
ATOM 5028 C C . SER B 1 255 ? -8.606 -40.094 58.745 1.00 17.20 336 SER B C 1
ATOM 5029 O O . SER B 1 255 ? -9.766 -40.291 58.380 1.00 18.22 336 SER B O 1
ATOM 5032 N N . CYS B 1 256 ? -8.275 -39.848 60.010 1.00 18.12 337 CYS B N 1
ATOM 5033 C CA . CYS B 1 256 ? -9.280 -39.730 61.060 1.00 20.50 337 CYS B CA 1
ATOM 5034 C C . CYS B 1 256 ? -9.910 -38.343 61.052 1.00 19.12 337 CYS B C 1
ATOM 5035 O O . CYS B 1 256 ? -10.987 -38.140 61.609 1.00 18.13 337 CYS B O 1
ATOM 5038 N N . THR B 1 257 ? -9.233 -37.387 60.423 1.00 18.00 338 THR B N 1
ATOM 5039 C CA . THR B 1 257 ? -9.596 -35.982 60.578 1.00 19.15 338 THR B CA 1
ATOM 5040 C C . THR B 1 257 ? -10.011 -35.273 59.293 1.00 18.57 338 THR B C 1
ATOM 5041 O O . THR B 1 257 ? -10.778 -34.312 59.336 1.00 20.17 338 THR B O 1
ATOM 5045 N N . ASN B 1 258 ? -9.503 -35.734 58.156 1.00 17.58 339 ASN B N 1
ATOM 5046 C CA . ASN B 1 258 ? -9.726 -35.025 56.899 1.00 18.38 339 ASN B CA 1
ATOM 5047 C C . ASN B 1 258 ? -10.439 -35.833 55.827 1.00 16.44 339 ASN B C 1
ATOM 5048 O O . ASN B 1 258 ? -10.254 -37.045 55.713 1.00 16.00 339 ASN B O 1
ATOM 5053 N N . ALA B 1 259 ? -11.252 -35.145 55.034 1.00 15.51 340 ALA B N 1
ATOM 5054 C CA . ALA B 1 259 ? -11.851 -35.756 53.865 1.00 15.62 340 ALA B CA 1
ATOM 5055 C C . ALA B 1 259 ? -10.737 -36.104 52.893 1.00 15.68 340 ALA B C 1
ATOM 5056 O O . ALA B 1 259 ? -9.865 -35.277 52.610 1.00 16.46 340 ALA B O 1
ATOM 5058 N N . VAL B 1 260 ? -10.762 -37.335 52.397 1.00 13.82 341 VAL B N 1
ATOM 5059 C CA . VAL B 1 260 ? -9.820 -37.778 51.381 1.00 15.07 341 VAL B CA 1
ATOM 5060 C C . VAL B 1 260 ? -10.613 -38.073 50.116 1.00 15.46 341 VAL B C 1
ATOM 5061 O O . VAL B 1 260 ? -11.509 -38.915 50.123 1.00 16.16 341 VAL B O 1
ATOM 5065 N N . GLY B 1 261 ? -10.300 -37.366 49.036 1.00 15.44 342 GLY B N 1
ATOM 5066 C CA . GLY B 1 261 ? -11.082 -37.477 47.818 1.00 15.45 342 GLY B CA 1
ATOM 5067 C C . GLY B 1 261 ? -10.258 -37.327 46.558 1.00 16.64 342 GLY B C 1
ATOM 5068 O O . GLY B 1 261 ? -9.156 -37.868 46.457 1.00 18.35 342 GLY B O 1
ATOM 5069 N N . GLY B 1 262 ? -10.795 -36.587 45.594 1.00 16.58 343 GLY B N 1
ATOM 5070 C CA . GLY B 1 262 ? -10.137 -36.419 44.311 1.00 17.59 343 GLY B CA 1
ATOM 5071 C C . GLY B 1 262 ? -10.261 -37.654 43.440 1.00 17.72 343 GLY B C 1
ATOM 5072 O O . GLY B 1 262 ? -11.070 -38.542 43.714 1.00 17.77 343 GLY B O 1
ATOM 5073 N N . SER B 1 263 ? -9.452 -37.709 42.385 1.00 19.43 344 SER B N 1
ATOM 5074 C CA . SER B 1 263 ? -9.442 -38.843 41.467 1.00 21.19 344 SER B CA 1
ATOM 5075 C C . SER B 1 263 ? -10.827 -39.148 40.906 1.00 20.78 344 SER B C 1
ATOM 5076 O O . SER B 1 263 ? -11.177 -40.309 40.689 1.00 21.58 344 SER B O 1
ATOM 5079 N N . GLY B 1 264 ? -11.612 -38.099 40.678 1.00 19.71 345 GLY B N 1
ATOM 5080 C CA . GLY B 1 264 ? -12.919 -38.238 40.062 1.00 19.11 345 GLY B CA 1
ATOM 5081 C C . GLY B 1 264 ? -14.029 -38.666 41.005 1.00 18.56 345 GLY B C 1
ATOM 5082 O O . GLY B 1 264 ? -15.141 -38.956 40.561 1.00 21.36 345 GLY B O 1
ATOM 5083 N N . THR B 1 265 ? -13.743 -38.699 42.304 1.00 16.89 346 THR B N 1
ATOM 5084 C CA . THR B 1 265 ? -14.719 -39.183 43.278 1.00 14.03 346 THR B CA 1
ATOM 5085 C C . THR B 1 265 ? -15.501 -38.068 43.967 1.00 12.67 346 THR B C 1
ATOM 5086 O O . THR B 1 265 ? -16.411 -38.345 44.740 1.00 12.83 346 THR B O 1
ATOM 5090 N N . ASN B 1 266 A -15.150 -36.815 43.695 1.00 12.76 346 ASN B N 1
ATOM 5091 C CA . ASN B 1 266 A -15.793 -35.692 44.378 1.00 12.68 346 ASN B CA 1
ATOM 5092 C C . ASN B 1 266 A -17.248 -35.478 43.966 1.00 12.47 346 ASN B C 1
ATOM 5093 O O . ASN B 1 266 A -17.674 -35.917 42.896 1.00 13.64 346 ASN B O 1
ATOM 5098 N N . ASN B 1 267 B -17.999 -34.796 44.827 1.00 11.80 346 ASN B N 1
ATOM 5099 C CA . ASN B 1 267 B -19.343 -34.317 44.499 1.00 11.77 346 ASN B CA 1
ATOM 5100 C C . ASN B 1 267 B -20.409 -35.401 44.395 1.00 12.27 346 ASN B C 1
ATOM 5101 O O . ASN B 1 267 B -21.473 -35.185 43.817 1.00 14.25 346 ASN B O 1
ATOM 5106 N N . TYR B 1 268 ? -20.135 -36.566 44.963 1.00 12.11 347 TYR B N 1
ATOM 5107 C CA . TYR B 1 268 ? -21.149 -37.610 45.002 1.00 12.05 347 TYR B CA 1
ATOM 5108 C C . TYR B 1 268 ? -20.861 -38.563 46.140 1.00 12.09 347 TYR B C 1
ATOM 5109 O O . TYR B 1 268 ? -19.944 -38.340 46.916 1.00 12.62 347 TYR B O 1
ATOM 5118 N N . GLY B 1 269 ? -21.654 -39.618 46.241 1.00 10.78 348 GLY B N 1
ATOM 5119 C CA . GLY B 1 269 ? -21.521 -40.566 47.326 1.00 9.90 348 GLY B CA 1
ATOM 5120 C C . GLY B 1 269 ? -22.749 -41.445 47.338 1.00 9.15 348 GLY B C 1
ATOM 5121 O O . GLY B 1 269 ? -23.580 -41.378 46.430 1.00 10.06 348 GLY B O 1
ATOM 5122 N N . VAL B 1 270 ? -22.861 -42.274 48.367 1.00 9.70 349 VAL B N 1
ATOM 5123 C CA . VAL B 1 270 ? -24.040 -43.098 48.557 1.00 9.80 349 VAL B CA 1
ATOM 5124 C C . VAL B 1 270 ? -24.229 -43.245 50.058 1.00 9.29 349 VAL B C 1
ATOM 5125 O O . VAL B 1 270 ? -23.249 -43.284 50.806 1.00 9.85 349 VAL B O 1
ATOM 5129 N N . LYS B 1 271 ? -25.477 -43.281 50.511 1.00 9.28 350 LYS B N 1
ATOM 5130 C CA . LYS B 1 271 ? -25.732 -43.511 51.924 1.00 9.63 350 LYS B CA 1
ATOM 5131 C C . LYS B 1 271 ? -25.195 -44.880 52.303 1.00 9.04 350 LYS B C 1
ATOM 5132 O O . LYS B 1 271 ? -25.417 -45.858 51.588 1.00 9.96 350 LYS B O 1
ATOM 5138 N N . GLY B 1 272 ? -24.478 -44.945 53.420 1.00 8.72 351 GLY B N 1
ATOM 5139 C CA . GLY B 1 272 ? -23.956 -46.205 53.911 1.00 9.36 351 GLY B CA 1
ATOM 5140 C C . GLY B 1 272 ? -23.886 -46.218 55.423 1.00 9.77 351 GLY B C 1
ATOM 5141 O O . GLY B 1 272 ? -24.442 -45.343 56.085 1.00 10.43 351 GLY B O 1
ATOM 5142 N N . PHE B 1 273 ? -23.192 -47.204 55.977 1.00 9.88 352 PHE B N 1
ATOM 5143 C CA . PHE B 1 273 ? -23.190 -47.383 57.422 1.00 10.14 352 PHE B CA 1
ATOM 5144 C C . PHE B 1 273 ? -21.924 -48.066 57.908 1.00 11.21 352 PHE B C 1
ATOM 5145 O O . PHE B 1 273 ? -21.139 -48.607 57.123 1.00 11.87 352 PHE B O 1
ATOM 5153 N N . GLY B 1 274 ? -21.750 -48.047 59.222 1.00 10.81 353 GLY B N 1
ATOM 5154 C CA . GLY B 1 274 ? -20.708 -48.809 59.877 1.00 11.52 353 GLY B CA 1
ATOM 5155 C C . GLY B 1 274 ? -21.070 -49.002 61.333 1.00 12.33 353 GLY B C 1
ATOM 5156 O O . GLY B 1 274 ? -21.887 -48.258 61.877 1.00 13.58 353 GLY B O 1
ATOM 5157 N N . PHE B 1 275 ? -20.475 -50.007 61.964 1.00 11.36 354 PHE B N 1
ATOM 5158 C CA . PHE B 1 275 ? -20.694 -50.255 63.385 1.00 11.08 354 PHE B CA 1
ATOM 5159 C C . PHE B 1 275 ? -19.366 -50.350 64.109 1.00 10.70 354 PHE B C 1
ATOM 5160 O O . PHE B 1 275 ? -18.527 -51.181 63.765 1.00 11.66 354 PHE B O 1
ATOM 5168 N N . ARG B 1 276 ? -19.177 -49.503 65.113 1.00 11.08 355 ARG B N 1
ATOM 5169 C CA . ARG B 1 276 ? -18.002 -49.614 65.959 1.00 10.96 355 ARG B CA 1
ATOM 5170 C C . ARG B 1 276 ? -18.034 -50.954 66.686 1.00 11.77 355 ARG B C 1
ATOM 5171 O O . ARG B 1 276 ? -19.089 -51.413 67.123 1.00 12.03 355 ARG B O 1
ATOM 5179 N N . GLN B 1 277 ? -16.869 -51.581 66.787 1.00 11.76 356 GLN B N 1
ATOM 5180 C CA . GLN B 1 277 ? -16.705 -52.831 67.516 1.00 11.97 356 GLN B CA 1
ATOM 5181 C C . GLN B 1 277 ? -15.471 -52.680 68.389 1.00 13.63 356 GLN B C 1
ATOM 5182 O O . GLN B 1 277 ? -14.384 -53.130 68.025 1.00 13.81 356 GLN B O 1
ATOM 5188 N N . GLY B 1 278 ? -15.634 -52.035 69.540 1.00 13.91 357 GLY B N 1
ATOM 5189 C CA . GLY B 1 278 ? -14.491 -51.654 70.344 1.00 15.66 357 GLY B CA 1
ATOM 5190 C C . GLY B 1 278 ? -13.651 -50.658 69.566 1.00 14.83 357 GLY B C 1
ATOM 5191 O O . GLY B 1 278 ? -14.088 -49.536 69.306 1.00 16.24 357 GLY B O 1
ATOM 5192 N N . ASN B 1 279 ? -12.450 -51.073 69.177 1.00 14.95 358 ASN B N 1
ATOM 5193 C CA . ASN B 1 279 ? -11.574 -50.237 68.362 1.00 15.49 358 ASN B CA 1
ATOM 5194 C C . ASN B 1 279 ? -11.698 -50.535 66.872 1.00 14.63 358 ASN B C 1
ATOM 5195 O O . ASN B 1 279 ? -11.224 -49.767 66.035 1.00 14.89 358 ASN B O 1
ATOM 5200 N N . SER B 1 280 ? -12.334 -51.656 66.548 1.00 13.76 359 SER B N 1
ATOM 5201 C CA . SER B 1 280 ? -12.534 -52.057 65.159 1.00 14.47 359 SER B CA 1
ATOM 5202 C C . SER B 1 280 ? -13.867 -51.542 64.619 1.00 13.10 359 SER B C 1
ATOM 5203 O O . SER B 1 280 ? -14.614 -50.858 65.322 1.00 13.82 359 SER B O 1
ATOM 5206 N N . VAL B 1 281 ? -14.168 -51.872 63.368 1.00 12.87 360 VAL B N 1
ATOM 5207 C CA . VAL B 1 281 ? -15.397 -51.402 62.743 1.00 12.70 360 VAL B CA 1
ATOM 5208 C C . VAL B 1 281 ? -15.866 -52.360 61.653 1.00 13.18 360 VAL B C 1
ATOM 5209 O O . VAL B 1 281 ? -15.057 -52.856 60.865 1.00 13.49 360 VAL B O 1
ATOM 5213 N N . TRP B 1 282 ? -17.166 -52.648 61.637 1.00 12.62 361 TRP B N 1
ATOM 5214 C CA . TRP B 1 282 ? -17.805 -53.283 60.487 1.00 11.86 361 TRP B CA 1
ATOM 5215 C C . TRP B 1 282 ? -18.272 -52.157 59.580 1.00 11.91 361 TRP B C 1
ATOM 5216 O O . TRP B 1 282 ? -18.996 -51.267 60.021 1.00 14.28 361 TRP B O 1
ATOM 5227 N N . ALA B 1 283 ? -17.861 -52.182 58.320 1.00 11.86 362 ALA B N 1
ATOM 5228 C CA . ALA B 1 283 ? -18.275 -51.149 57.380 1.00 12.45 362 ALA B CA 1
ATOM 5229 C C . ALA B 1 283 ? -18.803 -51.762 56.096 1.00 12.19 362 ALA B C 1
ATOM 5230 O O . ALA B 1 283 ? -18.187 -52.658 55.527 1.00 13.13 362 ALA B O 1
ATOM 5232 N N . GLY B 1 284 ? -19.947 -51.272 55.638 1.00 11.90 363 GLY B N 1
ATOM 5233 C CA . GLY B 1 284 ? -20.499 -51.728 54.379 1.00 12.03 363 GLY B CA 1
ATOM 5234 C C . GLY B 1 284 ? -19.996 -50.910 53.206 1.00 11.95 363 GLY B C 1
ATOM 5235 O O . GLY B 1 284 ? -19.596 -49.752 53.356 1.00 13.45 363 GLY B O 1
ATOM 5236 N N . ARG B 1 285 ? -20.004 -51.518 52.027 1.00 11.89 364 ARG B N 1
ATOM 5237 C CA . ARG B 1 285 ? -19.721 -50.781 50.804 1.00 11.41 364 ARG B CA 1
ATOM 5238 C C . ARG B 1 285 ? -20.180 -51.546 49.575 1.00 11.00 364 ARG B C 1
ATOM 5239 O O . ARG B 1 285 ? -20.325 -52.769 49.608 1.00 11.73 364 ARG B O 1
ATOM 5247 N N . THR B 1 286 ? -20.428 -50.818 48.493 1.00 10.93 365 THR B N 1
ATOM 5248 C CA . THR B 1 286 ? -20.700 -51.455 47.216 1.00 10.66 365 THR B CA 1
ATOM 5249 C C . THR B 1 286 ? -19.447 -52.221 46.812 1.00 12.39 365 THR B C 1
ATOM 5250 O O . THR B 1 286 ? -18.342 -51.868 47.220 1.00 13.03 365 THR B O 1
ATOM 5254 N N . VAL B 1 287 ? -19.610 -53.278 46.026 1.00 12.67 366 VAL B N 1
ATOM 5255 C CA . VAL B 1 287 ? -18.443 -54.011 45.550 1.00 12.97 366 VAL B CA 1
ATOM 5256 C C . VAL B 1 287 ? -17.687 -53.176 44.516 1.00 13.60 366 VAL B C 1
ATOM 5257 O O . VAL B 1 287 ? -16.462 -53.084 44.561 1.00 16.13 366 VAL B O 1
ATOM 5261 N N . SER B 1 288 ? -18.426 -52.552 43.603 1.00 14.19 367 SER B N 1
ATOM 5262 C CA . SER B 1 288 ? -17.836 -51.651 42.616 1.00 14.28 367 SER B CA 1
ATOM 5263 C C . SER B 1 288 ? -17.336 -50.374 43.277 1.00 14.32 367 SER B C 1
ATOM 5264 O O . SER B 1 288 ? -17.962 -49.863 44.203 1.00 14.70 367 SER B O 1
ATOM 5267 N N . ILE B 1 289 ? -16.211 -49.855 42.800 1.00 14.60 368 ILE B N 1
ATOM 5268 C CA . ILE B 1 289 ? -15.702 -48.592 43.319 1.00 15.82 368 ILE B CA 1
ATOM 5269 C C . ILE B 1 289 ? -16.382 -47.387 42.669 1.00 15.94 368 ILE B C 1
ATOM 5270 O O . ILE B 1 289 ? -16.303 -46.275 43.184 1.00 16.92 368 ILE B O 1
ATOM 5275 N N . SER B 1 290 ? -17.065 -47.610 41.550 1.00 16.60 369 SER B N 1
ATOM 5276 C CA . SER B 1 290 ? -17.618 -46.501 40.777 1.00 18.71 369 SER B CA 1
ATOM 5277 C C . SER B 1 290 ? -19.141 -46.516 40.665 1.00 19.94 369 SER B C 1
ATOM 5278 O O . SER B 1 290 ? -19.764 -45.472 40.466 1.00 22.81 369 SER B O 1
ATOM 5281 N N . SER B 1 291 ? -19.737 -47.697 40.786 1.00 17.41 370 SER B N 1
ATOM 5282 C CA . SER B 1 291 ? -21.168 -47.844 40.574 1.00 17.43 370 SER B CA 1
ATOM 5283 C C . SER B 1 291 ? -21.842 -48.430 41.798 1.00 14.83 370 SER B C 1
ATOM 5284 O O . SER B 1 291 ? -21.198 -49.069 42.630 1.00 15.32 370 SER B O 1
ATOM 5287 N N . ARG B 1 292 ? -23.149 -48.220 41.898 1.00 12.73 371 ARG B N 1
ATOM 5288 C CA . ARG B 1 292 ? -23.926 -48.814 42.974 1.00 12.23 371 ARG B CA 1
ATOM 5289 C C . ARG B 1 292 ? -24.279 -50.252 42.605 1.00 12.88 371 ARG B C 1
ATOM 5290 O O . ARG B 1 292 ? -25.433 -50.580 42.310 1.00 12.57 371 ARG B O 1
ATOM 5298 N N A SER B 1 293 ? -23.260 -51.104 42.629 0.37 12.98 372 SER B N 1
ATOM 5299 N N B SER B 1 293 ? -23.262 -51.106 42.602 0.63 12.87 372 SER B N 1
ATOM 5300 C CA A SER B 1 293 ? -23.408 -52.510 42.283 0.37 12.98 372 SER B CA 1
ATOM 5301 C CA B SER B 1 293 ? -23.447 -52.517 42.292 0.63 12.45 372 SER B CA 1
ATOM 5302 C C A SER B 1 293 ? -22.723 -53.379 43.333 0.37 12.60 372 SER B C 1
ATOM 5303 C C B SER B 1 293 ? -22.727 -53.384 43.318 0.63 12.53 372 SER B C 1
ATOM 5304 O O A SER B 1 293 ? -21.640 -53.045 43.817 0.37 11.94 372 SER B O 1
ATOM 5305 O O B SER B 1 293 ? -21.629 -53.050 43.772 0.63 11.90 372 SER B O 1
ATOM 5310 N N . GLY B 1 294 ? -23.364 -54.489 43.691 1.00 12.29 373 GLY B N 1
ATOM 5311 C CA . GLY B 1 294 ? -22.830 -55.384 44.702 1.00 10.63 373 GLY B CA 1
ATOM 5312 C C . GLY B 1 294 ? -22.903 -54.796 46.100 1.00 10.87 373 GLY B C 1
ATOM 5313 O O . GLY B 1 294 ? -23.151 -53.603 46.276 1.00 11.16 373 GLY B O 1
ATOM 5314 N N . PHE B 1 295 ? -22.707 -55.639 47.105 1.00 9.99 374 PHE B N 1
ATOM 5315 C CA . PHE B 1 295 ? -22.590 -55.153 48.471 1.00 10.43 374 PHE B CA 1
ATOM 5316 C C . PHE B 1 295 ? -21.828 -56.138 49.342 1.00 10.71 374 PHE B C 1
ATOM 5317 O O . PHE B 1 295 ? -22.083 -57.344 49.315 1.00 10.99 374 PHE B O 1
ATOM 5325 N N . GLU B 1 296 ? -20.890 -55.603 50.114 1.00 11.68 375 GLU B N 1
ATOM 5326 C CA . GLU B 1 296 ? -20.082 -56.402 51.017 1.00 12.18 375 GLU B CA 1
ATOM 5327 C C . GLU B 1 296 ? -19.928 -55.650 52.331 1.00 12.87 375 GLU B C 1
ATOM 5328 O O . GLU B 1 296 ? -20.084 -54.427 52.379 1.00 12.85 375 GLU B O 1
ATOM 5334 N N . ILE B 1 297 ? -19.636 -56.381 53.399 1.00 12.73 376 ILE B N 1
ATOM 5335 C CA . ILE B 1 297 ? -19.382 -55.756 54.689 1.00 11.95 376 ILE B CA 1
ATOM 5336 C C . ILE B 1 297 ? -18.045 -56.254 55.217 1.00 12.90 376 ILE B C 1
ATOM 5337 O O . ILE B 1 297 ? -17.759 -57.454 55.182 1.00 14.41 376 ILE B O 1
ATOM 5342 N N . LEU B 1 298 ? -17.226 -55.322 55.688 1.00 12.35 377 LEU B N 1
ATOM 5343 C CA . LEU B 1 298 ? -15.851 -55.615 56.073 1.00 12.68 377 LEU B CA 1
ATOM 5344 C C . LEU B 1 298 ? -15.631 -55.334 57.548 1.00 13.04 377 LEU B C 1
ATOM 5345 O O . LEU B 1 298 ? -16.055 -54.296 58.056 1.00 14.28 377 LEU B O 1
ATOM 5350 N N . LEU B 1 299 ? -14.973 -56.262 58.235 1.00 12.98 378 LEU B N 1
ATOM 5351 C CA . LEU B 1 299 ? -14.518 -56.018 59.596 1.00 13.41 378 LEU B CA 1
ATOM 5352 C C . LEU B 1 299 ? -13.069 -55.560 59.521 1.00 14.35 378 LEU B C 1
ATOM 5353 O O . LEU B 1 299 ? -12.181 -56.334 59.160 1.00 15.56 378 LEU B O 1
ATOM 5358 N N . ILE B 1 300 ? -12.838 -54.292 59.842 1.00 14.10 379 ILE B N 1
ATOM 5359 C CA . ILE B 1 300 ? -11.508 -53.705 59.737 1.00 14.44 379 ILE B CA 1
ATOM 5360 C C . ILE B 1 300 ? -10.880 -53.564 61.115 1.00 15.31 379 ILE B C 1
ATOM 5361 O O . ILE B 1 300 ? -11.389 -52.840 61.975 1.00 15.50 379 ILE B O 1
ATOM 5366 N N . GLU B 1 301 ? -9.774 -54.271 61.317 1.00 16.48 380 GLU B N 1
ATOM 5367 C CA . GLU B 1 301 ? -9.098 -54.295 62.608 1.00 18.12 380 GLU B CA 1
ATOM 5368 C C . GLU B 1 301 ? -8.608 -52.909 63.017 1.00 18.07 380 GLU B C 1
ATOM 5369 O O . GLU B 1 301 ? -7.818 -52.287 62.307 1.00 17.07 380 GLU B O 1
ATOM 5375 N N . ASP B 1 302 ? -9.089 -52.436 64.164 1.00 16.51 381 ASP B N 1
ATOM 5376 C CA . ASP B 1 302 ? -8.728 -51.121 64.692 1.00 17.53 381 ASP B CA 1
ATOM 5377 C C . ASP B 1 302 ? -9.122 -49.980 63.755 1.00 16.43 381 ASP B C 1
ATOM 5378 O O . ASP B 1 302 ? -8.605 -48.870 63.869 1.00 17.94 381 ASP B O 1
ATOM 5383 N N . GLY B 1 303 ? -10.049 -50.254 62.842 1.00 14.80 382 GLY B N 1
ATOM 5384 C CA . GLY B 1 303 ? -10.452 -49.283 61.839 1.00 14.15 382 GLY B CA 1
ATOM 5385 C C . GLY B 1 303 ? -11.194 -48.062 62.358 1.00 15.75 382 GLY B C 1
ATOM 5386 O O . GLY B 1 303 ? -11.363 -47.086 61.631 1.00 15.94 382 GLY B O 1
ATOM 5387 N N . TRP B 1 304 ? -11.649 -48.111 63.606 1.00 15.48 383 TRP B N 1
ATOM 5388 C CA . TRP B 1 304 ? -12.335 -46.966 64.199 1.00 15.62 383 TRP B CA 1
ATOM 5389 C C . TRP B 1 304 ? -11.341 -45.949 64.754 1.00 16.52 383 TRP B C 1
ATOM 5390 O O . TRP B 1 304 ? -11.675 -44.777 64.913 1.00 19.26 383 TRP B O 1
ATOM 5401 N N . ILE B 1 305 ? -10.117 -46.392 65.038 1.00 16.89 384 ILE B N 1
ATOM 5402 C CA . ILE B 1 305 ? -9.163 -45.538 65.749 1.00 18.24 384 ILE B CA 1
ATOM 5403 C C . ILE B 1 305 ? -7.866 -45.239 64.995 1.00 19.43 384 ILE B C 1
ATOM 5404 O O . ILE B 1 305 ? -7.142 -44.308 65.353 1.00 20.01 384 ILE B O 1
ATOM 5409 N N . ARG B 1 306 ? -7.559 -46.026 63.970 1.00 19.36 385 ARG B N 1
ATOM 5410 C CA . ARG B 1 306 ? -6.368 -45.763 63.168 1.00 19.00 385 ARG B CA 1
ATOM 5411 C C . ARG B 1 306 ? -6.568 -46.124 61.699 1.00 18.92 385 ARG B C 1
ATOM 5412 O O . ARG B 1 306 ? -7.537 -46.790 61.340 1.00 18.11 385 ARG B O 1
ATOM 5420 N N . THR B 1 307 ? -5.643 -45.673 60.859 1.00 18.19 387 THR B N 1
ATOM 5421 C CA . THR B 1 307 ? -5.767 -45.828 59.413 1.00 18.54 387 THR B CA 1
ATOM 5422 C C . THR B 1 307 ? -5.433 -47.242 58.944 1.00 18.99 387 THR B C 1
ATOM 5423 O O . THR B 1 307 ? -4.696 -47.434 57.973 1.00 20.91 387 THR B O 1
ATOM 5427 N N . SER B 1 308 ? -6.003 -48.226 59.628 1.00 18.21 388 SER B N 1
ATOM 5428 C CA . SER B 1 308 ? -5.723 -49.628 59.354 1.00 18.44 388 SER B CA 1
ATOM 5429 C C . SER B 1 308 ? -6.217 -50.080 57.985 1.00 18.39 388 SER B C 1
ATOM 5430 O O . SER B 1 308 ? -7.258 -49.632 57.507 1.00 19.22 388 SER B O 1
ATOM 5433 N N . LYS B 1 309 ? -5.464 -50.980 57.363 1.00 18.26 389 LYS B N 1
ATOM 5434 C CA . LYS B 1 309 ? -5.886 -51.599 56.113 1.00 18.64 389 LYS B CA 1
ATOM 5435 C C . LYS B 1 309 ? -6.119 -53.089 56.325 1.00 20.06 389 LYS B C 1
ATOM 5436 O O . LYS B 1 309 ? -6.284 -53.848 55.370 1.00 22.79 389 LYS B O 1
ATOM 5442 N N . THR B 1 310 ? -6.139 -53.502 57.587 1.00 19.82 390 THR B N 1
ATOM 5443 C CA . THR B 1 310 ? -6.260 -54.913 57.926 1.00 19.51 390 THR B CA 1
ATOM 5444 C C . THR B 1 310 ? -7.712 -55.366 57.973 1.00 19.15 390 THR B C 1
ATOM 5445 O O . THR B 1 310 ? -8.448 -55.037 58.902 1.00 19.58 390 THR B O 1
ATOM 5449 N N . ILE B 1 311 ? -8.115 -56.122 56.959 1.00 18.90 391 ILE B N 1
ATOM 5450 C CA . ILE B 1 311 ? -9.466 -56.659 56.891 1.00 19.96 391 ILE B CA 1
ATOM 5451 C C . ILE B 1 311 ? -9.471 -58.084 57.418 1.00 21.32 391 ILE B C 1
ATOM 5452 O O . ILE B 1 311 ? -8.908 -58.985 56.797 1.00 23.28 391 ILE B O 1
ATOM 5457 N N . VAL B 1 312 ? -10.101 -58.290 58.569 1.00 20.35 392 VAL B N 1
ATOM 5458 C CA . VAL B 1 312 ? -10.055 -59.597 59.215 1.00 20.69 392 VAL B CA 1
ATOM 5459 C C . VAL B 1 312 ? -11.242 -60.486 58.848 1.00 19.65 392 VAL B C 1
ATOM 5460 O O . VAL B 1 312 ? -11.158 -61.710 58.943 1.00 21.36 392 VAL B O 1
ATOM 5464 N N . LYS B 1 313 ? -12.337 -59.864 58.421 1.00 18.33 393 LYS B N 1
ATOM 5465 C CA . LYS B 1 313 ? -13.500 -60.593 57.927 1.00 18.26 393 LYS B CA 1
ATOM 5466 C C . LYS B 1 313 ? -14.135 -59.821 56.784 1.00 17.62 393 LYS B C 1
ATOM 5467 O O . LYS B 1 313 ? -14.131 -58.592 56.782 1.00 17.86 393 LYS B O 1
ATOM 5473 N N . LYS B 1 314 ? -14.684 -60.543 55.815 1.00 18.05 394 LYS B N 1
ATOM 5474 C CA . LYS B 1 314 ? -15.446 -59.925 54.739 1.00 20.35 394 LYS B CA 1
ATOM 5475 C C . LYS B 1 314 ? -16.586 -60.839 54.323 1.00 19.66 394 LYS B C 1
ATOM 5476 O O . LYS B 1 314 ? -16.388 -62.035 54.110 1.00 22.32 394 LYS B O 1
ATOM 5482 N N . VAL B 1 315 ? -17.783 -60.279 54.215 1.00 15.80 395 VAL B N 1
ATOM 5483 C CA . VAL B 1 315 ? -18.921 -61.055 53.749 1.00 15.11 395 VAL B CA 1
ATOM 5484 C C . VAL B 1 315 ? -19.627 -60.317 52.622 1.00 14.31 395 VAL B C 1
ATOM 5485 O O . VAL B 1 315 ? -19.916 -59.126 52.731 1.00 14.87 395 VAL B O 1
ATOM 5489 N N . GLU B 1 316 ? -19.887 -61.028 51.531 1.00 12.84 396 GLU B N 1
ATOM 5490 C CA . GLU B 1 316 ? -20.617 -60.455 50.410 1.00 12.21 396 GLU B CA 1
ATOM 5491 C C . GLU B 1 316 ? -22.064 -60.918 50.473 1.00 11.53 396 GLU B C 1
ATOM 5492 O O . GLU B 1 316 ? -22.328 -62.109 50.631 1.00 13.98 396 GLU B O 1
ATOM 5498 N N . VAL B 1 317 ? -22.996 -59.976 50.360 1.00 11.09 397 VAL B N 1
ATOM 5499 C CA . VAL B 1 317 ? -24.418 -60.309 50.401 1.00 11.22 397 VAL B CA 1
ATOM 5500 C C . VAL B 1 317 ? -25.121 -59.995 49.0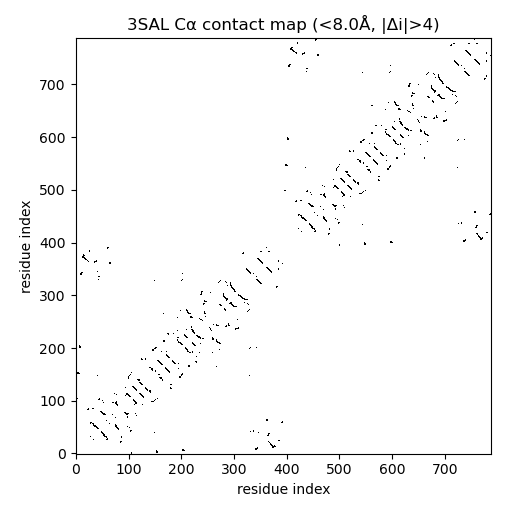82 1.00 11.18 397 VAL B C 1
ATOM 5501 O O . VAL B 1 317 ? -26.302 -60.286 48.914 1.00 11.35 397 VAL B O 1
ATOM 5505 N N . LEU B 1 318 ? -24.379 -59.412 48.147 1.00 10.18 398 LEU B N 1
ATOM 5506 C CA . LEU B 1 318 ? -24.886 -59.148 46.808 1.00 9.29 398 LEU B CA 1
ATOM 5507 C C . LEU B 1 318 ? -23.694 -59.074 45.864 1.00 10.53 398 LEU B C 1
ATOM 5508 O O . LEU B 1 318 ? -22.771 -58.294 46.093 1.00 12.42 398 LEU B O 1
ATOM 5513 N N . ASN B 1 319 ? -23.688 -59.887 44.813 1.00 10.60 399 ASN B N 1
ATOM 5514 C CA . ASN B 1 319 ? -22.534 -59.876 43.923 1.00 12.23 399 ASN B CA 1
ATOM 5515 C C . ASN B 1 319 ? -22.527 -58.660 43.001 1.00 12.06 399 ASN B C 1
ATOM 5516 O O . ASN B 1 319 ? -23.527 -57.944 42.886 1.00 11.77 399 ASN B O 1
ATOM 5521 N N . ASN B 1 320 ? -21.386 -58.417 42.370 1.00 12.71 400 ASN B N 1
ATOM 5522 C CA . ASN B 1 320 ? -21.189 -57.202 41.587 1.00 14.43 400 ASN B CA 1
ATOM 5523 C C . ASN B 1 320 ? -21.935 -57.209 40.254 1.00 15.50 400 ASN B C 1
ATOM 5524 O O . ASN B 1 320 ? -21.871 -56.244 39.494 1.00 18.86 400 ASN B O 1
ATOM 5529 N N . LYS B 1 321 ? -22.649 -58.296 39.975 1.00 15.14 401 LYS B N 1
ATOM 5530 C CA . LYS B 1 321 ? -23.463 -58.375 38.769 1.00 15.80 401 LYS B CA 1
ATOM 5531 C C . LYS B 1 321 ? -24.854 -57.799 39.018 1.00 14.85 401 LYS B C 1
ATOM 5532 O O . LYS B 1 321 ? -25.676 -57.730 38.106 1.00 17.15 401 LYS B O 1
ATOM 5538 N N . ASN B 1 322 ? -25.111 -57.383 40.254 1.00 12.75 402 ASN B N 1
ATOM 5539 C CA . ASN B 1 322 ? -26.440 -56.919 40.635 1.00 12.66 402 ASN B CA 1
ATOM 5540 C C . ASN B 1 322 ? -26.459 -55.526 41.255 1.00 11.71 402 ASN B C 1
ATOM 5541 O O . ASN B 1 322 ? -25.506 -55.113 41.912 1.00 12.25 402 ASN B O 1
ATOM 5546 N N . TRP B 1 323 ? -27.557 -54.808 41.042 1.00 12.25 403 TRP B N 1
ATOM 5547 C CA . TRP B 1 323 ? -27.662 -53.424 41.487 1.00 12.93 403 TRP B CA 1
ATOM 5548 C C . TRP B 1 323 ? -27.913 -53.309 42.981 1.00 11.98 403 TRP B C 1
ATOM 5549 O O . TRP B 1 323 ? -28.775 -53.999 43.530 1.00 12.42 403 TRP B O 1
ATOM 5560 N N . SER B 1 324 ? -27.150 -52.437 43.634 1.00 10.01 404 SER B N 1
ATOM 5561 C CA . SER B 1 324 ? -27.394 -52.108 45.034 1.00 10.88 404 SER B CA 1
ATOM 5562 C C . SER B 1 324 ? -27.941 -50.685 45.159 1.00 10.22 404 SER B C 1
ATOM 5563 O O . SER B 1 324 ? -28.818 -50.290 44.393 1.00 10.22 404 SER B O 1
ATOM 5566 N N . GLY B 1 325 ? -27.430 -49.917 46.115 1.00 10.37 405 GLY B N 1
ATOM 5567 C CA . GLY B 1 325 ? -28.018 -48.630 46.438 1.00 11.05 405 GLY B CA 1
ATOM 5568 C C . GLY B 1 325 ? -27.682 -48.216 47.854 1.00 9.47 405 GLY B C 1
ATOM 5569 O O . GLY B 1 325 ? -26.618 -48.560 48.365 1.00 10.86 405 GLY B O 1
ATOM 5570 N N . TYR B 1 326 ? -28.586 -47.473 48.486 1.00 9.09 406 TYR B N 1
ATOM 5571 C CA . TYR B 1 326 ? -28.399 -47.038 49.866 1.00 8.70 406 TYR B CA 1
ATOM 5572 C C . TYR B 1 326 ? -28.322 -48.225 50.831 1.00 8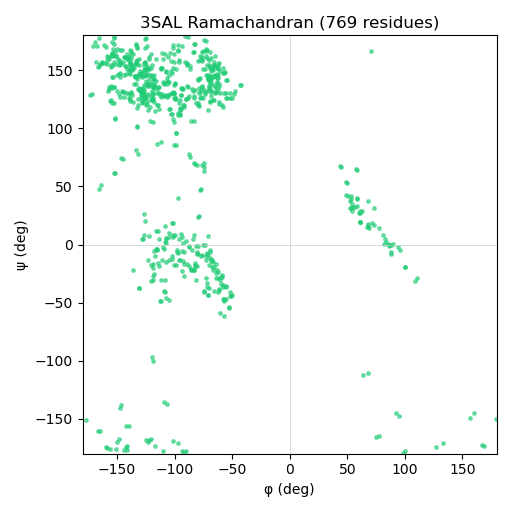.78 406 TYR B C 1
ATOM 5573 O O . TYR B 1 326 ? -28.839 -49.309 50.555 1.00 10.08 406 TYR B O 1
ATOM 5582 N N . SER B 1 327 ? -27.664 -48.013 51.964 1.00 8.50 407 SER B N 1
ATOM 5583 C CA . SER B 1 327 ? -27.722 -48.955 53.074 1.00 7.89 407 SER B CA 1
ATOM 5584 C C . SER B 1 327 ? -27.734 -48.151 54.368 1.00 8.64 407 SER B C 1
ATOM 5585 O O . SER B 1 327 ? -27.245 -47.021 54.405 1.00 9.83 407 SER B O 1
ATOM 5588 N N . GLY B 1 328 ? -28.308 -48.719 55.422 1.00 8.59 408 GLY B N 1
ATOM 5589 C CA . GLY B 1 328 ? -28.435 -47.993 56.668 1.00 8.81 408 GLY B CA 1
ATOM 5590 C C . GLY B 1 328 ? -28.444 -48.882 57.888 1.00 9.63 408 GLY B C 1
ATOM 5591 O O . GLY B 1 328 ? -28.687 -50.085 57.791 1.00 10.86 408 GLY B O 1
ATOM 5592 N N . ALA B 1 329 ? -28.189 -48.274 59.042 1.00 9.65 409 ALA B N 1
ATOM 5593 C CA . ALA B 1 329 ? -28.067 -48.998 60.299 1.00 10.23 409 ALA B CA 1
ATOM 5594 C C . ALA B 1 329 ? -29.314 -48.886 61.170 1.00 10.48 409 ALA B C 1
ATOM 5595 O O . ALA B 1 329 ? -30.008 -47.871 61.161 1.00 11.53 409 ALA B O 1
ATOM 5597 N N . PHE B 1 330 ? -29.581 -49.941 61.929 1.00 8.82 410 PHE B N 1
ATOM 5598 C CA . PHE B 1 330 ? -30.540 -49.890 63.026 1.00 9.01 410 PHE B CA 1
ATOM 5599 C C . PHE B 1 330 ? -30.142 -50.925 64.069 1.00 9.10 410 PHE B C 1
ATOM 5600 O O . PHE B 1 330 ? -29.212 -51.700 63.853 1.00 11.10 410 PHE B O 1
ATOM 5608 N N . THR B 1 331 ? -30.825 -50.917 65.208 1.00 9.26 411 THR B N 1
ATOM 5609 C CA . THR B 1 331 ? -30.552 -51.889 66.256 1.00 10.30 411 THR B CA 1
ATOM 5610 C C . THR B 1 331 ? -31.841 -52.535 66.743 1.00 11.77 411 THR B C 1
ATOM 5611 O O . THR B 1 331 ? -32.924 -51.956 66.628 1.00 12.48 411 THR B O 1
ATOM 5615 N N . ILE B 1 332 ? -31.714 -53.744 67.279 1.00 11.73 412 ILE B N 1
ATOM 5616 C CA . ILE B 1 332 ? -32.830 -54.411 67.931 1.00 12.54 412 ILE B CA 1
ATOM 5617 C C . ILE B 1 332 ? -32.675 -54.264 69.440 1.00 14.73 412 ILE B C 1
ATOM 5618 O O . ILE B 1 332 ? -31.631 -54.611 69.997 1.00 15.78 412 ILE B O 1
ATOM 5623 N N . PRO B 1 333 ? -33.713 -53.743 70.105 1.00 16.79 413 PRO B N 1
ATOM 5624 C CA . PRO B 1 333 ? -33.676 -53.486 71.549 1.00 18.00 413 PRO B CA 1
ATOM 5625 C C . PRO B 1 333 ? -33.736 -54.761 72.386 1.00 20.03 413 PRO B C 1
ATOM 5626 O O . PRO B 1 333 ? -34.140 -55.821 71.900 1.00 20.21 413 PRO B O 1
ATOM 5630 N N . ILE B 1 334 A -33.341 -54.633 73.648 1.00 20.94 413 ILE B N 1
ATOM 5631 C CA . ILE B 1 334 A -33.294 -55.753 74.582 1.00 23.64 413 ILE B CA 1
ATOM 5632 C C . ILE B 1 334 A -34.654 -56.412 74.787 1.00 25.12 413 ILE B C 1
ATOM 5633 O O . ILE B 1 334 A -34.733 -57.602 75.091 1.00 26.71 413 ILE B O 1
ATOM 5638 N N . THR B 1 335 B -35.723 -55.639 74.627 1.00 27.10 413 THR B N 1
ATOM 5639 C CA . THR B 1 335 B -37.068 -56.151 74.876 1.00 28.96 413 THR B CA 1
ATOM 5640 C C . THR B 1 335 B -37.449 -57.265 73.906 1.00 30.11 413 THR B C 1
ATOM 5641 O O . THR B 1 335 B -38.388 -58.021 74.157 1.00 31.46 413 THR B O 1
ATOM 5645 N N . MET B 1 336 C -36.712 -57.369 72.804 1.00 30.15 413 MET B N 1
ATOM 5646 C CA . MET B 1 336 C -37.017 -58.356 71.777 1.00 31.43 413 MET B CA 1
ATOM 5647 C C . MET B 1 336 C -36.022 -59.513 71.751 1.00 30.18 413 MET B C 1
ATOM 5648 O O . MET B 1 336 C -36.283 -60.548 71.138 1.00 30.13 413 MET B O 1
ATOM 5653 N N . THR B 1 337 D -34.882 -59.337 72.410 1.00 28.13 413 THR B N 1
ATOM 5654 C CA . THR B 1 337 D -33.810 -60.325 72.349 1.00 26.24 413 THR B CA 1
ATOM 5655 C C . THR B 1 337 D -33.475 -60.906 73.716 1.00 27.04 413 THR B C 1
ATOM 5656 O O . THR B 1 337 D -32.864 -61.971 73.810 1.00 25.82 413 THR B O 1
ATOM 5660 N N . SER B 1 338 ? -33.860 -60.192 74.769 1.00 28.05 414 SER B N 1
ATOM 5661 C CA . SER B 1 338 ? -33.517 -60.578 76.135 1.00 31.34 414 SER B CA 1
ATOM 5662 C C . SER B 1 338 ? -32.004 -60.615 76.342 1.00 31.26 414 SER B C 1
ATOM 5663 O O . SER B 1 338 ? -31.513 -61.252 77.274 1.00 31.24 414 SER B O 1
ATOM 5666 N N . LYS B 1 339 ? -31.269 -59.935 75.468 1.00 31.41 415 LYS B N 1
ATOM 5667 C CA . LYS B 1 339 ? -29.816 -59.866 75.586 1.00 30.45 415 LYS B CA 1
ATOM 5668 C C . LYS B 1 339 ? -29.411 -58.694 76.464 1.00 29.28 415 LYS B C 1
ATOM 5669 O O . LYS B 1 339 ? -30.260 -57.945 76.941 1.00 29.65 415 LYS B O 1
ATOM 5675 N N . GLN B 1 340 ? -28.109 -58.536 76.674 1.00 26.92 416 GLN B N 1
ATOM 5676 C CA . GLN B 1 340 ? -27.601 -57.443 77.488 1.00 26.93 416 GLN B CA 1
ATOM 5677 C C . GLN B 1 340 ? -26.938 -56.388 76.616 1.00 23.09 416 GLN B C 1
ATOM 5678 O O . GLN B 1 340 ? -26.367 -55.420 77.120 1.00 24.09 416 GLN B O 1
ATOM 5684 N N . CYS B 1 341 ? -27.014 -56.585 75.304 1.00 19.91 417 CYS B N 1
ATOM 5685 C CA . CYS B 1 341 ? -26.425 -55.656 74.351 1.00 18.58 417 CYS B CA 1
ATOM 5686 C C . CYS B 1 341 ? -27.367 -55.437 73.172 1.00 16.42 417 CYS B C 1
ATOM 5687 O O . CYS B 1 341 ? -28.261 -56.248 72.920 1.00 17.93 417 CYS B O 1
ATOM 5690 N N . LEU B 1 342 ? -27.162 -54.340 72.453 1.00 13.56 418 LEU B N 1
ATOM 5691 C CA . LEU B 1 342 ? -28.009 -53.986 71.323 1.00 13.19 418 LEU B CA 1
ATOM 5692 C C . LEU B 1 342 ? -27.495 -54.646 70.049 1.00 13.12 418 LEU B C 1
ATOM 5693 O O . LEU B 1 342 ? -26.320 -54.526 69.711 1.00 14.98 418 LEU B O 1
ATOM 5698 N N . VAL B 1 343 ? -28.377 -55.344 69.344 1.00 12.18 419 VAL B N 1
ATOM 5699 C CA . VAL B 1 343 ? -27.977 -56.076 68.147 1.00 12.30 419 VAL B CA 1
ATOM 5700 C C . VAL B 1 343 ? -27.892 -55.154 66.931 1.00 12.49 419 VAL B C 1
ATOM 5701 O O . VAL B 1 343 ? -28.875 -54.506 66.569 1.00 13.44 419 VAL B O 1
ATOM 5705 N N . PRO B 1 344 ? -26.709 -55.087 66.299 1.00 10.44 420 PRO B N 1
ATOM 5706 C CA . PRO B 1 344 ? -26.549 -54.241 65.111 1.00 11.53 420 PRO B CA 1
ATOM 5707 C C . PRO B 1 344 ? -27.126 -54.905 63.865 1.00 11.06 420 PRO B C 1
ATOM 5708 O O . PRO B 1 344 ? -26.833 -56.070 63.602 1.00 12.32 420 PRO B O 1
ATOM 5712 N N . CYS B 1 345 ? -27.943 -54.168 63.118 1.00 9.88 421 CYS B N 1
ATOM 5713 C CA . CYS B 1 345 ? -28.525 -54.669 61.878 1.00 10.15 421 CYS B CA 1
ATOM 5714 C C . CYS B 1 345 ? -28.366 -53.636 60.779 1.00 9.79 421 CYS B C 1
ATOM 5715 O O . CYS B 1 345 ? -28.207 -52.449 61.057 1.00 11.83 421 CYS B O 1
ATOM 5718 N N . PHE B 1 346 ? -28.432 -54.079 59.529 1.00 9.34 422 PHE B N 1
ATOM 5719 C CA . PHE B 1 346 ? -28.465 -53.134 58.423 1.00 8.31 422 PHE B CA 1
ATOM 5720 C C . PHE B 1 346 ? -29.474 -53.544 57.362 1.00 9.19 422 PHE B C 1
ATOM 5721 O O . PHE B 1 346 ? -29.832 -54.718 57.240 1.00 10.52 422 PHE B O 1
ATOM 5729 N N . TRP B 1 347 ? -29.944 -52.556 56.610 1.00 9.51 423 TRP B N 1
ATOM 5730 C CA . TRP B 1 347 ? -30.766 -52.817 55.440 1.00 8.88 423 TRP B CA 1
ATOM 5731 C C . TRP B 1 347 ? -29.984 -52.434 54.197 1.00 9.76 423 TRP B C 1
ATOM 5732 O O . TRP B 1 347 ? -29.116 -51.554 54.236 1.00 9.76 423 TRP B O 1
ATOM 5743 N N . LEU B 1 348 ? -30.283 -53.119 53.102 1.00 9.24 424 LEU B N 1
ATOM 5744 C CA . LEU B 1 348 ? -29.669 -52.836 51.817 1.00 9.99 424 LEU B CA 1
ATOM 5745 C C . LEU B 1 348 ? -30.757 -52.537 50.801 1.00 9.72 424 LEU B C 1
ATOM 5746 O O . LEU B 1 348 ? -31.709 -53.308 50.651 1.00 11.08 424 LEU B O 1
ATOM 5751 N N . GLU B 1 349 ? -30.613 -51.410 50.115 1.00 8.79 425 GLU B N 1
ATOM 5752 C CA . GLU B 1 349 ? -31.518 -51.037 49.041 1.00 10.48 425 GLU B CA 1
ATOM 5753 C C . GLU B 1 349 ? -30.957 -51.495 47.702 1.00 10.30 425 GLU B C 1
ATOM 5754 O O . GLU B 1 349 ? -29.775 -51.307 47.420 1.00 10.78 425 GLU B O 1
ATOM 5760 N N . MET B 1 350 ? -31.811 -52.094 46.878 1.00 9.49 426 MET B N 1
ATOM 5761 C CA . MET B 1 350 ? -31.410 -52.536 45.551 1.00 10.63 426 MET B CA 1
ATOM 5762 C C . MET B 1 350 ? -32.250 -51.811 44.501 1.00 10.18 426 MET B C 1
ATOM 5763 O O . MET B 1 350 ? -33.432 -52.105 44.316 1.00 11.09 426 MET B O 1
ATOM 5768 N N . ILE B 1 351 ? -31.625 -50.844 43.834 1.00 9.29 427 ILE B N 1
ATOM 5769 C CA . ILE B 1 351 ? -32.320 -49.942 42.922 1.00 9.15 427 ILE B CA 1
ATOM 5770 C C . ILE B 1 351 ? -32.478 -50.544 41.529 1.00 10.00 427 ILE B C 1
ATOM 5771 O O . ILE B 1 351 ? -31.518 -51.066 40.960 1.00 10.87 427 ILE B O 1
ATOM 5776 N N . ARG B 1 352 ? -33.692 -50.465 40.986 1.00 11.13 428 ARG B N 1
ATOM 5777 C CA . ARG B 1 352 ? -33.973 -50.935 39.632 1.00 10.39 428 ARG B CA 1
ATOM 5778 C C . ARG B 1 352 ? -34.538 -49.803 38.783 1.00 11.37 428 ARG B C 1
ATOM 5779 O O . ARG B 1 352 ? -35.190 -48.891 39.298 1.00 11.16 428 ARG B O 1
ATOM 5787 N N . GLY B 1 353 ? -34.297 -49.874 37.479 1.00 12.72 429 GLY B N 1
ATOM 5788 C CA . GLY B 1 353 ? -34.751 -48.840 36.568 1.00 13.39 429 GLY B CA 1
ATOM 5789 C C . GLY B 1 353 ? -33.697 -47.770 36.351 1.00 14.72 429 GLY B C 1
ATOM 5790 O O . GLY B 1 353 ? -32.501 -48.056 36.332 1.00 17.08 429 GLY B O 1
ATOM 5791 N N . LYS B 1 354 ? -34.137 -46.529 36.184 1.00 15.87 430 LYS B N 1
ATOM 5792 C CA . LYS B 1 354 ? -33.201 -45.431 35.965 1.00 17.10 430 LYS B CA 1
ATOM 5793 C C . LYS B 1 354 ? -32.388 -45.160 37.232 1.00 18.17 430 LYS B C 1
ATOM 5794 O O . LYS B 1 354 ? -32.884 -45.358 38.338 1.00 19.15 430 LYS B O 1
ATOM 5800 N N . PRO B 1 355 ? -31.139 -44.687 37.077 1.00 21.07 431 PRO B N 1
ATOM 5801 C CA . PRO B 1 355 ? -30.492 -44.307 35.817 1.00 21.76 431 PRO B CA 1
ATOM 5802 C C . PRO B 1 355 ? -29.760 -45.447 35.107 1.00 21.00 431 PRO B C 1
ATOM 5803 O O . PRO B 1 355 ? -29.453 -45.313 33.921 1.00 22.27 431 PRO B O 1
ATOM 5807 N N . GLU B 1 356 ? -29.478 -46.539 35.812 1.00 19.26 432 GLU B N 1
ATOM 5808 C CA . GLU B 1 356 ? -28.650 -47.612 35.260 1.00 19.08 432 GLU B CA 1
ATOM 5809 C C . GLU B 1 356 ? -29.355 -48.435 34.188 1.00 19.30 432 GLU B C 1
ATOM 5810 O O . GLU B 1 356 ? -28.711 -48.986 33.298 1.00 21.05 432 GLU B O 1
ATOM 5816 N N . GLU B 1 357 ? -30.676 -48.526 34.283 1.00 17.91 433 GLU B N 1
ATOM 5817 C CA . GLU B 1 357 ? -31.452 -49.305 33.326 1.00 15.88 433 GLU B CA 1
ATOM 5818 C C . GLU B 1 357 ? -32.369 -48.383 32.526 1.00 19.06 433 GLU B C 1
ATOM 5819 O O . GLU B 1 357 ? -33.529 -48.173 32.878 1.00 19.36 433 GLU B O 1
ATOM 5825 N N . ARG B 1 358 ? -31.828 -47.839 31.440 1.00 21.01 434 ARG B N 1
ATOM 5826 C CA . ARG B 1 358 ? -32.473 -46.752 30.707 1.00 23.44 434 ARG B CA 1
ATOM 5827 C C . ARG B 1 358 ? -33.693 -47.160 29.889 1.00 23.17 434 ARG B C 1
ATOM 5828 O O . ARG B 1 358 ? -34.445 -46.299 29.433 1.00 24.42 434 ARG B O 1
ATOM 5836 N N . THR B 1 359 ? -33.890 -48.459 29.691 1.00 21.48 435 THR B N 1
ATOM 5837 C CA . THR B 1 359 ? -35.051 -48.926 28.939 1.00 21.17 435 THR B CA 1
ATOM 5838 C C . THR B 1 359 ? -36.315 -48.938 29.799 1.00 19.94 435 THR B C 1
ATOM 5839 O O . THR B 1 359 ? -37.395 -49.276 29.321 1.00 20.69 435 THR B O 1
ATOM 5843 N N . SER B 1 360 ? -36.176 -48.566 31.067 1.00 17.15 436 SER B N 1
ATOM 5844 C CA . SER B 1 360 ? -37.338 -48.392 31.935 1.00 14.54 436 SER B CA 1
ATOM 5845 C C . SER B 1 360 ? -37.595 -46.912 32.197 1.00 15.17 436 SER B C 1
ATOM 5846 O O . SER B 1 360 ? -36.663 -46.110 32.233 1.00 17.25 436 SER B O 1
ATOM 5849 N N . ILE B 1 361 ? -38.863 -46.553 32.374 1.00 14.12 437 ILE B N 1
ATOM 5850 C CA . ILE B 1 361 ? -39.240 -45.155 32.568 1.00 13.47 437 ILE B CA 1
ATOM 5851 C C . ILE B 1 361 ? -39.282 -44.764 34.043 1.00 13.90 437 ILE B C 1
ATOM 5852 O O . ILE B 1 361 ? -39.461 -43.592 34.374 1.00 14.87 437 ILE B O 1
ATOM 5857 N N . TRP B 1 362 ? -39.110 -45.751 34.918 1.00 11.64 438 TRP B N 1
ATOM 5858 C CA . TRP B 1 362 ? -39.321 -45.575 36.350 1.00 11.53 438 TRP B CA 1
ATOM 5859 C C . TRP B 1 362 ? -38.080 -45.957 37.147 1.00 11.38 438 TRP B C 1
ATOM 5860 O O . TRP B 1 362 ? -37.121 -46.506 36.602 1.00 12.25 438 TRP B O 1
ATOM 5871 N N . THR B 1 363 ? -38.109 -45.660 38.441 1.00 11.74 439 THR B N 1
ATOM 5872 C CA . THR B 1 363 ? -37.073 -46.094 39.367 1.00 12.19 439 THR B CA 1
ATOM 5873 C C . THR B 1 363 ? -37.737 -46.569 40.645 1.00 12.71 439 THR B C 1
ATOM 5874 O O . THR B 1 363 ? -38.573 -45.865 41.205 1.00 15.44 439 THR B O 1
ATOM 5878 N N . SER B 1 364 ? -37.369 -47.755 41.113 1.00 11.22 440 SER B N 1
ATOM 5879 C CA . SER B 1 364 ? -37.794 -48.188 42.436 1.00 10.62 440 SER B CA 1
ATOM 5880 C C . SER B 1 364 ? -36.681 -48.991 43.073 1.00 10.53 440 SER B C 1
ATOM 5881 O O . SER B 1 364 ? -35.604 -49.131 42.501 1.00 11.78 440 SER B O 1
ATOM 5884 N N . SER B 1 365 ? -36.935 -49.511 44.264 1.00 10.11 441 SER B N 1
ATOM 5885 C CA . SER B 1 365 ? -35.966 -50.369 44.913 1.00 9.60 441 SER B CA 1
ATOM 5886 C C . SER B 1 365 ? -36.683 -51.398 45.762 1.00 9.84 441 SER B C 1
ATOM 5887 O O . SER B 1 365 ? -37.850 -51.222 46.117 1.00 11.12 441 SER B O 1
ATOM 5890 N N . SER B 1 366 ? -35.983 -52.487 46.055 1.00 10.10 442 SER B N 1
ATOM 5891 C CA . SER B 1 366 ? -36.440 -53.447 47.045 1.00 9.54 442 SER B CA 1
ATOM 5892 C C . SER B 1 366 ? -35.326 -53.603 48.068 1.00 9.24 442 SER B C 1
ATOM 5893 O O . SER B 1 366 ? -34.260 -52.997 47.929 1.00 11.86 442 SER B O 1
ATOM 5896 N N . SER B 1 367 ? -35.559 -54.405 49.099 1.00 10.08 443 SER B N 1
ATOM 5897 C CA . SER B 1 367 ? -34.581 -54.486 50.174 1.00 10.04 443 SER B CA 1
ATOM 5898 C C . SER B 1 367 ? -34.255 -55.901 50.618 1.00 10.04 443 SER B C 1
ATOM 5899 O O . SER B 1 367 ? -35.042 -56.840 50.441 1.00 11.07 443 SER B O 1
ATOM 5902 N N . THR B 1 368 ? -33.066 -56.027 51.195 1.00 9.80 444 THR B N 1
ATOM 5903 C CA . THR B 1 368 ? -32.714 -57.158 52.034 1.00 9.40 444 THR B CA 1
ATOM 5904 C C . THR B 1 368 ? -32.242 -56.587 53.362 1.00 9.63 444 THR B C 1
ATOM 5905 O O . THR B 1 368 ? -31.732 -55.465 53.420 1.00 10.53 444 THR B O 1
ATOM 5909 N N . VAL B 1 369 ? -32.436 -57.350 54.430 1.00 8.44 445 VAL B N 1
ATOM 5910 C CA . VAL B 1 369 ? -32.127 -56.878 55.772 1.00 9.09 445 VAL B CA 1
ATOM 5911 C C . VAL B 1 369 ? -31.350 -57.964 56.501 1.00 8.76 445 VAL B C 1
ATOM 5912 O O . VAL B 1 369 ? -31.671 -59.150 56.376 1.00 9.02 445 VAL B O 1
ATOM 5916 N N . PHE B 1 370 ? -30.321 -57.553 57.239 1.00 9.54 446 PHE B N 1
ATOM 5917 C CA . PHE B 1 370 ? -29.400 -58.475 57.895 1.00 10.30 446 PHE B CA 1
ATOM 5918 C C . PHE B 1 370 ? -29.141 -58.042 59.330 1.00 10.10 446 PHE B C 1
ATOM 5919 O O . PHE B 1 370 ? -29.074 -56.847 59.623 1.00 10.77 446 PHE B O 1
ATOM 5927 N N . CYS B 1 371 ? -28.970 -59.014 60.220 1.00 9.98 447 CYS B N 1
ATOM 5928 C CA . CYS B 1 371 ? -28.637 -58.710 61.608 1.00 10.52 447 CYS B CA 1
ATOM 5929 C C . CYS B 1 371 ? -27.392 -59.452 62.074 1.00 11.54 447 CYS B C 1
ATOM 5930 O O . CYS B 1 371 ? -27.142 -60.588 61.667 1.00 13.22 447 CYS B O 1
ATOM 5933 N N . GLY B 1 372 ? -26.614 -58.798 62.929 1.00 11.55 448 GLY B N 1
ATOM 5934 C CA . GLY B 1 372 ? -25.377 -59.368 63.423 1.00 11.69 448 GLY B CA 1
ATOM 5935 C C . GLY B 1 372 ? -25.615 -60.508 64.390 1.00 12.90 448 GLY B C 1
ATOM 5936 O O . GLY B 1 372 ? -26.548 -60.467 65.192 1.00 14.88 448 GLY B O 1
ATOM 5937 N N . VAL B 1 373 ? -24.767 -61.528 64.309 1.00 12.91 449 VAL B N 1
ATOM 5938 C CA . VAL B 1 373 ? -24.834 -62.665 65.215 1.00 14.04 449 VAL B CA 1
ATOM 5939 C C . VAL B 1 373 ? -23.438 -62.965 65.754 1.00 15.17 449 VAL B C 1
ATOM 5940 O O . VAL B 1 373 ? -22.447 -62.445 65.247 1.00 15.04 449 VAL B O 1
ATOM 5944 N N A SER B 1 374 ? -23.369 -63.814 66.773 0.52 17.40 450 SER B N 1
ATOM 5945 N N B SER B 1 374 ? -23.368 -63.799 66.785 0.48 17.22 450 SER B N 1
ATOM 5946 C CA A SER B 1 374 ? -22.120 -64.062 67.488 0.52 19.93 450 SER B CA 1
ATOM 5947 C CA B SER B 1 374 ? -22.108 -64.049 67.477 0.48 19.59 450 SER B CA 1
ATOM 5948 C C A SER B 1 374 ? -21.130 -64.945 66.729 0.52 21.80 450 SER B C 1
ATOM 5949 C C B SER B 1 374 ? -21.104 -64.836 66.640 0.48 21.68 450 SER B C 1
ATOM 5950 O O A SER B 1 374 ? -19.958 -65.025 67.095 0.52 23.88 450 SER B O 1
ATOM 5951 O O B SER B 1 374 ? -19.897 -64.742 66.860 0.48 24.25 450 SER B O 1
ATOM 5956 N N . SER B 1 375 ? -21.602 -65.611 65.682 1.00 21.24 451 SER B N 1
ATOM 5957 C CA . SER B 1 375 ? -20.735 -66.474 64.883 1.00 22.96 451 SER B CA 1
ATOM 5958 C C . SER B 1 375 ? -20.614 -66.005 63.438 1.00 19.63 451 SER B C 1
ATOM 5959 O O . SER B 1 375 ? -21.372 -65.151 62.987 1.00 18.35 451 SER B O 1
ATOM 5962 N N . GLU B 1 376 ? -19.653 -66.568 62.715 1.00 18.70 452 GLU B N 1
ATOM 5963 C CA . GLU B 1 376 ? -19.499 -66.255 61.304 1.00 17.89 452 GLU B CA 1
ATOM 5964 C C . GLU B 1 376 ? -20.658 -66.852 60.518 1.00 16.93 452 GLU B C 1
ATOM 5965 O O . GLU B 1 376 ? -21.166 -67.922 60.854 1.00 19.17 452 GLU B O 1
ATOM 5971 N N . VAL B 1 377 ? -21.083 -66.139 59.484 1.00 15.46 453 VAL B N 1
ATOM 5972 C CA . VAL B 1 377 ? -22.200 -66.561 58.656 1.00 15.11 453 VAL B CA 1
ATOM 5973 C C . VAL B 1 377 ? -21.777 -66.447 57.202 1.00 13.53 453 VAL B C 1
ATOM 5974 O O . VAL B 1 377 ? -21.186 -65.442 56.809 1.00 14.28 453 VAL B O 1
ATOM 5978 N N . PRO B 1 378 ? -22.064 -67.482 56.396 1.00 14.33 454 PRO B N 1
ATOM 5979 C CA . PRO B 1 378 ? -21.726 -67.437 54.971 1.00 14.16 454 PRO B CA 1
ATOM 5980 C C . PRO B 1 378 ? -22.459 -66.308 54.261 1.00 13.38 454 PRO B C 1
ATOM 5981 O O . PRO B 1 378 ? -23.553 -65.923 54.668 1.00 14.51 454 PRO B O 1
ATOM 5985 N N . GLY B 1 379 ? -21.856 -65.784 53.201 1.00 13.30 455 GLY B N 1
ATOM 5986 C CA . GLY B 1 379 ? -22.545 -64.838 52.350 1.00 13.50 455 GLY B CA 1
ATOM 5987 C C . GLY B 1 379 ? -23.267 -65.553 51.224 1.00 14.46 455 GLY B C 1
ATOM 5988 O O . GLY B 1 379 ? -23.230 -66.781 51.119 1.00 15.64 455 GLY B O 1
ATOM 5989 N N . TRP B 1 380 ? -23.944 -64.772 50.393 1.00 13.54 456 TRP B N 1
ATOM 5990 C CA . TRP B 1 380 ? -24.556 -65.267 49.169 1.00 12.92 456 TRP B CA 1
ATOM 5991 C C . TRP B 1 380 ? -24.878 -64.027 48.350 1.00 13.87 456 TRP B C 1
ATOM 5992 O O . TRP B 1 380 ? -24.307 -62.965 48.584 1.00 16.33 456 TRP B O 1
ATOM 6003 N N . SER B 1 381 ? -25.776 -64.149 47.386 1.00 12.54 457 SER B N 1
ATOM 6004 C CA . SER B 1 381 ? -26.195 -62.980 46.629 1.00 11.71 457 SER B CA 1
ATOM 6005 C C . SER B 1 381 ? -27.710 -62.960 46.540 1.00 11.96 457 SER B C 1
ATOM 6006 O O . SER B 1 381 ? -28.308 -63.710 45.769 1.00 14.46 457 SER B O 1
ATOM 6009 N N . TRP B 1 382 ? -28.328 -62.121 47.362 1.00 11.08 458 TRP B N 1
ATOM 6010 C CA . TRP B 1 382 ? -29.778 -62.003 47.369 1.00 9.58 458 TRP B CA 1
ATOM 6011 C C . TRP B 1 382 ? -30.182 -60.758 46.583 1.00 10.25 458 TRP B C 1
ATOM 6012 O O . TRP B 1 382 ? -30.386 -59.682 47.153 1.00 10.61 458 TRP B O 1
ATOM 6023 N N . ASP B 1 383 ? -30.298 -60.910 45.269 1.00 10.50 459 ASP B N 1
ATOM 6024 C CA . ASP B 1 383 ? -30.569 -59.776 44.394 1.00 9.63 459 ASP B CA 1
ATOM 6025 C C . ASP B 1 383 ? -32.057 -59.445 44.327 1.00 10.56 459 ASP B C 1
ATOM 6026 O O . ASP B 1 383 ? -32.900 -60.243 44.738 1.00 11.07 459 ASP B O 1
ATOM 6031 N N . ASP B 1 384 ? -32.370 -58.263 43.806 1.00 10.26 460 ASP B N 1
ATOM 6032 C CA . ASP B 1 384 ? -33.752 -57.810 43.701 1.00 11.13 460 ASP B CA 1
ATOM 6033 C C . ASP B 1 384 ? -34.624 -58.846 42.998 1.00 11.12 460 ASP B C 1
ATOM 6034 O O . ASP B 1 384 ? -35.666 -59.250 43.520 1.00 11.00 460 ASP B O 1
ATOM 6039 N N . GLY B 1 385 ? -34.205 -59.254 41.804 1.00 11.07 461 GLY B N 1
ATOM 6040 C CA . GLY B 1 385 ? -34.843 -60.359 41.109 1.00 10.22 461 GLY B CA 1
ATOM 6041 C C . GLY B 1 385 ? -35.929 -60.023 40.105 1.00 9.80 461 GLY B C 1
ATOM 6042 O O . GLY B 1 385 ? -36.469 -60.923 39.462 1.00 11.83 461 GLY B O 1
ATOM 6043 N N . ALA B 1 386 ? -36.264 -58.745 39.958 1.00 10.48 462 ALA B N 1
ATOM 6044 C CA . ALA B 1 386 ? -37.268 -58.367 38.968 1.00 10.52 462 ALA B CA 1
ATOM 6045 C C . ALA B 1 386 ? -36.713 -58.484 37.552 1.00 10.86 462 ALA B C 1
ATOM 6046 O O . ALA B 1 386 ? -35.528 -58.244 37.306 1.00 11.73 462 ALA B O 1
ATOM 6048 N N . ILE B 1 387 ? -37.586 -58.863 36.627 1.00 10.81 463 ILE B N 1
ATOM 6049 C CA . ILE B 1 387 ? -37.222 -59.004 35.226 1.00 12.62 463 ILE B CA 1
ATOM 6050 C C . ILE B 1 387 ? -37.678 -57.772 34.455 1.00 12.75 463 ILE B C 1
ATOM 6051 O O . ILE B 1 387 ? -38.869 -57.591 34.207 1.00 13.01 463 ILE B O 1
ATOM 6056 N N . LEU B 1 388 ? -36.724 -56.917 34.101 1.00 11.81 464 LEU B N 1
ATOM 6057 C CA . LEU B 1 388 ? -37.016 -55.690 33.374 1.00 12.53 464 LEU B CA 1
ATOM 6058 C C . LEU B 1 388 ? -36.707 -55.871 31.893 1.00 13.86 464 LEU B C 1
ATOM 6059 O O . LEU B 1 388 ? -35.911 -56.737 31.526 1.00 15.70 464 LEU B O 1
ATOM 6064 N N . PRO B 1 389 ? -37.329 -55.052 31.032 1.00 13.86 465 PRO B N 1
ATOM 6065 C CA . PRO B 1 389 ? -38.288 -53.988 31.362 1.00 12.50 465 PRO B CA 1
ATOM 6066 C C . PRO B 1 389 ? -39.651 -54.529 31.788 1.00 13.18 465 PRO B C 1
ATOM 6067 O O . PRO B 1 389 ? -39.944 -55.708 31.581 1.00 13.12 465 PRO B O 1
ATOM 6071 N N . PHE B 1 390 ? -40.471 -53.658 32.369 1.00 11.99 466 PHE B N 1
ATOM 6072 C CA . PHE B 1 390 ? -41.837 -53.998 32.769 1.00 11.66 466 PHE B CA 1
ATOM 6073 C C . PHE B 1 390 ? -42.852 -53.634 31.675 1.00 12.69 466 PHE B C 1
ATOM 6074 O O . PHE B 1 390 ? -42.513 -52.969 30.694 1.00 13.23 466 PHE B O 1
ATOM 6082 N N . ASP B 1 391 ? -44.098 -54.068 31.854 1.00 12.69 467 ASP B N 1
ATOM 6083 C CA . ASP B 1 391 ? -45.163 -53.779 30.892 1.00 14.19 467 ASP B CA 1
ATOM 6084 C C . ASP B 1 391 ? -45.241 -52.287 30.548 1.00 13.69 467 ASP B C 1
ATOM 6085 O O . ASP B 1 391 ? -45.376 -51.912 29.383 1.00 14.67 467 ASP B O 1
ATOM 6090 N N . ILE B 1 392 ? -45.162 -51.438 31.568 1.00 13.09 468 ILE B N 1
ATOM 6091 C CA . ILE B 1 392 ? -45.351 -49.999 31.386 1.00 12.66 468 ILE B CA 1
ATOM 6092 C C . ILE B 1 392 ? -44.236 -49.388 30.534 1.00 14.28 468 ILE B C 1
ATOM 6093 O O . ILE B 1 392 ? -44.397 -48.309 29.957 1.00 15.04 468 ILE B O 1
ATOM 6098 N N . ASP B 1 393 ? -43.115 -50.098 30.441 1.00 13.63 469 ASP B N 1
ATOM 6099 C CA . ASP B 1 393 ? -41.956 -49.625 29.690 1.00 15.19 469 ASP B CA 1
ATOM 6100 C C . ASP B 1 393 ? -42.108 -49.843 28.190 1.00 18.19 469 ASP B C 1
ATOM 6101 O O . ASP B 1 393 ? -41.289 -49.368 27.402 1.00 20.13 469 ASP B O 1
ATOM 6106 N N . LYS B 1 394 ? -43.155 -50.562 27.799 1.00 19.81 470 LYS B N 1
ATOM 6107 C CA . LYS B 1 394 ? -43.428 -50.809 26.388 1.00 26.64 470 LYS B CA 1
ATOM 6108 C C . LYS B 1 394 ? -44.566 -49.935 25.873 1.00 31.35 470 LYS B C 1
ATOM 6109 O O . LYS B 1 394 ? -45.019 -49.019 26.558 1.00 35.71 470 LYS B O 1
#

Secondary structure (DSSP, 8-state):
-------SPBPP-SEEEEEEE--HHHHTTTS-BEEEE---EEE-SS-EEEEEEEEEEETTSGGGSS-S-SS-TT-EEEEEETTS--BTTT-EEEEE-SEEEEEE-SSSEEEEEEES-TTS-EEEEEETTEEEEEEE-SSSS--B--SSB-EEETTEEEEEEEES-SSS--EEEEEEEETTEEEEEEEEP-TT---EEEEEEEETTEEEEEEE-SSS-SSPEEEEE-TT--EEEEE---SS--SSS---GGG----SSS----TT-TT------EEEETTEEEEEE-SSSSSSEEEEEEEETTTTTS----EEEEEEEEEEEEE---EEEEEE-TTTSS-SSBEEEEEEEEEEETTT-TT-S-EEEEEEEEEEESS------------SSPGGG-/-------SPBPP-SEEEEEEE--HHHHHTTS-BEEEE---EEE-SS-EEEEEEEEEEETTSGGGSS-S-SS-TT-EEEEEETT---BTTT-EEEEE-SEEEEEE-SSSEEEEEEES-TTS-EEEEEETTEEEEEEE-SSSS--B--SSB-EEETTEEEEEEEES-SSS--EEEEEEEETTEEEEEEEEP-TT---EEEEEEEETTEEEEEEE--SS-SSPEEEEE-TT--EEEEE---SS--SSS---GGG----SSS----TT-TT------EEEETTEEEEEE-SSSSSSEEEEEEEETTTTTS----EEEEEEEEEEEEE---EEEEEE-HHHH--SSBEEEEEEEEEEETTT-TT-S-EEEEEEEEEEESS------------SSPGGG-

Nearest PDB structures (foldseek):
  7e6q-assembly2_B  TM=9.989E-01  e=5.278E-78  Influenza A virus (A/duck/Alberta/60/1976(H12N5))
  4hzv-assembly1_A  TM=9.599E-01  e=3.467E-45  Influenza A virus (A/swine/Missouri/2124514/2006(H2N3))
  4hzy-assembly1_A  TM=9.477E-01  e=4.240E-45  Influenza A virus (A/swine/Missouri/2124514/2006(H2N3))
  4cpo-assembly1_A  TM=8.968E-01  e=1.290E-36  Influenza B virus
  4cpl-assembly1_A  TM=9.019E-01  e=1.068E-35  Influenza B virus (B/Brisbane/60/2008)

Foldseek 3Di:
DFFFAQQFAADFFAAKDWDAWALQQQCLLPAWAFFWPLQAWEDELPFIKTKTKGLPDTPLDPVQFPPDDLQDQSIFIWIAGGHHGRGDPRIGGDGRASAWEWYYGRPWIWIWHWHDDQQWIKIFIATNNHTDDMGIAPQSGRKHFASYYWEYHNQKTKTKIWGDDLAADTKIKMFIDHRRHTDDMDIDDQHQFAFDNWFWEHGNQKIWTWGKTQYFALFTKIWIAHPNRDIDIATQAECAGAWAQDDHSVVGWGDRHHGHHDPPGGRHTAAWGWDDNPQWIWTKHAPDNHAQFWIKIWIFVSRRPHHGPDTPDMATAADRVFGWGHKHWYWHGCSVPVDSHIKIKMKIWGKDEPDVNPLESHIHTIIIMIIGDHDYDHHDHDHSDHDDDRPSSD/DFFFQQLFAADFFAAKDWDAWALQLQCLLPAWAFFWPLQAWEDELPFIKTKTKGLPDGPLDPVQFPPDDLQDQSIFIWIAGPHHGRGDPRIGGDGRASAWEWYYRHPWIWIWHWHDDQQWIKIFIATNRRGDDMGIAPQSGRKHFASYYWEYHNQKTKTKIWGDDLAADTKIKMWIDHRRHTDDMDTDDAVQFAFDNWFWEHRNQKIWTWGKTQYFAQFTKIWIAHPVRDIDIATQAELAGAWAQDDHSVVGWGDRHHGHHDPPGGRGTAAWGWDDDPQWIWTKHAPDNHAQFWIKIFIFVSRRPHHGPDTPDMATAADRVFGWGHKHWYWDGCSVVVDSHTKIKMKIWGKDDPDVNPLESHIHTIIIMIIGHHDYDHHDHDHSDDDDDRPSSD

CATH classification: 2.120.10.10

Sequence (788 aa):
PEFLNNTEPLCNVSGFAIVSKDNGIRIGSRGHVFVIREPFVACGPTECRTFFLTQGALLNDKHSNNTVKDRSPYRALMSVPLGSSPNAYQAKFESVAWSATACHDGKKWLAVGISGADDDAYAVIHYGGMPTDVVRSWRKQILRTQESSSCVCMNGNCYWVMTDGPANSQASYKIFKSHEGMVTNEREVSFQGGHIEECSCYPNLGKVECVCRDNWNGMNRPILIFDEDLDYEVGYLCAGIPTDTPRVQDSSFTGSCTNAVGGSGTNNYGVKGFGFRQGNSVWAGRTVSISSRSGFEILLIEDGWIRTSKTIVKKVEVLNNKNWSGYSGAFTIPITMTSKQCLVPCFWLEMIRGKPEERTSIWTSSSSTVFCGVSSSEVPGWSWDDGAILPFDIDKPEFLNNTEPLCNVSGFAIVSKDNGIRIGSRGHVFVIREPFVACGPTECRTFFLTQGALLNDKHSNNTVKDRSPYRALMSVPLGSSPNAYQAKFESVAWSATACHDGKKWLAVGISGADDDAYAVIHYGGMPTDVVRSWRKQILRTQESSSCVCMNGNCYWVMTDGPANSQASYKIFKSHEGMVTNEREVSFQGGHIEECSCYPNLGKVECVCRDNWNGMNRPILIFDEDLDYEVGYLCAGIPTDTPRVQDSSFTGSCTNAVGGSGTNNYGVKGFGFRQGNSVWAGRTVSISSRSSGFEILLIEDGWIRTSKTIVKKVEVLNNKNWSGYSGAFTIPITMTSKQCLVPCFWLEMIRGKPEERTSIWTSSSSTVFCGVSSSEVPGWSWDDGAILPFDIDK

Radius of gyration: 29.65 Å; Cα contacts (8 Å, |Δi|>4): 2509; chains: 2; bounding box: 51×73×86 Å